Protein 7KD8 (pdb70)

InterPro domains:
  IPR001647 DNA-binding HTH domain, TetR-type [PF00440] (16-62)
  IPR001647 DNA-binding HTH domain, TetR-type [PR00455] (16-29)
  IPR001647 DNA-binding HTH domain, TetR-type [PR00455] (37-60)
  IPR001647 DNA-binding HTH domain, TetR-type [PS50977] (10-70)
  IPR009057 Homedomain-like superfamily [SSF46689] (2-76)
  IPR013572 Transcription regulator MAATS, C-terminal [PF08361] (84-203)
  IPR023772 DNA-binding HTH domain, TetR-type, conserved site [PS01081] (28-59)
  IPR036271 Tetracyclin repressor-like, C-terminal domain superfamily [SSF48498] (84-201)
  IPR050109 HTH-type, TetR-like transcriptional regulator [PTHR30055] (3-203)

Secondary structure (DSSP, 8-state):
-HHHHHHHHHHHHHHHHHHHHHHH-STT--HHHHHHHHT--TTHHHHH-SSHHHHHHHHHHHTTGGGHHHHHHHH-TT-S-HHHHHHHHHHHHHHHHHH-HHHHHHHHHHHHS--S--TT-HHHHHHHHHHHHHHHHHHHHHHHHHHTTSS-TTB-HHHHHHHHHHHHHHHHHHHHH-GGG--TTTTHHHHHHHHHHHHHH-GGGB-/--HHHHHHHHHHHHHHHHHHHHHHH-TTT--HHHHHHHHT--HHHHHHH-SSHHHHHHHHHHTTSGGGHHHHHHHH-TT-S-HHHHHHHHHHHHHHHHHH-HHHHHHHHHHHHS----GGGHHHHHHHHHHHHHHHHHHHHHHHHHHHTTSS-TTB-HHHHHHHHHHHHHHHHHHHHHSGGGS-TTTTHHHHHHHHHHHHHH-GGGB-/-HHHHHHHHHHHHHHHHHHHHHHH-STT--HHHHHHHHT--TTHHHHH-SSHHHHHHHHHHHTSGGGHHHHHHHH-TT-S-HHHHHHHHHHHHHHHHHH-HHHHHHHHHHHHS--S--TT-HHHHHHHHHHHHHHHHHHHHHHHHHHTTSS-TTB-HHHHHHHHHHHHHHHHHHHHHSGGG--TTTTHHHHHHHHHHHHHH-GGGB-/--HHHHHHHHHHHHHHHHHHHHHHH-STT--HHHHHHHHT--HHHHHHH-SSHHHHHHHHHHTTSGGGHHHHHHHH-TT-S-HHHHHHHHHHHHHHHHHH-HHHHHHHHHHHHS----GGGHHHHHHHHHHHHHHHHHHHHHHHHHHHTTSS-TTB-HHHHHHHHHHHHHHHHHHHHH-GGGS-TTTTHHHHHHHHHHHHHH-GGGB-

Organism: Pseudomonas putida (strain DOT-T1E) (NCBI:txid1196325)

Nearest PDB structures (foldseek):
  7k1a-assembly1_B  TM=1.004E+00  e=4.583E-27  Pseudomonas putida DOT-T1E
  7k1c-assembly1_B  TM=1.004E+00  e=7.044E-26  Pseudomonas putida DOT-T1E
  8v90-assembly2_C  TM=9.977E-01  e=1.673E-25  Pseudomonas putida DOT-T1E
  2xdn-assembly2_D  TM=9.966E-01  e=5.224E-25  Pseudomonas putida
  3lhq-assembly1_B  TM=9.206E-01  e=5.283E-13  Salmonella enterica subsp. enterica serovar Typhimurium str. LT2

Structure (mmCIF, N/CA/C/O backbone):
data_7KD8
#
_entry.id   7KD8
#
_cell.length_a   43.497
_cell.length_b   43.587
_cell.length_c   115.942
_cell.angle_alpha   97.969
_cell.angle_beta   98.648
_cell.angle_gamma   96.761
#
_symmetry.space_group_name_H-M   'P 1'
#
loop_
_entity.id
_entity.type
_entity.pdbx_description
1 polymer 'HTH-type transcriptional regulator TtgR'
2 non-polymer RESVERATROL
3 non-polymer 'MAGNESIUM ION'
4 water water
#
loop_
_atom_site.group_PDB
_atom_site.id
_atom_site.type_symbol
_atom_site.label_atom_id
_atom_site.label_alt_id
_atom_site.label_comp_id
_atom_site.label_asym_id
_atom_site.label_entity_id
_atom_site.label_seq_id
_atom_site.pdbx_PDB_ins_code
_atom_site.Cartn_x
_atom_site.Cartn_y
_atom_site.Cartn_z
_atom_site.occupancy
_atom_site.B_iso_or_equiv
_atom_site.auth_seq_id
_atom_site.auth_comp_id
_atom_site.auth_asym_id
_atom_site.auth_atom_id
_atom_site.pdbx_PDB_model_num
ATOM 1 N N . ARG A 1 5 ? -0.45200 9.39500 -45.07700 1.000 53.13760 4 ARG A N 1
ATOM 2 C CA . ARG A 1 5 ? 0.74400 8.64100 -44.71700 1.000 53.63246 4 ARG A CA 1
ATOM 3 C C . ARG A 1 5 ? 0.54400 7.15000 -44.93200 1.000 64.16341 4 ARG A C 1
ATOM 4 O O . ARG A 1 5 ? -0.56000 6.63300 -44.74200 1.000 46.33635 4 ARG A O 1
ATOM 12 N N . THR A 1 6 ? 1.62600 6.46500 -45.31900 1.000 60.09842 5 THR A N 1
ATOM 13 C CA . THR A 1 6 ? 1.54900 5.02900 -45.57700 1.000 50.62847 5 THR A CA 1
ATOM 14 C C . THR A 1 6 ? 1.03900 4.26800 -44.36300 1.000 48.17860 5 THR A C 1
ATOM 15 O O . THR A 1 6 ? 0.25300 3.32200 -44.49800 1.000 46.90069 5 THR A O 1
ATOM 19 N N . LYS A 1 7 ? 1.48800 4.66000 -43.17100 1.000 56.47179 6 LYS A N 1
ATOM 20 C CA . LYS A 1 7 ? 1.18900 3.89800 -41.96200 1.000 55.89388 6 LYS A CA 1
ATOM 21 C C . LYS A 1 7 ? -0.28600 3.98600 -41.59500 1.000 44.93521 6 LYS A C 1
ATOM 22 O O . LYS A 1 7 ? -0.90700 2.97700 -41.23500 1.000 43.47611 6 LYS A O 1
ATOM 28 N N . GLU A 1 8 ? -0.85800 5.18800 -41.66500 1.000 48.90189 7 GLU A N 1
ATOM 29 C CA . GLU A 1 8 ? -2.27500 5.36500 -41.37100 1.000 49.84952 7 GLU A CA 1
ATOM 30 C C . GLU A 1 8 ? -3.14200 4.72700 -42.44500 1.000 49.61012 7 GLU A C 1
ATOM 31 O O . GLU A 1 8 ? -4.18200 4.13000 -42.13900 1.000 46.45057 7 GLU A O 1
ATOM 37 N N . GLU A 1 9 ? -2.73000 4.82500 -43.71100 1.000 49.49097 8 GLU A N 1
ATOM 38 C CA . GLU A 1 9 ? -3.49700 4.16000 -44.75900 1.000 44.95385 8 GLU A CA 1
ATOM 39 C C . GLU A 1 9 ? -3.49300 2.64700 -44.57100 1.000 45.38465 8 GLU A C 1
ATOM 40 O O . GLU A 1 9 ? -4.54400 2.00500 -44.67900 1.000 42.00309 8 GLU A O 1
ATOM 46 N N . ALA A 1 10 ? -2.33600 2.05800 -44.25600 1.000 42.11006 9 ALA A N 1
ATOM 47 C CA . ALA A 1 10 ? -2.28900 0.61000 -44.05600 1.000 40.06755 9 ALA A CA 1
ATOM 48 C C . ALA A 1 10 ? -3.12700 0.18200 -42.85600 1.000 38.13423 9 ALA A C 1
ATOM 49 O O . ALA A 1 10 ? -3.77200 -0.87500 -42.88900 1.000 37.11348 9 ALA A O 1
ATOM 51 N N . GLN A 1 11 ? -3.14100 0.98300 -41.79000 1.000 38.53212 10 GLN A N 1
ATOM 52 C CA . GLN A 1 11 ? -3.97500 0.63200 -40.64500 1.000 40.69543 10 GLN A CA 1
ATOM 53 C C . GLN A 1 11 ? -5.45500 0.66900 -41.01000 1.000 36.15395 10 GLN A C 1
ATOM 54 O O . GLN A 1 11 ? -6.23000 -0.19800 -40.58100 1.000 36.42967 10 GLN A O 1
ATOM 60 N N . GLU A 1 12 ? -5.86800 1.66000 -41.80300 1.000 41.58660 11 GLU A N 1
ATOM 61 C CA . GLU A 1 12 ? -7.26700 1.72500 -42.21100 1.000 44.16170 11 GLU A CA 1
ATOM 62 C C . GLU A 1 12 ? -7.62100 0.57800 -43.15100 1.000 41.15776 11 GLU A C 1
ATOM 63 O O . GLU A 1 12 ? -8.72400 0.01800 -43.07200 1.000 35.81757 11 GLU A O 1
ATOM 69 N N . THR A 1 13 ? -6.69900 0.20400 -44.04300 1.000 36.74617 12 THR A N 1
ATOM 70 C CA . THR A 1 13 ? -6.97500 -0.91900 -44.93600 1.000 35.87699 12 THR A CA 1
ATOM 71 C C . THR A 1 13 ? -7.10800 -2.22200 -44.16000 1.000 33.74311 12 THR A C 1
ATOM 72 O O . THR A 1 13 ? -8.00300 -3.03300 -44.44900 1.000 34.74456 12 THR A O 1
ATOM 76 N N A ARG A 1 14 ? -6.22100 -2.45000 -43.18700 0.652 33.26688 13 ARG A N 1
ATOM 77 N N B ARG A 1 14 ? -6.24400 -2.44400 -43.16400 0.348 33.24598 13 ARG A N 1
ATOM 78 C CA A ARG A 1 14 ? -6.32500 -3.65100 -42.36100 0.652 33.59093 13 ARG A CA 1
ATOM 79 C CA B ARG A 1 14 ? -6.34000 -3.67100 -42.37500 0.348 33.48857 13 ARG A CA 1
ATOM 80 C C A ARG A 1 14 ? -7.67300 -3.71700 -41.65300 0.652 32.96443 13 ARG A C 1
ATOM 81 C C B ARG A 1 14 ? -7.65600 -3.73400 -41.60900 0.348 32.94801 13 ARG A C 1
ATOM 82 O O A ARG A 1 14 ? -8.33600 -4.76200 -41.65300 0.652 29.79823 13 ARG A O 1
ATOM 83 O O B ARG A 1 14 ? -8.28200 -4.79800 -41.52100 0.348 29.65872 13 ARG A O 1
ATOM 98 N N . ALA A 1 15 ? -8.09500 -2.60400 -41.05000 1.000 31.71819 14 ALA A N 1
ATOM 99 C CA . ALA A 1 15 ? -9.38300 -2.56700 -40.36600 1.000 34.54261 14 ALA A CA 1
ATOM 100 C C . ALA A 1 15 ? -10.53100 -2.81400 -41.33700 1.000 33.86117 14 ALA A C 1
ATOM 101 O O . ALA A 1 15 ? -11.50600 -3.49200 -40.99500 1.000 30.84102 14 ALA A O 1
ATOM 103 N N . GLN A 1 16 ? -10.43200 -2.28400 -42.55800 1.000 34.83828 15 GLN A N 1
ATOM 104 C CA . GLN A 1 16 ? -11.46500 -2.54800 -43.55500 1.000 33.64350 15 GLN A CA 1
ATOM 105 C C . GLN A 1 16 ? -11.52100 -4.02900 -43.91300 1.000 29.95217 15 GLN A C 1
ATOM 106 O O . GLN A 1 16 ? -12.60700 -4.58200 -44.13000 1.000 32.91786 15 GLN A O 1
ATOM 112 N N . ILE A 1 17 ? -10.36100 -4.68700 -43.98000 1.000 29.70079 16 ILE A N 1
ATOM 113 C CA . ILE A 1 17 ? -10.31500 -6.10700 -44.32200 1.000 28.63639 16 ILE A CA 1
ATOM 114 C C . ILE A 1 17 ? -10.92500 -6.93800 -43.20000 1.000 26.89048 16 ILE A C 1
ATOM 115 O O . ILE A 1 17 ? -11.72900 -7.84800 -43.44400 1.000 26.09842 16 ILE A O 1
ATOM 120 N N . ILE A 1 18 ? -10.56500 -6.62400 -41.95600 1.000 26.41049 17 ILE A N 1
ATOM 121 C CA . ILE A 1 18 ? -11.07300 -7.37900 -40.81200 1.000 24.86530 17 ILE A CA 1
ATOM 122 C C . ILE A 1 18 ? -12.58900 -7.23200 -40.69000 1.000 29.92679 17 ILE A C 1
ATOM 123 O O . ILE A 1 18 ? -13.30200 -8.20700 -40.40500 1.000 28.59155 17 ILE A O 1
ATOM 128 N N . GLU A 1 19 ? -13.11000 -6.02300 -40.91300 1.000 26.78091 18 GLU A N 1
ATOM 129 C CA . GLU A 1 19 ? -14.55600 -5.81500 -40.89300 1.000 35.42667 18 GLU A CA 1
ATOM 130 C C . GLU A 1 19 ? -15.25300 -6.61300 -41.99800 1.000 32.93772 18 GLU A C 1
ATOM 131 O O . GLU A 1 19 ? -16.29800 -7.23700 -41.76500 1.000 33.30520 18 GLU A O 1
ATOM 137 N N . ALA A 1 20 ? -14.69100 -6.61200 -43.20600 1.000 30.44166 19 ALA A N 1
ATOM 138 C CA . ALA A 1 20 ? -15.28700 -7.39700 -44.28800 1.000 32.33317 19 ALA A CA 1
ATOM 139 C C . ALA A 1 20 ? -15.17200 -8.89400 -44.02400 1.000 32.09669 19 ALA A C 1
ATOM 140 O O . ALA A 1 20 ? -16.07000 -9.66800 -44.40200 1.000 28.43309 19 ALA A O 1
ATOM 142 N N . ALA A 1 21 ? -14.08000 -9.32500 -43.38600 1.000 24.51337 20 ALA A N 1
ATOM 143 C CA . ALA A 1 21 ? -13.94300 -10.73800 -43.04800 1.000 30.34807 20 ALA A CA 1
ATOM 144 C C . ALA A 1 21 ? -15.03600 -11.17700 -42.08400 1.000 31.05623 20 ALA A C 1
ATOM 145 O O . ALA A 1 21 ? -15.57000 -12.28800 -42.21000 1.000 25.17812 20 ALA A O 1
ATOM 147 N N . GLU A 1 22 ? -15.36800 -10.32500 -41.10400 1.000 28.52368 21 GLU A N 1
ATOM 148 C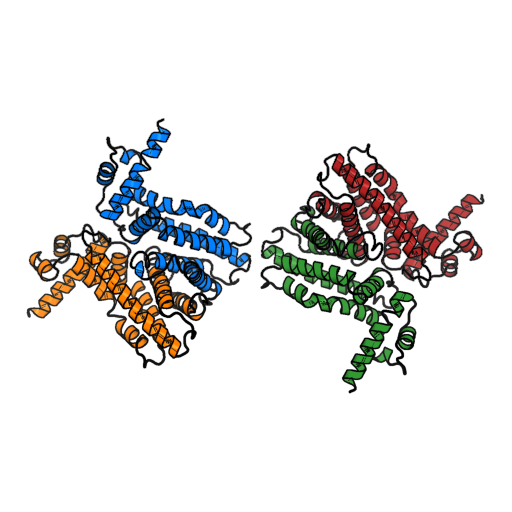 CA . GLU A 1 22 ? -16.47400 -10.62300 -40.19300 1.000 25.22880 21 GLU A CA 1
ATOM 149 C C . GLU A 1 22 ? -17.77400 -10.79000 -40.96000 1.000 31.52820 21 GLU A C 1
ATOM 150 O O . GLU A 1 22 ? -18.53600 -11.73700 -40.72000 1.000 29.51433 21 GLU A O 1
ATOM 156 N N . ARG A 1 23 ? -18.04800 -9.87400 -41.89400 1.000 26.78828 22 ARG A N 1
ATOM 157 C CA . ARG A 1 23 ? -19.28400 -9.96200 -42.66000 1.000 33.04804 22 ARG A CA 1
ATOM 158 C C . ARG A 1 23 ? -19.29400 -11.21300 -43.52400 1.000 33.01648 22 ARG A C 1
ATOM 159 O O . ARG A 1 23 ? -20.30100 -11.93000 -43.57500 1.000 34.15891 22 ARG A O 1
ATOM 167 N N . ALA A 1 24 ? -18.16900 -11.51400 -44.17900 1.000 29.35211 23 ALA A N 1
ATOM 168 C CA . ALA A 1 24 ? -18.10600 -12.67200 -45.07000 1.000 28.02458 23 ALA A CA 1
ATOM 169 C C . ALA A 1 24 ? -18.19000 -13.98300 -44.29800 1.000 28.35417 23 ALA A C 1
ATOM 170 O O . ALA A 1 24 ? -18.93400 -14.89700 -44.67900 1.000 29.36330 23 ALA A O 1
ATOM 172 N N . PHE A 1 25 ? -17.42100 -14.10200 -43.21300 1.000 22.10589 24 PHE A N 1
ATOM 173 C CA . PHE A 1 25 ? -17.42300 -15.34100 -42.44000 1.000 27.80965 24 PHE A CA 1
ATOM 174 C C . PHE A 1 25 ? -18.77800 -15.58500 -41.78900 1.000 26.48208 24 PHE A C 1
ATOM 175 O O . PHE A 1 25 ? -19.23100 -16.73300 -41.67800 1.000 23.10495 24 PHE A O 1
ATOM 183 N N . TYR A 1 26 ? -19.42900 -14.52200 -41.31500 1.000 25.92506 25 TYR A N 1
ATOM 184 C CA . TYR A 1 26 ? -20.71600 -14.70000 -40.65400 1.000 27.49827 25 TYR A CA 1
ATOM 185 C C . TYR A 1 26 ? -21.76900 -15.18700 -41.64000 1.000 29.81638 25 TYR A C 1
ATOM 186 O O . TYR A 1 26 ? -22.60200 -16.03900 -41.30100 1.000 30.54830 25 TYR A O 1
ATOM 195 N N . LYS A 1 27 ? -21.73900 -14.66600 -42.86400 1.000 29.05623 26 LYS A N 1
ATOM 196 C CA . LYS A 1 27 ? -22.72100 -15.06100 -43.86900 1.000 29.19620 26 LYS A CA 1
ATOM 197 C C . LYS A 1 27 ? -22.43800 -16.44900 -44.43500 1.000 35.52000 26 LYS A C 1
ATOM 198 O O . LYS A 1 27 ? -23.34300 -17.28800 -44.51300 1.000 31.85044 26 LYS A O 1
ATOM 204 N N . ARG A 1 28 ? -21.20400 -16.70800 -44.86200 1.000 32.59408 27 ARG A N 1
ATOM 205 C CA . ARG A 1 28 ? -20.89300 -17.93200 -45.58800 1.000 26.54117 27 ARG A CA 1
ATOM 206 C C . ARG A 1 28 ? -20.00400 -18.90800 -44.83700 1.000 27.77150 27 ARG A C 1
ATOM 207 O O . ARG A 1 28 ? -19.76200 -20.01000 -45.34300 1.000 30.19440 27 ARG A O 1
ATOM 215 N N . GLY A 1 29 ? -19.52800 -18.56500 -43.64400 1.000 25.06379 28 GLY A N 1
ATOM 216 C CA . GLY A 1 29 ? -18.65100 -19.46000 -42.92000 1.000 25.82645 28 GLY A CA 1
ATOM 217 C C . GLY A 1 29 ? -17.20800 -19.34800 -43.38400 1.000 21.72741 28 GLY A C 1
ATOM 218 O O . GLY A 1 29 ? -16.90200 -18.82300 -44.44900 1.000 26.57281 28 GLY A O 1
ATOM 219 N N . VAL A 1 30 ? -16.30400 -19.87600 -42.55500 1.000 19.84726 29 VAL A N 1
ATOM 220 C CA . VAL A 1 30 ? -14.87100 -19.75900 -42.82700 1.000 21.94364 29 VAL A CA 1
ATOM 221 C C . VAL A 1 30 ? -14.43500 -20.71900 -43.93000 1.000 28.32122 29 VAL A C 1
ATOM 222 O O . VAL A 1 30 ? -13.63800 -20.36000 -44.80100 1.000 25.93406 29 VAL A O 1
ATOM 226 N N . ALA A 1 31 ? -14.95200 -21.95200 -43.91000 1.000 25.23327 30 ALA A N 1
ATOM 227 C CA . ALA A 1 31 ? -14.44900 -22.99800 -44.79100 1.000 30.83033 30 ALA A CA 1
ATOM 228 C C . ALA A 1 31 ? -14.44300 -22.57300 -46.25500 1.000 27.47646 30 ALA A C 1
ATOM 229 O O . ALA A 1 31 ? -13.45200 -22.78500 -46.96700 1.000 28.90179 30 ALA A O 1
ATOM 231 N N . ARG A 1 32 ? -15.53400 -21.96000 -46.72200 1.000 28.35850 31 ARG A N 1
ATOM 232 C CA . ARG A 1 32 ? -15.72700 -21.69900 -48.14000 1.000 28.04504 31 ARG A CA 1
ATOM 233 C C . ARG A 1 32 ? -15.42700 -20.26000 -48.54300 1.000 30.86232 31 ARG A C 1
ATOM 234 O O . ARG A 1 32 ? -15.61900 -19.90300 -49.70600 1.000 33.10351 31 ARG A O 1
ATOM 242 N N . THR A 1 33 ? -14.97700 -19.42800 -47.61200 1.000 27.00513 32 THR A N 1
ATOM 243 C CA . THR A 1 33 ? -14.57900 -18.05200 -47.90100 1.000 27.03628 32 THR A CA 1
ATOM 244 C C . THR A 1 33 ? -13.07500 -17.99400 -48.14000 1.000 32.24892 32 THR A C 1
ATOM 245 O O . THR A 1 33 ? -12.29900 -18.51400 -47.33400 1.000 37.78219 32 THR A O 1
ATOM 249 N N . THR A 1 34 ? -12.66400 -17.34400 -49.23200 1.000 30.39249 33 THR A N 1
ATOM 250 C CA . THR A 1 34 ? -11.25200 -17.13400 -49.53000 1.000 29.58881 33 THR A CA 1
ATOM 251 C C . THR A 1 34 ? -10.85100 -15.69900 -49.21300 1.000 31.11826 33 THR A C 1
ATOM 252 O O . THR A 1 34 ? -11.69600 -14.81400 -49.06600 1.000 30.79402 33 THR A O 1
ATOM 256 N N . LEU A 1 35 ? -9.53700 -15.47000 -49.12500 1.000 31.42394 34 LEU A N 1
ATOM 257 C CA . LEU A 1 35 ? -9.05700 -14.09200 -49.02500 1.000 27.53389 34 LEU A CA 1
ATOM 258 C C . LEU A 1 35 ? -9.50300 -13.25800 -50.22700 1.000 30.11167 34 LEU A C 1
ATOM 259 O O . LEU A 1 35 ? -9.81600 -12.06600 -50.09200 1.000 29.99699 34 LEU A O 1
ATOM 264 N N . ALA A 1 36 ? -9.54200 -13.85300 -51.41900 1.000 30.05024 35 ALA A N 1
ATOM 265 C CA . ALA A 1 36 ? -10.00000 -13.09000 -52.57500 1.000 33.25229 35 ALA A CA 1
ATOM 266 C C . ALA A 1 36 ? -11.46000 -12.66000 -52.41800 1.000 31.80892 35 ALA A C 1
ATOM 267 O O . ALA A 1 36 ? -11.82600 -11.54400 -52.80400 1.000 38.90249 35 ALA A O 1
ATOM 269 N N . ASP A 1 37 ? -12.30800 -13.52700 -51.84700 1.000 30.77529 36 ASP A N 1
ATOM 270 C CA . ASP A 1 37 ? -13.69900 -13.14900 -51.57800 1.000 35.33086 36 ASP A CA 1
ATOM 271 C C . ASP A 1 37 ? -13.77800 -11.97300 -50.61400 1.000 39.14000 36 ASP A C 1
ATOM 272 O O . ASP A 1 37 ? -14.59100 -11.05900 -50.79200 1.000 36.34540 36 ASP A O 1
ATOM 277 N N . ILE A 1 38 ? -12.97300 -12.00500 -49.55600 1.000 32.25295 37 ILE A N 1
ATOM 278 C CA . ILE A 1 38 ? -13.02500 -10.94600 -48.55500 1.000 28.04789 37 ILE A CA 1
ATOM 279 C C . ILE A 1 38 ? -12.53300 -9.63000 -49.14600 1.000 30.99087 37 ILE A C 1
ATOM 280 O O . ILE A 1 38 ? -13.10400 -8.56400 -48.88400 1.000 31.02122 37 ILE A O 1
ATOM 285 N N . ALA A 1 39 ? -11.49200 -9.69100 -49.97600 1.000 30.53806 38 ALA A N 1
ATOM 286 C CA . ALA A 1 39 ? -10.95400 -8.47800 -50.58600 1.000 32.15136 38 ALA A CA 1
ATOM 287 C C . ALA A 1 39 ? -11.99000 -7.79800 -51.47500 1.000 36.91337 38 ALA A C 1
ATOM 288 O O . ALA A 1 39 ? -12.12800 -6.57100 -51.44900 1.000 38.83371 38 ALA A O 1
ATOM 290 N N . GLU A 1 40 ? -12.74300 -8.57600 -52.25500 1.000 40.42011 39 GLU A N 1
ATOM 291 C CA . GLU A 1 40 ? -13.80100 -7.97800 -53.06200 1.000 47.23009 39 GLU A CA 1
ATOM 292 C C . GLU A 1 40 ? -14.86100 -7.32400 -52.18500 1.000 43.80052 39 GLU A C 1
ATOM 293 O O . GLU A 1 40 ? -15.30600 -6.20300 -52.46300 1.000 46.29636 39 GLU A O 1
ATOM 299 N N . LEU A 1 41 ? -15.27400 -8.00900 -51.11800 1.000 43.32149 40 LEU A N 1
ATOM 300 C CA . LEU A 1 41 ? -16.27000 -7.45100 -50.21200 1.000 40.46112 40 LEU A CA 1
ATOM 301 C C . LEU A 1 41 ? -15.76200 -6.18900 -49.51700 1.000 45.91297 40 LEU A C 1
ATOM 302 O O . LEU A 1 41 ? -16.55900 -5.30800 -49.17100 1.000 52.05847 40 LEU A O 1
ATOM 307 N N . ALA A 1 42 ? -14.45100 -6.08200 -49.30100 1.000 37.88824 41 ALA A N 1
ATOM 308 C CA . ALA A 1 42 ? -13.86600 -4.91700 -48.64700 1.000 38.08785 41 ALA A CA 1
ATOM 309 C C . ALA A 1 42 ? -13.58800 -3.75600 -49.59300 1.000 46.18582 41 ALA A C 1
ATOM 310 O O . ALA A 1 42 ? -13.22000 -2.67600 -49.12200 1.000 48.92551 41 ALA A O 1
ATOM 312 N N . GLY A 1 43 ? -13.74100 -3.94100 -50.90000 1.000 43.45392 42 GLY A N 1
ATOM 313 C CA . GLY A 1 43 ? -13.37700 -2.88800 -51.82800 1.000 45.93383 42 GLY A CA 1
ATOM 314 C C . GLY A 1 43 ? -11.88600 -2.66400 -51.92100 1.000 52.73899 42 GLY A C 1
ATOM 315 O O . GLY A 1 43 ? -11.44900 -1.55700 -52.25000 1.000 56.86271 42 GLY A O 1
ATOM 316 N N . VAL A 1 44 ? -11.09100 -3.69500 -51.65200 1.000 45.25783 43 VAL A N 1
ATOM 317 C CA . VAL A 1 44 ? -9.63800 -3.59100 -51.56000 1.000 44.41222 43 VAL A CA 1
ATOM 318 C C . VAL A 1 44 ? -9.02400 -4.39600 -52.69900 1.000 41.63950 43 VAL A C 1
ATOM 319 O O . VAL A 1 44 ? -9.38700 -5.55800 -52.90400 1.000 52.17355 43 VAL A O 1
ATOM 323 N N . THR A 1 45 ? -8.09200 -3.78600 -53.43900 1.000 45.92368 44 THR A N 1
ATOM 324 C CA . THR A 1 45 ? -7.67100 -4.31200 -54.73800 1.000 47.90556 44 THR A CA 1
ATOM 325 C C . THR A 1 45 ? -6.15000 -4.34500 -54.86700 1.000 44.69662 44 THR A C 1
ATOM 326 O O . THR A 1 45 ? -5.41200 -4.00300 -53.94000 1.000 47.00261 44 THR A O 1
ATOM 330 N N . ARG A 1 46 ? -5.69400 -4.77400 -56.05300 1.000 49.90937 45 ARG A N 1
ATOM 331 C CA . ARG A 1 46 ? -4.27300 -4.89400 -56.39300 1.000 49.00030 45 ARG A CA 1
ATOM 332 C C . ARG A 1 46 ? -3.53600 -5.85000 -55.46300 1.000 43.82498 45 ARG A C 1
ATOM 333 O O . ARG A 1 46 ? -2.31800 -5.73200 -55.27400 1.000 46.69182 45 ARG A O 1
ATOM 341 N N . GLY A 1 47 ? -4.26700 -6.81600 -54.90400 1.000 43.18294 46 GLY A N 1
ATOM 342 C CA . GLY A 1 47 ? -3.67500 -7.81600 -54.04500 1.000 42.31225 46 GLY A CA 1
ATOM 343 C C . GLY A 1 47 ? -3.34300 -7.34000 -52.65200 1.000 40.76789 46 GLY A C 1
ATOM 344 O O . GLY A 1 47 ? -2.53400 -7.97700 -51.97300 1.000 37.54499 46 GLY A O 1
ATOM 345 N N . ALA A 1 48 ? -3.95200 -6.24200 -52.19700 1.000 41.04823 47 ALA A N 1
ATOM 346 C CA . ALA A 1 48 ? -3.56700 -5.67200 -50.90700 1.000 41.55382 47 ALA A CA 1
ATOM 347 C C . ALA A 1 48 ? -3.82600 -6.63000 -49.75500 1.000 39.11331 47 ALA A C 1
ATOM 348 O O . ALA A 1 48 ? -3.09200 -6.61700 -48.75700 1.000 35.20783 47 ALA A O 1
ATOM 350 N N . ILE A 1 49 ? -4.85400 -7.47200 -49.85600 1.000 34.49792 48 ILE A N 1
ATOM 351 C CA . ILE A 1 49 ? -5.14700 -8.31600 -48.70600 1.000 32.54242 48 ILE A CA 1
ATOM 352 C C . ILE A 1 49 ? -3.96500 -9.22500 -48.38900 1.000 32.13650 48 ILE A C 1
ATOM 353 O O . ILE A 1 49 ? -3.72100 -9.54700 -47.21700 1.000 30.96667 48 ILE A O 1
ATOM 358 N N . TYR A 1 50 ? -3.19700 -9.63400 -49.40800 1.000 33.20861 49 TYR A N 1
ATOM 359 C CA . TYR A 1 50 ? -2.07300 -10.53500 -49.18100 1.000 32.97960 49 TYR A CA 1
ATOM 360 C C . TYR A 1 50 ? -0.89100 -9.83400 -48.53100 1.000 33.66998 49 TYR A C 1
ATOM 361 O O . TYR A 1 50 ? -0.04100 -10.50900 -47.94500 1.000 35.41724 49 TYR A O 1
ATOM 370 N N . TRP A 1 51 ? -0.82200 -8.50700 -48.62200 1.000 34.88751 50 TRP A N 1
ATOM 371 C CA . TRP A 1 51 ? 0.18500 -7.78100 -47.85800 1.000 35.56788 50 TRP A CA 1
ATOM 372 C C . TRP A 1 51 ? -0.16800 -7.70400 -46.37900 1.000 35.16736 50 TRP A C 1
ATOM 373 O O . TRP A 1 51 ? 0.71700 -7.46700 -45.55000 1.000 38.73132 50 TRP A O 1
ATOM 384 N N . HIS A 1 52 ? -1.43600 -7.89500 -46.03100 1.000 32.77570 51 HIS A N 1
ATOM 385 C CA . HIS A 1 52 ? -1.86600 -7.82100 -44.64100 1.000 31.47502 51 HIS A CA 1
ATOM 386 C C . HIS A 1 52 ? -2.00500 -9.18100 -43.97700 1.000 34.63163 51 HIS A C 1
ATOM 387 O O . HIS A 1 52 ? -1.81500 -9.28100 -42.75900 1.000 32.73326 51 HIS A O 1
ATOM 394 N N . PHE A 1 53 ? -2.32700 -10.23100 -44.73600 1.000 30.10604 52 PHE A N 1
ATOM 395 C CA . PHE A 1 53 ? -2.54400 -11.55600 -44.16300 1.000 30.29213 52 PHE A CA 1
ATOM 396 C C . PHE A 1 53 ? -1.90700 -12.61400 -45.04700 1.000 41.34686 52 PHE A C 1
ATOM 397 O O . PHE A 1 53 ? -2.18000 -12.67000 -46.25000 1.000 39.45169 52 PHE A O 1
ATOM 405 N N . ASN A 1 54 ? -1.04300 -13.44100 -44.44600 1.000 41.52386 53 ASN A N 1
ATOM 406 C CA . ASN A 1 54 ? -0.42500 -14.53100 -45.19600 1.000 52.54913 53 ASN A CA 1
ATOM 407 C C . ASN A 1 54 ? -1.46800 -15.53000 -45.68200 1.000 40.23680 53 ASN A C 1
ATOM 408 O O . ASN A 1 54 ? -1.34800 -16.06000 -46.79400 1.000 48.12099 53 ASN A O 1
ATOM 413 N N . ASN A 1 55 ? -2.50000 -15.79800 -44.87800 1.000 47.47928 54 ASN A N 1
ATOM 414 C CA . ASN A 1 55 ? -3.55800 -16.72200 -45.28000 1.000 41.68828 54 ASN A CA 1
ATOM 415 C C . ASN A 1 55 ? -4.81400 -16.47700 -44.44400 1.000 43.56967 54 ASN A C 1
ATOM 416 O O . ASN A 1 55 ? -4.86200 -15.59000 -43.58700 1.000 36.37484 54 ASN A O 1
ATOM 421 N N . LYS A 1 56 ? -5.83600 -17.29700 -44.70000 1.000 38.32679 55 LYS A N 1
ATOM 422 C CA . LYS A 1 56 ? -7.11900 -17.15300 -44.01900 1.000 35.48665 55 LYS A CA 1
ATOM 423 C C . LYS A 1 56 ? -7.01500 -17.44200 -42.52700 1.000 33.04457 55 LYS A C 1
ATOM 424 O O . LYS A 1 56 ? -7.69500 -16.78700 -41.72600 1.000 36.40702 55 LYS A O 1
ATOM 430 N N . ALA A 1 57 ? -6.18100 -18.41000 -42.13200 1.000 35.35864 56 ALA A N 1
ATOM 431 C CA . ALA A 1 57 ? -6.00900 -18.70600 -40.71200 1.000 35.75770 56 ALA A CA 1
ATOM 432 C C . ALA A 1 57 ? -5.51200 -17.48400 -39.94500 1.000 32.74803 56 ALA A C 1
ATOM 433 O O . ALA A 1 57 ? -5.89900 -17.26700 -38.79300 1.000 29.87905 56 ALA A O 1
ATOM 435 N N . GLU A 1 58 ? -4.66200 -16.66500 -40.56900 1.000 31.50305 57 GLU A N 1
ATOM 436 C CA . GLU A 1 58 ? -4.19000 -15.45900 -39.89100 1.000 33.17199 57 GLU A CA 1
ATOM 437 C C . GLU A 1 58 ? -5.30900 -14.44800 -39.69300 1.000 28.26123 57 GLU A C 1
ATOM 438 O O . GLU A 1 58 ? -5.29500 -13.67900 -38.72600 1.000 28.67499 57 GLU A O 1
ATOM 444 N N . LEU A 1 59 ? -6.26400 -14.40800 -40.61300 1.000 27.36255 58 LEU A N 1
ATOM 445 C CA . LEU A 1 59 ? -7.40600 -13.52100 -40.45700 1.000 34.09886 58 LEU A CA 1
ATOM 446 C C . LEU A 1 59 ? -8.34600 -14.03100 -39.37500 1.000 31.84009 58 LEU A C 1
ATOM 447 O O . LEU A 1 59 ? -8.88500 -13.24400 -38.58400 1.000 29.80979 58 LEU A O 1
ATOM 452 N N . VAL A 1 60 ? -8.54200 -15.34800 -39.30800 1.000 27.88080 59 VAL A N 1
ATOM 453 C CA . VAL A 1 60 ? -9.31400 -15.90900 -38.20500 1.000 23.67960 59 VAL A CA 1
ATOM 454 C C . VAL A 1 60 ? -8.65700 -15.55000 -36.87800 1.000 30.00185 59 VAL A C 1
ATOM 455 O O . VAL A 1 60 ? -9.32900 -15.12400 -35.93000 1.000 27.61393 59 VAL A O 1
ATOM 459 N N . GLN A 1 61 ? -7.32800 -15.68200 -36.80600 1.000 31.05902 60 GLN A N 1
ATOM 460 C CA . GLN A 1 61 ? -6.60900 -15.36900 -35.57500 1.000 30.55605 60 GLN A CA 1
ATOM 461 C C . GLN A 1 61 ? -6.73000 -13.89200 -35.22100 1.000 27.00519 60 GLN A C 1
ATOM 462 O O . GLN A 1 61 ? -6.85000 -13.54500 -34.04300 1.000 31.95791 60 GLN A O 1
ATOM 468 N N . ALA A 1 62 ? -6.71800 -13.00900 -36.22800 1.000 27.87225 61 ALA A N 1
ATOM 469 C CA . ALA A 1 62 ? -6.93000 -11.58600 -35.97200 1.000 27.72636 61 ALA A CA 1
ATOM 470 C C . ALA A 1 62 ? -8.28800 -11.32600 -35.32900 1.000 31.36562 61 ALA A C 1
ATOM 471 O O . ALA A 1 62 ? -8.40400 -10.50900 -34.40200 1.000 31.23917 61 ALA A O 1
ATOM 473 N N . LEU A 1 63 ? -9.33400 -12.02300 -35.78600 1.000 26.42007 62 LEU A N 1
ATOM 474 C CA . LEU A 1 63 ? -10.63500 -11.87000 -35.14100 1.000 26.51578 62 LEU A CA 1
ATOM 475 C C . LEU A 1 63 ? -10.60300 -12.39400 -33.71500 1.000 25.41041 62 LEU A C 1
ATOM 476 O O . LEU A 1 63 ? -11.11100 -11.74300 -32.79300 1.000 28.00575 62 LEU A O 1
ATOM 481 N N . LEU A 1 64 ? -9.99400 -13.56600 -33.51500 1.000 24.25619 63 LEU A N 1
ATOM 482 C CA . LEU A 1 64 ? -9.89300 -14.16300 -32.18900 1.000 32.73683 63 LEU A CA 1
ATOM 483 C C . LEU A 1 64 ? -9.10100 -13.26400 -31.24800 1.000 27.40460 63 LEU A C 1
ATOM 484 O O . LEU A 1 64 ? -9.50800 -13.02200 -30.10400 1.000 29.86496 63 LEU A O 1
ATOM 489 N N . ASP A 1 65 ? -7.96900 -12.73800 -31.72400 1.000 28.61025 64 ASP A N 1
ATOM 490 C CA . ASP A 1 65 ? -7.14700 -11.86100 -30.89300 1.000 30.51199 64 ASP A CA 1
ATOM 491 C C . ASP A 1 65 ? -7.86600 -10.57100 -30.52700 1.000 36.20638 64 ASP A C 1
ATOM 492 O O . ASP A 1 65 ? -7.62500 -10.01800 -29.44700 1.000 33.53926 64 ASP A O 1
ATOM 497 N N . SER A 1 66 ? -8.75000 -10.07100 -31.39500 1.000 29.01250 65 SER A N 1
ATOM 498 C CA . SER A 1 66 ? -9.42600 -8.81200 -31.09700 1.000 36.17498 65 SER A CA 1
ATOM 499 C C . SER A 1 66 ? -10.34600 -8.92100 -29.88500 1.000 32.89855 65 SER A C 1
ATOM 500 O O . SER A 1 66 ? -10.70300 -7.89300 -29.30400 1.000 34.50954 65 SER A O 1
ATOM 503 N N . LEU A 1 67 ? -10.73900 -10.13800 -29.49700 1.000 31.82912 66 LEU A N 1
ATOM 504 C CA . LEU A 1 67 ? -11.65100 -10.30100 -28.36800 1.000 30.37345 66 LEU A CA 1
ATOM 505 C C . LEU A 1 67 ? -10.97000 -10.02400 -27.03100 1.000 36.81231 66 LEU A C 1
ATOM 506 O O . LEU A 1 67 ? -11.63600 -9.59500 -26.08200 1.000 35.73191 66 LEU A O 1
ATOM 511 N N . HIS A 1 68 ? -9.65600 -10.25900 -26.93400 1.000 38.86988 67 HIS A N 1
ATOM 512 C CA . HIS A 1 68 ? -8.94500 -10.08100 -25.66500 1.000 40.91819 67 HIS A CA 1
ATOM 513 C C . HIS A 1 68 ? -8.84100 -8.61700 -25.25500 1.000 39.69225 67 HIS A C 1
ATOM 514 O O . HIS A 1 68 ? -8.69800 -8.31800 -24.06300 1.000 36.79153 67 HIS A O 1
ATOM 521 N N . GLU A 1 69 ? -8.90300 -7.69700 -26.21700 1.000 41.40014 68 GLU A N 1
ATOM 522 C CA . GLU A 1 69 ? -8.47100 -6.32400 -25.97300 1.000 40.22849 68 GLU A CA 1
ATOM 523 C C . GLU A 1 69 ? -9.28300 -5.66100 -24.86000 1.000 39.31597 68 GLU A C 1
ATOM 524 O O . GLU A 1 69 ? -8.72000 -5.06400 -23.93200 1.000 46.21069 68 GLU A O 1
ATOM 530 N N . THR A 1 70 ? -10.61100 -5.76700 -24.93200 1.000 39.92937 69 THR A N 1
ATOM 531 C CA . THR A 1 70 ? -11.48500 -5.09200 -23.97700 1.000 37.06098 69 THR A CA 1
ATOM 532 C C . THR A 1 70 ? -11.18800 -5.50400 -22.54300 1.000 36.19512 69 THR A C 1
ATOM 533 O O . THR A 1 70 ? -11.27300 -4.67800 -21.62300 1.000 41.60252 69 THR A O 1
ATOM 537 N N . HIS A 1 71 ? -10.81800 -6.76000 -22.33600 1.000 34.53797 70 HIS A N 1
ATOM 538 C CA . HIS A 1 71 ? -10.76300 -7.34600 -21.00700 1.000 39.92191 70 HIS A CA 1
ATOM 539 C C . HIS A 1 71 ? -9.36200 -7.39500 -20.42700 1.000 43.47808 70 HIS A C 1
ATOM 540 O O . HIS A 1 71 ? -9.19700 -7.85200 -19.29100 1.000 40.17530 70 HIS A O 1
ATOM 547 N N . ASP A 1 72 ? -8.36100 -6.90800 -21.16700 1.000 45.76529 71 ASP A N 1
ATOM 548 C CA . ASP A 1 72 ? -6.96800 -7.13800 -20.79700 1.000 43.79536 71 ASP A CA 1
ATOM 549 C C . ASP A 1 72 ? -6.65800 -6.57400 -19.42300 1.000 42.55114 71 ASP A C 1
ATOM 550 O O . ASP A 1 72 ? -5.93900 -7.20200 -18.63900 1.000 43.59991 71 ASP A O 1
ATOM 555 N N . HIS A 1 73 ? -7.21100 -5.39600 -19.11200 1.000 41.03645 72 HIS A N 1
ATOM 556 C CA . HIS A 1 73 ? -6.90500 -4.71600 -17.85900 1.000 46.69395 72 HIS A CA 1
ATOM 557 C C . HIS A 1 73 ? -7.34400 -5.53900 -16.65800 1.000 48.38005 72 HIS A C 1
ATOM 558 O O . HIS A 1 73 ? -6.60800 -5.64900 -15.66700 1.000 43.63427 72 HIS A O 1
ATOM 565 N N . LEU A 1 74 ? -8.54900 -6.10500 -16.72000 1.000 43.22703 73 LEU A N 1
ATOM 566 C CA . LEU A 1 74 ? -9.03000 -6.91800 -15.61100 1.000 40.05811 73 LEU A CA 1
ATOM 567 C C . LEU A 1 74 ? -8.31000 -8.25700 -15.54700 1.000 39.44236 73 LEU A C 1
ATOM 568 O O . LEU A 1 74 ? -8.08800 -8.78900 -14.45700 1.000 39.88294 73 LEU A O 1
ATOM 573 N N . ALA A 1 75 ? -7.95600 -8.83200 -16.69700 1.000 38.44928 74 ALA A N 1
ATOM 574 C CA . ALA A 1 75 ? -7.24800 -10.10700 -16.67300 1.000 39.12688 74 ALA A CA 1
ATOM 575 C C . ALA A 1 75 ? -5.87500 -9.96600 -16.02600 1.000 40.14181 74 ALA A C 1
ATOM 576 O O . ALA A 1 75 ? -5.50900 -10.74600 -15.14200 1.000 40.08624 74 ALA A O 1
ATOM 578 N N . ARG A 1 76 ? -5.09200 -8.98100 -16.46300 1.000 43.58243 75 ARG A N 1
ATOM 579 C CA . ARG A 1 76 ? -3.77800 -8.77800 -15.85600 1.000 43.50121 75 ARG A CA 1
ATOM 580 C C . ARG A 1 76 ? -3.88800 -8.47100 -14.36800 1.000 45.08370 75 ARG A C 1
ATOM 581 O O . ARG A 1 76 ? -3.04700 -8.91200 -13.57600 1.000 45.57096 75 ARG A O 1
ATOM 589 N N . ALA A 1 77 ? -4.91600 -7.71900 -13.96500 1.000 44.94348 76 ALA A N 1
ATOM 590 C CA . ALA A 1 77 ? -5.11500 -7.45300 -12.54300 1.000 48.81407 76 ALA A CA 1
ATOM 591 C C . ALA A 1 77 ? -5.33100 -8.75100 -11.77600 1.000 48.35910 76 ALA A C 1
ATOM 592 O O . ALA A 1 77 ? -4.68900 -8.99700 -10.75100 1.000 45.90221 76 ALA A O 1
ATOM 594 N N . SER A 1 78 ? -6.21500 -9.61700 -12.28500 1.000 42.49532 77 SER A N 1
ATOM 595 C CA . SER A 1 78 ? -6.49400 -10.87000 -11.59400 1.000 41.53481 77 SER A CA 1
ATOM 596 C C . SER A 1 78 ? -5.24100 -11.72100 -11.45900 1.000 43.22516 77 SER A C 1
ATOM 597 O O . SER A 1 78 ? -5.10300 -12.47400 -10.48800 1.000 43.78524 77 SER A O 1
ATOM 600 N N . GLU A 1 79 ? -4.31700 -11.61000 -12.41400 1.000 45.53904 78 GLU A N 1
ATOM 601 C CA . GLU A 1 79 ? -3.12000 -12.43800 -12.43500 1.000 43.01203 78 GLU A CA 1
ATOM 602 C C . GLU A 1 79 ? -1.97200 -11.83200 -11.64900 1.000 48.39261 78 GLU A C 1
ATOM 603 O O . GLU A 1 79 ? -0.96600 -12.51300 -11.41700 1.000 51.35424 78 GLU A O 1
ATOM 609 N N . SER A 1 80 ? -2.10400 -10.58700 -11.21300 1.000 49.70799 79 SER A N 1
ATOM 610 C CA . SER A 1 80 ? -1.02700 -9.92800 -10.50000 1.000 49.25087 79 SER A CA 1
ATOM 611 C C . SER A 1 80 ? -0.96700 -10.43300 -9.06500 1.000 59.86233 79 SER A C 1
ATOM 612 O O . SER A 1 80 ? -1.98500 -10.48200 -8.36600 1.000 56.86896 79 SER A O 1
ATOM 615 N N . GLU A 1 81 ? 0.22800 -10.81700 -8.62900 1.000 65.54405 80 GLU A N 1
ATOM 616 C CA . GLU A 1 81 ? 0.38900 -11.23400 -7.24600 1.000 65.10902 80 GLU A CA 1
ATOM 617 C C . GLU A 1 81 ? 0.32900 -10.06100 -6.27900 1.000 61.04632 80 GLU A C 1
ATOM 618 O O . GLU A 1 81 ? 0.26200 -10.28800 -5.06900 1.000 63.66657 80 GLU A O 1
ATOM 624 N N . ASP A 1 82 ? 0.32000 -8.82300 -6.77800 1.000 55.54344 81 ASP A N 1
ATOM 625 C CA . ASP A 1 82 ? 0.08400 -7.65400 -5.94100 1.000 60.65275 81 ASP A CA 1
ATOM 626 C C . ASP A 1 82 ? -1.39200 -7.31000 -5.80300 1.000 62.77601 81 ASP A C 1
ATOM 627 O O . ASP A 1 82 ? -1.74500 -6.50600 -4.93800 1.000 59.02632 81 ASP A O 1
ATOM 632 N N . GLU A 1 83 ? -2.26000 -7.88400 -6.62700 1.000 62.47567 82 GLU A N 1
ATOM 633 C CA . GLU A 1 83 ? -3.67500 -7.55700 -6.53800 1.000 59.92521 82 GLU A CA 1
ATOM 634 C C . GLU A 1 83 ? -4.25500 -8.04700 -5.21500 1.000 61.02326 82 GLU A C 1
ATOM 635 O O . GLU A 1 83 ? -4.00300 -9.17700 -4.78300 1.000 58.07047 82 GLU A O 1
ATOM 641 N N . VAL A 1 84 ? -5.04700 -7.18900 -4.57100 1.000 52.84493 83 VAL A N 1
ATOM 642 C CA . VAL A 1 84 ? -5.60200 -7.55700 -3.27400 1.000 63.75354 83 VAL A CA 1
ATOM 643 C C . VAL A 1 84 ? -6.82700 -8.45900 -3.42500 1.000 53.14464 83 VAL A C 1
ATOM 644 O O . VAL A 1 84 ? -7.10600 -9.27600 -2.54100 1.000 56.85078 83 VAL A O 1
ATOM 648 N N . ASP A 1 85 ? -7.55500 -8.35500 -4.53900 1.000 50.70906 84 ASP A N 1
ATOM 649 C CA . ASP A 1 85 ? -8.85000 -9.02100 -4.71200 1.000 46.58488 84 ASP A CA 1
ATOM 650 C C . ASP A 1 85 ? -8.88700 -9.79600 -6.02800 1.000 44.64699 84 ASP A C 1
ATOM 651 O O . ASP A 1 85 ? -9.68700 -9.49600 -6.92200 1.000 46.64024 84 ASP A O 1
ATOM 656 N N . PRO A 1 86 ? -8.03700 -10.81500 -6.18400 1.000 48.89749 85 PRO A N 1
ATOM 657 C CA . PRO A 1 86 ? -7.97600 -11.49300 -7.49100 1.000 42.69236 85 PRO A CA 1
ATOM 658 C C . PRO A 1 86 ? -9.25600 -12.22600 -7.85400 1.000 40.46563 85 PRO A C 1
ATOM 659 O O . PRO A 1 86 ? -9.54800 -12.39100 -9.04800 1.000 42.84633 85 PRO A O 1
ATOM 663 N N . LEU A 1 87 ? -10.03600 -12.68500 -6.87100 1.000 40.10132 86 LEU A N 1
ATOM 664 C CA . LEU A 1 87 ? -11.31700 -13.30100 -7.20700 1.000 38.25508 86 LEU A CA 1
ATOM 665 C C . LEU A 1 87 ? -12.32100 -12.25000 -7.66400 1.000 37.79385 86 LEU A C 1
ATOM 666 O O . LEU A 1 87 ? -13.10400 -12.49000 -8.58700 1.000 39.39417 86 LEU A O 1
ATOM 671 N N . GLY A 1 88 ? -12.29700 -11.07000 -7.04200 1.000 41.44910 87 GLY A N 1
ATOM 672 C CA . GLY A 1 88 ? -13.17000 -9.99500 -7.47400 1.000 40.79765 87 GLY A CA 1
ATOM 673 C C . GLY A 1 88 ? -12.82900 -9.47500 -8.85500 1.000 41.29146 87 GLY A C 1
ATOM 674 O O . GLY A 1 88 ? -13.72200 -9.06800 -9.60500 1.000 40.10077 87 GLY A O 1
ATOM 675 N N . CYS A 1 89 ? -11.53900 -9.46500 -9.20900 1.000 43.48200 88 CYS A N 1
ATOM 676 C CA . CYS A 1 89 ? -11.15600 -9.11800 -10.57500 1.000 39.97178 88 CYS A CA 1
ATOM 677 C C . CYS A 1 89 ? -11.68800 -10.14000 -11.57100 1.000 39.62455 88 CYS A C 1
ATOM 678 O O . CYS A 1 89 ? -12.12200 -9.78000 -12.67400 1.000 36.53186 88 CYS A O 1
ATOM 681 N N . MET A 1 90 ? -11.63800 -11.42500 -11.21000 1.000 37.16510 89 MET A N 1
ATOM 682 C CA . MET A 1 90 ? -12.15900 -12.46300 -12.10200 1.000 36.02572 89 MET A CA 1
ATOM 683 C C . MET A 1 90 ? -13.67000 -12.33700 -12.26900 1.000 37.44622 89 MET A C 1
ATOM 684 O O . MET A 1 90 ? -14.20100 -12.51500 -13.37600 1.000 31.96322 89 MET A O 1
ATOM 689 N N . ARG A 1 91 ? -14.37300 -12.02000 -11.17900 1.000 34.61517 90 ARG A N 1
ATOM 690 C CA . ARG A 1 91 ? -15.80600 -11.75500 -11.25100 1.000 32.71659 90 ARG A CA 1
ATOM 691 C C . ARG A 1 91 ? -16.10800 -10.58400 -12.18200 1.000 34.59697 90 ARG A C 1
ATOM 692 O O . ARG A 1 91 ? -16.98900 -10.67800 -13.04200 1.000 33.64623 90 ARG A O 1
ATOM 700 N N . LYS A 1 92 ? -15.38800 -9.46400 -12.02100 1.000 38.91722 91 LYS A N 1
ATOM 701 C CA . LYS A 1 92 ? -15.62900 -8.31300 -12.89000 1.000 34.98290 91 LYS A CA 1
ATOM 702 C C . LYS A 1 92 ? -15.29500 -8.63800 -14.34000 1.000 33.93742 91 LYS A C 1
ATOM 703 O O . LYS A 1 92 ? -15.98100 -8.17900 -15.25500 1.000 35.38489 91 LYS A O 1
ATOM 709 N N . LEU A 1 93 ? -14.24400 -9.43200 -14.56000 1.000 33.83595 92 LEU A N 1
ATOM 710 C CA . LEU A 1 93 ? -13.91100 -9.89800 -15.90800 1.000 32.77912 92 LEU A CA 1
ATOM 711 C C . LEU A 1 93 ? -15.07100 -10.66700 -16.53000 1.000 30.77771 92 LEU A C 1
ATOM 712 O O . LEU A 1 93 ? -15.48400 -10.38200 -17.66100 1.000 30.05038 92 LEU A O 1
ATOM 717 N N . LEU A 1 94 ? -15.60700 -11.65500 -15.81000 1.000 29.91832 93 LEU A N 1
ATOM 718 C CA . LEU A 1 94 ? -16.68100 -12.46000 -16.38500 1.000 29.64579 93 LEU A CA 1
ATOM 719 C C . LEU A 1 94 ? -17.93700 -11.62400 -16.61000 1.000 27.81346 93 LEU A C 1
ATOM 720 O O . LEU A 1 94 ? -18.63500 -11.81200 -17.60500 1.000 30.05844 93 LEU A O 1
ATOM 725 N N . LEU A 1 95 ? -18.23700 -10.68400 -15.70300 1.000 29.16760 94 LEU A N 1
ATOM 726 C CA . LEU A 1 95 ? -19.36800 -9.78400 -15.92900 1.000 30.86882 94 LEU A CA 1
ATOM 727 C C . LEU A 1 95 ? -19.21100 -8.99800 -17.22400 1.000 36.84925 94 LEU A C 1
ATOM 728 O O . LEU A 1 95 ? -20.17300 -8.83400 -17.97900 1.000 32.91820 94 LEU A O 1
ATOM 733 N N . GLN A 1 96 ? -18.01300 -8.48400 -17.48300 1.000 30.18136 95 GLN A N 1
ATOM 734 C CA . GLN A 1 96 ? -17.78300 -7.70100 -18.69200 1.000 31.70420 95 GLN A CA 1
ATOM 735 C C . GLN A 1 96 ? -17.84000 -8.58100 -19.93600 1.000 29.13995 95 GLN A C 1
ATOM 736 O O . GLN A 1 96 ? -18.34200 -8.15400 -20.98700 1.000 31.91170 95 GLN A O 1
ATOM 742 N N . VAL A 1 97 ? -17.28900 -9.79400 -19.84700 1.000 28.08104 96 VAL A N 1
ATOM 743 C CA . VAL A 1 97 ? -17.32200 -10.71400 -20.98300 1.000 26.60498 96 VAL A CA 1
ATOM 744 C C . VAL A 1 97 ? -18.76100 -10.96400 -21.41600 1.000 28.01863 96 VAL A C 1
ATOM 745 O O . VAL A 1 97 ? -19.09300 -10.86500 -22.60600 1.000 26.47595 96 VAL A O 1
ATOM 749 N N . PHE A 1 98 ? -19.64300 -11.26700 -20.45000 1.000 30.27193 97 PHE A N 1
ATOM 750 C CA . PHE A 1 98 ? -21.04200 -11.53100 -20.78300 1.000 31.66356 97 PHE A CA 1
ATOM 751 C C . PHE A 1 98 ? -21.75600 -10.25800 -21.22900 1.000 30.75528 97 PHE A C 1
ATOM 752 O O . PHE A 1 98 ? -22.57100 -10.29300 -22.15800 1.000 32.27268 97 PHE A O 1
ATOM 760 N N . ASN A 1 99 ? -21.46500 -9.12300 -20.58400 1.000 30.59460 98 ASN A N 1
ATOM 761 C CA . ASN A 1 99 ? -22.10300 -7.86100 -20.95900 1.000 27.97720 98 ASN A CA 1
ATOM 762 C C . ASN A 1 99 ? -21.75300 -7.47200 -22.38200 1.000 29.96574 98 ASN A C 1
ATOM 763 O O . ASN A 1 99 ? -22.61100 -7.02000 -23.14600 1.000 36.34438 98 ASN A O 1
ATOM 768 N N . GLU A 1 100 ? -20.47600 -7.57900 -22.73100 1.000 32.06467 99 GLU A N 1
ATOM 769 C CA . GLU A 1 100 ? -20.05400 -7.23300 -24.08300 1.000 28.48631 99 GLU A CA 1
ATOM 770 C C . GLU A 1 100 ? -20.65500 -8.18400 -25.11300 1.000 28.17991 99 GLU A C 1
ATOM 771 O O . GLU A 1 100 ? -21.03400 -7.76700 -26.21400 1.000 34.49479 99 GLU A O 1
ATOM 777 N N . LEU A 1 101 ? -20.74300 -9.46600 -24.77700 1.000 29.43763 100 LEU A N 1
ATOM 778 C CA . LEU A 1 101 ? -21.33000 -10.43300 -25.70000 1.000 33.04801 100 LEU A CA 1
ATOM 779 C C . LEU A 1 101 ? -22.76200 -10.05200 -26.06700 1.000 32.88303 100 LEU A C 1
ATOM 780 O O . LEU A 1 101 ? -23.14700 -10.09900 -27.24400 1.000 34.76595 100 LEU A O 1
ATOM 785 N N . VAL A 1 102 ? -23.56200 -9.66600 -25.07200 1.000 31.59631 101 VAL A N 1
ATOM 786 C CA . VAL A 1 102 ? -24.96700 -9.34400 -25.30500 1.000 30.12809 101 VAL A CA 1
ATOM 787 C C . VAL A 1 102 ? -25.11500 -7.97400 -25.95200 1.000 35.10589 101 VAL A C 1
ATOM 788 O O . VAL A 1 102 ? -25.97900 -7.77000 -26.81300 1.000 31.55953 101 VAL A O 1
ATOM 792 N N . LEU A 1 103 ? -24.28100 -7.01700 -25.55800 1.000 35.06505 102 LEU A N 1
ATOM 793 C CA . LEU A 1 103 ? -24.47000 -5.64500 -26.00500 1.000 29.70715 102 LEU A CA 1
ATOM 794 C C . LEU A 1 103 ? -23.75100 -5.32800 -27.31000 1.000 32.90416 102 LEU A C 1
ATOM 795 O O . LEU A 1 103 ? -24.27200 -4.54500 -28.11000 1.000 38.57852 102 LEU A O 1
ATOM 800 N N . ASP A 1 104 ? -22.58200 -5.91700 -27.55500 1.000 33.85959 103 ASP A N 1
ATOM 801 C CA . ASP A 1 104 ? -21.76400 -5.54800 -28.70800 1.000 34.28814 103 ASP A CA 1
ATOM 802 C C . ASP A 1 104 ? -22.03500 -6.48200 -29.88500 1.000 35.84587 103 ASP A C 1
ATOM 803 O O . ASP A 1 104 ? -21.73500 -7.68100 -29.82200 1.000 33.54568 103 ASP A O 1
ATOM 808 N N . ALA A 1 105 ? -22.56300 -5.91800 -30.97200 1.000 39.70968 104 ALA A N 1
ATOM 809 C CA . ALA A 1 105 ? -22.82700 -6.70800 -32.17200 1.000 37.61836 104 ALA A CA 1
ATOM 810 C C . ALA A 1 105 ? -21.55700 -7.35900 -32.70300 1.000 31.86561 104 ALA A C 1
ATOM 811 O O . ALA A 1 105 ? -21.58300 -8.50500 -33.16500 1.000 34.03337 104 ALA A O 1
ATOM 813 N N . ARG A 1 106 ? -20.43100 -6.65300 -32.62100 1.000 34.00161 105 ARG A N 1
ATOM 814 C CA . ARG A 1 106 ? -19.18800 -7.15800 -33.19600 1.000 35.23289 105 ARG A CA 1
ATOM 815 C C . ARG A 1 106 ? -18.66600 -8.35700 -32.42000 1.000 29.71509 105 ARG A C 1
ATOM 816 O O . ARG A 1 106 ? -18.27700 -9.37400 -33.00800 1.000 27.92087 105 ARG A O 1
ATOM 824 N N . THR A 1 107 ? -18.64700 -8.24900 -31.09000 1.000 29.18951 106 THR A N 1
ATOM 825 C CA . THR A 1 107 ? -18.21200 -9.36000 -30.25000 1.000 26.24032 106 THR A CA 1
ATOM 826 C C . THR A 1 107 ? -19.11400 -10.56500 -30.43300 1.000 24.69151 106 THR A C 1
ATOM 827 O O . THR A 1 107 ? -18.63900 -11.69900 -30.52000 1.000 23.68374 106 THR A O 1
ATOM 831 N N . ARG A 1 108 ? -20.42600 -10.33600 -30.46200 1.000 25.20628 107 ARG A N 1
ATOM 832 C CA . ARG A 1 108 ? -21.36500 -11.43800 -30.62700 1.000 28.26545 107 ARG A CA 1
ATOM 833 C C . ARG A 1 108 ? -21.11500 -12.16800 -31.93500 1.000 26.63528 107 ARG A C 1
ATOM 834 O O . ARG A 1 108 ? -21.05300 -13.40200 -31.97200 1.000 27.12606 107 ARG A O 1
ATOM 842 N N . ARG A 1 109 ? -20.95600 -11.41000 -33.02000 1.000 25.47848 108 ARG A N 1
ATOM 843 C CA . ARG A 1 109 ? -20.79600 -12.02900 -34.33000 1.000 28.03649 108 ARG A CA 1
ATOM 844 C C . ARG A 1 109 ? -19.45900 -12.74500 -34.44100 1.000 29.10074 108 ARG A C 1
ATOM 845 O O . ARG A 1 109 ? -19.37300 -13.81100 -35.05500 1.000 22.14471 108 ARG A O 1
ATOM 853 N N . ILE A 1 110 ? -18.40000 -12.18300 -33.85300 1.000 21.95759 109 ILE A N 1
ATOM 854 C CA . ILE A 1 110 ? -17.11400 -12.87600 -33.88000 1.000 23.19042 109 ILE A CA 1
ATOM 855 C C . ILE A 1 110 ? -17.18900 -14.18400 -33.10100 1.000 24.54277 109 ILE A C 1
ATOM 856 O O . ILE A 1 110 ? -16.63100 -15.20500 -33.51900 1.000 22.75261 109 ILE A O 1
ATOM 861 N N . ASN A 1 111 ? -17.87800 -14.17900 -31.95600 1.000 22.64788 110 ASN A N 1
ATOM 862 C CA . ASN A 1 111 ? -18.03200 -15.40900 -31.18800 1.000 19.67540 110 ASN A CA 1
ATOM 863 C C . ASN A 1 111 ? -18.83400 -16.43400 -31.96900 1.000 21.86141 110 ASN A C 1
ATOM 864 O O . ASN A 1 111 ? -18.50300 -17.62400 -31.96100 1.000 21.62089 110 ASN A O 1
ATOM 869 N N . GLU A 1 112 ? -19.88900 -15.98200 -32.64900 1.000 23.79988 111 GLU A N 1
ATOM 870 C CA . GLU A 1 112 ? -20.68900 -16.88600 -33.46300 1.000 23.37846 111 GLU A CA 1
ATOM 871 C C . GLU A 1 112 ? -19.85600 -17.49900 -34.58600 1.000 25.73756 111 GLU A C 1
ATOM 872 O O . GLU A 1 112 ? -20.00600 -18.68500 -34.90500 1.000 24.20418 111 GLU A O 1
ATOM 878 N N . ILE A 1 113 ? -18.96400 -16.71200 -35.18600 1.000 22.15340 112 ILE A N 1
ATOM 879 C CA . ILE A 1 113 ? -18.06900 -17.23900 -36.21400 1.000 21.18418 112 ILE A CA 1
ATOM 880 C C . ILE A 1 113 ? -17.16000 -18.31200 -35.62900 1.000 20.76406 112 ILE A C 1
ATOM 881 O O . ILE A 1 113 ? -17.04100 -19.41600 -36.16800 1.000 23.55759 112 ILE A O 1
ATOM 886 N N . LEU A 1 114 ? -16.50000 -18.00400 -34.51300 1.000 21.82437 113 LEU A N 1
ATOM 887 C CA . LEU A 1 114 ? -15.51700 -18.92700 -33.95900 1.000 22.62546 113 LEU A CA 1
ATOM 888 C C . LEU A 1 114 ? -16.16300 -20.17600 -33.37500 1.000 26.63510 113 LEU A C 1
ATOM 889 O O . LEU A 1 114 ? -15.60900 -21.27500 -33.49700 1.000 27.51245 113 LEU A O 1
ATOM 894 N N . HIS A 1 115 ? -17.32100 -20.03000 -32.71900 1.000 26.88765 114 HIS A N 1
ATOM 895 C CA . HIS A 1 115 ? -18.00000 -21.17400 -32.12300 1.000 31.44776 114 HIS A CA 1
ATOM 896 C C . HIS A 1 115 ? -18.71200 -22.00200 -33.17800 1.000 29.20866 114 HIS A C 1
ATOM 897 O O . HIS A 1 115 ? -18.65700 -23.23600 -33.14800 1.000 30.86888 114 HIS A O 1
ATOM 904 N N . HIS A 1 116 ? -19.37700 -21.34300 -34.12500 1.000 23.15045 115 HIS A N 1
ATOM 905 C CA . HIS A 1 116 ? -20.36000 -22.02400 -34.94700 1.000 24.78565 115 HIS A CA 1
ATOM 906 C C . HIS A 1 116 ? -20.11600 -21.94700 -36.44200 1.000 28.27681 115 HIS A C 1
ATOM 907 O O . HIS A 1 116 ? -20.81200 -22.63900 -37.19100 1.000 27.29222 115 HIS A O 1
ATOM 914 N N . LYS A 1 117 ? -19.16600 -21.13600 -36.91200 1.000 23.25830 116 LYS A N 1
ATOM 915 C CA . LYS A 1 117 ? -19.02000 -20.97200 -38.35600 1.000 23.89258 116 LYS A CA 1
ATOM 916 C C . LYS A 1 117 ? -17.57700 -21.13700 -38.81500 1.000 23.74432 116 LYS A C 1
ATOM 917 O O . LYS A 1 117 ? -17.17100 -20.49900 -39.78700 1.000 23.31414 116 LYS A O 1
ATOM 923 N N . CYS A 1 118 ? -16.80200 -22.00500 -38.15400 1.000 25.92190 117 CYS A N 1
ATOM 924 C CA . CYS A 1 118 ? -15.35600 -22.06300 -38.39300 1.000 27.56288 117 CYS A CA 1
ATOM 925 C C . CYS A 1 118 ? -14.83400 -23.49800 -38.24100 1.000 31.84421 117 CYS A C 1
ATOM 926 O O . CYS A 1 118 ? -14.37000 -23.88400 -37.17100 1.000 31.21131 117 CYS A O 1
ATOM 929 N N . GLU A 1 119 ? -14.84700 -24.25700 -39.33800 1.000 23.23923 118 GLU A N 1
ATOM 930 C CA . GLU A 1 119 ? -14.37900 -25.64400 -39.30400 1.000 23.86849 118 GLU A CA 1
ATOM 931 C C . GLU A 1 119 ? -12.87900 -25.75700 -39.05800 1.000 32.11780 118 GLU A C 1
ATOM 932 O O . GLU A 1 119 ? -12.09100 -24.95500 -39.56200 1.000 29.44602 118 GLU A O 1
ATOM 938 N N A PHE A 1 120 ? -12.46800 -26.80300 -38.34800 0.505 29.59294 119 PHE A N 1
ATOM 939 N N B PHE A 1 120 ? -12.50800 -26.77300 -38.26100 0.495 29.56746 119 PHE A N 1
ATOM 940 C CA A PHE A 1 120 ? -11.03600 -27.07200 -38.18600 0.505 32.44792 119 PHE A CA 1
ATOM 941 C CA B PHE A 1 120 ? -11.13700 -27.26500 -38.13800 0.495 32.29689 119 PHE A CA 1
ATOM 942 C C A PHE A 1 120 ? -10.52300 -27.86900 -39.39100 0.505 31.11153 119 PHE A C 1
ATOM 943 C C B PHE A 1 120 ? -10.93400 -28.40800 -39.12600 0.495 30.72169 119 PHE A C 1
ATOM 944 O O A PHE A 1 120 ? -10.07400 -29.01000 -39.27900 0.505 32.37173 119 PHE A O 1
ATOM 945 O O B PHE A 1 120 ? -11.60600 -29.43900 -39.02000 0.495 28.45811 119 PHE A O 1
ATOM 960 N N A THR A 1 121 ? -10.58200 -27.24100 -40.57100 0.505 30.35125 120 THR A N 1
ATOM 961 N N B THR A 1 121 ? -9.99100 -28.25500 -40.05500 0.495 30.37956 120 THR A N 1
ATOM 962 C CA A THR A 1 121 ? -10.33100 -27.95800 -41.82600 0.505 32.57699 120 THR A CA 1
ATOM 963 C CA B THR A 1 121 ? -9.65000 -29.31900 -40.99400 0.495 29.66468 120 THR A CA 1
ATOM 964 C C A THR A 1 121 ? -9.46000 -27.15700 -42.79500 0.505 38.67909 120 THR A C 1
ATOM 965 C C B THR A 1 121 ? -8.13800 -29.36600 -41.18000 0.495 33.87217 120 THR A C 1
ATOM 966 O O A THR A 1 121 ? -9.75100 -27.06600 -43.98800 0.505 39.32811 120 THR A O 1
ATOM 967 O O B THR A 1 121 ? -7.46600 -28.33200 -41.15900 0.495 36.17625 120 THR A O 1
ATOM 974 N N A ASP A 1 122 ? -8.35700 -26.59200 -42.31700 0.505 39.11804 121 ASP A N 1
ATOM 975 N N B ASP A 1 122 ? -7.60200 -30.57600 -41.37300 0.495 34.30560 121 ASP A N 1
ATOM 976 C CA A ASP A 1 122 ? -7.42100 -25.95600 -43.23300 0.505 40.52624 121 ASP A CA 1
ATOM 977 C CA B ASP A 1 122 ? -6.15200 -30.68300 -41.50900 0.495 39.51351 121 ASP A CA 1
ATOM 978 C C A ASP A 1 122 ? -6.18500 -26.83100 -43.41500 0.505 40.64251 121 ASP A C 1
ATOM 979 C C B ASP A 1 122 ? -5.63800 -30.17200 -42.85000 0.495 42.38043 121 ASP A C 1
ATOM 980 O O A ASP A 1 122 ? -5.89100 -27.70700 -42.59700 0.505 37.42089 121 ASP A O 1
ATOM 981 O O B ASP A 1 122 ? -4.42600 -30.23200 -43.08700 0.495 41.69890 121 ASP A O 1
ATOM 990 N N A ASP A 1 123 ? -5.47000 -26.57800 -44.51800 0.505 41.23788 122 ASP A N 1
ATOM 991 N N B ASP A 1 123 ? -6.51200 -29.67800 -43.73000 0.495 41.42076 122 ASP A N 1
ATOM 992 C CA A ASP A 1 123 ? -4.37600 -27.45400 -44.94100 0.505 45.63998 122 ASP A CA 1
ATOM 993 C CA B ASP A 1 123 ? -6.05700 -28.89100 -44.86700 0.495 44.99576 122 ASP A CA 1
ATOM 994 C C A ASP A 1 123 ? -3.30900 -27.58700 -43.86000 0.505 46.46092 122 ASP A C 1
ATOM 995 C C B ASP A 1 123 ? -5.68100 -27.47500 -44.45800 0.495 41.17845 122 ASP A C 1
ATOM 996 O O A ASP A 1 123 ? -2.92000 -28.70100 -43.48900 0.505 49.41394 122 ASP A O 1
ATOM 997 O O B ASP A 1 123 ? -4.85300 -26.84700 -45.12500 0.495 45.52170 122 ASP A O 1
ATOM 1006 N N A MET A 1 124 ? -2.81000 -26.46400 -43.35400 0.505 38.07221 123 MET A N 1
ATOM 1007 N N B MET A 1 124 ? -6.26700 -26.96400 -43.37800 0.495 41.40784 123 MET A N 1
ATOM 1008 C CA A MET A 1 124 ? -1.74700 -26.48000 -42.36100 0.505 44.11635 123 MET A CA 1
ATOM 1009 C CA B MET A 1 124 ? -5.90500 -25.67100 -42.81500 0.495 36.49167 123 MET A CA 1
ATOM 1010 C C A MET A 1 124 ? -2.27900 -26.66400 -40.94300 0.505 37.91726 123 MET A C 1
ATOM 1011 C C B MET A 1 124 ? -5.67400 -25.85200 -41.31700 0.495 36.82875 123 MET A C 1
ATOM 1012 O O A MET A 1 124 ? -1.52000 -26.50100 -39.98100 0.505 45.13619 123 MET A O 1
ATOM 1013 O O B MET A 1 124 ? -6.38200 -25.29600 -40.47900 0.495 36.06469 123 MET A O 1
ATOM 1022 N N A CYS A 1 125 ? -3.56200 -27.00200 -40.79500 0.505 35.25960 124 CYS A N 1
ATOM 1023 N N B CYS A 1 125 ? -4.66100 -26.66100 -40.98600 0.495 33.98359 124 CYS A N 1
ATOM 1024 C CA A CYS A 1 125 ? -4.20900 -27.22300 -39.50000 0.505 35.34969 124 CYS A CA 1
ATOM 1025 C CA B CYS A 1 125 ? -4.46100 -27.13100 -39.62100 0.495 35.16031 124 CYS A CA 1
ATOM 1026 C C A CYS A 1 125 ? -4.08000 -26.03100 -38.56100 0.505 35.86214 124 CYS A C 1
ATOM 1027 C C B CYS A 1 125 ? -4.11900 -26.01300 -38.64800 0.495 35.84496 124 CYS A C 1
ATOM 1028 O O A CYS A 1 125 ? -4.26200 -26.17800 -37.34700 0.505 30.86302 124 CYS A O 1
ATOM 1029 O O B CYS A 1 125 ? -4.16500 -26.24500 -37.43500 0.495 30.90006 124 CYS A O 1
ATOM 1034 N N A GLU A 1 126 ? -3.78100 -24.84400 -39.09500 0.505 31.35157 125 GLU A N 1
ATOM 1035 N N B GLU A 1 126 ? -3.79100 -24.81600 -39.14100 0.495 31.29064 125 GLU A N 1
ATOM 1036 C CA A GLU A 1 126 ? -3.45900 -23.71500 -38.22600 0.505 34.53609 125 GLU A CA 1
ATOM 1037 C CA B GLU A 1 126 ? -3.46300 -23.72300 -38.23100 0.495 34.53881 125 GLU A CA 1
ATOM 1038 C C A GLU A 1 126 ? -4.66700 -23.22400 -37.43900 0.505 30.47805 125 GLU A C 1
ATOM 1039 C C B GLU A 1 126 ? -4.66800 -23.27400 -37.41800 0.495 30.45263 125 GLU A C 1
ATOM 1040 O O A GLU A 1 126 ? -4.50200 -22.67000 -36.34800 0.505 30.23774 125 GLU A O 1
ATOM 1041 O O B GLU A 1 126 ? -4.50300 -22.79400 -36.29300 0.495 30.21408 125 GLU A O 1
ATOM 1052 N N . ILE A 1 127 ? -5.87800 -23.40000 -37.96900 1.000 27.22579 126 ILE A N 1
ATOM 1053 C CA . ILE A 1 127 ? -7.06400 -22.92900 -37.26200 1.000 25.42800 126 ILE A CA 1
ATOM 1054 C C . ILE A 1 127 ? -7.21000 -23.66600 -35.93600 1.000 25.71682 126 ILE A C 1
ATOM 1055 O O . ILE A 1 127 ? -7.37500 -23.05000 -34.87300 1.000 25.85580 126 ILE A O 1
ATOM 1060 N N . ARG A 1 128 ? -7.07600 -24.99500 -35.96900 1.000 25.38761 127 ARG A N 1
ATOM 1061 C CA . ARG A 1 128 ? -7.15800 -25.77100 -34.73500 1.000 25.17247 127 ARG A CA 1
ATOM 1062 C C . ARG A 1 128 ? -5.95200 -25.50600 -33.83800 1.000 25.54877 127 ARG A C 1
ATOM 1063 O O . ARG A 1 128 ? -6.09700 -25.33700 -32.62100 1.000 27.00140 127 ARG A O 1
ATOM 1071 N N . GLN A 1 129 ? -4.75300 -25.44300 -34.42700 1.000 25.95457 128 GLN A N 1
ATOM 1072 C CA . GLN A 1 129 ? -3.55100 -25.22900 -33.61900 1.000 28.98654 128 GLN A CA 1
ATOM 1073 C C . GLN A 1 129 ? -3.61700 -23.90400 -32.88200 1.000 28.01573 128 GLN A C 1
ATOM 1074 O O . GLN A 1 129 ? -3.22800 -23.81500 -31.71000 1.000 30.89024 128 GLN A O 1
ATOM 1080 N N . GLN A 1 130 ? -4.11300 -22.85700 -33.54400 1.000 28.82598 129 GLN A N 1
ATOM 1081 C CA . GLN A 1 130 ? -4.15200 -21.55100 -32.89200 1.000 30.73889 129 GLN A CA 1
ATOM 1082 C C . GLN A 1 130 ? -5.29000 -21.45700 -31.88800 1.000 28.16296 129 GLN A C 1
ATOM 1083 O O . GLN A 1 130 ? -5.17700 -20.73700 -30.88600 1.000 27.24613 129 GLN A O 1
ATOM 1089 N N . ARG A 1 131 ? -6.36900 -22.21100 -32.09500 1.000 26.33753 130 ARG A N 1
ATOM 1090 C CA . ARG A 1 131 ? -7.39300 -22.27600 -31.06600 1.000 25.18859 130 ARG A CA 1
ATOM 1091 C C . ARG A 1 131 ? -6.87100 -22.99300 -29.82800 1.000 20.75260 130 ARG A C 1
ATOM 1092 O O . ARG A 1 131 ? -7.19000 -22.60600 -28.69800 1.000 25.43483 130 ARG A O 1
ATOM 1100 N N . GLN A 1 132 ? -6.07700 -24.04700 -30.02400 1.000 22.24508 131 GLN A N 1
ATOM 1101 C CA . GLN A 1 132 ? -5.44600 -24.72900 -28.89500 1.000 24.64195 131 GLN A CA 1
ATOM 1102 C C . GLN A 1 132 ? -4.53500 -23.77900 -28.13600 1.000 26.26251 131 GLN A C 1
ATOM 1103 O O . GLN A 1 132 ? -4.56800 -23.70900 -26.90100 1.000 27.64165 131 GLN A O 1
ATOM 1109 N N . SER A 1 133 ? -3.70500 -23.04000 -28.86700 1.000 25.14679 132 SER A N 1
ATOM 1110 C CA . SER A 1 133 ? -2.81500 -22.07900 -28.22400 1.000 23.72224 132 SER A CA 1
ATOM 1111 C C . SER A 1 133 ? -3.60000 -21.03000 -27.45600 1.000 27.75598 132 SER A C 1
ATOM 1112 O O . SER A 1 133 ? -3.19500 -20.62700 -26.35400 1.000 28.74496 132 SER A O 1
ATOM 1115 N N . ALA A 1 134 ? -4.73100 -20.58300 -28.01500 1.000 25.43304 133 ALA A N 1
ATOM 1116 C CA . ALA A 1 134 ? -5.52400 -19.54900 -27.35800 1.000 24.62207 133 ALA A CA 1
ATOM 1117 C C . ALA A 1 134 ? -6.14000 -20.06000 -26.06800 1.000 26.64812 133 ALA A C 1
ATOM 1118 O O . ALA A 1 134 ? -6.16600 -19.34700 -25.05900 1.000 27.83774 133 ALA A O 1
ATOM 1120 N N . VAL A 1 135 ? -6.64400 -21.28900 -26.07900 1.000 27.18730 134 VAL A N 1
ATOM 1121 C CA . VAL A 1 135 ? -7.28100 -21.81800 -24.88100 1.000 26.43637 134 VAL A CA 1
ATOM 1122 C C . VAL A 1 135 ? -6.23800 -22.16000 -23.82200 1.000 23.58183 134 VAL A C 1
ATOM 1123 O O . VAL A 1 135 ? -6.45600 -21.93300 -22.63100 1.000 27.33711 134 VAL A O 1
ATOM 1127 N N . LEU A 1 136 ? -5.07700 -22.67900 -24.23400 1.000 28.41535 135 LEU A N 1
ATOM 1128 C CA . LEU A 1 136 ? -4.00000 -22.89400 -23.26700 1.000 28.53677 135 LEU A CA 1
ATOM 1129 C C . LEU A 1 136 ? -3.53100 -21.58600 -22.63400 1.000 31.44652 135 LEU A C 1
ATOM 1130 O O . LEU A 1 136 ? -3.14100 -21.57400 -21.46200 1.000 30.68115 135 LEU A O 1
ATOM 1135 N N . ASP A 1 137 ? -3.54800 -20.48600 -23.39100 1.000 26.90309 136 ASP A N 1
ATOM 1136 C CA . ASP A 1 137 ? -3.15000 -19.19100 -22.84100 1.000 29.05619 136 ASP A CA 1
ATOM 1137 C C . ASP A 1 137 ? -4.17000 -18.67600 -21.83600 1.000 32.19281 136 ASP A C 1
ATOM 1138 O O . ASP A 1 137 ? -3.79600 -18.11800 -20.79400 1.000 34.45906 136 ASP A O 1
ATOM 1143 N N . ILE A 1 138 ? -5.45900 -18.83000 -22.15000 1.000 27.56964 137 ILE A N 1
ATOM 1144 C CA . ILE A 1 138 ? -6.51400 -18.52000 -21.18900 1.000 26.59624 137 ILE A CA 1
ATOM 1145 C C . ILE A 1 138 ? -6.33800 -19.37100 -19.94400 1.000 26.92053 137 ILE A C 1
ATOM 1146 O O . ILE A 1 138 ? -6.35500 -18.86400 -18.81900 1.000 28.50511 137 ILE A O 1
ATOM 1151 N N . HIS A 1 139 ? -6.10600 -20.67000 -20.13700 1.000 27.23896 138 HIS A N 1
ATOM 1152 C CA . HIS A 1 139 ? -5.93200 -21.58200 -19.00900 1.000 27.50417 138 HIS A CA 1
ATOM 1153 C C . HIS A 1 139 ? -4.76800 -21.15500 -18.12300 1.000 28.55598 138 HIS A C 1
ATOM 1154 O O . HIS A 1 139 ? -4.87800 -21.15200 -16.89100 1.000 33.61403 138 HIS A O 1
ATOM 1161 N N . LYS A 1 140 ? -3.63000 -20.81500 -18.73300 1.000 31.07116 139 LYS A N 1
ATOM 1162 C CA . LYS A 1 140 ? -2.47500 -20.39200 -17.95000 1.000 30.18252 139 LYS A CA 1
ATOM 1163 C C . LYS A 1 140 ? -2.80400 -19.16300 -17.11200 1.000 31.75056 139 LYS A C 1
ATOM 1164 O O . LYS A 1 140 ? -2.43100 -19.08600 -15.93500 1.000 33.70321 139 LYS A O 1
ATOM 1170 N N . GLY A 1 141 ? -3.55300 -18.21800 -17.68200 1.000 32.65921 140 GLY A N 1
ATOM 1171 C CA . GLY A 1 141 ? -3.90200 -17.02200 -16.93400 1.000 35.05406 140 GLY A CA 1
ATOM 1172 C C . GLY A 1 141 ? -4.91400 -17.29500 -15.83800 1.000 35.15056 140 GLY A C 1
ATOM 1173 O O . GLY A 1 141 ? -4.78500 -16.78300 -14.72500 1.000 33.37324 140 GLY A O 1
ATOM 1174 N N . TRP A 1 142 ? -5.93500 -18.09900 -16.13400 1.000 33.90349 141 TRP A N 1
ATOM 1175 C CA . TRP A 1 142 ? -6.93500 -18.40500 -15.11500 1.000 33.18742 141 TRP A CA 1
ATOM 1176 C C . TRP A 1 142 ? -6.35500 -19.27400 -14.00800 1.000 32.75248 141 TRP A C 1
ATOM 1177 O O . TRP A 1 142 ? -6.73800 -19.12100 -12.84000 1.000 33.70176 141 TRP A O 1
ATOM 1188 N N . THR A 1 143 ? -5.44100 -20.19400 -14.33800 1.000 32.89435 142 THR A N 1
ATOM 1189 C CA . THR A 1 143 ? -4.79400 -20.97500 -13.28500 1.000 36.20996 142 THR A CA 1
ATOM 1190 C C . THR A 1 143 ? -4.02400 -20.06200 -12.34200 1.000 36.12925 142 THR A C 1
ATOM 1191 O O . THR A 1 143 ? -4.08100 -20.22700 -11.11600 1.000 39.80476 142 THR A O 1
ATOM 1195 N N . LEU A 1 144 ? -3.32700 -19.06900 -12.89900 1.000 33.29595 143 LEU A N 1
ATOM 1196 C CA . LEU A 1 144 ? -2.61500 -18.09600 -12.07300 1.000 37.86724 143 LEU A CA 1
ATOM 1197 C C . LEU A 1 144 ? -3.58100 -17.27400 -11.21800 1.000 40.09859 143 LEU A C 1
ATOM 1198 O O . LEU A 1 144 ? -3.34700 -17.08600 -10.01600 1.000 41.03519 143 LEU A O 1
ATOM 1203 N N . ALA A 1 145 ? -4.68200 -16.79000 -11.81000 1.000 39.03179 144 ALA A N 1
ATOM 1204 C CA . ALA A 1 145 ? -5.61500 -15.96200 -11.04500 1.000 39.76040 144 ALA A CA 1
ATOM 1205 C C . ALA A 1 145 ? -6.29200 -16.75700 -9.93700 1.000 39.59185 144 ALA A C 1
ATOM 1206 O O . ALA A 1 145 ? -6.50100 -16.23900 -8.83100 1.000 37.27260 144 ALA A O 1
ATOM 1208 N N . LEU A 1 146 ? -6.64200 -18.01600 -10.20500 1.000 34.34964 145 LEU A N 1
ATOM 1209 C CA . LEU A 1 146 ? -7.21300 -18.83500 -9.14500 1.000 37.92403 145 LEU A CA 1
ATOM 1210 C C . LEU A 1 146 ? -6.17300 -19.16600 -8.07600 1.000 44.40193 145 LEU A C 1
ATOM 1211 O O . LEU A 1 146 ? -6.47800 -19.13600 -6.87700 1.000 43.99848 145 LEU A O 1
ATOM 1216 N N . ALA A 1 147 ? -4.93000 -19.44800 -8.48400 1.000 40.11923 146 ALA A N 1
ATOM 1217 C CA . ALA A 1 147 ? -3.86500 -19.65600 -7.50500 1.000 42.24576 146 ALA A CA 1
ATOM 1218 C C . ALA A 1 147 ? -3.62100 -18.40400 -6.66600 1.000 46.78353 146 ALA A C 1
ATOM 1219 O O . ALA A 1 147 ? -3.26100 -18.50500 -5.48800 1.000 47.89381 146 ALA A O 1
ATOM 1221 N N . ASN A 1 148 ? -3.81400 -17.22100 -7.25000 1.000 44.85251 147 ASN A N 1
ATOM 1222 C CA . ASN A 1 148 ? -3.71700 -15.98600 -6.47700 1.000 49.12643 147 ASN A CA 1
ATOM 1223 C C . ASN A 1 148 ? -4.87100 -15.86000 -5.49000 1.000 48.03062 147 ASN A C 1
ATOM 1224 O O . ASN A 1 148 ? -4.68900 -15.37000 -4.36800 1.000 50.02135 147 ASN A O 1
ATOM 1229 N N . ALA A 1 149 ? -6.07200 -16.26500 -5.90600 1.000 43.67159 148 ALA A N 1
ATOM 1230 C CA . ALA A 1 149 ? -7.23000 -16.22800 -5.01700 1.000 44.33775 148 ALA A CA 1
ATOM 1231 C C . ALA A 1 149 ? -7.06000 -17.19700 -3.86000 1.000 47.08064 148 ALA A C 1
ATOM 1232 O O . ALA A 1 149 ? -7.38100 -16.87000 -2.70900 1.000 45.78017 148 ALA A O 1
ATOM 1234 N N . VAL A 1 150 ? -6.55200 -18.39800 -4.14700 1.000 41.03664 149 VAL A N 1
ATOM 1235 C CA . VAL A 1 150 ? -6.23800 -19.34800 -3.08600 1.000 42.91082 149 VAL A CA 1
ATOM 1236 C C . VAL A 1 150 ? -5.26000 -18.73000 -2.10100 1.000 46.32371 149 VAL A C 1
ATOM 1237 O O . VAL A 1 150 ? -5.43500 -18.83200 -0.87900 1.000 48.02054 149 VAL A O 1
ATOM 1241 N N . ARG A 1 151 ? -4.21900 -18.06800 -2.61500 1.000 46.32635 150 ARG A N 1
ATOM 1242 C CA . ARG A 1 151 ? -3.19800 -17.50800 -1.73200 1.000 49.40259 150 ARG A CA 1
ATOM 1243 C C . ARG A 1 151 ? -3.77400 -16.41300 -0.84300 1.000 52.36559 150 ARG A C 1
ATOM 1244 O O . ARG A 1 151 ? -3.36900 -16.26600 0.31600 1.000 57.72859 150 ARG A O 1
ATOM 1252 N N . ARG A 1 152 ? -4.72200 -15.63700 -1.36500 1.000 49.22492 151 ARG A N 1
ATOM 1253 C CA . ARG A 1 152 ? -5.40000 -14.61400 -0.57900 1.000 50.66349 151 ARG A CA 1
ATOM 1254 C C . ARG A 1 152 ? -6.50500 -15.17600 0.30700 1.000 60.19369 151 ARG A C 1
ATOM 1255 O O . ARG A 1 152 ? -7.16900 -14.40200 1.00400 1.000 64.19089 151 ARG A O 1
ATOM 1263 N N . GLY A 1 153 ? -6.71000 -16.49200 0.30300 1.000 50.05882 152 GLY A N 1
ATOM 1264 C CA . GLY A 1 153 ? -7.75700 -17.10400 1.09900 1.000 50.56346 152 GLY A CA 1
ATOM 1265 C C . GLY A 1 153 ? -9.14700 -16.94000 0.53900 1.000 60.89069 152 GLY A C 1
ATOM 1266 O O . GLY A 1 153 ? -10.12700 -17.17200 1.25100 1.000 52.00591 152 GLY A O 1
ATOM 1267 N N . GLN A 1 154 ? -9.26200 -16.55000 -0.72700 1.000 45.84811 153 GLN A N 1
ATOM 1268 C CA . GLN A 1 154 ? -10.55300 -16.30600 -1.33100 1.000 43.95559 153 GLN A CA 1
ATOM 1269 C C . GLN A 1 154 ? -11.13500 -17.56600 -1.95100 1.000 47.31824 153 GLN A C 1
ATOM 1270 O O . GLN A 1 154 ? -12.31100 -17.56300 -2.31900 1.000 49.11392 153 GLN A O 1
ATOM 1276 N N . LEU A 1 155 ? -10.34200 -18.62500 -2.04600 1.000 47.31294 154 LEU A N 1
ATOM 1277 C CA . LEU A 1 155 ? -10.75100 -19.94300 -2.50000 1.000 41.13559 154 LEU A CA 1
ATOM 1278 C C . LEU A 1 155 ? -10.08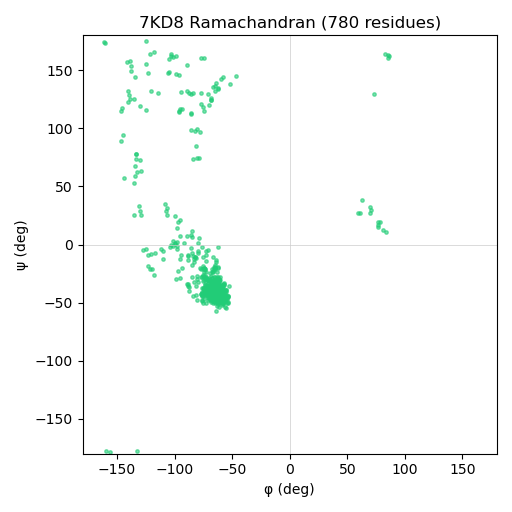600 -20.97900 -1.59500 1.000 41.98542 154 LEU A C 1
ATOM 1279 O O . LEU A 1 155 ? -9.10400 -20.67000 -0.91900 1.000 44.06169 154 LEU A O 1
ATOM 1284 N N . PRO A 1 156 ? -10.65600 -22.18500 -1.52600 1.000 42.81901 155 PRO A N 1
ATOM 1285 C CA . PRO A 1 156 ? -10.10300 -23.22400 -0.64100 1.000 43.54266 155 PRO A CA 1
ATOM 1286 C C . PRO A 1 156 ? -8.61200 -23.45200 -0.83900 1.000 51.06807 155 PRO A C 1
ATOM 1287 O O . PRO A 1 156 ? -8.11400 -23.49200 -1.96700 1.000 48.28529 155 PRO A O 1
ATOM 1291 N N . GLY A 1 157 ? -7.90200 -23.61900 0.28300 1.000 48.81955 156 GLY A N 1
ATOM 1292 C CA . GLY A 1 157 ? -6.46900 -23.85400 0.24200 1.000 49.21239 156 GLY A CA 1
ATOM 1293 C C . GLY A 1 157 ? -6.05900 -25.10700 -0.50300 1.000 56.79635 156 GLY A C 1
ATOM 1294 O O . GLY A 1 157 ? -4.95700 -25.15200 -1.06000 1.000 50.08131 156 GLY A O 1
ATOM 1295 N N . GLU A 1 158 ? -6.91900 -26.12200 -0.53600 1.000 50.24799 157 GLU A N 1
ATOM 1296 C CA . GLU A 1 158 ? -6.61400 -27.37100 -1.21800 1.000 48.06497 157 GLU A CA 1
ATOM 1297 C C . GLU A 1 158 ? -7.20900 -27.44100 -2.61700 1.000 44.07080 157 GLU A C 1
ATOM 1298 O O . GLU A 1 158 ? -7.26900 -28.52900 -3.19900 1.000 49.25402 157 GLU A O 1
ATOM 1304 N N . LEU A 1 159 ? -7.65200 -26.31500 -3.16600 1.000 42.61976 158 LEU A N 1
ATOM 1305 C CA . LEU A 1 159 ? -8.20800 -26.31700 -4.51500 1.000 43.28156 158 LEU A CA 1
ATOM 1306 C C . LEU A 1 159 ? -7.15200 -26.75000 -5.52400 1.000 45.19778 158 LEU A C 1
ATOM 1307 O O . LEU A 1 159 ? -6.00000 -26.30900 -5.46200 1.000 45.45267 158 LEU A O 1
ATOM 1312 N N . ASP A 1 160 ? -7.54700 -27.64600 -6.43000 1.000 46.93712 159 ASP A N 1
ATOM 1313 C CA . ASP A 1 160 ? -6.74700 -28.01700 -7.59600 1.000 47.33938 159 ASP A CA 1
ATOM 1314 C C . ASP A 1 160 ? -6.90600 -26.89000 -8.60400 1.000 38.75552 159 ASP A C 1
ATOM 1315 O O . ASP A 1 160 ? -7.89400 -26.83300 -9.33300 1.000 36.07198 159 ASP A O 1
ATOM 1320 N N . ALA A 1 161 ? -5.94400 -25.96600 -8.62200 1.000 43.16334 160 ALA A N 1
ATOM 1321 C CA . ALA A 1 161 ? -6.11600 -24.74600 -9.40100 1.000 37.72263 160 ALA A CA 1
ATOM 1322 C C . ALA A 1 161 ? -6.22500 -25.05000 -10.88200 1.000 34.43556 160 ALA A C 1
ATOM 1323 O O . ALA A 1 161 ? -6.99400 -24.39300 -11.59700 1.000 36.08917 160 ALA A O 1
ATOM 1325 N N . GLU A 1 162 ? -5.46200 -26.03900 -11.36100 1.000 41.08777 161 GLU A N 1
ATOM 1326 C CA . GLU A 1 162 ? -5.52600 -26.42100 -12.77100 1.000 36.33457 161 GLU A CA 1
ATOM 1327 C C . GLU A 1 162 ? -6.89100 -26.99100 -13.13200 1.000 32.85411 161 GLU A C 1
ATOM 1328 O O . GLU A 1 162 ? -7.49400 -26.59300 -14.12900 1.000 29.87382 161 GLU A O 1
ATOM 1334 N N . ARG A 1 163 ? -7.40500 -27.93100 -12.33400 1.000 35.65092 162 ARG A N 1
ATOM 1335 C CA . ARG A 1 163 ? -8.71300 -28.48100 -12.68200 1.000 30.04096 162 ARG A CA 1
ATOM 1336 C C . ARG A 1 163 ? -9.81500 -27.43900 -12.52000 1.000 30.58416 162 ARG A C 1
ATOM 1337 O O . ARG A 1 163 ? -10.78000 -27.43600 -13.28400 1.000 31.22513 162 ARG A O 1
ATOM 1345 N N . ALA A 1 164 ? -9.68300 -26.53000 -11.54800 1.000 33.14610 163 ALA A N 1
ATOM 1346 C CA . ALA A 1 164 ? -10.70700 -25.50400 -11.36700 1.000 26.68608 163 ALA A CA 1
ATOM 1347 C C . ALA A 1 164 ? -10.73300 -24.54000 -12.54700 1.000 27.57351 163 ALA A C 1
ATOM 1348 O O . ALA A 1 164 ? -11.80600 -24.09400 -12.96700 1.000 28.50196 163 ALA A O 1
ATOM 1350 N N . ALA A 1 165 ? -9.56800 -24.20900 -13.10200 1.000 26.99475 164 ALA A N 1
ATOM 1351 C CA . ALA A 1 165 ? -9.54300 -23.35100 -14.28100 1.000 24.80684 164 ALA A CA 1
ATOM 1352 C C . ALA A 1 165 ? -10.20700 -24.03900 -15.46100 1.000 24.60076 164 ALA A C 1
ATOM 1353 O O . ALA A 1 165 ? -10.86800 -23.38400 -16.27800 1.000 23.63293 164 ALA A O 1
ATOM 1355 N N . VAL A 1 166 ? -10.03100 -25.35600 -15.57500 1.000 25.19047 165 VAL A N 1
ATOM 1356 C CA . VAL A 1 166 ? -10.70200 -26.10500 -16.64100 1.000 24.55194 165 VAL A CA 1
ATOM 1357 C C . VAL A 1 166 ? -12.21200 -26.08300 -16.43000 1.000 20.89840 165 VAL A C 1
ATOM 1358 O O . VAL A 1 166 ? -12.98800 -25.85100 -17.36500 1.000 25.70690 165 VAL A O 1
ATOM 1362 N N . ALA A 1 167 ? -12.65600 -26.31300 -15.19100 1.000 21.79937 166 ALA A N 1
ATOM 1363 C CA . ALA A 1 167 ? -14.09400 -26.33000 -14.93400 1.000 21.46558 166 ALA A CA 1
ATOM 1364 C C . ALA A 1 167 ? -14.71600 -24.95600 -15.18500 1.000 24.91014 166 ALA A C 1
ATOM 1365 O O . ALA A 1 167 ? -15.82500 -24.85800 -15.71400 1.000 25.17238 166 ALA A O 1
ATOM 1367 N N . LEU A 1 168 ? -14.03100 -23.87100 -14.79000 1.000 24.56862 167 LEU A N 1
ATOM 1368 C CA . LEU A 1 168 ? -14.60100 -22.55000 -15.03800 1.000 23.19370 167 LEU A CA 1
ATOM 1369 C C . LEU A 1 168 ? -14.65700 -22.23800 -16.52900 1.000 23.14437 167 LEU A C 1
ATOM 1370 O O . LEU A 1 168 ? -15.64400 -21.67400 -17.01800 1.000 23.00293 167 LEU A O 1
ATOM 1375 N N . TYR A 1 169 ? -13.61200 -22.60100 -17.27100 1.000 21.07026 168 TYR A N 1
ATOM 1376 C CA . TYR A 1 169 ? -13.63300 -22.39400 -18.72000 1.000 22.84241 168 TYR A CA 1
ATOM 1377 C C . TYR A 1 169 ? -14.76500 -23.18300 -19.36700 1.000 23.36765 168 TYR A C 1
ATOM 1378 O O . TYR A 1 169 ? -15.47800 -22.67000 -20.23700 1.000 21.63541 168 TYR A O 1
ATOM 1387 N N . ALA A 1 170 ? -14.92500 -24.44000 -18.96900 1.000 23.06260 169 ALA A N 1
ATOM 1388 C CA . ALA A 1 170 ? -15.99100 -25.27100 -19.52800 1.000 21.90641 169 ALA A CA 1
ATOM 1389 C C . ALA A 1 170 ? -17.35700 -24.61800 -19.33500 1.000 21.01255 169 ALA A C 1
ATOM 1390 O O . ALA A 1 170 ? -18.15400 -24.51100 -20.27600 1.000 23.88144 169 ALA A O 1
ATOM 1392 N N . TYR A 1 171 ? -17.63900 -24.16200 -18.11200 1.000 22.77763 170 TYR A N 1
ATOM 1393 C CA . TYR A 1 171 ? -18.92400 -23.53400 -17.82800 1.000 22.40645 170 TYR A CA 1
ATOM 1394 C C . TYR A 1 171 ? -19.11600 -22.26400 -18.65200 1.000 22.06681 170 TYR A C 1
ATOM 1395 O O . TYR A 1 171 ? -20.15600 -22.08000 -19.29600 1.000 23.74184 170 TYR A O 1
ATOM 1404 N N . VAL A 1 172 ? -18.12000 -21.37500 -18.64100 1.000 21.39535 171 VAL A N 1
ATOM 1405 C CA . VAL A 1 172 ? -18.25800 -20.08800 -19.31900 1.000 19.72402 171 VAL A CA 1
ATOM 1406 C C . VAL A 1 172 ? -18.39500 -20.29200 -20.82000 1.000 22.19013 171 VAL A C 1
ATOM 1407 O O . VAL A 1 172 ? -19.29800 -19.73900 -21.45900 1.000 23.01673 171 VAL A O 1
ATOM 1411 N N . ASP A 1 173 ? -17.50200 -21.09700 -21.39900 1.000 21.34854 172 ASP A N 1
ATOM 1412 C CA . ASP A 1 173 ? -17.54000 -21.35000 -22.83700 1.000 21.69777 172 ASP A CA 1
ATOM 1413 C C . ASP A 1 173 ? -18.83800 -22.03800 -23.22900 1.000 21.67891 172 ASP A C 1
ATOM 1414 O O . ASP A 1 173 ? -19.45200 -21.70200 -24.25300 1.000 20.31986 172 ASP A O 1
ATOM 1419 N N . GLY A 1 174 ? -19.26900 -23.01000 -22.42600 1.000 24.55600 173 GLY A N 1
ATOM 1420 C CA . GLY A 1 174 ? -20.52600 -23.68500 -22.70100 1.000 23.74639 173 GLY A CA 1
ATOM 1421 C C . GLY A 1 174 ? -21.72700 -22.76200 -22.62000 1.000 18.74806 173 GLY A C 1
ATOM 1422 O O . GLY A 1 174 ? -22.66700 -22.88300 -23.40500 1.000 23.90293 173 GLY A O 1
ATOM 1423 N N . LEU A 1 175 ? -21.73200 -21.84900 -21.64900 1.000 20.87483 174 LEU A N 1
ATOM 1424 C CA . LEU A 1 175 ? -22.86500 -20.94400 -21.48900 1.000 18.54673 174 LEU A CA 1
ATOM 1425 C C . LEU A 1 175 ? -22.94800 -19.95400 -22.64500 1.000 21.20157 174 LEU A C 1
ATOM 1426 O O . LEU A 1 175 ? -24.04300 -19.62200 -23.11400 1.000 25.25663 174 LEU A O 1
ATOM 1431 N N . ILE A 1 176 ? -21.79700 -19.45700 -23.09100 1.000 20.53917 175 ILE A N 1
ATOM 1432 C CA . ILE A 1 176 ? -21.75500 -18.55700 -24.24200 1.000 19.50405 175 ILE A CA 1
ATOM 1433 C C . ILE A 1 176 ? -22.29300 -19.25900 -25.47900 1.000 20.08272 175 ILE A C 1
ATOM 1434 O O . ILE A 1 176 ? -23.14200 -18.72200 -26.19600 1.000 24.46844 175 ILE A O 1
ATOM 1439 N N . ARG A 1 177 ? -21.80000 -20.46800 -25.74700 1.000 21.25792 176 ARG A N 1
ATOM 1440 C CA . ARG A 1 177 ? -22.26800 -21.22000 -26.90700 1.000 20.33835 176 ARG A CA 1
ATOM 1441 C C . ARG A 1 177 ? -23.75400 -21.52700 -26.80400 1.000 23.77253 176 ARG A C 1
ATOM 1442 O O . ARG A 1 177 ? -24.48400 -21.45000 -27.80000 1.000 22.49226 176 ARG A O 1
ATOM 1450 N N A ARG A 1 178 ? -24.21400 -21.88700 -25.60300 0.577 19.67793 177 ARG A N 1
ATOM 1451 N N B ARG A 1 178 ? -24.23600 -21.87000 -25.61200 0.423 19.72387 177 ARG A N 1
ATOM 1452 C CA A ARG A 1 178 ? -25.63500 -22.13400 -25.37700 0.577 24.48680 177 ARG A CA 1
ATOM 1453 C CA B ARG A 1 178 ? -25.66300 -22.14400 -25.50500 0.423 24.35247 177 ARG A CA 1
ATOM 1454 C C A ARG A 1 178 ? -26.46100 -20.89100 -25.67900 0.577 25.54549 177 ARG A C 1
ATOM 1455 C C B ARG A 1 178 ? -26.48900 -20.87800 -25.69200 0.423 25.52373 177 ARG A C 1
ATOM 1456 O O A ARG A 1 178 ? -27.53200 -20.97500 -26.28600 0.577 26.25827 177 ARG A O 1
ATOM 1457 O O B ARG A 1 178 ? -27.60100 -20.94000 -26.22500 0.423 26.26107 177 ARG A O 1
ATOM 1472 N N . TRP A 1 179 ? -25.96400 -19.72100 -25.27600 1.000 23.45368 178 TRP A N 1
ATOM 1473 C CA . TRP A 1 179 ? -26.68100 -18.47900 -25.52100 1.000 22.78391 178 TRP A CA 1
ATOM 1474 C C . TRP A 1 179 ? -26.68700 -18.12900 -27.00500 1.000 23.24842 178 TRP A C 1
ATOM 1475 O O . TRP A 1 179 ? -27.70100 -17.66200 -27.53000 1.000 25.79734 178 TRP A O 1
ATOM 1486 N N . LEU A 1 180 ? -25.55400 -18.31600 -27.69200 1.000 21.30640 179 LEU A N 1
ATOM 1487 C CA . LEU A 1 180 ? -25.52100 -18.06100 -29.12800 1.000 20.11639 179 LEU A CA 1
ATOM 1488 C C . LEU A 1 180 ? -26.52000 -18.94800 -29.86300 1.000 31.54166 179 LEU A C 1
ATOM 1489 O O . LEU A 1 180 ? -27.14100 -18.52100 -30.84500 1.000 28.65022 179 LEU A O 1
ATOM 1494 N N . LEU A 1 181 ? -26.68100 -20.18700 -29.39800 1.000 26.25176 180 LEU A N 1
ATOM 1495 C CA . LEU A 1 181 ? -27.57600 -21.13000 -30.06400 1.000 26.72398 180 LEU A CA 1
ATOM 1496 C C . LEU A 1 181 ? -29.03700 -20.81700 -29.76700 1.000 26.35795 180 LEU A C 1
ATOM 1497 O O . LEU A 1 181 ? -29.88800 -20.85900 -30.66000 1.000 28.18630 180 LEU A O 1
ATOM 1502 N N . LEU A 1 182 ? -29.34700 -20.48600 -28.52000 1.000 23.67455 181 LEU A N 1
ATOM 1503 C CA . LEU A 1 182 ? -30.71500 -20.22500 -28.08400 1.000 29.33423 181 LEU A CA 1
ATOM 1504 C C . LEU A 1 182 ? -30.74000 -18.94500 -27.26000 1.000 33.46540 181 LEU A C 1
ATOM 1505 O O . LEU A 1 182 ? -30.90500 -18.98600 -26.03600 1.000 34.10547 181 LEU A O 1
ATOM 1510 N N . PRO A 1 183 ? -30.60300 -17.78500 -27.91000 1.000 34.86047 182 PRO A N 1
ATOM 1511 C CA . PRO A 1 183 ? -30.51800 -16.52800 -27.14700 1.000 38.20549 182 PRO A CA 1
ATOM 1512 C C . PRO A 1 183 ? -31.79900 -16.17600 -26.42400 1.000 50.00924 182 PRO A C 1
ATOM 1513 O O . PRO A 1 183 ? -31.73900 -15.57200 -25.34800 1.000 51.11814 182 PRO A O 1
ATOM 1517 N N . ASP A 1 184 ? -32.95900 -16.54300 -26.97100 1.000 58.49261 183 ASP A N 1
ATOM 1518 C CA . ASP A 1 184 ? -34.22400 -16.23800 -26.31400 1.000 63.44290 183 ASP A CA 1
ATOM 1519 C C . ASP A 1 184 ? -34.46900 -17.09600 -25.08400 1.000 52.17917 183 ASP A C 1
ATOM 1520 O O . ASP A 1 184 ? -35.45200 -16.86000 -24.37600 1.000 61.97579 183 ASP A O 1
ATOM 1525 N N . SER A 1 185 ? -33.60200 -18.07100 -24.80900 1.000 48.50324 184 SER A N 1
ATOM 1526 C CA . SER A 1 185 ? -33.80500 -18.99400 -23.70000 1.000 51.95011 184 SER A CA 1
ATOM 1527 C C . SER A 1 185 ? -33.05100 -18.60800 -22.43400 1.000 57.98190 184 SER A C 1
ATOM 1528 O O . SER A 1 185 ? -33.44200 -19.04200 -21.34700 1.000 57.79235 184 SER A O 1
ATOM 1531 N N . VAL A 1 186 ? -31.98400 -17.82100 -22.54600 1.000 50.42005 185 VAL A N 1
ATOM 1532 C CA . VAL A 1 186 ? -31.12400 -17.47000 -21.42200 1.000 48.18788 185 VAL A CA 1
ATOM 1533 C C . VAL A 1 186 ? -31.05100 -15.95200 -21.34600 1.000 57.09813 185 VAL A C 1
ATOM 1534 O O . VAL A 1 186 ? -30.53600 -15.31000 -22.26900 1.000 47.64480 185 VAL A O 1
ATOM 1538 N N . ASP A 1 187 ? -31.56300 -15.37400 -20.25600 1.000 46.82019 186 ASP A N 1
ATOM 1539 C CA . ASP A 1 187 ? -31.44600 -13.92800 -20.06000 1.000 45.93546 186 ASP A CA 1
ATOM 1540 C C . ASP A 1 187 ? -30.05200 -13.62100 -19.51500 1.000 44.83517 186 ASP A C 1
ATOM 1541 O O . ASP A 1 187 ? -29.84900 -13.30900 -18.33800 1.000 43.93238 186 ASP A O 1
ATOM 1546 N N . LEU A 1 188 ? -29.07800 -13.71100 -20.41900 1.000 42.54184 187 LEU A N 1
ATOM 1547 C CA . LEU A 1 188 ? -27.68500 -13.53500 -20.03000 1.000 41.70040 187 LEU A CA 1
ATOM 1548 C C . LEU A 1 188 ? -27.44900 -12.15300 -19.44900 1.000 39.38421 187 LEU A C 1
ATOM 1549 O O . LEU A 1 188 ? -26.79100 -12.01800 -18.41300 1.000 42.55022 187 LEU A O 1
ATOM 1554 N N . LEU A 1 189 ? -27.98500 -11.11600 -20.09200 1.000 36.17180 188 LEU A N 1
ATOM 1555 C CA . LEU A 1 189 ? -27.77900 -9.75600 -19.59500 1.000 38.49846 188 LEU A CA 1
ATOM 1556 C C . LEU A 1 189 ? -28.56500 -9.51600 -18.31200 1.000 44.44698 188 LEU A C 1
ATOM 1557 O O . LEU A 1 189 ? -28.03000 -8.98200 -17.33300 1.000 42.43264 188 LEU A O 1
ATOM 1562 N N . GLY A 1 190 ? -29.83600 -9.92200 -18.29300 1.000 46.12500 189 GLY A N 1
ATOM 1563 C CA . GLY A 1 190 ? -30.68500 -9.62500 -17.14700 1.000 51.93374 189 GLY A CA 1
ATOM 1564 C C . GLY A 1 190 ? -30.19900 -10.25900 -15.85600 1.000 44.02254 189 GLY A C 1
ATOM 1565 O O . GLY A 1 190 ? -30.18400 -9.61700 -14.80500 1.000 44.30607 189 GLY A O 1
ATOM 1566 N N . ASP A 1 191 ? -29.80700 -11.53400 -15.91300 1.000 48.11318 190 ASP A N 1
ATOM 1567 C CA . ASP A 1 191 ? -29.34000 -12.26900 -14.74200 1.000 41.60286 190 ASP A CA 1
ATOM 1568 C C . ASP A 1 191 ? -27.83000 -12.48100 -14.75500 1.000 39.16503 190 ASP A C 1
ATOM 1569 O O . ASP A 1 191 ? -27.34100 -13.49400 -14.24000 1.000 39.40819 190 ASP A O 1
ATOM 1574 N N . VAL A 1 192 ? -27.08100 -11.54500 -15.33900 1.000 38.85319 191 VAL A N 1
ATOM 1575 C CA . VAL A 1 192 ? -25.64700 -11.74900 -15.54300 1.000 37.32945 191 VAL A CA 1
ATOM 1576 C C . VAL A 1 192 ? -24.93800 -12.06900 -14.22800 1.000 31.32346 191 VAL A C 1
ATOM 1577 O O . VAL A 1 192 ? -24.05100 -12.93000 -14.18200 1.000 34.51348 191 VAL A O 1
ATOM 1581 N N . GLU A 1 193 ? -25.32400 -11.40200 -13.13500 1.000 39.18752 192 GLU A N 1
ATOM 1582 C CA . GLU A 1 193 ? -24.68900 -11.67300 -11.84600 1.000 37.23713 192 GLU A CA 1
ATOM 1583 C C . GLU A 1 193 ? -24.91500 -13.11700 -11.41300 1.000 37.64698 192 GLU A C 1
ATOM 1584 O O . GLU A 1 193 ? -23.97900 -13.80000 -10.97800 1.000 37.43418 192 GLU A O 1
ATOM 1590 N N . LYS A 1 194 ? -26.14200 -13.61000 -11.55500 1.000 38.97513 193 LYS A N 1
ATOM 1591 C CA . LYS A 1 194 ? -26.40900 -15.00800 -11.22800 1.000 40.31639 193 LYS A CA 1
ATOM 1592 C C . LYS A 1 194 ? -25.59700 -15.95400 -12.11000 1.000 38.88876 193 LYS A C 1
ATOM 1593 O O . LYS A 1 194 ? -25.07100 -16.96500 -11.62600 1.000 30.40516 193 LYS A O 1
ATOM 1599 N N . TRP A 1 195 ? -25.46900 -15.64600 -13.40700 1.000 32.01621 194 TRP A N 1
ATOM 1600 C CA . TRP A 1 195 ? -24.73700 -16.56800 -14.26700 1.000 27.75158 194 TRP A CA 1
ATOM 1601 C C . TRP A 1 195 ? -23.25800 -16.59900 -13.90300 1.000 30.94633 194 TRP A C 1
ATOM 1602 O O . TRP A 1 195 ? -22.64600 -17.67300 -13.88000 1.000 30.21844 194 TRP A O 1
ATOM 1613 N N . VAL A 1 196 ? -22.67700 -15.44100 -13.57200 1.000 33.78156 195 VAL A N 1
ATOM 1614 C CA . VAL A 1 196 ? -21.26700 -15.41300 -13.20000 1.000 30.67809 195 VAL A CA 1
ATOM 1615 C C . VAL A 1 196 ? -21.06500 -16.11500 -11.86400 1.000 31.27439 195 VAL A C 1
ATOM 1616 O O . VAL A 1 196 ? -20.15300 -16.93700 -11.71000 1.000 31.21629 195 VAL A O 1
ATOM 1620 N N . ASP A 1 197 ? -21.94100 -15.83000 -10.89200 1.000 32.93065 196 ASP A N 1
ATOM 1621 C CA . ASP A 1 197 ? -21.75900 -16.36800 -9.55000 1.000 35.88758 196 ASP A CA 1
ATOM 1622 C C . ASP A 1 197 ? -22.01600 -17.87200 -9.48900 1.000 33.61578 196 ASP A C 1
ATOM 1623 O O . ASP A 1 197 ? -21.40400 -18.55600 -8.66100 1.000 35.53694 196 ASP A O 1
ATOM 1628 N N . THR A 1 198 ? -22.90300 -18.40400 -10.34300 1.000 31.03099 197 THR A N 1
ATOM 1629 C CA . THR A 1 198 ? -23.06800 -19.85300 -10.45600 1.000 33.10418 197 THR A CA 1
ATOM 1630 C C . THR A 1 198 ? -21.73200 -20.53700 -10.74600 1.000 35.24360 197 THR A C 1
ATOM 1631 O O . THR A 1 198 ? -21.38300 -21.54600 -10.12000 1.000 29.52761 197 THR A O 1
ATOM 1635 N N . GLY A 1 199 ? -20.97500 -20.00000 -11.70800 1.000 32.41978 198 GLY A N 1
ATOM 1636 C CA . GLY A 1 199 ? -19.67900 -20.57800 -12.02500 1.000 33.47652 198 GLY A CA 1
ATOM 1637 C C . GLY A 1 199 ? -18.65600 -20.38500 -10.92100 1.000 33.03610 198 GLY A C 1
ATOM 1638 O O . GLY A 1 199 ? -17.88700 -21.29800 -10.60600 1.000 31.36218 198 GLY A O 1
ATOM 1639 N N . LEU A 1 200 ? -18.62500 -19.19600 -10.31900 1.000 28.97869 199 LEU A N 1
ATOM 1640 C CA . LEU A 1 200 ? -17.66500 -18.97500 -9.25000 1.000 27.75078 199 LEU A CA 1
ATOM 1641 C C . LEU A 1 200 ? -18.02100 -19.79100 -8.01400 1.000 31.11676 199 LEU A C 1
ATOM 1642 O O . LEU A 1 200 ? -17.12400 -20.20200 -7.27900 1.000 39.23878 199 LEU A O 1
ATOM 1647 N N . ASP A 1 201 ? -19.31500 -20.05100 -7.78800 1.000 33.63455 200 ASP A N 1
ATOM 1648 C CA . ASP A 1 201 ? -19.73000 -20.90100 -6.67100 1.000 37.01045 200 ASP A CA 1
ATOM 1649 C C . ASP A 1 201 ? -19.23700 -22.33500 -6.84200 1.000 34.93407 200 ASP A C 1
ATOM 1650 O O . ASP A 1 201 ? -18.96500 -23.03200 -5.85600 1.000 35.86445 200 ASP A O 1
ATOM 1655 N N . MET A 1 202 ? -19.18600 -22.81700 -8.07800 1.000 34.77723 201 MET A N 1
ATOM 1656 C CA . MET A 1 202 ? -18.66900 -24.15600 -8.33000 1.000 31.70192 201 MET A CA 1
ATOM 1657 C C . MET A 1 202 ? -17.24000 -24.29500 -7.82500 1.000 39.77584 201 MET A C 1
ATOM 1658 O O . MET A 1 202 ? -16.89300 -25.27000 -7.15400 1.000 35.54194 201 MET A O 1
ATOM 1663 N N . LEU A 1 203 ? -16.39800 -23.30900 -8.12400 1.000 31.03008 202 LEU A N 1
ATOM 1664 C CA . LEU A 1 203 ? -15.01000 -23.37900 -7.69200 1.000 32.58773 202 LEU A CA 1
ATOM 1665 C C . LEU A 1 203 ? -14.88500 -23.23000 -6.17900 1.000 41.50276 202 LEU A C 1
ATOM 1666 O O . LEU A 1 203 ? -14.03800 -23.87900 -5.55200 1.000 46.49310 202 LEU A O 1
ATOM 1671 N N . ARG A 1 204 ? -15.71300 -22.37800 -5.57200 1.000 38.57445 203 ARG A N 1
ATOM 1672 C CA . ARG A 1 204 ? -15.57600 -22.08500 -4.15000 1.000 44.35108 203 ARG A CA 1
ATOM 1673 C C . ARG A 1 204 ? -16.06900 -23.22900 -3.27100 1.000 45.99922 203 ARG A C 1
ATOM 1674 O O . ARG A 1 204 ? -15.58200 -23.40200 -2.14300 1.000 40.88972 203 ARG A O 1
ATOM 1682 N N . LEU A 1 205 ? -17.01500 -24.02100 -3.77100 1.000 37.52381 204 LEU A N 1
ATOM 1683 C CA . LEU A 1 205 ? -17.80200 -24.90400 -2.92500 1.000 36.11103 204 LEU A CA 1
ATOM 1684 C C . LEU A 1 205 ? -17.71300 -26.38600 -3.26800 1.000 37.83945 204 LEU A C 1
ATOM 1685 O O . LEU A 1 205 ? -18.02200 -27.21300 -2.40300 1.000 44.81038 204 LEU A O 1
ATOM 1690 N N . SER A 1 206 ? -17.32100 -26.74900 -4.48100 1.000 36.51729 205 SER A N 1
ATOM 1691 C CA . SER A 1 206 ? -17.30500 -28.15800 -4.86700 1.000 35.27144 205 SER A CA 1
ATOM 1692 C C . SER A 1 206 ? -16.12400 -28.88500 -4.24500 1.000 39.55856 205 SER A C 1
ATOM 1693 O O . SER A 1 206 ? -14.97200 -28.54700 -4.54600 1.000 42.80220 205 SER A O 1
ATOM 1696 N N . PRO A 1 207 ? -16.35200 -29.90000 -3.41200 1.000 41.32830 206 PRO A N 1
ATOM 1697 C CA . PRO A 1 207 ? -15.21900 -30.68500 -2.89800 1.000 42.15012 206 PRO A CA 1
ATOM 1698 C C . PRO A 1 207 ? -14.51300 -31.48600 -3.98000 1.000 46.41552 206 PRO A C 1
ATOM 1699 O O . PRO A 1 207 ? -13.33500 -31.82500 -3.81100 1.000 46.88445 206 PRO A O 1
ATOM 1703 N N . ALA A 1 208 ? -15.19400 -31.80100 -5.08800 1.000 40.21179 207 ALA A N 1
ATOM 1704 C CA . ALA A 1 208 ? -14.54600 -32.53700 -6.16500 1.000 38.59148 207 ALA A CA 1
ATOM 1705 C C . ALA A 1 208 ? -13.40600 -31.75300 -6.80100 1.000 38.75270 207 ALA A C 1
ATOM 1706 O O . ALA A 1 208 ? -12.59900 -32.34200 -7.52800 1.000 45.54963 207 ALA A O 1
ATOM 1708 N N . LEU A 1 209 ? -13.32700 -30.44700 -6.56100 1.000 34.68805 208 LEU A N 1
ATOM 1709 C CA . LEU A 1 209 ? -12.28600 -29.60300 -7.14200 1.000 35.54929 208 LEU A CA 1
ATOM 1710 C C . LEU A 1 209 ? -11.09200 -29.41800 -6.20700 1.000 43.12256 208 LEU A C 1
ATOM 1711 O O . LEU A 1 209 ? -10.19300 -28.62800 -6.51100 1.000 45.24822 208 LEU A O 1
ATOM 1716 N N . ARG A 1 210 ? -11.05400 -30.12600 -5.08800 1.000 44.41052 209 ARG A N 1
ATOM 1717 C CA . ARG A 1 210 ? -9.95300 -30.01100 -4.14800 1.000 49.48238 209 ARG A CA 1
ATOM 1718 C C . ARG A 1 210 ? -9.06400 -31.24500 -4.24000 1.000 54.71674 209 ARG A C 1
ATOM 1719 O O . ARG A 1 210 ? -9.53200 -32.34600 -4.54300 1.000 60.75337 209 ARG A O 1
ATOM 1727 N N . LYS A 1 211 ? -7.77200 -31.04400 -4.00000 1.000 57.10676 210 LYS A N 1
ATOM 1728 C CA . LYS A 1 211 ? -6.78400 -32.10100 -4.19300 1.000 62.67145 210 LYS A CA 1
ATOM 1729 C C . LYS A 1 211 ? -6.96900 -33.24100 -3.19700 1.000 78.09645 210 LYS A C 1
ATOM 1730 O O . LYS A 1 211 ? -7.09100 -34.40800 -3.57900 1.000 73.58824 210 LYS A O 1
ATOM 1737 N N . ARG B 1 4 ? -30.42700 -60.39500 -49.58300 1.000 60.10477 3 ARG B N 1
ATOM 1738 C CA . ARG B 1 4 ? -31.33000 -61.01200 -50.55300 1.000 58.63814 3 ARG B CA 1
ATOM 1739 C C . ARG B 1 4 ? -32.74400 -60.44700 -50.42700 1.000 62.54891 3 ARG B C 1
ATOM 1740 O O . ARG B 1 4 ? -33.64600 -60.81600 -51.18800 1.000 48.05275 3 ARG B O 1
ATOM 1748 N N . ARG B 1 5 ? -32.93300 -59.56100 -49.45000 1.000 48.66831 4 ARG B N 1
ATOM 1749 C CA . ARG B 1 5 ? -34.20500 -58.89300 -49.22000 1.000 44.42855 4 ARG B CA 1
ATOM 1750 C C . ARG B 1 5 ? -34.01300 -57.38400 -49.27600 1.000 38.29093 4 ARG B C 1
ATOM 1751 O O . ARG B 1 5 ? -32.96700 -56.86200 -48.87800 1.000 35.09106 4 ARG B O 1
ATOM 1759 N N . THR B 1 6 ? -35.05400 -56.69200 -49.74600 1.000 34.70946 5 THR B N 1
ATOM 1760 C CA . THR B 1 6 ? -34.96600 -55.25400 -49.99400 1.000 33.09447 5 THR B CA 1
ATOM 1761 C C . THR B 1 6 ? -34.59300 -54.49200 -48.73200 1.000 32.22365 5 THR B C 1
ATOM 1762 O O . THR B 1 6 ? -33.70000 -53.63800 -48.74700 1.000 31.25280 5 THR B O 1
ATOM 1766 N N . LYS B 1 7 ? -35.28500 -54.77500 -47.63100 1.000 33.09560 6 LYS B N 1
ATOM 1767 C CA . LYS B 1 7 ? -35.08800 -53.95700 -46.43400 1.000 31.79081 6 LYS B CA 1
ATOM 1768 C C . LYS B 1 7 ? -33.71100 -54.18600 -45.81800 1.000 31.95812 6 LYS B C 1
ATOM 1769 O O . LYS B 1 7 ? -33.04400 -53.23000 -45.39500 1.000 30.95394 6 LYS B O 1
ATOM 1775 N N . GLU B 1 8 ? -33.26500 -55.44200 -45.74700 1.000 33.27880 7 GLU B N 1
ATOM 1776 C CA . GLU B 1 8 ? -31.98000 -55.71500 -45.10900 1.000 33.54510 7 GLU B CA 1
ATOM 1777 C C . GLU B 1 8 ? -30.82000 -55.16700 -45.93800 1.000 32.84926 7 GLU B C 1
ATOM 1778 O O . GLU B 1 8 ? -29.84000 -54.65700 -45.38100 1.000 32.86869 7 GLU B O 1
ATOM 1784 N N . GLU B 1 9 ? -30.90900 -55.25400 -47.26800 1.000 33.52529 8 GLU B N 1
ATOM 1785 C CA . GLU B 1 9 ? -29.88500 -54.63600 -48.10800 1.000 32.21251 8 GLU B CA 1
ATOM 1786 C C . GLU B 1 9 ? -29.92600 -53.11500 -47.99100 1.000 30.68059 8 GLU B C 1
ATOM 1787 O O . GLU B 1 9 ? -28.87500 -52.46000 -47.94600 1.000 30.20802 8 GLU B O 1
ATOM 1793 N N . ALA B 1 10 ? -31.12500 -52.53600 -47.91300 1.000 30.08375 9 ALA B N 1
ATOM 1794 C CA . ALA B 1 10 ? -31.23400 -51.09600 -47.70400 1.000 28.69340 9 ALA B CA 1
ATOM 1795 C C . ALA B 1 10 ? -30.60500 -50.68200 -46.37900 1.000 29.04153 9 ALA B C 1
ATOM 1796 O O . ALA B 1 10 ? -29.89700 -49.67000 -46.31200 1.000 32.76308 9 ALA B O 1
ATOM 1798 N N . GLN B 1 11 ? -30.83900 -51.45400 -45.31500 1.000 29.16588 10 GLN B N 1
ATOM 1799 C CA . GLN B 1 11 ? -30.24300 -51.10800 -44.01800 1.000 28.97995 10 GLN B CA 1
ATOM 1800 C C . GLN B 1 11 ? -28.72300 -51.20000 -44.05800 1.000 29.13883 10 GLN B C 1
ATOM 1801 O O . GLN B 1 11 ? -28.02200 -50.37400 -43.44200 1.000 28.66785 10 GLN B O 1
ATOM 1807 N N . GLU B 1 12 ? -28.19300 -52.19200 -44.77700 1.000 30.37330 11 GLU B N 1
ATOM 1808 C CA . GLU B 1 12 ? -26.74700 -52.31300 -44.91900 1.000 36.62894 11 GLU B CA 1
ATOM 1809 C C . GLU B 1 12 ? -26.17300 -51.13900 -45.70400 1.000 32.98013 11 GLU B C 1
ATOM 1810 O O . GLU B 1 12 ? -25.14500 -50.56900 -45.31400 1.000 33.89917 11 GLU B O 1
ATOM 1816 N N . THR B 1 13 ? -26.83200 -50.74900 -46.80100 1.000 28.73219 12 THR B N 1
ATOM 1817 C CA . THR B 1 13 ? -26.36000 -49.60800 -47.58400 1.000 31.57333 12 THR B CA 1
ATOM 1818 C C . THR B 1 13 ? -26.41200 -48.32500 -46.76900 1.000 29.98656 12 THR B C 1
ATOM 1819 O O . THR B 1 13 ? -25.48200 -47.50400 -46.81200 1.000 29.64246 12 THR B O 1
ATOM 1823 N N . ARG B 1 14 ? -27.50500 -48.12000 -46.03200 1.000 26.41164 13 ARG B N 1
ATOM 1824 C CA . ARG B 1 14 ? -27.60800 -46.92300 -45.20200 1.000 27.19710 13 ARG B CA 1
ATOM 1825 C C . ARG B 1 14 ? -26.46500 -46.85300 -44.19600 1.000 33.08352 13 ARG B C 1
ATOM 1826 O O . ARG B 1 14 ? -25.86000 -45.79000 -44.00700 1.000 26.20598 13 ARG B O 1
ATOM 1834 N N . ALA B 1 15 ? -26.14300 -47.98200 -43.55600 1.000 26.69539 14 ALA B N 1
ATOM 1835 C CA . ALA B 1 15 ? -25.06900 -47.99300 -42.56300 1.000 27.00769 14 ALA B CA 1
ATOM 1836 C C . ALA B 1 15 ? -23.71500 -47.73000 -43.20800 1.000 27.48760 14 ALA B C 1
ATOM 1837 O O . ALA B 1 15 ? -22.86400 -47.05000 -42.62200 1.000 27.28284 14 ALA B O 1
ATOM 1839 N N . GLN B 1 16 ? -23.48800 -48.27000 -44.41000 1.000 27.36543 15 GLN B N 1
ATOM 1840 C CA . GLN B 1 16 ? -22.25700 -47.96500 -45.13900 1.000 27.38244 15 GLN B CA 1
ATOM 1841 C C . GLN B 1 16 ? -22.14600 -46.47700 -45.43800 1.000 30.67282 15 GLN B C 1
ATOM 1842 O O . GLN B 1 16 ? -21.05400 -45.89700 -45.34400 1.000 29.73682 15 GLN B O 1
ATOM 1848 N N . ILE B 1 17 ? -23.25900 -45.84400 -45.81600 1.000 25.51413 16 ILE B N 1
ATOM 1849 C CA . ILE B 1 17 ? -23.23500 -44.41700 -46.14300 1.000 24.51053 16 ILE B CA 1
ATOM 1850 C C . ILE B 1 17 ? -22.91300 -43.60400 -44.90500 1.000 24.20791 16 ILE B C 1
ATOM 1851 O O . ILE B 1 17 ? -22.12000 -42.65500 -44.95000 1.000 26.63736 16 ILE B O 1
ATOM 1856 N N . ILE B 1 18 ? -23.54700 -43.94900 -43.78700 1.000 24.23969 17 ILE B N 1
ATOM 1857 C CA . ILE B 1 18 ? -23.32600 -43.19300 -42.55200 1.000 23.92514 17 ILE B CA 1
ATOM 1858 C C . ILE B 1 18 ? -21.88400 -43.33100 -42.09900 1.000 25.54874 17 ILE B C 1
ATOM 1859 O O . ILE B 1 18 ? -21.25100 -42.34900 -41.67200 1.000 26.50160 17 ILE B O 1
ATOM 1864 N N . GLU B 1 19 ? -21.33500 -44.54100 -42.18900 1.000 25.44550 18 GLU B N 1
ATOM 1865 C CA . GLU B 1 19 ?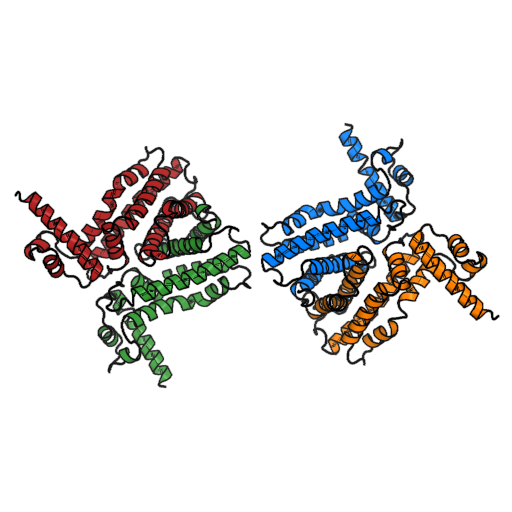 -19.94900 -44.76700 -41.78400 1.000 28.49378 18 GLU B CA 1
ATOM 1866 C C . GLU B 1 19 ? -18.98900 -43.95300 -42.64600 1.000 29.06602 18 GLU B C 1
ATOM 1867 O O . GLU B 1 19 ? -18.05800 -43.32100 -42.13000 1.000 28.97448 18 GLU B O 1
ATOM 1873 N N . ALA B 1 20 ? -19.21200 -43.94300 -43.96200 1.000 25.66901 19 ALA B N 1
ATOM 1874 C CA . ALA B 1 20 ? -18.37500 -43.13900 -44.85000 1.000 29.54591 19 ALA B CA 1
ATOM 1875 C C . ALA B 1 20 ? -18.54800 -41.64700 -44.59100 1.000 27.00514 19 ALA B C 1
ATOM 1876 O O . ALA B 1 20 ? -17.58900 -40.87400 -44.71700 1.000 27.69125 19 ALA B O 1
ATOM 1878 N N . ALA B 1 21 ? -19.77000 -41.21300 -44.26900 1.000 24.68831 20 ALA B N 1
ATOM 1879 C CA . ALA B 1 21 ? -19.99700 -39.80300 -43.96900 1.000 27.08764 20 ALA B CA 1
ATOM 1880 C C . ALA B 1 21 ? -19.20100 -39.37100 -42.74500 1.000 26.79583 20 ALA B C 1
ATOM 1881 O O . ALA B 1 21 ? -18.61800 -38.27400 -42.71600 1.000 26.40537 20 ALA B O 1
ATOM 1883 N N . GLU B 1 22 ? -19.16800 -40.21400 -41.71800 1.000 24.23531 21 GLU B N 1
ATOM 1884 C CA . GLU B 1 22 ? -18.34600 -39.89900 -40.54900 1.000 24.03317 21 GLU B CA 1
ATOM 1885 C C . GLU B 1 22 ? -16.88200 -39.72600 -40.94400 1.000 33.25965 21 GLU B C 1
ATOM 1886 O O . GLU B 1 22 ? -16.22400 -38.76400 -40.51900 1.000 28.74071 21 GLU B O 1
ATOM 1892 N N . ARG B 1 23 ? -16.36300 -40.63500 -41.77900 1.000 28.86863 22 ARG B N 1
ATOM 1893 C CA . ARG B 1 23 ? -14.97200 -40.53800 -42.22200 1.000 30.83371 22 ARG B CA 1
ATOM 1894 C C . ARG B 1 23 ? -14.74200 -39.29000 -43.06500 1.000 28.55220 22 ARG B C 1
ATOM 1895 O O . ARG B 1 23 ? -13.74100 -38.58300 -42.87700 1.000 30.10054 22 ARG B O 1
ATOM 1903 N N . ALA B 1 24 ? -15.65000 -39.00900 -44.00800 1.000 26.06150 23 ALA B N 1
ATOM 1904 C CA . ALA B 1 24 ? -15.48800 -37.84600 -44.87800 1.000 24.07909 23 ALA B CA 1
ATOM 1905 C C . ALA B 1 24 ? -15.59500 -36.54100 -44.09700 1.000 26.73639 23 ALA B C 1
ATOM 1906 O O . ALA B 1 24 ? -14.77100 -35.63800 -44.27100 1.000 27.22326 23 ALA B O 1
ATOM 1908 N N . PHE B 1 25 ? -16.64900 -36.39300 -43.29800 1.000 26.82185 24 PHE B N 1
ATOM 1909 C CA . PHE B 1 25 ? -16.83400 -35.15900 -42.53200 1.000 24.48967 24 PHE B CA 1
ATOM 1910 C C . PHE B 1 25 ? -15.69500 -34.94000 -41.54600 1.000 25.93189 24 PHE B C 1
ATOM 1911 O O . PHE B 1 25 ? -15.27100 -33.79500 -41.31400 1.000 25.88635 24 PHE B O 1
ATOM 1919 N N . TYR B 1 26 ? -15.21200 -36.01700 -40.92000 1.000 24.38135 25 TYR B N 1
ATOM 1920 C CA . TYR B 1 26 ? -14.13900 -35.87000 -39.93500 1.000 26.00928 25 TYR B CA 1
ATOM 1921 C C . TYR B 1 26 ? -12.85400 -35.37800 -40.58700 1.000 35.93228 25 TYR B C 1
ATOM 1922 O O . TYR B 1 26 ? -12.11500 -34.57000 -40.00100 1.000 30.29598 25 TYR B O 1
ATOM 1931 N N . LYS B 1 27 ? -12.56800 -35.87100 -41.79000 1.000 28.58533 26 LYS B N 1
ATOM 1932 C CA . LYS B 1 27 ? -11.32800 -35.53700 -42.47800 1.000 38.75356 26 LYS B CA 1
ATOM 1933 C C . LYS B 1 27 ? -11.41300 -34.18800 -43.18500 1.000 33.17899 26 LYS B C 1
ATOM 1934 O O . LYS B 1 27 ? -10.47600 -33.38600 -43.10200 1.000 32.97117 26 LYS B O 1
ATOM 1940 N N . ARG B 1 28 ? -12.52100 -33.91000 -43.87500 1.000 29.86230 27 ARG B N 1
ATOM 1941 C CA . ARG B 1 28 ? -12.60400 -32.75400 -44.75300 1.000 31.82745 27 ARG B CA 1
ATOM 1942 C C . ARG B 1 28 ? -13.64200 -31.72700 -44.33800 1.000 28.64966 27 ARG B C 1
ATOM 1943 O O . ARG B 1 28 ? -13.67300 -30.63500 -44.92700 1.000 25.95820 27 ARG B O 1
ATOM 1951 N N . GLY B 1 29 ? -14.46500 -32.02100 -43.33900 1.000 26.99500 28 GLY B N 1
ATOM 1952 C CA . GLY B 1 29 ? -15.48400 -31.10200 -42.88700 1.000 28.46923 28 GLY B CA 1
ATOM 1953 C C . GLY B 1 29 ? -16.76400 -31.22500 -43.69400 1.000 25.57623 28 GLY B C 1
ATOM 1954 O O . GLY B 1 29 ? -16.79500 -31.77400 -44.80000 1.000 27.84569 28 GLY B O 1
ATOM 1955 N N . VAL B 1 30 ? -17.84100 -30.68500 -43.12300 1.000 28.19943 29 VAL B N 1
ATOM 1956 C CA . VAL B 1 30 ? -19.15500 -30.81000 -43.75600 1.000 28.21254 29 VAL B CA 1
ATOM 1957 C C . VAL B 1 30 ? -19.28300 -29.87800 -44.95900 1.000 28.90059 29 VAL B C 1
ATOM 1958 O O . VAL B 1 30 ? -19.87600 -30.24300 -45.98100 1.000 30.91762 29 VAL B O 1
ATOM 1962 N N . ALA B 1 31 ? -18.72100 -28.66700 -44.86900 1.000 29.51883 30 ALA B N 1
ATOM 1963 C CA . ALA B 1 31 ? -18.99100 -27.64000 -45.87200 1.000 30.74285 30 ALA B CA 1
ATOM 1964 C C . ALA B 1 31 ? -18.57300 -28.08100 -47.26900 1.000 39.36405 30 ALA B C 1
ATOM 1965 O O . ALA B 1 31 ? -19.33000 -27.91000 -48.23500 1.000 36.66278 30 ALA B O 1
ATOM 1967 N N . ARG B 1 32 ? -17.38400 -28.66600 -47.40000 1.000 30.32302 31 ARG B N 1
ATOM 1968 C CA . ARG B 1 32 ? -16.83600 -28.96000 -48.71500 1.000 30.67943 31 ARG B CA 1
ATOM 1969 C C . ARG B 1 32 ? -17.05900 -30.40300 -49.15200 1.000 32.69338 31 ARG B C 1
ATOM 1970 O O . ARG B 1 32 ? -16.67900 -30.76000 -50.26900 1.000 35.09861 31 ARG B O 1
ATOM 1978 N N . THR B 1 33 ? -17.67400 -31.22200 -48.31000 1.000 29.31567 32 THR B N 1
ATOM 1979 C CA . THR B 1 33 ? -17.99900 -32.60400 -48.64200 1.000 28.78586 32 THR B CA 1
ATOM 1980 C C . THR B 1 33 ? -19.33700 -32.65500 -49.37400 1.000 34.88575 32 THR B C 1
ATOM 1981 O O . THR B 1 33 ? -20.32500 -32.08200 -48.91000 1.000 36.07880 32 THR B O 1
ATOM 1985 N N . THR B 1 34 ? -19.37000 -33.33400 -50.51500 1.000 30.64025 33 THR B N 1
ATOM 1986 C CA . THR B 1 34 ? -20.61500 -33.54100 -51.23800 1.000 29.15220 33 THR B CA 1
ATOM 1987 C C . THR B 1 34 ? -21.13300 -34.94800 -50.96800 1.000 28.52691 33 THR B C 1
ATOM 1988 O O . THR B 1 34 ? -20.38700 -35.83400 -50.54500 1.000 28.10431 33 THR B O 1
ATOM 1992 N N . LEU B 1 35 ? -22.42700 -35.14700 -51.23800 1.000 28.54907 34 LEU B N 1
ATOM 1993 C CA . LEU B 1 35 ? -22.98300 -36.49900 -51.19400 1.000 28.13188 34 LEU B CA 1
ATOM 1994 C C . LEU B 1 35 ? -22.31700 -37.41300 -52.21700 1.000 28.24612 34 LEU B C 1
ATOM 1995 O O . LEU B 1 35 ? -22.12100 -38.60300 -51.95400 1.000 29.09952 34 LEU B O 1
ATOM 2000 N N . ALA B 1 36 ? -21.94900 -36.88100 -53.38300 1.000 28.86548 35 ALA B N 1
ATOM 2001 C CA . ALA B 1 36 ? -21.22000 -37.69500 -54.35000 1.000 30.83696 35 ALA B CA 1
ATOM 2002 C C . ALA B 1 36 ? -19.86400 -38.13400 -53.79800 1.000 30.93460 35 ALA B C 1
ATOM 2003 O O . ALA B 1 36 ? -19.43400 -39.27100 -54.01800 1.000 32.47154 35 ALA B O 1
ATOM 2005 N N . ASP B 1 37 ? -19.18500 -37.25500 -53.06100 1.000 29.69546 36 ASP B N 1
ATOM 2006 C CA . ASP B 1 37 ? -17.94200 -37.64500 -52.40100 1.000 29.75960 36 ASP B CA 1
ATOM 2007 C C . ASP B 1 37 ? -18.16900 -38.80200 -51.45700 1.000 29.03664 36 ASP B C 1
ATOM 2008 O O . ASP B 1 37 ? -17.35400 -39.72700 -51.38500 1.000 29.81799 36 ASP B O 1
ATOM 2013 N N . ILE B 1 38 ? -19.23500 -38.71800 -50.66100 1.000 27.38833 37 ILE B N 1
ATOM 2014 C CA . ILE B 1 38 ? -19.50400 -39.73500 -49.66000 1.000 26.78271 37 ILE B CA 1
ATOM 2015 C C . ILE B 1 38 ? -19.87700 -41.04000 -50.34500 1.000 26.76248 37 ILE B C 1
ATOM 2016 O O . ILE B 1 38 ? -19.44400 -42.12100 -49.93100 1.000 28.62862 37 ILE B O 1
ATOM 2021 N N . ALA B 1 39 ? -20.64700 -40.95000 -51.42500 1.000 27.16858 38 ALA B N 1
ATOM 2022 C CA . ALA B 1 39 ? -20.99000 -42.14400 -52.19900 1.000 28.94647 38 ALA B CA 1
ATOM 2023 C C . ALA B 1 39 ? -19.73600 -42.87400 -52.67200 1.000 29.21419 38 ALA B C 1
ATOM 2024 O O . ALA B 1 39 ? -19.62100 -44.09700 -52.51600 1.000 31.66108 38 ALA B O 1
ATOM 2026 N N . GLU B 1 40 ? -18.77900 -42.13800 -53.24100 1.000 35.20507 39 GLU B N 1
ATOM 2027 C CA . GLU B 1 40 ? -17.53100 -42.75500 -53.68900 1.000 36.67202 39 GLU B CA 1
ATOM 2028 C C . GLU B 1 40 ? -16.81000 -43.43700 -52.53700 1.000 38.29486 39 GLU B C 1
ATOM 2029 O O . GLU B 1 40 ? -16.36800 -44.58600 -52.65800 1.000 39.64605 39 GLU B O 1
ATOM 2035 N N . LEU B 1 41 ? -16.67400 -42.73400 -51.40700 1.000 31.43875 40 LEU B N 1
ATOM 2036 C CA . LEU B 1 41 ? -16.05400 -43.33000 -50.22800 1.000 34.52663 40 LEU B CA 1
ATOM 2037 C C . LEU B 1 41 ? -16.81100 -44.56600 -49.75500 1.000 39.93742 40 LEU B C 1
ATOM 2038 O O . LEU B 1 41 ? -16.20000 -45.52700 -49.27200 1.000 40.96934 40 LEU B O 1
ATOM 2043 N N . ALA B 1 42 ? -18.14100 -44.55900 -49.86900 1.000 34.29220 41 ALA B N 1
ATOM 2044 C CA . ALA B 1 42 ? -18.92600 -45.67000 -49.34200 1.000 36.02800 41 ALA B CA 1
ATOM 2045 C C . ALA B 1 42 ? -18.97100 -46.85900 -50.29000 1.000 34.09157 41 ALA B C 1
ATOM 2046 O O . ALA B 1 42 ? -19.40800 -47.94100 -49.88300 1.000 37.78068 41 ALA B O 1
ATOM 2048 N N . GLY B 1 43 ? -18.52700 -46.68900 -51.52800 1.000 37.97524 42 GLY B N 1
ATOM 2049 C CA . GLY B 1 43 ? -18.70200 -47.73300 -52.51600 1.000 32.19382 42 GLY B CA 1
ATOM 2050 C C . GLY B 1 43 ? -20.13500 -47.92800 -52.94400 1.000 38.80885 42 GLY B C 1
ATOM 2051 O O . GLY B 1 43 ? -20.53100 -49.05700 -53.26000 1.000 41.54097 42 GLY B O 1
ATOM 2052 N N . VAL B 1 44 ? -20.93500 -46.86300 -52.95900 1.000 32.99367 43 VAL B N 1
ATOM 2053 C CA . VAL B 1 44 ? -22.30900 -46.93300 -53.44300 1.000 31.96484 43 VAL B CA 1
ATOM 2054 C C . VAL B 1 44 ? -22.48200 -45.94700 -54.60200 1.000 30.22477 43 VAL B C 1
ATOM 2055 O O . VAL B 1 44 ? -21.64300 -45.08200 -54.84800 1.000 31.35222 43 VAL B O 1
ATOM 2059 N N . THR B 1 45 ? -23.56800 -46.12700 -55.34900 1.000 28.38805 44 THR B N 1
ATOM 2060 C CA . THR B 1 45 ? -23.89800 -45.22500 -56.44400 1.000 29.06045 44 THR B CA 1
ATOM 2061 C C . THR B 1 45 ? -24.43800 -43.90200 -55.90200 1.000 28.79198 44 THR B C 1
ATOM 2062 O O . THR B 1 45 ? -24.87300 -43.80300 -54.74900 1.000 31.43498 44 THR B O 1
ATOM 2066 N N . ARG B 1 46 ? -24.38300 -42.87200 -56.75600 1.000 29.28529 45 ARG B N 1
ATOM 2067 C CA . ARG B 1 46 ? -25.01000 -41.59500 -56.42800 1.000 29.31152 45 ARG B CA 1
ATOM 2068 C C . ARG B 1 46 ? -26.52200 -41.73700 -56.29500 1.000 30.24984 45 ARG B C 1
ATOM 2069 O O . ARG B 1 46 ? -27.14500 -41.08400 -55.45000 1.000 30.37377 45 ARG B O 1
ATOM 2077 N N . GLY B 1 47 ? -27.13400 -42.57100 -57.13200 1.000 29.71242 46 GLY B N 1
ATOM 2078 C CA . GLY B 1 47 ? -28.55600 -42.82200 -56.98200 1.000 32.74302 46 GLY B CA 1
ATOM 2079 C C . GLY B 1 47 ? -28.89300 -43.39200 -55.61900 1.000 32.63381 46 GLY B C 1
ATOM 2080 O O . GLY B 1 47 ? -29.89700 -43.01300 -55.00700 1.000 32.71231 46 GLY B O 1
ATOM 2081 N N . ALA B 1 48 ? -28.04900 -44.29800 -55.11900 1.000 28.84702 47 ALA B N 1
ATOM 2082 C CA . ALA B 1 48 ? -28.28900 -44.89600 -53.81000 1.000 33.22656 47 ALA B CA 1
ATOM 2083 C C . ALA B 1 48 ? -28.19300 -43.86100 -52.69300 1.000 33.51056 47 ALA B C 1
ATOM 2084 O O . ALA B 1 48 ? -29.02000 -43.85500 -51.77600 1.000 31.54948 47 ALA B O 1
ATOM 2086 N N . ILE B 1 49 ? -27.19900 -42.97000 -52.74000 1.000 27.89723 48 ILE B N 1
ATOM 2087 C CA . ILE B 1 49 ? -27.07600 -42.06100 -51.60200 1.000 29.48762 48 ILE B CA 1
ATOM 2088 C C . ILE B 1 49 ? -28.23300 -41.06700 -51.59400 1.000 33.94364 48 ILE B C 1
ATOM 2089 O O . ILE B 1 49 ? -28.78200 -40.74600 -50.53000 1.000 30.74398 48 ILE B O 1
ATOM 2094 N N . TYR B 1 50 ? -28.65900 -40.60800 -52.77300 1.000 28.43261 49 TYR B N 1
ATOM 2095 C CA . TYR B 1 50 ? -29.75800 -39.65400 -52.83200 1.000 35.10775 49 TYR B CA 1
ATOM 2096 C C . TYR B 1 50 ? -31.10000 -40.32400 -52.58400 1.000 34.58115 49 TYR B C 1
ATOM 2097 O O . TYR B 1 50 ? -32.07500 -39.63900 -52.26000 1.000 37.90236 49 TYR B O 1
ATOM 2106 N N . TRP B 1 51 ? -31.16100 -41.64800 -52.72300 1.000 35.38018 50 TRP B N 1
ATOM 2107 C CA . TRP B 1 51 ? -32.33600 -42.39400 -52.29000 1.000 38.08676 50 TRP B CA 1
ATOM 2108 C C . TRP B 1 51 ? -32.47100 -42.36300 -50.77300 1.000 39.41430 50 TRP B C 1
ATOM 2109 O O . TRP B 1 51 ? -33.57500 -42.18400 -50.24500 1.000 39.22410 50 TRP B O 1
ATOM 2120 N N . HIS B 1 52 ? -31.35100 -42.51400 -50.05800 1.000 29.76229 51 HIS B N 1
ATOM 2121 C CA . HIS B 1 52 ? -31.37300 -42.58100 -48.60600 1.000 29.19585 51 HIS B CA 1
ATOM 2122 C C . HIS B 1 52 ? -31.40000 -41.20300 -47.95800 1.000 32.25446 51 HIS B C 1
ATOM 2123 O O . HIS B 1 52 ? -31.96400 -41.05000 -46.87100 1.000 30.95612 51 HIS B O 1
ATOM 2130 N N . PHE B 1 53 ? -30.78000 -40.20400 -48.58700 1.000 28.25684 52 PHE B N 1
ATOM 2131 C CA . PHE B 1 53 ? -30.65200 -38.87300 -48.00300 1.000 31.87521 52 PHE B CA 1
ATOM 2132 C C . PHE B 1 53 ? -30.86700 -37.81800 -49.07900 1.000 36.17408 52 PHE B C 1
ATOM 2133 O O . PHE B 1 53 ? -30.24000 -37.88200 -50.13900 1.000 37.44381 52 PHE B O 1
ATOM 2141 N N . ASN B 1 54 ? -31.75600 -36.85400 -48.81000 1.000 34.42822 53 ASN B N 1
ATOM 2142 C CA . ASN B 1 54 ? -32.00800 -35.78000 -49.77400 1.000 32.61638 53 ASN B CA 1
ATOM 2143 C C . ASN B 1 54 ? -30.82600 -34.83100 -49.88800 1.000 37.09640 53 ASN B C 1
ATOM 2144 O O . ASN B 1 54 ? -30.56400 -34.27800 -50.96400 1.000 33.99684 53 ASN B O 1
ATOM 2149 N N . ASN B 1 55 ? -30.13200 -34.58900 -48.78500 1.000 31.75199 54 ASN B N 1
ATOM 2150 C CA . ASN B 1 55 ? -29.10800 -33.56000 -48.75100 1.000 35.35275 54 ASN B CA 1
ATOM 2151 C C . ASN B 1 55 ? -28.18800 -33.83600 -47.57100 1.000 31.44975 54 ASN B C 1
ATOM 2152 O O . ASN B 1 55 ? -28.43900 -34.72800 -46.75300 1.000 34.14411 54 ASN B O 1
ATOM 2157 N N . LYS B 1 56 ? -27.11900 -33.04500 -47.49300 1.000 30.46740 55 LYS B N 1
ATOM 2158 C CA . LYS B 1 56 ? -26.13200 -33.19000 -46.42700 1.000 36.87084 55 LYS B CA 1
ATOM 2159 C C . LYS B 1 56 ? -26.73900 -32.97300 -45.04800 1.000 29.56915 55 LYS B C 1
ATOM 2160 O O . LYS B 1 56 ? -26.30200 -33.59000 -44.07200 1.000 32.66924 55 LYS B O 1
ATOM 2166 N N . ALA B 1 57 ? -27.70000 -32.05400 -44.93100 1.000 31.28746 56 ALA B N 1
ATOM 2167 C CA . ALA B 1 57 ? -28.31400 -31.79100 -43.63300 1.000 28.74441 56 ALA B CA 1
ATOM 2168 C C . ALA B 1 57 ? -28.94800 -33.05200 -43.05100 1.000 28.39716 56 ALA B C 1
ATOM 2169 O O . ALA B 1 57 ? -28.92300 -33.27300 -41.83400 1.000 29.84867 56 ALA B O 1
ATOM 2171 N N . GLU B 1 58 ? -29.51400 -33.90000 -43.91000 1.000 28.45239 57 GLU B N 1
ATOM 2172 C CA . GLU B 1 58 ? -30.12200 -35.13400 -43.42500 1.000 28.10165 57 GLU B CA 1
ATOM 2173 C C . GLU B 1 58 ? -29.07900 -36.12900 -42.93500 1.000 30.29018 57 GLU B C 1
ATOM 2174 O O . GLU B 1 58 ? -29.35800 -36.90600 -42.01700 1.000 28.43971 57 GLU B O 1
ATOM 2180 N N . LEU B 1 59 ? -27.88600 -36.13300 -43.53700 1.000 30.86152 58 LEU B N 1
ATOM 2181 C CA . LEU B 1 59 ? -26.82100 -37.00500 -43.05200 1.000 30.44732 58 LEU B CA 1
ATOM 2182 C C . LEU B 1 59 ? -26.26200 -36.51100 -41.72600 1.000 29.53895 58 LEU B C 1
ATOM 2183 O O . LEU B 1 59 ? -26.01600 -37.30900 -40.81900 1.000 30.54474 58 LEU B O 1
ATOM 2188 N N . VAL B 1 60 ? -26.02800 -35.20100 -41.60400 1.000 26.92135 59 VAL B N 1
ATOM 2189 C CA . VAL B 1 60 ? -25.61700 -34.63800 -40.32100 1.000 26.95555 59 VAL B CA 1
ATOM 2190 C C . VAL B 1 60 ? -26.62200 -35.00100 -39.23600 1.000 29.89557 59 VAL B C 1
ATOM 2191 O O . VAL B 1 60 ? -26.24300 -35.35200 -38.11600 1.000 29.12138 59 VAL B O 1
ATOM 2195 N N . GLN B 1 61 ? -27.92000 -34.94600 -39.55900 1.000 27.42811 60 GLN B N 1
ATOM 2196 C CA . GLN B 1 61 ? -28.93000 -35.25200 -38.54700 1.000 31.41414 60 GLN B CA 1
ATOM 2197 C C . GLN B 1 61 ? -28.89700 -36.72400 -38.15900 1.000 27.31454 60 GLN B C 1
ATOM 2198 O O . GLN B 1 61 ? -29.09900 -37.06300 -36.98500 1.000 29.25943 60 GLN B O 1
ATOM 2204 N N . ALA B 1 62 ? -28.64700 -37.61400 -39.12900 1.000 26.97440 61 ALA B N 1
ATOM 2205 C CA . ALA B 1 62 ? -28.49700 -39.03000 -38.80800 1.000 31.46433 61 ALA B CA 1
ATOM 2206 C C . ALA B 1 62 ? -27.35700 -39.25300 -37.81900 1.000 30.65652 61 ALA B C 1
ATOM 2207 O O . ALA B 1 62 ? -27.48800 -40.04300 -36.87600 1.000 28.20985 61 ALA B O 1
ATOM 2209 N N . LEU B 1 63 ? -26.23100 -38.56200 -38.02000 1.000 28.98746 62 LEU B N 1
ATOM 2210 C CA . LEU B 1 63 ? -25.12000 -38.64100 -37.07600 1.000 26.89243 62 LEU B CA 1
ATOM 2211 C C . LEU B 1 63 ? -25.52200 -38.11100 -35.70500 1.000 31.46118 62 LEU B C 1
ATOM 2212 O O . LEU B 1 63 ? -25.26300 -38.75100 -34.67800 1.000 28.62125 62 LEU B O 1
ATOM 2217 N N . LEU B 1 64 ? -26.15100 -36.93400 -35.67000 1.000 29.04872 63 LEU B N 1
ATOM 2218 C CA . LEU B 1 64 ? -26.57200 -36.35800 -34.39700 1.000 31.78221 63 LEU B CA 1
ATOM 2219 C C . LEU B 1 64 ? -27.59800 -37.25300 -33.70600 1.000 32.59277 63 LEU B C 1
ATOM 2220 O O . LEU B 1 64 ? -27.49100 -37.52000 -32.50400 1.000 31.39682 63 LEU B O 1
ATOM 2225 N N . ASP B 1 65 ? -28.58800 -37.75500 -34.45200 1.000 32.33792 64 ASP B N 1
ATOM 2226 C CA . ASP B 1 65 ? -29.61000 -38.58600 -33.81500 1.000 31.42289 64 ASP B CA 1
ATOM 2227 C C . ASP B 1 65 ? -29.06000 -39.92100 -33.32200 1.000 34.76766 64 ASP B C 1
ATOM 2228 O O . ASP B 1 65 ? -29.67000 -40.53900 -32.44200 1.000 39.26517 64 ASP B O 1
ATOM 2233 N N . SER B 1 66 ? -27.92400 -40.37400 -33.85500 1.000 31.07780 65 SER B N 1
ATOM 2234 C CA . SER B 1 66 ? -27.33200 -41.63300 -33.42300 1.000 32.37302 65 SER B CA 1
ATOM 2235 C C . SER B 1 66 ? -26.70500 -41.54700 -32.03300 1.000 30.84749 65 SER B C 1
ATOM 2236 O O . SER B 1 66 ? -26.39900 -42.58800 -31.44400 1.000 30.97572 65 SER B O 1
ATOM 2239 N N . LEU B 1 67 ? -26.48900 -40.34200 -31.49700 1.000 33.94812 66 LEU B N 1
ATOM 2240 C CA . LEU B 1 67 ? -25.80400 -40.22600 -30.21800 1.000 32.12620 66 LEU B CA 1
ATOM 2241 C C . LEU B 1 67 ? -26.66800 -40.59400 -29.01900 1.000 35.72569 66 LEU B C 1
ATOM 2242 O O . LEU B 1 67 ? -26.12100 -40.99600 -27.98600 1.000 35.50364 66 LEU B O 1
ATOM 2247 N N . HIS B 1 68 ? -27.98700 -40.46700 -29.10100 1.000 40.95779 67 HIS B N 1
ATOM 2248 C CA . HIS B 1 68 ? -28.73500 -40.56300 -27.85500 1.000 49.28524 67 HIS B CA 1
ATOM 2249 C C . HIS B 1 68 ? -29.16700 -41.97900 -27.48700 1.000 39.97690 67 HIS B C 1
ATOM 2250 O O . HIS B 1 68 ? -29.55600 -42.19700 -26.33600 1.000 35.48953 67 HIS B O 1
ATOM 2257 N N A GLU B 1 69 ? -29.09100 -42.94400 -28.41400 0.593 41.97307 68 GLU B N 1
ATOM 2258 N N B GLU B 1 69 ? -29.06500 -42.94300 -28.40500 0.407 41.97419 68 GLU B N 1
ATOM 2259 C CA A GLU B 1 69 ? -29.65600 -44.26700 -28.14400 0.593 43.84840 68 GLU B CA 1
ATOM 2260 C CA B GLU B 1 69 ? -29.65100 -44.26000 -28.15900 0.407 43.88682 68 GLU B CA 1
ATOM 2261 C C A GLU B 1 69 ? -29.00300 -44.92200 -26.93500 0.593 43.71887 68 GLU B C 1
ATOM 2262 C C B GLU B 1 69 ? -28.99300 -44.96500 -26.97800 0.407 43.67441 68 GLU B C 1
ATOM 2263 O O A GLU B 1 69 ? -29.68300 -45.57100 -26.13100 0.593 44.59605 68 GLU B O 1
ATOM 2264 O O B GLU B 1 69 ? -29.65900 -45.69700 -26.23600 0.407 44.29696 68 GLU B O 1
ATOM 2275 N N . THR B 1 70 ? -27.68500 -44.76400 -26.79200 1.000 39.55786 69 THR B N 1
ATOM 2276 C CA . THR B 1 70 ? -26.96900 -45.43400 -25.70800 1.000 42.17118 69 THR B CA 1
ATOM 2277 C C . THR B 1 70 ? -27.50800 -45.03300 -24.33900 1.000 45.40784 69 THR B C 1
ATOM 2278 O O . THR B 1 70 ? -27.59000 -45.86500 -23.42700 1.000 45.75059 69 THR B O 1
ATOM 2282 N N . HIS B 1 71 ? -27.90400 -43.77300 -24.18200 1.000 39.03783 70 HIS B N 1
ATOM 2283 C CA . HIS B 1 71 ? -28.21600 -43.21600 -22.87300 1.000 39.78915 70 HIS B CA 1
ATOM 2284 C C . HIS B 1 71 ? -29.70700 -43.08600 -22.59900 1.000 41.84200 70 HIS B C 1
ATOM 2285 O O . HIS B 1 71 ? -30.08000 -42.64400 -21.50800 1.000 43.21306 70 HIS B O 1
ATOM 2292 N N . ASP B 1 72 ? -30.56700 -43.47200 -23.54700 1.000 45.96779 71 ASP B N 1
ATOM 2293 C CA . ASP B 1 72 ? -31.99600 -43.21500 -23.39200 1.000 44.12503 71 ASP B CA 1
ATOM 2294 C C . ASP B 1 72 ? -32.57700 -43.93000 -22.17900 1.000 43.21610 71 ASP B C 1
ATOM 2295 O O . ASP B 1 72 ? -33.52700 -43.43300 -21.56700 1.000 51.32951 71 ASP B O 1
ATOM 2300 N N . HIS B 1 73 ? -32.01200 -45.08300 -21.80700 1.000 49.96856 72 HIS B N 1
ATOM 2301 C CA . HIS B 1 73 ? -32.53100 -45.85100 -20.67700 1.000 54.13206 72 HIS B CA 1
ATOM 2302 C C . HIS B 1 73 ? -32.30800 -45.12600 -19.35300 1.000 48.76127 72 HIS B C 1
ATOM 2303 O O . HIS B 1 73 ? -33.19500 -45.10300 -18.49000 1.000 45.46355 72 HIS B O 1
ATOM 2310 N N . LEU B 1 74 ? -31.12000 -44.55500 -19.15900 1.000 42.34247 73 LEU B N 1
ATOM 2311 C CA . LEU B 1 74 ? -30.86300 -43.80800 -17.93400 1.000 44.33657 73 LEU B CA 1
ATOM 2312 C C . LEU B 1 74 ? -31.55500 -42.45000 -17.94400 1.000 41.20363 73 LEU B C 1
ATOM 2313 O O . LEU B 1 74 ? -31.95800 -41.95300 -16.88700 1.000 42.99641 73 LEU B O 1
ATOM 2318 N N . ALA B 1 75 ? -31.71500 -41.84600 -19.12100 1.000 40.09467 74 ALA B N 1
ATOM 2319 C CA . ALA B 1 75 ? -32.38400 -40.55300 -19.21000 1.000 41.10703 74 ALA B CA 1
ATOM 2320 C C . ALA B 1 75 ? -33.86500 -40.66600 -18.86500 1.000 41.49454 74 ALA B C 1
ATOM 2321 O O . ALA B 1 75 ? -34.39300 -39.86200 -18.09000 1.000 48.25137 74 ALA B O 1
ATOM 2323 N N . ARG B 1 76 ? -34.55900 -41.65300 -19.43800 1.000 43.34213 75 ARG B N 1
ATOM 2324 C CA . ARG B 1 76 ? -35.97500 -41.81400 -19.11600 1.000 45.32935 75 ARG B CA 1
ATOM 2325 C C . ARG B 1 76 ? -36.17000 -42.16700 -17.64800 1.000 46.03212 75 ARG B C 1
ATOM 232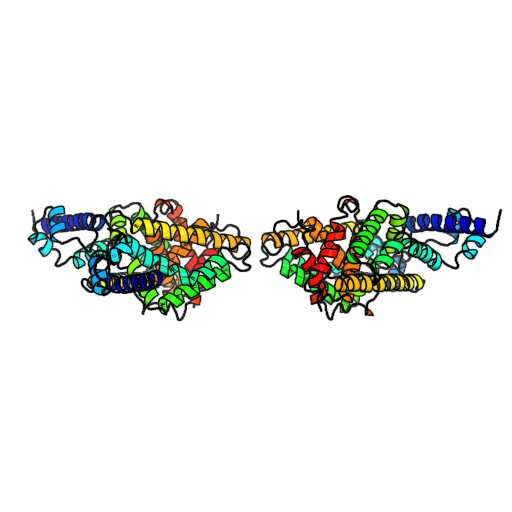6 O O . ARG B 1 76 ? -37.16900 -41.76100 -17.04300 1.000 48.89006 75 ARG B O 1
ATOM 2334 N N . ALA B 1 77 ? -35.23700 -42.92100 -17.05800 1.000 45.68598 76 ALA B N 1
ATOM 2335 C CA . ALA B 1 77 ? -35.33100 -43.22300 -15.62900 1.000 46.25597 76 ALA B CA 1
ATOM 2336 C C . ALA B 1 77 ? -35.20700 -41.95800 -14.78400 1.000 48.66958 76 ALA B C 1
ATOM 2337 O O . ALA B 1 77 ? -35.97900 -41.75600 -13.84000 1.000 45.77577 76 ALA B O 1
ATOM 2339 N N . SER B 1 78 ? -34.24300 -41.09100 -15.10600 1.000 48.51159 77 SER B N 1
ATOM 2340 C CA . SER B 1 78 ? -34.09600 -39.85500 -14.34500 1.000 42.68541 77 SER B CA 1
ATOM 2341 C C . SER B 1 78 ? -35.34500 -38.98600 -14.44500 1.000 42.03459 77 SER B C 1
ATOM 2342 O O . SER B 1 78 ? -35.67300 -38.24900 -13.50800 1.000 44.54330 77 SER B O 1
ATOM 2345 N N . GLU B 1 79 ? -36.04300 -39.05200 -15.57400 1.000 45.11126 78 GLU B N 1
ATOM 2346 C CA . GLU B 1 79 ? -37.22200 -38.23900 -15.82200 1.000 43.61523 78 GLU B CA 1
ATOM 2347 C C . GLU B 1 79 ? -38.48100 -38.84800 -15.22300 1.000 51.24035 78 GLU B C 1
ATOM 2348 O O . GLU B 1 79 ? -39.50100 -38.15700 -15.13200 1.000 49.92020 78 GLU B O 1
ATOM 2354 N N . SER B 1 80 ? -38.42500 -40.10800 -14.79800 1.000 48.67098 79 SER B N 1
ATOM 2355 C CA . SER B 1 80 ? -39.59300 -40.75800 -14.22000 1.000 51.58819 79 SER B CA 1
ATOM 2356 C C . SER B 1 80 ? -39.95100 -40.14800 -12.87000 1.000 52.46253 79 SER B C 1
ATOM 2357 O O . SER B 1 80 ? -39.12900 -40.10900 -11.94900 1.000 53.31025 79 SER B O 1
ATOM 2360 N N . GLU B 1 81 ? -41.19600 -39.68900 -12.75400 1.000 56.82414 80 GLU B N 1
ATOM 2361 C CA . GLU B 1 81 ? -41.70400 -39.15000 -11.50200 1.000 64.37512 80 GLU B CA 1
ATOM 2362 C C . GLU B 1 81 ? -41.77000 -40.20600 -10.40600 1.000 57.39673 80 GLU B C 1
ATOM 2363 O O . GLU B 1 81 ? -41.85700 -39.85600 -9.22300 1.000 56.60604 80 GLU B O 1
ATOM 2369 N N . ASP B 1 82 ? -41.72800 -41.48600 -10.77300 1.000 62.29028 81 ASP B N 1
ATOM 2370 C CA . ASP B 1 82 ? -41.72300 -42.58200 -9.81700 1.000 54.71715 81 ASP B CA 1
ATOM 2371 C C . ASP B 1 82 ? -40.32700 -43.12700 -9.53700 1.000 53.42199 81 ASP B C 1
ATOM 2372 O O . ASP B 1 82 ? -40.18000 -44.01700 -8.69600 1.000 54.89687 81 ASP B O 1
ATOM 2377 N N . GLU B 1 83 ? -39.29900 -42.62500 -10.21300 1.000 51.40391 82 GLU B N 1
ATOM 2378 C CA . GLU B 1 83 ? -37.94700 -43.10600 -9.96200 1.000 50.18319 82 GLU B CA 1
ATOM 2379 C C . GLU B 1 83 ? -37.46000 -42.61900 -8.60000 1.000 49.61035 82 GLU B C 1
ATOM 2380 O O . GLU B 1 83 ? -37.52500 -41.42400 -8.29700 1.000 52.02293 82 GLU B O 1
ATOM 2386 N N . VAL B 1 84 ? -36.95700 -43.54400 -7.78000 1.000 50.61254 83 VAL B N 1
ATOM 2387 C CA . VAL B 1 84 ? -36.62000 -43.18200 -6.40600 1.000 55.07369 83 VAL B CA 1
ATOM 2388 C C . VAL B 1 84 ? -35.31100 -42.41100 -6.30200 1.000 56.72028 83 VAL B C 1
ATOM 2389 O O . VAL B 1 84 ? -35.10200 -41.70400 -5.31100 1.000 50.29067 83 VAL B O 1
ATOM 2393 N N . ASP B 1 85 ? -34.42600 -42.50700 -7.29200 1.000 47.66566 84 ASP B N 1
ATOM 2394 C CA . ASP B 1 85 ? -33.08500 -41.93100 -7.20700 1.000 47.83758 84 ASP B CA 1
ATOM 2395 C C . ASP B 1 85 ? -32.78600 -41.16000 -8.48800 1.000 48.19986 84 ASP B C 1
ATOM 2396 O O . ASP B 1 85 ? -31.86200 -41.49700 -9.23000 1.000 47.80880 84 ASP B O 1
ATOM 2401 N N . PRO B 1 86 ? -33.56100 -40.10800 -8.77900 1.000 46.60935 85 PRO B N 1
ATOM 2402 C CA . PRO B 1 86 ? -33.35300 -39.39300 -10.04600 1.000 43.11672 85 PRO B CA 1
ATOM 2403 C C . PRO B 1 86 ? -32.00300 -38.70200 -10.13800 1.000 44.15711 85 PRO B C 1
ATOM 2404 O O . PRO B 1 86 ? -31.42900 -38.65300 -11.23000 1.000 40.13928 85 PRO B O 1
ATOM 2408 N N . LEU B 1 87 ? -31.44800 -38.18700 -9.03700 1.000 37.37712 86 LEU B N 1
ATOM 2409 C CA . LEU B 1 87 ? -30.12000 -37.57700 -9.15200 1.000 38.47779 86 LEU B CA 1
ATOM 2410 C C . LEU B 1 87 ? -29.07100 -38.64200 -9.44200 1.000 35.11654 86 LEU B C 1
ATOM 2411 O O . LEU B 1 87 ? -28.14600 -38.41500 -10.22800 1.000 38.40538 86 LEU B O 1
ATOM 2416 N N . GLY B 1 88 ? -29.23000 -39.83000 -8.84500 1.000 37.94904 87 GLY B N 1
ATOM 2417 C CA . GLY B 1 88 ? -28.31200 -40.92100 -9.13300 1.000 45.78116 87 GLY B CA 1
ATOM 2418 C C . GLY B 1 88 ? -28.39300 -41.39400 -10.57100 1.000 42.78340 87 GLY B C 1
ATOM 2419 O O . GLY B 1 88 ? -27.37900 -41.75500 -11.17200 1.000 43.77100 87 GLY B O 1
ATOM 2420 N N . CYS B 1 89 ? -29.60000 -41.40600 -11.14200 1.000 45.71106 88 CYS B N 1
ATOM 2421 C CA . CYS B 1 89 ? -29.71900 -41.72200 -12.56200 1.000 41.66566 88 CYS B CA 1
ATOM 2422 C C . CYS B 1 89 ? -29.02000 -40.67100 -13.41000 1.000 40.84969 88 CYS B C 1
ATOM 2423 O O . CYS B 1 89 ? -28.39600 -41.00300 -14.42700 1.000 38.46351 88 CYS B O 1
ATOM 2426 N N . MET B 1 90 ? -29.12000 -39.39800 -13.01300 1.000 35.29993 89 MET B N 1
ATOM 2427 C CA . MET B 1 90 ? -28.42300 -38.33200 -13.73500 1.000 33.37358 89 MET B CA 1
ATOM 2428 C C . MET B 1 90 ? -26.91300 -38.50900 -13.66400 1.000 32.55113 89 MET B C 1
ATOM 2429 O O . MET B 1 90 ? -26.20300 -38.27500 -14.65100 1.000 30.84242 89 MET B O 1
ATOM 2434 N N . ARG B 1 91 ? -26.40400 -38.90300 -12.49900 1.000 36.05270 90 ARG B N 1
ATOM 2435 C CA . ARG B 1 91 ? -24.97300 -39.13200 -12.36100 1.000 41.61342 90 ARG B CA 1
ATOM 2436 C C . ARG B 1 91 ? -24.52500 -40.30900 -13.22000 1.000 36.45173 90 ARG B C 1
ATOM 2437 O O . ARG B 1 91 ? -23.50700 -40.21600 -13.91700 1.000 34.82804 90 ARG B O 1
ATOM 2445 N N . LYS B 1 92 ? -25.30200 -41.40600 -13.22700 1.000 36.45804 91 LYS B N 1
ATOM 2446 C CA . LYS B 1 92 ? -24.97400 -42.54600 -14.07700 1.000 35.22632 91 LYS B CA 1
ATOM 2447 C C . LYS B 1 92 ? -25.03100 -42.15600 -15.54400 1.000 33.55333 91 LYS B C 1
ATOM 2448 O O . LYS B 1 92 ? -24.19900 -42.59700 -16.34500 1.000 38.87420 91 LYS B O 1
ATOM 2454 N N . LEU B 1 93 ? -25.99100 -41.30100 -15.90600 1.000 33.54747 92 LEU B N 1
ATOM 2455 C CA . LEU B 1 93 ? -26.09000 -40.82100 -17.28100 1.000 33.44906 92 LEU B CA 1
ATOM 2456 C C . LEU B 1 93 ? -24.84600 -40.02800 -17.67100 1.000 34.81710 92 LEU B C 1
ATOM 2457 O O . LEU B 1 93 ? -24.29100 -40.20800 -18.75900 1.000 30.66835 92 LEU B O 1
ATOM 2462 N N . LEU B 1 94 ? -24.37200 -39.16600 -16.78100 1.000 33.49191 93 LEU B N 1
ATOM 2463 C CA . LEU B 1 94 ? -23.22600 -38.33800 -17.13300 1.000 33.78761 93 LEU B CA 1
ATOM 2464 C C . LEU B 1 94 ? -21.94200 -39.16000 -17.20500 1.000 27.24696 93 LEU B C 1
ATOM 2465 O O . LEU B 1 94 ? -21.10400 -38.93000 -18.07900 1.000 31.90837 93 LEU B O 1
ATOM 2470 N N . LEU B 1 95 ? -21.75500 -40.10100 -16.27500 1.000 29.88069 94 LEU B N 1
ATOM 2471 C CA . LEU B 1 95 ? -20.62700 -41.02800 -16.36100 1.000 30.11423 94 LEU B CA 1
ATOM 2472 C C . LEU B 1 95 ? -20.61600 -41.77300 -17.69100 1.000 35.81665 94 LEU B C 1
ATOM 2473 O O . LEU B 1 95 ? -19.56400 -41.91000 -18.32500 1.000 36.92570 94 LEU B O 1
ATOM 2478 N N . GLN B 1 96 ? -21.77300 -42.27900 -18.12200 1.000 36.07220 95 GLN B N 1
ATOM 2479 C CA . GLN B 1 96 ? -21.82300 -43.06400 -19.35000 1.000 36.02912 95 GLN B CA 1
ATOM 2480 C C . GLN B 1 96 ? -21.55100 -42.19200 -20.57100 1.000 34.46530 95 GLN B C 1
ATOM 2481 O O . GLN B 1 96 ? -20.92400 -42.64200 -21.53900 1.000 35.51046 95 GLN B O 1
ATOM 2487 N N . VAL B 1 97 ? -22.01400 -40.94300 -20.53700 1.000 28.73620 96 VAL B N 1
ATOM 2488 C CA . VAL B 1 97 ? -21.72000 -39.99000 -21.60600 1.000 28.04452 96 VAL B CA 1
ATOM 2489 C C . VAL B 1 97 ? -20.21400 -39.79800 -21.75100 1.000 28.23339 96 VAL B C 1
ATOM 2490 O O . VAL B 1 97 ? -19.65500 -39.92300 -22.84800 1.000 30.33681 96 VAL B O 1
ATOM 2494 N N . PHE B 1 98 ? -19.53500 -39.48500 -20.64100 1.000 27.68817 97 PHE B N 1
ATOM 2495 C CA . PHE B 1 98 ? -18.09500 -39.25100 -20.69400 1.000 35.66737 97 PHE B CA 1
ATOM 2496 C C . PHE B 1 98 ? -17.33300 -40.52300 -21.06200 1.000 31.34443 97 PHE B C 1
ATOM 2497 O O . PHE B 1 98 ? -16.41600 -40.48500 -21.89200 1.000 31.59823 97 PHE B O 1
ATOM 2505 N N . ASN B 1 99 ? -17.69800 -41.65700 -20.46200 1.000 29.53362 98 ASN B N 1
ATOM 2506 C CA . ASN B 1 99 ? -17.02600 -42.92100 -20.76400 1.000 30.13140 98 ASN B CA 1
ATOM 2507 C C . ASN B 1 99 ? -17.11600 -43.25500 -22.24600 1.000 32.63155 98 ASN B C 1
ATOM 2508 O O . ASN B 1 99 ? -16.11100 -43.61100 -22.87400 1.000 35.08449 98 ASN B O 1
ATOM 2513 N N . GLU B 1 100 ? -18.31000 -43.12000 -22.82800 1.000 28.39539 99 GLU B N 1
ATOM 2514 C CA . GLU B 1 100 ? -18.47500 -43.42200 -24.25000 1.000 27.94960 99 GLU B CA 1
ATOM 2515 C C . GLU B 1 100 ? -17.68000 -42.46200 -25.12300 1.000 28.78047 99 GLU B C 1
ATOM 2516 O O . GLU B 1 100 ? -17.09300 -42.87100 -26.13000 1.000 31.93972 99 GLU B O 1
ATOM 2522 N N . LEU B 1 101 ? -17.64400 -41.17700 -24.75500 1.000 28.57886 100 LEU B N 1
ATOM 2523 C CA . LEU B 1 101 ? -16.87100 -40.20800 -25.52500 1.000 27.65074 100 LEU B CA 1
ATOM 2524 C C . LEU B 1 101 ? -15.40100 -40.60600 -25.58800 1.000 28.53149 100 LEU B C 1
ATOM 2525 O O . LEU B 1 101 ? -14.78000 -40.56900 -26.65500 1.000 31.49272 100 LEU B O 1
ATOM 2530 N N . VAL B 1 102 ? -14.82600 -40.99800 -24.45000 1.000 30.58875 101 VAL B N 1
ATOM 2531 C CA . VAL B 1 102 ? -13.40400 -41.32200 -24.42300 1.000 31.71183 101 VAL B CA 1
ATOM 2532 C C . VAL B 1 102 ? -13.14300 -42.67100 -25.08500 1.000 31.19591 101 VAL B C 1
ATOM 2533 O O . VAL B 1 102 ? -12.15900 -42.83900 -25.81500 1.000 35.96019 101 VAL B O 1
ATOM 2537 N N . LEU B 1 103 ? -14.03600 -43.63900 -24.88200 1.000 32.79498 102 LEU B N 1
ATOM 2538 C CA . LEU B 1 103 ? -13.78900 -45.01500 -25.30300 1.000 30.20339 102 LEU B CA 1
ATOM 2539 C C . LEU B 1 103 ? -14.20400 -45.30500 -26.74500 1.000 34.19168 102 LEU B C 1
ATOM 2540 O O . LEU B 1 103 ? -13.53700 -46.09000 -27.42900 1.000 33.42613 102 LEU B O 1
ATOM 2545 N N . ASP B 1 104 ? -15.30000 -44.71600 -27.21900 1.000 33.21469 103 ASP B N 1
ATOM 2546 C CA . ASP B 1 104 ? -15.88800 -45.10000 -28.50200 1.000 30.25070 103 ASP B CA 1
ATOM 2547 C C . ASP B 1 104 ? -15.38800 -44.15400 -29.58700 1.000 29.45448 103 ASP B C 1
ATOM 2548 O O . ASP B 1 104 ? -15.72500 -42.96500 -29.59000 1.000 29.30891 103 ASP B O 1
ATOM 2553 N N . ALA B 1 105 ? -14.61700 -44.69400 -30.53100 1.000 31.98068 104 ALA B N 1
ATOM 2554 C CA . ALA B 1 105 ? -14.12300 -43.87400 -31.63100 1.000 32.09582 104 ALA B CA 1
ATOM 2555 C C . ALA B 1 105 ? -15.26100 -43.22700 -32.42000 1.000 30.02672 104 ALA B C 1
ATOM 2556 O O . ALA B 1 105 ? -15.11300 -42.10200 -32.90600 1.000 36.43831 104 ALA B O 1
ATOM 2558 N N . ARG B 1 106 ? -16.40400 -43.90500 -32.55400 1.000 30.93354 105 ARG B N 1
ATOM 2559 C CA . ARG B 1 106 ? -17.50100 -43.33500 -33.32900 1.000 30.10975 105 ARG B CA 1
ATOM 2560 C C . ARG B 1 106 ? -18.09700 -42.11900 -32.62900 1.000 35.63552 105 ARG B C 1
ATOM 2561 O O . ARG B 1 106 ? -18.27000 -41.05800 -33.24100 1.000 26.81866 105 ARG B O 1
ATOM 2569 N N . THR B 1 107 ? -18.40600 -42.25500 -31.33800 1.000 27.67695 106 THR B N 1
ATOM 2570 C CA . THR B 1 107 ? -18.97900 -41.14400 -30.58700 1.000 26.72633 106 THR B CA 1
ATOM 2571 C C . THR B 1 107 ? -18.03900 -39.95000 -30.56200 1.000 27.58460 106 THR B C 1
ATOM 2572 O O . THR B 1 107 ? -18.48200 -38.81200 -30.73200 1.000 25.42926 106 THR B O 1
ATOM 2576 N N . ARG B 1 108 ? -16.74000 -40.19300 -30.35000 1.000 25.57987 107 ARG B N 1
ATOM 2577 C CA . ARG B 1 108 ? -15.76300 -39.10600 -30.36500 1.000 26.80111 107 ARG B CA 1
ATOM 2578 C C . ARG B 1 108 ? -15.74200 -38.39900 -31.71200 1.000 27.42394 107 ARG B C 1
ATOM 2579 O O . ARG B 1 108 ? -15.74100 -37.16200 -31.77500 1.000 24.90850 107 ARG B O 1
ATOM 2587 N N . ARG B 1 109 ? -15.73000 -39.16600 -32.80100 1.000 27.53194 108 ARG B N 1
ATOM 2588 C CA . ARG B 1 109 ? -15.62400 -38.55500 -34.12000 1.000 25.73542 108 ARG B CA 1
ATOM 2589 C C . ARG B 1 109 ? -16.88600 -37.77400 -34.46800 1.000 26.91514 108 ARG B C 1
ATOM 2590 O O . ARG B 1 109 ? -16.80200 -36.69300 -35.05300 1.000 24.85596 108 ARG B O 1
ATOM 2598 N N . ILE B 1 110 ? -18.06700 -38.29200 -34.10600 1.000 25.09811 109 ILE B N 1
ATOM 2599 C CA . ILE B 1 110 ? -19.29100 -37.53900 -34.36700 1.000 25.38504 109 ILE B CA 1
ATOM 2600 C C . ILE B 1 110 ? -19.31600 -36.24500 -33.56400 1.000 24.80777 109 ILE B C 1
ATOM 2601 O O . ILE B 1 110 ? -19.70000 -35.19000 -34.08200 1.000 24.98096 109 ILE B O 1
ATOM 2606 N N . ASN B 1 111 ? -18.94000 -36.30800 -32.28400 1.000 24.18811 110 ASN B N 1
ATOM 2607 C CA . ASN B 1 111 ? -18.88300 -35.08400 -31.48400 1.000 23.65521 110 ASN B CA 1
ATOM 2608 C C . ASN B 1 111 ? -17.89300 -34.09200 -32.07800 1.000 23.45704 110 ASN B C 1
ATOM 2609 O O . ASN B 1 111 ? -18.16100 -32.88300 -32.12800 1.000 23.40664 110 ASN B O 1
ATOM 2614 N N . GLU B 1 112 ? -16.73200 -34.57200 -32.51200 1.000 23.39561 111 GLU B N 1
ATOM 2615 C CA . GLU B 1 112 ? -15.77600 -33.66200 -33.13700 1.000 23.27226 111 GLU B CA 1
ATOM 2616 C C . GLU B 1 112 ? -16.35900 -33.04500 -34.40300 1.000 23.87245 111 GLU B C 1
ATOM 2617 O O . GLU B 1 112 ? -16.18800 -31.85100 -34.65800 1.000 23.80728 111 GLU B O 1
ATOM 2623 N N . ILE B 1 113 ? -17.07700 -33.83900 -35.20400 1.000 24.52792 112 ILE B N 1
ATOM 2624 C CA . ILE B 1 113 ? -17.70600 -33.28400 -36.39900 1.000 25.20839 112 ILE B CA 1
ATOM 2625 C C . ILE B 1 113 ? -18.69600 -32.18600 -36.02500 1.000 25.22594 112 ILE B C 1
ATOM 2626 O O . ILE B 1 113 ? -18.69900 -31.10200 -36.62000 1.000 26.68699 112 ILE B O 1
ATOM 2631 N N . LEU B 1 114 ? -19.55300 -32.44400 -35.03400 1.000 25.05247 113 LEU B N 1
ATOM 2632 C CA . LEU B 1 114 ? -20.61800 -31.48800 -34.73700 1.000 25.21569 113 LEU B CA 1
ATOM 2633 C C . LEU B 1 114 ? -20.07500 -30.24700 -34.04300 1.000 26.78763 113 LEU B C 1
ATOM 2634 O O . LEU B 1 114 ? -20.55000 -29.13300 -34.30000 1.000 29.42119 113 LEU B O 1
ATOM 2639 N N . HIS B 1 115 ? -19.05600 -30.41000 -33.19700 1.000 24.87294 114 HIS B N 1
ATOM 2640 C CA . HIS B 1 115 ? -18.45600 -29.25700 -32.52900 1.000 28.94716 114 HIS B CA 1
ATOM 2641 C C . HIS B 1 115 ? -17.55000 -28.46100 -33.44900 1.000 32.69069 114 HIS B C 1
ATOM 2642 O O . HIS B 1 115 ? -17.55700 -27.22300 -33.40700 1.000 30.93773 114 HIS B O 1
ATOM 2649 N N . HIS B 1 116 ? -16.72000 -29.14300 -34.24500 1.000 26.14983 115 HIS B N 1
ATOM 2650 C CA . HIS B 1 116 ? -15.56400 -28.49100 -34.84000 1.000 29.16848 115 HIS B CA 1
ATOM 2651 C C . HIS B 1 116 ? -15.44100 -28.63100 -36.34500 1.000 30.47777 115 HIS B C 1
ATOM 2652 O O . HIS B 1 116 ? -14.52700 -28.03500 -36.92400 1.000 29.32137 115 HIS B O 1
ATOM 2659 N N . LYS B 1 117 ? -16.31200 -29.40800 -37.00600 1.000 24.80617 116 LYS B N 1
ATOM 2660 C CA . LYS B 1 117 ? -16.18500 -29.59700 -38.44100 1.000 25.53352 116 LYS B CA 1
ATOM 2661 C C . LYS B 1 117 ? -17.49700 -29.32700 -39.16200 1.000 26.46479 116 LYS B C 1
ATOM 2662 O O . LYS B 1 117 ? -17.71800 -29.87400 -40.24100 1.000 27.05861 116 LYS B O 1
ATOM 2668 N N . CYS B 1 118 ? -18.36800 -28.50500 -38.58400 1.000 28.49436 117 CYS B N 1
ATOM 2669 C CA . CYS B 1 118 ? -19.72200 -28.33100 -39.10200 1.000 29.60124 117 CYS B CA 1
ATOM 2670 C C . CYS B 1 118 ? -20.14100 -26.89100 -38.84600 1.000 32.58734 117 CYS B C 1
ATOM 2671 O O . CYS B 1 118 ? -20.25500 -26.48300 -37.68700 1.000 45.17328 117 CYS B O 1
ATOM 2674 N N . GLU B 1 119 ? -20.34700 -26.11400 -39.90300 1.000 27.94926 118 GLU B N 1
ATOM 2675 C CA . GLU B 1 119 ? -20.73700 -24.72000 -39.75500 1.000 28.15110 118 GLU B CA 1
ATOM 2676 C C . GLU B 1 119 ? -22.24500 -24.53300 -39.86600 1.000 28.92878 118 GLU B C 1
ATOM 2677 O O . GLU B 1 119 ? -22.92300 -25.23500 -40.62400 1.000 29.64965 118 GLU B O 1
ATOM 2683 N N . PHE B 1 120 ? -22.76000 -23.56800 -39.10000 1.000 28.83006 119 PHE B N 1
ATOM 2684 C CA . PHE B 1 120 ? -24.11400 -23.04200 -39.26800 1.000 29.69566 119 PHE B CA 1
ATOM 2685 C C . PHE B 1 120 ? -24.07200 -21.94700 -40.32300 1.000 32.25370 119 PHE B C 1
ATOM 2686 O O . PHE B 1 120 ? -23.49700 -20.87900 -40.08700 1.000 32.21020 119 PHE B O 1
ATOM 2694 N N . THR B 1 121 ? -24.69000 -22.18700 -41.46900 1.000 31.59022 120 THR B N 1
ATOM 2695 C CA . THR B 1 121 ? -24.80300 -21.16100 -42.49600 1.000 41.04959 120 THR B CA 1
ATOM 2696 C C . THR B 1 121 ? -26.23200 -21.14800 -43.01400 1.000 44.75906 120 THR B C 1
ATOM 2697 O O . THR B 1 121 ? -26.87200 -22.20100 -43.10400 1.000 42.65463 120 THR B O 1
ATOM 2701 N N . ASP B 1 122 ? -26.74000 -19.95400 -43.34100 1.000 38.04049 121 ASP B N 1
ATOM 2702 C CA . ASP B 1 122 ? -28.13300 -19.87000 -43.76500 1.000 43.92279 121 ASP B CA 1
ATOM 2703 C C . ASP B 1 122 ? -28.37800 -20.47300 -45.14400 1.000 48.55214 121 ASP B C 1
ATOM 2704 O O . ASP B 1 122 ? -29.53900 -20.54800 -45.55500 1.000 41.49138 121 ASP B O 1
ATOM 2709 N N . ASP B 1 123 ? -27.34300 -20.91100 -45.86400 1.000 45.59023 122 ASP B N 1
ATOM 2710 C CA . ASP B 1 123 ? -27.57600 -21.73500 -47.04300 1.000 52.49803 122 ASP B CA 1
ATOM 2711 C C . ASP B 1 123 ? -27.84800 -23.18700 -46.67500 1.000 48.46830 122 ASP B C 1
ATOM 2712 O O . ASP B 1 123 ? -28.21800 -23.97900 -47.55000 1.000 43.55427 122 ASP B O 1
ATOM 2717 N N . MET B 1 124 ? -27.69500 -23.53700 -45.39900 1.000 36.06576 123 MET B N 1
ATOM 2718 C CA . MET B 1 124 ? -27.99200 -24.86000 -44.87800 1.000 52.03842 123 MET B CA 1
ATOM 2719 C C . MET B 1 124 ? -28.57000 -24.68400 -43.47000 1.000 39.18356 123 MET B C 1
ATOM 2720 O O . MET B 1 124 ? -28.07300 -25.22600 -42.48800 1.000 34.91670 123 MET B O 1
ATOM 2725 N N . CYS B 1 125 ? -29.65800 -23.90700 -43.39000 1.000 42.56366 124 CYS B N 1
ATOM 2726 C CA . CYS B 1 125 ? -30.22900 -23.48400 -42.11500 1.000 40.27325 124 CYS B CA 1
ATOM 2727 C C . CYS B 1 125 ? -30.72500 -24.64600 -41.26600 1.000 39.19220 124 CYS B C 1
ATOM 2728 O O . CYS B 1 125 ? -30.88500 -24.48400 -40.05000 1.000 37.17208 124 CYS B O 1
ATOM 2731 N N . GLU B 1 126 ? -30.97400 -25.81000 -41.86700 1.000 34.96975 125 GLU B N 1
ATOM 2732 C CA . GLU B 1 126 ? -31.46800 -26.94200 -41.08800 1.000 39.37768 125 GLU B CA 1
ATOM 2733 C C . GLU B 1 126 ? -30.46500 -27.39200 -40.03000 1.000 36.48478 125 GLU B C 1
ATOM 2734 O O . GLU B 1 126 ? -30.86500 -27.91300 -38.98100 1.000 32.68170 125 GLU B O 1
ATOM 2740 N N . ILE B 1 127 ? -29.16300 -27.21700 -40.28300 1.000 28.32913 126 ILE B N 1
ATOM 2741 C CA . ILE B 1 127 ? -28.15900 -27.69000 -39.33300 1.000 27.74796 126 ILE B CA 1
ATOM 2742 C C . ILE B 1 127 ? -28.32000 -26.96600 -38.00200 1.000 28.21672 126 ILE B C 1
ATOM 2743 O O . ILE B 1 127 ? -28.39400 -27.59300 -36.93800 1.000 30.16669 126 ILE B O 1
ATOM 2748 N N . ARG B 1 128 ? -28.40300 -25.63400 -38.04100 1.000 25.11782 127 ARG B N 1
ATOM 2749 C CA . ARG B 1 128 ? -28.60100 -24.89300 -36.79500 1.000 24.82233 127 ARG B CA 1
ATOM 2750 C C . ARG B 1 128 ? -29.97800 -25.17100 -36.19400 1.000 28.32905 127 ARG B C 1
ATOM 2751 O O . ARG B 1 128 ? -30.11100 -25.31500 -34.97600 1.000 29.18827 127 ARG B O 1
ATOM 2759 N N . GLN B 1 129 ? -31.01400 -25.26400 -37.03400 1.000 27.42739 128 GLN B N 1
ATOM 2760 C CA . GLN B 1 129 ? -32.35700 -25.49500 -36.51400 1.000 32.66084 128 GLN B CA 1
ATOM 2761 C C . GLN B 1 129 ? -32.45000 -26.84500 -35.81900 1.000 27.86438 128 GLN B C 1
ATOM 2762 O O . GLN B 1 129 ? -33.08300 -26.96400 -34.76700 1.000 26.80085 128 GLN B O 1
ATOM 2768 N N . GLN B 1 130 ? -31.81400 -27.87300 -36.38200 1.000 29.64337 129 GLN B N 1
ATOM 2769 C CA . GLN B 1 130 ? -31.88400 -29.19000 -35.75900 1.000 35.69922 129 GLN B CA 1
ATOM 2770 C C . GLN B 1 130 ? -31.00700 -29.27000 -34.51800 1.000 38.69279 129 GLN B C 1
ATOM 2771 O O . GLN B 1 130 ? -31.31500 -30.03300 -33.59500 1.000 30.14092 129 GLN B O 1
ATOM 2777 N N . ARG B 1 131 ? -29.93100 -28.47200 -34.45200 1.000 24.49897 130 ARG B N 1
ATOM 2778 C CA . ARG B 1 131 ? -29.16500 -28.41200 -33.21600 1.000 26.77939 130 ARG B CA 1
ATOM 2779 C C . ARG B 1 131 ? -29.96300 -27.71800 -32.12100 1.000 24.68327 130 ARG B C 1
ATOM 2780 O O . ARG B 1 131 ? -29.90400 -28.11800 -30.95400 1.000 23.66469 130 ARG B O 1
ATOM 2788 N N . GLN B 1 132 ? -30.70900 -26.67200 -32.47700 1.000 26.15330 131 GLN B N 1
ATOM 2789 C CA . GLN B 1 132 ? -31.56500 -26.01100 -31.49700 1.000 26.64014 131 GLN B CA 1
ATOM 2790 C C . GLN B 1 132 ? -32.58400 -26.97700 -30.91700 1.000 29.27565 131 GLN B C 1
ATOM 2791 O O . GLN B 1 132 ? -32.82500 -26.98400 -29.70400 1.000 29.22396 131 GLN B O 1
ATOM 2797 N N . SER B 1 133 ? -33.20900 -27.79000 -31.77700 1.000 27.75828 132 SER B N 1
ATOM 2798 C CA . SER B 1 133 ? -34.21200 -28.73300 -31.29400 1.000 31.59655 132 SER B CA 1
ATOM 2799 C C . SER B 1 133 ? -33.59500 -29.79400 -30.39500 1.000 30.51322 132 SER B C 1
ATOM 2800 O O . SER B 1 133 ? -34.20300 -30.19100 -29.39600 1.000 32.67081 132 SER B O 1
ATOM 2803 N N . ALA B 1 134 ? -32.40000 -30.27600 -30.73700 1.000 28.36964 133 ALA B N 1
ATOM 2804 C CA . ALA B 1 134 ? -31.77000 -31.30400 -29.91700 1.000 31.27370 133 ALA B CA 1
ATOM 2805 C C . ALA B 1 134 ? -31.43500 -30.76600 -28.53300 1.000 30.25703 133 ALA B C 1
ATOM 2806 O O . ALA B 1 134 ? -31.65200 -31.45000 -27.52500 1.000 31.99045 133 ALA B O 1
ATOM 2808 N N . VAL B 1 135 ? -30.90000 -29.54400 -28.46100 1.000 25.66642 134 VAL B N 1
ATOM 2809 C CA . VAL B 1 135 ? -30.54900 -28.98100 -27.16000 1.000 24.68200 134 VAL B CA 1
ATOM 2810 C C . VAL B 1 135 ? -31.80000 -28.65700 -26.34900 1.000 30.59406 134 VAL B C 1
ATOM 2811 O O . VAL B 1 135 ? -31.82700 -28.85900 -25.12700 1.000 29.84306 134 VAL B O 1
ATOM 2815 N N . LEU B 1 136 ? -32.85900 -28.16600 -27.00400 1.000 30.37822 135 LEU B N 1
ATOM 2816 C CA . LEU B 1 136 ? -34.10100 -27.89700 -26.28600 1.000 28.37453 135 LEU B CA 1
ATOM 2817 C C . LEU B 1 136 ? -34.70000 -29.18300 -25.73500 1.000 32.12583 135 LEU B C 1
ATOM 2818 O O . LEU B 1 136 ? -35.26300 -29.19600 -24.63400 1.000 33.09168 135 LEU B O 1
ATOM 2823 N N . ASP B 1 137 ? -34.56900 -30.28300 -26.48100 1.000 29.49110 136 ASP B N 1
ATOM 2824 C CA . ASP B 1 137 ? -35.07800 -31.55900 -25.99400 1.000 30.67802 136 ASP B CA 1
ATOM 2825 C C . ASP B 1 137 ? -34.28200 -32.05100 -24.78700 1.000 37.86518 136 ASP B C 1
ATOM 2826 O O . ASP B 1 137 ? -34.86300 -32.59000 -23.83500 1.000 37.46722 136 ASP B O 1
ATOM 2831 N N . ILE B 1 138 ? -32.95200 -31.89400 -24.81700 1.000 31.37547 137 ILE B N 1
ATOM 2832 C CA . ILE B 1 138 ? -32.12100 -32.24100 -23.66600 1.000 31.27059 137 ILE B CA 1
ATOM 2833 C C . ILE B 1 138 ? -32.52000 -31.39900 -22.46200 1.000 34.65392 137 ILE B C 1
ATOM 2834 O O . ILE B 1 138 ? -32.68100 -31.90900 -21.34600 1.000 34.84424 137 ILE B O 1
ATOM 2839 N N . HIS B 1 139 ? -32.69900 -30.09200 -22.68200 1.000 31.79670 138 HIS B N 1
ATOM 2840 C CA . HIS B 1 139 ? -33.06800 -29.18000 -21.60200 1.000 35.80576 138 HIS B CA 1
ATOM 2841 C C . HIS B 1 139 ? -34.37300 -29.60400 -20.93500 1.000 34.65951 138 HIS B C 1
ATOM 2842 O O . HIS B 1 139 ? -34.48100 -29.60100 -19.70300 1.000 38.07879 138 HIS B O 1
ATOM 2849 N N . LYS B 1 140 ? -35.37600 -29.95500 -21.73900 1.000 35.89070 139 LYS B N 1
ATOM 2850 C CA . LYS B 1 140 ? -36.65600 -30.42500 -21.20700 1.000 39.80818 139 LYS B CA 1
ATOM 2851 C C . LYS B 1 140 ? -36.47000 -31.65000 -20.31600 1.000 37.84580 139 LYS B C 1
ATOM 2852 O O . LYS B 1 140 ? -37.05200 -31.73900 -19.22600 1.000 39.93051 139 LYS B O 1
ATOM 2858 N N . GLY B 1 141 ? -35.65900 -32.61000 -20.76800 1.000 38.24581 140 GLY B N 1
ATOM 2859 C CA . GLY B 1 141 ? -35.42200 -33.80400 -19.97300 1.000 36.54181 140 GLY B CA 1
ATOM 2860 C C . GLY B 1 141 ? -34.70800 -33.50000 -18.67100 1.000 35.82349 140 GLY B C 1
ATOM 2861 O O . GLY B 1 141 ? -35.12200 -33.95100 -17.59900 1.000 36.62066 140 GLY B O 1
ATOM 2862 N N . TRP B 1 142 ? -33.63600 -32.71100 -18.74700 1.000 37.51411 141 TRP B N 1
ATOM 2863 C CA . TRP B 1 142 ? -32.86700 -32.38500 -17.55200 1.000 32.10177 141 TRP B CA 1
ATOM 2864 C C . TRP B 1 142 ? -33.66100 -31.51500 -16.59100 1.000 36.58506 141 TRP B C 1
ATOM 2865 O O . TRP B 1 142 ? -33.52400 -31.65500 -15.37100 1.000 35.76830 141 TRP B O 1
ATOM 2876 N N . THR B 1 143 ? -34.48600 -30.59900 -17.10400 1.000 39.97740 142 THR B N 1
ATOM 2877 C CA . THR B 1 143 ? -35.29500 -29.78900 -16.19600 1.000 40.18231 142 THR B CA 1
ATOM 2878 C C . THR B 1 143 ? -36.21000 -30.67300 -15.36200 1.000 40.24553 142 THR B C 1
ATOM 2879 O O . THR B 1 143 ? -36.34500 -30.47700 -14.14500 1.000 41.98173 142 THR B O 1
ATOM 2883 N N . LEU B 1 144 ? -36.80600 -31.68300 -15.99700 1.000 38.30307 143 LEU B N 1
ATOM 2884 C CA . LEU B 1 144 ? -37.66500 -32.62600 -15.28200 1.000 42.55948 143 LEU B CA 1
ATOM 2885 C C . LEU B 1 144 ? -36.86300 -33.50500 -14.32800 1.000 44.67710 143 LEU B C 1
ATOM 2886 O O . LEU B 1 144 ? -37.29500 -33.74600 -13.19200 1.000 44.24795 143 LEU B O 1
ATOM 2891 N N . ALA B 1 145 ? -35.70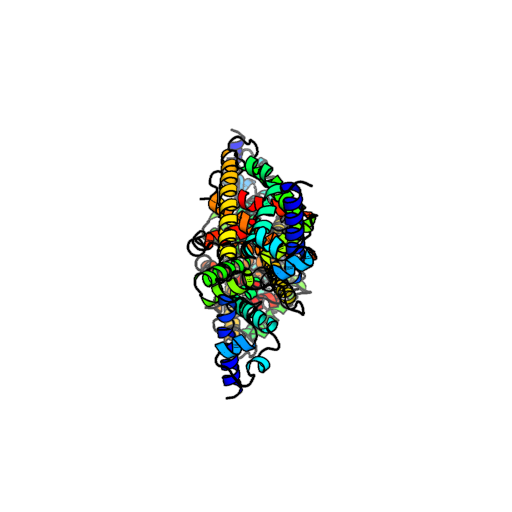400 -34.00400 -14.77100 1.000 41.34885 144 ALA B N 1
ATOM 2892 C CA . ALA B 1 145 ? -34.88200 -34.84000 -13.90000 1.000 38.78898 144 ALA B CA 1
ATOM 2893 C C . ALA B 1 145 ? -34.45800 -34.07800 -12.65100 1.000 44.73920 144 ALA B C 1
ATOM 2894 O O . ALA B 1 145 ? -34.51400 -34.61100 -11.53700 1.000 43.34989 144 ALA B O 1
ATOM 2896 N N . LEU B 1 146 ? -34.03500 -32.82500 -12.81700 1.000 38.37202 145 LEU B N 1
ATOM 2897 C CA . LEU B 1 146 ? -33.63600 -32.03200 -11.65800 1.000 39.88567 145 LEU B CA 1
ATOM 2898 C C . LEU B 1 146 ? -34.83100 -31.71200 -10.76600 1.000 45.04172 145 LEU B C 1
ATOM 2899 O O . LEU B 1 146 ? -34.70300 -31.69600 -9.53700 1.000 41.78002 145 LEU B O 1
ATOM 2904 N N . ALA B 1 147 ? -35.99000 -31.42400 -11.36100 1.000 38.52690 146 ALA B N 1
ATOM 2905 C CA . ALA B 1 147 ? -37.19300 -31.22100 -10.55500 1.000 43.53707 146 ALA B CA 1
ATOM 2906 C C . ALA B 1 147 ? -37.55500 -32.48100 -9.77700 1.000 42.53255 146 ALA B C 1
ATOM 2907 O O . ALA B 1 147 ? -38.01000 -32.40300 -8.62700 1.000 44.10242 146 ALA B O 1
ATOM 2909 N N . ASN B 1 148 ? -37.37400 -33.65600 -10.39200 1.000 46.41346 147 ASN B N 1
ATOM 2910 C CA . ASN B 1 148 ? -37.60800 -34.90200 -9.66800 1.000 47.90463 147 ASN B CA 1
ATOM 2911 C C . ASN B 1 148 ? -36.64600 -35.03300 -8.49700 1.000 45.04565 147 ASN B C 1
ATOM 2912 O O . ASN B 1 148 ? -37.02600 -35.48900 -7.41400 1.000 48.04019 147 ASN B O 1
ATOM 2917 N N . ALA B 1 149 ? -35.39200 -34.62900 -8.70000 1.000 43.53468 148 ALA B N 1
ATOM 2918 C CA . ALA B 1 149 ? -34.40200 -34.71900 -7.63500 1.000 45.34311 148 ALA B CA 1
ATOM 2919 C C . ALA B 1 149 ? -34.74900 -33.79100 -6.48000 1.000 40.65153 148 ALA B C 1
ATOM 2920 O O . ALA B 1 149 ? -34.56700 -34.15100 -5.31100 1.000 44.26043 148 ALA B O 1
ATOM 2922 N N . VAL B 1 150 ? -35.25900 -32.59700 -6.78800 1.000 42.73330 149 VAL B N 1
ATOM 2923 C CA . VAL B 1 150 ? -35.66700 -31.67100 -5.74100 1.000 43.65048 149 VAL B CA 1
ATOM 2924 C C . VAL B 1 150 ? -36.81000 -32.26600 -4.93800 1.000 44.84641 149 VAL B C 1
ATOM 2925 O O . VAL B 1 150 ? -36.81800 -32.21900 -3.70200 1.000 45.87679 149 VAL B O 1
ATOM 2929 N N . ARG B 1 151 ? -37.79100 -32.84500 -5.62900 1.000 46.17271 150 ARG B N 1
ATOM 2930 C CA . ARG B 1 151 ? -38.92400 -33.41900 -4.92000 1.000 48.94784 150 ARG B CA 1
ATOM 2931 C C . ARG B 1 151 ? -38.48300 -34.55100 -4.00400 1.000 57.07645 150 ARG B C 1
ATOM 2932 O O . ARG B 1 151 ? -39.03300 -34.72700 -2.91400 1.000 53.57293 150 ARG B O 1
ATOM 2940 N N . ARG B 1 152 ? -37.48800 -35.32200 -4.42400 1.000 50.38706 151 ARG B N 1
ATOM 2941 C CA . ARG B 1 152 ? -37.00600 -36.45200 -3.64500 1.000 47.84164 151 ARG B CA 1
ATOM 2942 C C . ARG B 1 152 ? -35.96500 -36.05600 -2.60700 1.000 55.19108 151 ARG B C 1
ATOM 2943 O O . ARG B 1 152 ? -35.36900 -36.93600 -1.97600 1.000 53.30433 151 ARG B O 1
ATOM 2951 N N . GLY B 1 153 ? -35.73500 -34.76100 -2.41000 1.000 51.04450 152 GLY B N 1
ATOM 2952 C CA . GLY B 1 153 ? -34.81000 -34.32100 -1.38800 1.000 45.21266 152 GLY B CA 1
ATOM 2953 C C . GLY B 1 153 ? -33.34900 -34.45900 -1.74100 1.000 50.15691 152 GLY B C 1
ATOM 2954 O O . GLY B 1 153 ? -32.49900 -34.41200 -0.84600 1.000 53.49713 152 GLY B O 1
ATOM 2955 N N . GLN B 1 154 ? -33.02200 -34.62700 -3.01900 1.000 46.39022 153 GLN B N 1
ATOM 2956 C CA . GLN B 1 154 ? -31.64300 -34.80900 -3.43200 1.000 42.77247 153 GLN B CA 1
ATOM 2957 C C . GLN B 1 154 ? -30.99200 -33.50900 -3.87300 1.000 45.86145 153 GLN B C 1
ATOM 2958 O O . GLN B 1 154 ? -29.76800 -33.46800 -4.03800 1.000 42.58589 153 GLN B O 1
ATOM 2964 N N . LEU B 1 155 ? -31.78200 -32.46300 -4.06900 1.000 39.45685 154 LEU B N 1
ATOM 2965 C CA . LEU B 1 155 ? -31.32800 -31.14700 -4.47900 1.000 46.67777 154 LEU B CA 1
ATOM 2966 C C . LEU B 1 155 ? -32.09800 -30.13000 -3.66900 1.000 44.26336 154 LEU B C 1
ATOM 2967 O O . LEU B 1 155 ? -33.20400 -30.41900 -3.17800 1.000 45.90859 154 LEU B O 1
ATOM 2972 N N . PRO B 1 156 ? -31.53700 -28.93900 -3.45500 1.000 36.47903 155 PRO B N 1
ATOM 2973 C CA . PRO B 1 156 ? -32.16500 -27.95500 -2.57100 1.000 38.25217 155 PRO B CA 1
ATOM 2974 C C . PRO B 1 156 ? -33.57100 -27.60400 -3.02600 1.000 39.77095 155 PRO B C 1
ATOM 2975 O O . PRO B 1 156 ? -33.85200 -27.52700 -4.22300 1.000 39.42253 155 PRO B O 1
ATOM 2979 N N . GLY B 1 157 ? -34.45400 -27.38200 -2.04400 1.000 41.99392 156 GLY B N 1
ATOM 2980 C CA . GLY B 1 157 ? -35.86200 -27.18500 -2.34800 1.000 47.33842 156 GLY B CA 1
ATOM 2981 C C . GLY B 1 157 ? -36.14500 -25.95100 -3.18000 1.000 53.49882 156 GLY B C 1
ATOM 2982 O O . GLY B 1 157 ? -37.12200 -25.92100 -3.93300 1.000 52.15788 156 GLY B O 1
ATOM 2983 N N . GLU B 1 158 ? -35.30200 -24.92500 -3.06600 1.000 42.27081 157 GLU B N 1
ATOM 2984 C CA . GLU B 1 158 ? -35.47500 -23.67700 -3.79600 1.000 49.25871 157 GLU B CA 1
ATOM 2985 C C . GLU B 1 158 ? -34.63600 -23.63100 -5.06900 1.000 48.77120 157 GLU B C 1
ATOM 2986 O O . GLU B 1 158 ? -34.39000 -22.54500 -5.60600 1.000 47.39669 157 GLU B O 1
ATOM 2992 N N . LEU B 1 159 ? -34.19900 -24.78700 -5.56500 1.000 38.67299 158 LEU B N 1
ATOM 2993 C CA . LEU B 1 159 ? -33.43500 -24.82200 -6.80700 1.000 37.41132 158 LEU B CA 1
ATOM 2994 C C . LEU B 1 159 ? -34.27800 -24.30200 -7.96500 1.000 45.45187 158 LEU B C 1
ATOM 2995 O O . LEU B 1 159 ? -35.43800 -24.68800 -8.12100 1.000 42.40976 158 LEU B O 1
ATOM 3000 N N . ASP B 1 160 ? -33.69300 -23.42100 -8.77900 1.000 40.78900 159 ASP B N 1
ATOM 3001 C CA . ASP B 1 160 ? -34.29700 -23.03000 -10.05300 1.000 41.67082 159 ASP B CA 1
ATOM 3002 C C . ASP B 1 160 ? -33.95800 -24.13100 -11.04400 1.000 40.52604 159 ASP B C 1
ATOM 3003 O O . ASP B 1 160 ? -32.84100 -24.18200 -11.56500 1.000 37.98176 159 ASP B O 1
ATOM 3008 N N . ALA B 1 161 ? -34.91300 -25.03600 -11.28600 1.000 37.08527 160 ALA B N 1
ATOM 3009 C CA . ALA B 1 161 ? -34.61800 -26.21600 -12.09300 1.000 37.18772 160 ALA B CA 1
ATOM 3010 C C . ALA B 1 161 ? -34.22500 -25.83500 -13.51500 1.000 33.60905 160 ALA B C 1
ATOM 3011 O O . ALA B 1 161 ? -33.30600 -26.43100 -14.08700 1.000 36.02324 160 ALA B O 1
ATOM 3013 N N . GLU B 1 162 ? -34.89800 -24.83300 -14.09300 1.000 40.19352 161 GLU B N 1
ATOM 3014 C CA . GLU B 1 162 ? -34.57100 -24.38900 -15.44900 1.000 37.55350 161 GLU B CA 1
ATOM 3015 C C . GLU B 1 162 ? -33.14000 -23.86200 -15.53500 1.000 33.66007 161 GLU B C 1
ATOM 3016 O O . GLU B 1 162 ? -32.36200 -24.29400 -16.39000 1.000 28.34404 161 GLU B O 1
ATOM 3022 N N . ARG B 1 163 ? -32.77700 -22.90800 -14.67100 1.000 36.58276 162 ARG B N 1
ATOM 3023 C CA . ARG B 1 163 ? -31.42000 -22.36400 -14.72600 1.000 28.34342 162 ARG B CA 1
ATOM 3024 C C . ARG B 1 163 ? -30.38400 -23.42200 -14.36600 1.000 33.09840 162 ARG B C 1
ATOM 3025 O O . ARG B 1 163 ? -29.28600 -23.44200 -14.93500 1.000 30.15574 162 ARG B O 1
ATOM 3033 N N . ALA B 1 164 ? -30.72000 -24.32600 -13.44000 1.000 28.27802 163 ALA B N 1
ATOM 3034 C CA . ALA B 1 164 ? -29.77900 -25.38800 -13.09700 1.000 27.42855 163 ALA B CA 1
ATOM 3035 C C . ALA B 1 164 ? -29.52800 -26.29800 -14.29400 1.000 30.14283 163 ALA B C 1
ATOM 3036 O O . ALA B 1 164 ? -28.39600 -26.75300 -14.51100 1.000 25.40113 163 ALA B O 1
ATOM 3038 N N . ALA B 1 165 ? -30.57700 -26.58600 -15.07100 1.000 27.95056 164 ALA B N 1
ATOM 3039 C CA . ALA B 1 165 ? -30.41800 -27.44400 -16.24100 1.000 25.83401 164 ALA B CA 1
ATOM 3040 C C . ALA B 1 165 ? -29.53900 -26.76900 -17.27900 1.000 25.90475 164 ALA B C 1
ATOM 3041 O O . ALA B 1 165 ? -28.72900 -27.43100 -17.93400 1.000 27.67614 164 ALA B O 1
ATOM 3043 N N . VAL B 1 166 ? -29.67900 -25.44900 -17.42600 1.000 25.10825 165 VAL B N 1
ATOM 3044 C CA . VAL B 1 166 ? -28.81500 -24.69500 -18.32800 1.000 27.07660 165 VAL B CA 1
ATOM 3045 C C . VAL B 1 166 ? -27.38000 -24.71000 -17.82300 1.000 24.82491 165 VAL B C 1
ATOM 3046 O O . VAL B 1 166 ? -26.43400 -24.90800 -18.60000 1.000 24.76786 165 VAL B O 1
ATOM 3050 N N . ALA B 1 167 ? -27.19300 -24.51300 -16.51300 1.000 22.82103 166 ALA B N 1
ATOM 3051 C CA . ALA B 1 167 ? -25.83900 -24.48100 -15.97500 1.000 24.14102 166 ALA B CA 1
ATOM 3052 C C . ALA B 1 167 ? -25.16000 -25.83600 -16.13700 1.000 22.23339 166 ALA B C 1
ATOM 3053 O O . ALA B 1 167 ? -23.98100 -25.90300 -16.50600 1.000 21.64326 166 ALA B O 1
ATOM 3055 N N . LEU B 1 168 ? -25.89000 -26.92900 -15.88000 1.000 22.68216 167 LEU B N 1
ATOM 3056 C CA . LEU B 1 168 ? -25.30800 -28.25700 -16.06000 1.000 22.23555 167 LEU B CA 1
ATOM 3057 C C . LEU B 1 168 ? -24.98000 -28.52100 -17.52600 1.000 23.39373 167 LEU B C 1
ATOM 3058 O O . LEU B 1 168 ? -23.91800 -29.06800 -17.83400 1.000 25.90776 167 LEU B O 1
ATOM 3063 N N . TYR B 1 169 ? -25.88100 -28.15300 -18.43900 1.000 21.52900 168 TYR B N 1
ATOM 3064 C CA . TYR B 1 169 ? -25.60000 -28.33000 -19.86100 1.000 23.16533 168 TYR B CA 1
ATOM 3065 C C . TYR B 1 169 ? -24.36900 -27.52800 -20.28900 1.000 20.69119 168 TYR B C 1
ATOM 3066 O O . TYR B 1 169 ? -23.49400 -28.03700 -21.00200 1.000 22.69413 168 TYR B O 1
ATOM 3075 N N . ALA B 1 170 ? -24.30000 -26.26600 -19.87800 1.000 19.52564 169 ALA B N 1
ATOM 3076 C CA . ALA B 1 170 ? -23.14000 -25.43000 -20.20400 1.000 21.22804 169 ALA B CA 1
ATOM 3077 C C . ALA B 1 170 ? -21.84100 -26.10600 -19.78000 1.000 23.32593 169 ALA B C 1
ATOM 3078 O O . ALA B 1 170 ? -20.90200 -26.24100 -20.57000 1.000 22.31947 169 ALA B O 1
ATOM 3080 N N . TYR B 1 171 ? -21.78900 -26.56700 -18.52800 1.000 20.16290 170 TYR B N 1
ATOM 3081 C CA . TYR B 1 171 ? -20.59200 -27.21400 -18.01200 1.000 21.17609 170 TYR B CA 1
ATOM 3082 C C . TYR B 1 171 ? -20.23900 -28.48000 -18.78500 1.000 23.00159 170 TYR B C 1
ATOM 3083 O O . TYR B 1 171 ? -19.08000 -28.66800 -19.17400 1.000 23.54756 170 TYR B O 1
ATOM 3092 N N . VAL B 1 172 ? -21.21200 -29.38200 -18.98400 1.000 21.42248 171 VAL B N 1
ATOM 3093 C CA . VAL B 1 172 ? -20.91700 -30.65600 -19.64300 1.000 21.24222 171 VAL B CA 1
ATOM 3094 C C . VAL B 1 172 ? -20.50500 -30.42100 -21.09300 1.000 21.93510 171 VAL B C 1
ATOM 3095 O O . VAL B 1 172 ? -19.49400 -30.95400 -21.56500 1.000 23.54689 171 VAL B O 1
ATOM 3099 N N . ASP B 1 173 ? -21.28400 -29.62000 -21.81900 1.000 21.30665 172 ASP B N 1
ATOM 3100 C CA . ASP B 1 173 ? -20.96900 -29.34600 -23.21800 1.000 24.49290 172 ASP B CA 1
ATOM 3101 C C . ASP B 1 173 ? -19.62800 -28.63000 -23.35100 1.000 25.02893 172 ASP B C 1
ATOM 3102 O O . ASP B 1 173 ? -18.84800 -28.90400 -24.27500 1.000 22.44655 172 ASP B O 1
ATOM 3107 N N . GLY B 1 174 ? -19.34200 -27.70000 -22.44200 1.000 20.77604 173 GLY B N 1
ATOM 3108 C CA . GLY B 1 174 ? -18.06000 -27.01500 -22.49600 1.000 20.79186 173 GLY B CA 1
ATOM 3109 C C . GLY B 1 174 ? -16.90100 -27.93900 -22.17700 1.000 18.89603 173 GLY B C 1
ATOM 3110 O O . GLY B 1 174 ? -15.80900 -27.79400 -22.73500 1.000 21.81086 173 GLY B O 1
ATOM 3111 N N . LEU B 1 175 ? -17.10800 -28.87800 -21.25100 1.000 19.32180 174 LEU B N 1
ATOM 3112 C CA . LEU B 1 175 ? -16.02800 -29.79700 -20.89400 1.000 19.24481 174 LEU B CA 1
ATOM 3113 C C . LEU B 1 175 ? -15.75200 -30.76600 -22.03600 1.000 26.22938 174 LEU B C 1
ATOM 3114 O O . LEU B 1 175 ? -14.59000 -31.07300 -22.33100 1.000 24.63259 174 LEU B O 1
ATOM 3119 N N . ILE B 1 176 ? -16.80900 -31.24200 -22.69800 1.000 22.50410 175 ILE B N 1
ATOM 3120 C CA . ILE B 1 176 ? -16.63300 -32.14700 -23.83600 1.000 22.41786 175 ILE B CA 1
ATOM 3121 C C . ILE B 1 176 ? -15.85800 -31.44800 -24.94600 1.000 21.47232 175 ILE B C 1
ATOM 3122 O O . ILE B 1 176 ? -14.90700 -32.00500 -25.50800 1.000 24.98342 175 ILE B O 1
ATOM 3127 N N . ARG B 1 177 ? -16.23500 -30.20800 -25.25500 1.000 18.46437 176 ARG B N 1
ATOM 3128 C CA . ARG B 1 177 ? -15.56500 -29.48200 -26.33100 1.000 20.57846 176 ARG B CA 1
ATOM 3129 C C . ARG B 1 177 ? -14.12200 -29.18000 -25.95900 1.000 23.07662 176 ARG B C 1
ATOM 3130 O O . ARG B 1 177 ? -13.22100 -29.27200 -26.80200 1.000 20.98077 176 ARG B O 1
ATOM 3138 N N A ARG B 1 178 ? -13.87700 -28.82800 -24.69000 0.520 21.23095 177 ARG B N 1
ATOM 3139 N N B ARG B 1 178 ? -13.88000 -28.84600 -24.68600 0.480 21.23545 177 ARG B N 1
ATOM 3140 C CA A ARG B 1 178 ? -12.50600 -28.61200 -24.23200 0.520 24.47375 177 ARG B CA 1
ATOM 3141 C CA B ARG B 1 178 ? -12.51800 -28.60800 -24.21800 0.480 24.49299 177 ARG B CA 1
ATOM 3142 C C A ARG B 1 178 ? -11.67300 -29.87400 -24.39200 0.520 25.65636 177 ARG B C 1
ATOM 3143 C C B ARG B 1 178 ? -11.66500 -29.86500 -24.34100 0.480 25.65176 177 ARG B C 1
ATOM 3144 O O A ARG B 1 178 ? -10.50800 -29.81100 -24.80400 0.520 24.74713 177 ARG B O 1
ATOM 3145 O O B ARG B 1 178 ? -10.47900 -29.79000 -24.68300 0.480 24.80175 177 ARG B O 1
ATOM 3160 N N . TRP B 1 179 ? -12.26000 -31.03600 -24.07800 1.000 25.98973 178 TRP B N 1
ATOM 3161 C CA . TRP B 1 179 ? -11.51800 -32.28800 -24.18000 1.000 25.28140 178 TRP B CA 1
ATOM 3162 C C . TRP B 1 179 ? -11.21400 -32.64000 -25.62800 1.000 27.10452 178 TRP B C 1
ATOM 3163 O O . TRP B 1 179 ? -10.12200 -33.13700 -25.93200 1.000 27.19117 178 TRP B O 1
ATOM 3174 N N . LEU B 1 180 ? -12.17800 -32.42200 -26.52700 1.000 24.79357 179 LEU B N 1
ATOM 3175 C CA . LEU B 1 180 ? -11.94400 -32.65600 -27.94900 1.000 23.29525 179 LEU B CA 1
ATOM 3176 C C . LEU B 1 180 ? -10.83100 -31.76100 -28.47600 1.000 23.61553 179 LEU B C 1
ATOM 3177 O O . LEU B 1 180 ? -10.03500 -32.18000 -29.32500 1.000 26.36696 179 LEU B O 1
ATOM 3182 N N . LEU B 1 181 ? -10.76900 -30.52300 -27.99200 1.000 23.81751 180 LEU B N 1
ATOM 3183 C CA . LEU B 1 181 ? -9.74500 -29.59100 -28.45300 1.000 22.38603 180 LEU B CA 1
ATOM 3184 C C . LEU B 1 181 ? -8.37400 -29.93800 -27.87900 1.000 29.89621 180 LEU B C 1
ATOM 3185 O O . LEU B 1 181 ? -7.36500 -29.90200 -28.59700 1.000 29.47997 180 LEU B O 1
ATOM 3190 N N . LEU B 1 182 ? -8.32800 -30.26800 -26.59000 1.000 24.01724 181 LEU B N 1
ATOM 3191 C CA . LEU B 1 182 ? -7.08200 -30.50100 -25.85800 1.000 29.45040 181 LEU B CA 1
ATOM 3192 C C . LEU B 1 182 ? -7.23300 -31.77800 -25.04500 1.000 35.81787 181 LEU B C 1
ATOM 3193 O O . LEU B 1 182 ? -7.46800 -31.74100 -23.83400 1.000 33.70492 181 LEU B O 1
ATOM 3198 N N . PRO B 1 183 ? -7.11500 -32.93500 -25.68800 1.000 35.47526 182 PRO B N 1
ATOM 3199 C CA . PRO B 1 183 ? -7.41500 -34.19400 -24.99100 1.000 44.34277 182 PRO B CA 1
ATOM 3200 C C . PRO B 1 183 ? -6.35200 -34.57000 -23.97500 1.000 58.12860 182 PRO B C 1
ATOM 3201 O O . PRO B 1 183 ? -6.67100 -34.85700 -22.81700 1.000 57.27086 182 PRO B O 1
ATOM 3205 N N . ASP B 1 184 ? -5.08600 -34.55700 -24.39600 1.000 53.09028 183 ASP B N 1
ATOM 3206 C CA . ASP B 1 184 ? -3.96700 -34.83000 -23.50400 1.000 61.02101 183 ASP B CA 1
ATOM 3207 C C . ASP B 1 184 ? -3.85400 -33.81800 -22.37400 1.000 55.90363 183 ASP B C 1
ATOM 3208 O O . ASP B 1 184 ? -2.97400 -33.97400 -21.52100 1.000 63.98748 183 ASP B O 1
ATOM 3213 N N . SER B 1 185 ? -4.71300 -32.79600 -22.33600 1.000 53.45765 184 SER B N 1
ATOM 3214 C CA . SER B 1 185 ? -4.67800 -31.81900 -21.25600 1.000 51.13591 184 SER B CA 1
ATOM 3215 C C . SER B 1 185 ? -5.46700 -32.26200 -20.03900 1.000 50.80673 184 SER B C 1
ATOM 3216 O O . SER B 1 185 ? -5.13700 -31.85700 -18.92100 1.000 62.85723 184 SER B O 1
ATOM 3219 N N . VAL B 1 186 ? -6.49600 -33.08600 -20.22400 1.000 62.12494 185 VAL B N 1
ATOM 3220 C CA . VAL B 1 186 ? -7.44400 -33.40200 -19.16000 1.000 53.71545 185 VAL B CA 1
ATOM 3221 C C . VAL B 1 186 ? -7.81000 -34.87900 -19.24200 1.000 59.59802 185 VAL B C 1
ATOM 3222 O O . VAL B 1 186 ? -8.30000 -35.34700 -20.27800 1.000 55.50547 185 VAL B O 1
ATOM 3226 N N . ASP B 1 187 ? -7.57000 -35.61200 -18.15300 1.000 51.88035 186 ASP B N 1
ATOM 3227 C CA . ASP B 1 187 ? -7.80400 -37.05600 -18.09100 1.000 48.13989 186 ASP B CA 1
ATOM 3228 C C . ASP B 1 187 ? -9.28500 -37.28800 -17.81500 1.000 48.95476 186 ASP B C 1
ATOM 3229 O O . ASP B 1 187 ? -9.71300 -37.48100 -16.67500 1.000 47.28716 186 ASP B O 1
ATOM 3234 N N . LEU B 1 188 ? -10.08100 -37.27500 -18.88400 1.000 41.10296 187 LEU B N 1
ATOM 3235 C CA . LEU B 1 188 ? -11.52500 -37.37700 -18.72400 1.000 42.05505 187 LEU B CA 1
ATOM 3236 C C . LEU B 1 188 ? -11.94400 -38.77900 -18.30800 1.000 37.94474 187 LEU B C 1
ATOM 3237 O O . LEU B 1 188 ? -12.93800 -38.93800 -17.59600 1.000 54.55184 187 LEU B O 1
ATOM 3242 N N . LEU B 1 189 ? -11.18500 -39.79800 -18.70500 1.000 39.53722 188 LEU B N 1
ATOM 3243 C CA . LEU B 1 189 ? -11.50800 -41.17000 -18.33300 1.000 40.66053 188 LEU B CA 1
ATOM 3244 C C . LEU B 1 189 ? -11.03700 -41.49800 -16.91900 1.000 42.35579 188 LEU B C 1
ATOM 3245 O O . LEU B 1 189 ? -11.79400 -42.05700 -16.11800 1.000 47.43319 188 LEU B O 1
ATOM 3250 N N . GLY B 1 190 ? -9.79000 -41.15400 -16.59200 1.000 47.55563 189 GLY B N 1
ATOM 3251 C CA . GLY B 1 190 ? -9.25500 -41.50700 -15.28700 1.000 51.56361 189 GLY B CA 1
ATOM 3252 C C . GLY B 1 190 ? -9.92000 -40.76200 -14.14200 1.000 47.73870 189 GLY B C 1
ATOM 3253 O O . GLY B 1 190 ? -10.10500 -41.31400 -13.05500 1.000 47.73922 189 GLY B O 1
ATOM 3254 N N . ASP B 1 191 ? -10.28600 -39.50100 -14.36600 1.000 40.76208 190 ASP B N 1
ATOM 3255 C CA . ASP B 1 191 ? -10.92300 -38.67600 -13.34700 1.000 34.74538 190 ASP B CA 1
ATOM 3256 C C . ASP B 1 191 ? -12.40800 -38.45700 -13.61400 1.000 32.76288 190 ASP B C 1
ATOM 3257 O O . ASP B 1 191 ? -12.97000 -37.45000 -13.16700 1.000 36.22522 190 ASP B O 1
ATOM 3262 N N . VAL B 1 192 ? -13.05800 -39.37100 -14.34300 1.000 33.80133 191 VAL B N 1
ATOM 3263 C CA . VAL B 1 192 ? -14.42200 -39.11300 -14.79500 1.000 38.07663 191 VAL B CA 1
ATOM 3264 C C . VAL B 1 192 ? -15.34900 -38.81300 -13.61300 1.000 34.08031 191 VAL B C 1
ATOM 3265 O O . VAL B 1 192 ? -16.18600 -37.90400 -13.68100 1.000 32.68969 191 VAL B O 1
ATOM 3269 N N A GLU B 1 193 ? -15.19200 -39.54800 -12.51200 0.436 35.16729 192 GLU B N 1
ATOM 3270 N N B GLU B 1 193 ? -15.20900 -39.55800 -12.51200 0.564 35.12706 192 GLU B N 1
ATOM 3271 C CA A GLU B 1 193 ? -16.04800 -39.32700 -11.35000 0.436 36.27817 192 GLU B CA 1
ATOM 3272 C CA B GLU B 1 193 ? -16.06800 -39.30400 -11.35800 0.564 36.22206 192 GLU B CA 1
ATOM 3273 C C A GLU B 1 193 ? -15.87200 -37.91600 -10.79300 0.436 37.90162 192 GLU B C 1
ATOM 3274 C C B GLU B 1 193 ? -15.88300 -37.88400 -10.83800 0.564 37.96872 192 GLU B C 1
ATOM 3275 O O A GLU B 1 193 ? -16.85100 -37.26500 -10.41100 0.436 35.62733 192 GLU B O 1
ATOM 3276 O O B GLU B 1 193 ? -16.86200 -37.20000 -10.51400 0.564 35.36735 192 GLU B O 1
ATOM 3287 N N . LYS B 1 194 ? -14.63500 -37.41400 -10.77200 1.000 35.43450 193 LYS B N 1
ATOM 3288 C CA . LYS B 1 194 ? -14.39500 -36.04700 -10.32400 1.000 34.58602 193 LYS B CA 1
ATOM 3289 C C . LYS B 1 194 ? -15.05400 -35.04300 -11.26000 1.000 36.31742 193 LYS B C 1
ATOM 3290 O O . LYS B 1 194 ? -15.66800 -34.06600 -10.80800 1.000 33.82258 193 LYS B O 1
ATOM 3296 N N . TRP B 1 195 ? -14.95700 -35.27300 -12.57100 1.000 31.01698 194 TRP B N 1
ATOM 3297 C CA . TRP B 1 195 ? -15.51100 -34.29900 -13.49900 1.000 33.49493 194 TRP B CA 1
ATOM 3298 C C . TRP B 1 195 ? -17.03200 -34.27200 -13.42500 1.000 29.72106 194 TRP B C 1
ATOM 3299 O O . TRP B 1 195 ? -17.64600 -33.20700 -13.54200 1.000 31.00774 194 TRP B O 1
ATOM 3310 N N . VAL B 1 196 ? -17.66600 -35.43100 -13.23900 1.000 30.25356 195 VAL B N 1
ATOM 3311 C CA . VAL B 1 196 ? -19.11700 -35.44800 -13.11000 1.000 34.08644 195 VAL B CA 1
ATOM 3312 C C . VAL B 1 196 ? -19.53400 -34.76300 -11.81500 1.000 33.43640 195 VAL B C 1
ATOM 3313 O O . VAL B 1 196 ? -20.44700 -33.92700 -11.79300 1.000 31.14091 195 VAL B O 1
ATOM 3317 N N . ASP B 1 197 ? -18.86200 -35.10300 -10.71800 1.000 32.44264 196 ASP B N 1
ATOM 3318 C CA . ASP B 1 197 ? -19.27300 -34.58400 -9.42300 1.000 34.14868 196 ASP B CA 1
ATOM 3319 C C . ASP B 1 197 ? -19.02500 -33.08300 -9.31200 1.000 33.86009 196 ASP B C 1
ATOM 3320 O O . ASP B 1 197 ? -19.74400 -32.39900 -8.58100 1.000 35.78377 196 ASP B O 1
ATOM 3325 N N . THR B 1 198 ? -18.04700 -32.54800 -10.04900 1.000 31.95683 197 THR B N 1
ATOM 3326 C CA . THR B 1 198 ? -17.86200 -31.10100 -10.07200 1.000 32.07413 197 THR B CA 1
ATOM 3327 C C . THR B 1 198 ? -19.11300 -30.39800 -10.58600 1.000 35.13134 197 THR B C 1
ATOM 3328 O O . THR B 1 198 ? -19.53600 -29.38000 -10.02600 1.000 32.51420 197 THR B O 1
ATOM 3332 N N . GLY B 1 199 ? -19.72300 -30.93900 -11.64400 1.000 30.15918 198 GLY B N 1
ATOM 3333 C CA . GLY B 1 199 ? -20.92600 -30.33100 -12.19300 1.000 31.72876 198 GLY B CA 1
ATOM 3334 C C . GLY B 1 199 ? -22.12800 -30.48100 -11.28200 1.000 33.23105 198 GLY B C 1
ATOM 3335 O O . GLY B 1 199 ? -22.87500 -29.52500 -11.06200 1.000 32.25037 198 GLY B O 1
ATOM 3336 N N . LEU B 1 200 ? -22.32500 -31.67200 -10.72300 1.000 31.55788 199 LEU B N 1
ATOM 3337 C CA . LEU B 1 200 ? -23.46300 -31.86000 -9.82800 1.000 34.82337 199 LEU B CA 1
ATOM 3338 C C . LEU B 1 200 ? -23.31700 -31.02400 -8.56000 1.000 35.81396 199 LEU B C 1
ATOM 3339 O O . LEU B 1 200 ? -24.30600 -30.48800 -8.04700 1.000 38.13002 199 LEU B O 1
ATOM 3344 N N . ASP B 1 201 ? -22.08900 -30.88900 -8.05300 1.000 37.41004 200 ASP B N 1
ATOM 3345 C CA . ASP B 1 201 ? -21.84400 -30.04500 -6.88200 1.000 39.73403 200 ASP B CA 1
ATOM 3346 C C . ASP B 1 201 ? -22.27000 -28.60100 -7.12800 1.000 34.84904 200 ASP B C 1
ATOM 3347 O O . ASP B 1 201 ? -22.80100 -27.94200 -6.22900 1.000 36.02888 200 ASP B O 1
ATOM 3352 N N . MET B 1 202 ? -22.01700 -28.07900 -8.32800 1.000 33.26311 201 MET B N 1
ATOM 3353 C CA . MET B 1 202 ? -22.50600 -26.74700 -8.67100 1.000 32.83502 201 MET B CA 1
ATOM 3354 C C . MET B 1 202 ? -24.01500 -26.63800 -8.46300 1.000 37.70437 201 MET B C 1
ATOM 3355 O O . MET B 1 202 ? -24.50700 -25.65300 -7.90400 1.000 34.44029 201 MET B O 1
ATOM 3360 N N . LEU B 1 203 ? -24.76800 -27.65000 -8.90400 1.000 34.57639 202 LEU B N 1
ATOM 3361 C CA . LEU B 1 203 ? -26.22200 -27.59100 -8.79200 1.000 37.13873 202 LEU B CA 1
ATOM 3362 C C . LEU B 1 203 ? -26.67700 -27.73700 -7.34500 1.000 36.30080 202 LEU B C 1
ATOM 3363 O O . LEU B 1 203 ? -27.61100 -27.05000 -6.90600 1.000 38.40535 202 LEU B O 1
ATOM 3368 N N . ARG B 1 204 ? -26.01500 -28.61000 -6.58200 1.000 37.42780 203 ARG B N 1
ATOM 3369 C CA . ARG B 1 204 ? -26.41900 -28.87000 -5.20300 1.000 41.04758 203 ARG B CA 1
ATOM 3370 C C . ARG B 1 204 ? -26.06400 -27.72300 -4.26100 1.000 40.00738 203 ARG B C 1
ATOM 3371 O O . ARG B 1 204 ? -26.76300 -27.50900 -3.26000 1.000 42.35517 203 ARG B O 1
ATOM 3379 N N . LEU B 1 205 ? -25.00400 -26.96900 -4.55800 1.000 39.02297 204 LEU B N 1
ATOM 3380 C CA . LEU B 1 205 ? -24.40400 -26.09100 -3.55500 1.000 40.06477 204 LEU B CA 1
ATOM 3381 C C . LEU B 1 205 ? -24.44300 -24.60500 -3.87800 1.000 39.63349 204 LEU B C 1
ATOM 3382 O O . LEU B 1 205 ? -24.41000 -23.79100 -2.95200 1.000 40.94963 204 LEU B O 1
ATOM 3387 N N . SER B 1 206 ? -24.49100 -24.22400 -5.14200 1.000 40.57467 205 SER B N 1
ATOM 3388 C CA . SER B 1 206 ? -24.41800 -22.81200 -5.49900 1.000 38.48687 205 SER B CA 1
ATOM 3389 C C . SER B 1 206 ? -25.68600 -22.08400 -5.09200 1.000 38.82236 205 SER B C 1
ATOM 3390 O O . SER B 1 206 ? -26.76900 -22.42600 -5.58800 1.000 42.99863 205 SER B O 1
ATOM 3393 N N . PRO B 1 207 ? -25.60400 -21.07400 -4.22500 1.000 45.23587 206 PRO B N 1
ATOM 3394 C CA . PRO B 1 207 ? -26.80400 -20.29400 -3.90000 1.000 44.91230 206 PRO B CA 1
ATOM 3395 C C . PRO B 1 207 ? -27.31800 -19.48800 -5.07000 1.000 47.43370 206 PRO B C 1
ATOM 3396 O O . PRO B 1 207 ? -28.49700 -19.11000 -5.06200 1.000 44.63803 206 PRO B O 1
ATOM 3400 N N . ALA B 1 208 ? -26.46300 -19.18300 -6.05400 1.000 38.92097 207 ALA B N 1
ATOM 3401 C CA . ALA B 1 208 ? -26.90500 -18.41300 -7.20800 1.000 39.90676 207 ALA B CA 1
ATOM 3402 C C . ALA B 1 208 ? -27.96900 -19.15100 -7.99900 1.000 42.29013 207 ALA B C 1
ATOM 3403 O O . ALA B 1 208 ? -28.75400 -18.51000 -8.70800 1.000 52.21148 207 ALA B O 1
ATOM 3405 N N . LEU B 1 209 ? -28.01700 -20.47700 -7.88800 1.000 36.82633 208 LEU B N 1
ATOM 3406 C CA . LEU B 1 209 ? -28.97800 -21.29000 -8.62100 1.000 38.50172 208 LEU B CA 1
ATOM 3407 C C . LEU B 1 209 ? -30.28800 -21.47800 -7.86700 1.000 46.26685 208 LEU B C 1
ATOM 3408 O O . LEU B 1 209 ? -31.13700 -22.24800 -8.32200 1.000 47.55465 208 LEU B O 1
ATOM 3413 N N . ARG B 1 210 ? -30.47700 -20.79300 -6.74200 1.000 45.68769 209 ARG B N 1
ATOM 3414 C CA . ARG B 1 210 ? -31.74000 -20.84500 -6.01300 1.000 47.92155 209 ARG B CA 1
ATOM 3415 C C . ARG B 1 210 ? -32.68300 -19.76300 -6.52500 1.000 55.73641 209 ARG B C 1
ATOM 3416 O O . ARG B 1 210 ? -32.25000 -18.72400 -7.03500 1.000 64.65518 209 ARG B O 1
ATOM 3424 N N . LYS B 1 211 ? -33.97900 -20.00400 -6.36100 1.000 58.07986 210 LYS B N 1
ATOM 3425 C CA . LYS B 1 211 ? -34.99700 -19.07500 -6.84800 1.000 66.64504 210 LYS B CA 1
ATOM 3426 C C . LYS B 1 211 ? -35.08900 -17.82100 -5.98000 1.000 86.65367 210 LYS B C 1
ATOM 3427 O O . LYS B 1 211 ? -36.13500 -17.17100 -5.93600 1.000 96.12814 210 LYS B O 1
ATOM 3434 N N . ARG C 1 4 ? 38.61400 18.10400 51.80400 1.000 61.73185 3 ARG D N 1
ATOM 3435 C CA . ARG C 1 4 ? 38.80200 19.53800 51.99100 1.000 66.77133 3 ARG D CA 1
ATOM 3436 C C . ARG C 1 4 ? 37.78600 20.32000 51.15400 1.000 48.54995 3 ARG D C 1
ATOM 3437 O O . ARG C 1 4 ? 37.34500 19.85000 50.10400 1.000 64.84459 3 ARG D O 1
ATOM 3445 N N . ARG C 1 5 ? 37.42000 21.50300 51.65500 1.000 54.26373 4 ARG D N 1
ATOM 3446 C CA . ARG C 1 5 ? 36.47200 22.43800 51.05200 1.000 35.82995 4 ARG D CA 1
ATOM 3447 C C . ARG C 1 5 ? 35.02800 21.95300 51.17000 1.000 38.72350 4 ARG D C 1
ATOM 3448 O O . ARG C 1 5 ? 34.70400 20.81400 50.81100 1.000 34.46195 4 ARG D O 1
ATOM 3456 N N . THR C 1 6 ? 34.16200 22.84100 51.66700 1.000 31.97576 5 THR D N 1
ATOM 3457 C CA . THR C 1 6 ? 32.75600 22.51600 51.91900 1.000 24.99404 5 THR D CA 1
ATOM 3458 C C . THR C 1 6 ? 32.05200 22.02700 50.66000 1.000 25.81071 5 THR D C 1
ATOM 3459 O O . THR C 1 6 ? 31.29500 21.04800 50.69800 1.000 29.83557 5 THR D O 1
ATOM 3463 N N . LYS C 1 7 ? 32.24300 22.73100 49.54600 1.000 32.61558 6 LYS D N 1
ATOM 3464 C CA . LYS C 1 7 ? 31.42700 22.42700 48.36900 1.000 31.54164 6 LYS D CA 1
ATOM 3465 C C . LYS C 1 7 ? 31.83300 21.10100 47.74200 1.000 30.90784 6 LYS D C 1
ATOM 3466 O O . LYS C 1 7 ? 30.96900 20.31400 47.33600 1.000 29.73594 6 LYS D O 1
ATOM 3472 N N . GLU C 1 8 ? 33.14000 20.83400 47.65700 1.000 32.25925 7 GLU D N 1
ATOM 3473 C CA . GLU C 1 8 ? 33.59800 19.58700 47.05200 1.000 31.37427 7 GLU D CA 1
ATOM 3474 C C . GLU C 1 8 ? 33.17900 18.38100 47.88800 1.000 35.69953 7 GLU D C 1
ATOM 3475 O O . GLU C 1 8 ? 32.77800 17.34700 47.33800 1.000 32.51181 7 GLU D O 1
ATOM 3481 N N . GLU C 1 9 ? 33.24700 18.49000 49.21800 1.000 31.50833 8 GLU D N 1
ATOM 3482 C CA . GLU C 1 9 ? 32.75300 17.39500 50.04900 1.000 30.64131 8 GLU D CA 1
ATOM 3483 C C . GLU C 1 9 ? 31.24100 17.25900 49.92900 1.000 32.64679 8 GLU D C 1
ATOM 3484 O O . GLU C 1 9 ? 30.71000 16.13800 49.90900 1.000 30.05067 8 GLU D O 1
ATOM 3490 N N . ALA C 1 10 ? 30.52800 18.38200 49.81400 1.000 28.90257 9 ALA D N 1
ATOM 3491 C CA . ALA C 1 10 ? 29.08100 18.31800 49.63000 1.000 27.87257 9 ALA D CA 1
ATOM 3492 C C . ALA C 1 10 ? 28.71900 17.65300 48.30400 1.000 31.11545 9 ALA D C 1
ATOM 3493 O O . ALA C 1 10 ? 27.76600 16.86100 48.23300 1.000 31.13995 9 ALA D O 1
ATOM 3495 N N . GLN C 1 11 ? 29.46300 17.96000 47.24100 1.000 27.64050 10 GLN D N 1
ATOM 3496 C CA . GLN C 1 11 ? 29.18300 17.32100 45.95300 1.000 26.90851 10 GLN D CA 1
ATOM 3497 C C . GLN C 1 11 ? 29.47100 15.82900 46.00400 1.000 28.15758 10 GLN D C 1
ATOM 3498 O O . GLN C 1 11 ? 28.72500 15.03300 45.42000 1.000 28.20424 10 GLN D O 1
ATOM 3504 N N . GLU C 1 12 ? 30.54100 15.42900 46.69500 1.000 28.46581 11 GLU D N 1
ATOM 3505 C CA . GLU C 1 12 ? 30.83200 14.00700 46.83500 1.000 32.05834 11 GLU D CA 1
ATOM 3506 C C . GLU C 1 12 ? 29.73000 13.30400 47.61700 1.000 35.61066 11 GLU D C 1
ATOM 3507 O O . GLU C 1 12 ? 29.28200 12.21200 47.24200 1.000 31.65125 11 GLU D O 1
ATOM 3513 N N . THR C 1 13 ? 29.27500 13.92200 48.71100 1.000 29.01839 12 THR D N 1
ATOM 3514 C CA . THR C 1 13 ? 28.18700 13.33400 49.49600 1.000 28.35314 12 THR D CA 1
ATOM 3515 C C . THR C 1 13 ? 26.91100 13.19600 48.67100 1.000 29.10702 12 THR D C 1
ATOM 3516 O O . THR C 1 13 ? 26.25000 12.14300 48.68900 1.000 27.37846 12 THR D O 1
ATOM 3520 N N . ARG C 1 14 ? 26.53000 14.25500 47.95800 1.000 24.73916 13 ARG D N 1
ATOM 3521 C CA . ARG C 1 14 ? 25.32200 14.19200 47.13500 1.000 25.08562 13 ARG D CA 1
ATOM 3522 C C . ARG C 1 14 ? 25.40400 13.06000 46.11600 1.000 28.18242 13 ARG D C 1
ATOM 3523 O O . ARG C 1 14 ? 24.41200 12.35200 45.87900 1.000 24.07772 13 ARG D O 1
ATOM 3531 N N . ALA C 1 15 ? 26.58300 12.86400 45.51400 1.000 24.16414 14 ALA D N 1
ATOM 3532 C CA . ALA C 1 15 ? 26.73200 11.81400 44.50300 1.000 24.03143 14 ALA D CA 1
ATOM 3533 C C . ALA C 1 15 ? 26.63800 10.42800 45.13200 1.000 28.78180 14 ALA D C 1
ATOM 3534 O O . ALA C 1 15 ? 26.05200 9.50900 44.54500 1.000 27.61215 14 ALA D O 1
ATOM 3536 N N . GLN C 1 16 ? 27.21400 10.25700 46.32300 1.000 27.54157 15 GLN D N 1
ATOM 3537 C CA . GLN C 1 16 ? 27.05300 9.01300 47.06700 1.000 28.47205 15 GLN D CA 1
ATOM 3538 C C . GLN C 1 16 ? 25.59000 8.73600 47.37300 1.000 29.92726 15 GLN D C 1
ATOM 3539 O O . GLN C 1 16 ? 25.13800 7.58900 47.27300 1.000 28.27200 15 GLN D O 1
ATOM 3545 N N . ILE C 1 17 ? 24.83500 9.76700 47.75600 1.000 23.51512 16 ILE D N 1
ATOM 3546 C CA . ILE C 1 17 ? 23.42000 9.57000 48.07100 1.000 23.58168 16 ILE D CA 1
ATOM 3547 C C . ILE C 1 17 ? 22.65900 9.16000 46.82500 1.000 26.16267 16 ILE D C 1
ATOM 3548 O O . ILE C 1 17 ? 21.84800 8.22600 46.84100 1.000 25.65233 16 ILE D O 1
ATOM 3553 N N . ILE C 1 18 ? 22.89400 9.87000 45.72500 1.000 22.48760 17 ILE D N 1
ATOM 3554 C CA . ILE C 1 18 ? 22.16100 9.55800 44.49900 1.000 22.14351 17 ILE D CA 1
ATOM 3555 C C . ILE C 1 18 ? 22.47900 8.15100 44.02000 1.000 23.72666 17 ILE D C 1
ATOM 3556 O O . ILE C 1 18 ? 21.59500 7.43200 43.52800 1.000 25.38177 17 ILE D O 1
ATOM 3561 N N . GLU C 1 19 ? 23.74100 7.73400 44.13500 1.000 25.34381 18 GLU D N 1
ATOM 3562 C CA . GLU C 1 19 ? 24.11800 6.39000 43.70200 1.000 29.90013 18 GLU D CA 1
ATOM 3563 C C . GLU C 1 19 ? 23.44400 5.33000 44.56500 1.000 32.12694 18 GLU D C 1
ATOM 3564 O O . GLU C 1 19 ? 22.98300 4.29900 44.05600 1.000 27.51068 18 GLU D O 1
ATOM 3570 N N . ALA C 1 20 ? 23.37400 5.57000 45.87700 1.000 26.23383 19 ALA D N 1
ATOM 3571 C CA . ALA C 1 20 ? 22.68900 4.63900 46.77100 1.000 27.73847 19 ALA D CA 1
ATOM 3572 C C . ALA C 1 20 ? 21.18800 4.63000 46.52700 1.000 26.42602 19 ALA D C 1
ATOM 3573 O O . ALA C 1 20 ? 20.53800 3.59000 46.68900 1.000 28.30407 19 ALA D O 1
ATOM 3575 N N . ALA C 1 21 ? 20.61500 5.78400 46.17200 1.000 25.38656 20 ALA D N 1
ATOM 3576 C CA . ALA C 1 21 ? 19.18800 5.84600 45.87400 1.000 27.66920 20 ALA D CA 1
ATOM 3577 C C . ALA C 1 21 ? 18.85600 5.01100 44.65200 1.000 26.45924 20 ALA D C 1
ATOM 3578 O O . ALA C 1 21 ? 17.82800 4.31700 44.61200 1.000 23.90516 20 ALA D O 1
ATOM 3580 N N . GLU C 1 22 ? 19.71900 5.06700 43.64300 1.000 23.92823 21 GLU D N 1
ATOM 3581 C CA . GLU C 1 22 ? 19.56700 4.20000 42.47700 1.000 24.65921 21 GLU D CA 1
ATOM 3582 C C . GLU C 1 22 ? 19.53900 2.73100 42.88100 1.000 30.35934 21 GLU D C 1
ATOM 3583 O O . GLU C 1 22 ? 18.67500 1.96800 42.43200 1.000 29.30080 21 GLU D O 1
ATOM 3589 N N . ARG C 1 23 ? 20.47900 2.31700 43.73400 1.000 27.10327 22 ARG D N 1
ATOM 3590 C CA . ARG C 1 23 ? 20.53400 0.91800 44.14400 1.000 30.52275 22 ARG D CA 1
ATOM 3591 C C . ARG C 1 23 ? 19.30700 0.54400 44.96300 1.000 27.06527 22 ARG D C 1
ATOM 3592 O O . ARG C 1 23 ? 18.68800 -0.50600 44.73400 1.000 30.83035 22 ARG D O 1
ATOM 3600 N N . ALA C 1 24 ? 18.92200 1.41300 45.90300 1.000 24.78240 23 ALA D N 1
ATOM 3601 C CA . ALA C 1 24 ? 17.79100 1.12600 46.78500 1.000 27.89888 23 ALA D CA 1
ATOM 3602 C C . ALA C 1 24 ? 16.47000 1.08500 46.01700 1.000 27.60741 23 ALA D C 1
ATOM 3603 O O . ALA C 1 24 ? 15.65600 0.17800 46.21700 1.000 27.83293 23 ALA D O 1
ATOM 3605 N N . PHE C 1 25 ? 16.21000 2.09300 45.18300 1.000 23.79110 24 PHE D N 1
ATOM 3606 C CA . PHE C 1 25 ? 14.96100 2.11600 44.43200 1.000 27.41773 24 PHE D CA 1
ATOM 3607 C C . PHE C 1 25 ? 14.90000 0.95100 43.46000 1.000 27.30790 24 PHE D C 1
ATOM 3608 O O . PHE C 1 25 ? 13.82800 0.36400 43.24100 1.000 26.38077 24 PHE D O 1
ATOM 3616 N N . TYR C 1 26 ? 16.04100 0.59000 42.86600 1.000 23.92692 25 TYR D N 1
ATOM 3617 C CA . TYR C 1 26 ? 16.02900 -0.50300 41.89500 1.000 26.11493 25 TYR D CA 1
ATOM 3618 C C . TYR C 1 26 ? 15.67000 -1.83000 42.55900 1.000 32.55351 25 TYR D C 1
ATOM 3619 O O . TYR C 1 26 ? 14.95700 -2.65600 41.96900 1.000 31.98322 25 TYR D O 1
ATOM 3628 N N . LYS C 1 27 ? 16.14400 -2.05400 43.78300 1.000 32.40178 26 LYS D N 1
ATOM 3629 C CA . LYS C 1 27 ? 15.90600 -3.33700 44.44300 1.000 38.17165 26 LYS D CA 1
ATOM 3630 C C . LYS C 1 27 ? 14.59400 -3.38700 45.22400 1.000 28.16143 26 LYS D C 1
ATOM 3631 O O . LYS C 1 27 ? 13.90800 -4.41700 45.20700 1.000 34.05071 26 LYS D O 1
ATOM 3637 N N . ARG C 1 28 ? 14.22800 -2.31200 45.92200 1.000 29.44469 27 ARG D N 1
ATOM 3638 C CA . ARG C 1 28 ? 13.08400 -2.32800 46.81900 1.000 34.83819 27 ARG D CA 1
ATOM 3639 C C . ARG C 1 28 ? 11.91500 -1.49900 46.32500 1.000 33.05508 27 ARG D C 1
ATOM 3640 O O . ARG C 1 28 ? 10.81200 -1.63300 46.87400 1.000 28.11314 27 ARG D O 1
ATOM 3648 N N . GLY C 1 29 ? 12.12100 -0.66300 45.30800 1.000 27.35329 28 GLY D N 1
ATOM 3649 C CA . GLY C 1 29 ? 11.09800 0.24500 44.83300 1.000 31.87269 28 GLY D CA 1
ATOM 3650 C C . GLY C 1 29 ? 11.10600 1.54900 45.60900 1.000 24.67700 28 GLY D C 1
ATOM 3651 O O . GLY C 1 29 ? 11.64100 1.64800 46.70900 1.000 28.10628 28 GLY D O 1
ATOM 3652 N N . VAL C 1 30 ? 10.46700 2.56200 45.02600 1.000 25.33585 29 VAL D N 1
ATOM 3653 C CA . VAL C 1 30 ? 10.44700 3.87800 45.66600 1.000 25.22909 29 VAL D CA 1
ATOM 3654 C C . VAL C 1 30 ? 9.50400 3.88900 46.86200 1.000 28.70223 29 VAL D C 1
ATOM 3655 O O . VAL C 1 30 ? 9.79600 4.50400 47.88600 1.000 28.72614 29 VAL D O 1
ATOM 3659 N N . ALA C 1 31 ? 8.37100 3.19300 46.76400 1.000 25.40805 30 ALA D N 1
ATOM 3660 C CA . ALA C 1 31 ? 7.30300 3.37800 47.74400 1.000 26.84839 30 ALA D CA 1
ATOM 3661 C C . ALA C 1 31 ? 7.74200 2.99500 49.15200 1.000 32.10068 30 ALA D C 1
ATOM 3662 O O . ALA C 1 31 ? 7.43000 3.70200 50.12100 1.000 34.81101 30 ALA D O 1
ATOM 3664 N N . ARG C 1 32 ? 8.47000 1.88900 49.29800 1.000 27.88492 31 ARG D N 1
ATOM 3665 C CA . ARG C 1 32 ? 8.82100 1.40800 50.62800 1.000 27.34415 31 ARG D CA 1
ATOM 3666 C C . ARG C 1 32 ? 10.23300 1.77200 51.05600 1.000 34.31977 31 ARG D C 1
ATOM 3667 O O . ARG C 1 32 ? 10.64100 1.40500 52.16200 1.000 36.22672 31 ARG D O 1
ATOM 3675 N N . THR C 1 33 ? 10.97600 2.49100 50.22300 1.000 27.89813 32 THR D N 1
ATOM 3676 C CA . THR C 1 33 ? 12.30100 2.99000 50.57400 1.000 27.59797 32 THR D CA 1
ATOM 3677 C C . THR C 1 33 ? 12.18700 4.34500 51.26300 1.000 33.77111 32 THR D C 1
ATOM 3678 O O . THR C 1 33 ? 11.49900 5.24400 50.77100 1.000 36.52532 32 THR D O 1
ATOM 3682 N N . THR C 1 34 ? 12.85300 4.49100 52.40200 1.000 29.68680 33 THR D N 1
ATOM 3683 C CA . THR C 1 34 ? 12.89500 5.76100 53.11100 1.000 29.86171 33 THR D CA 1
ATOM 3684 C C . THR C 1 34 ? 14.24800 6.42600 52.91600 1.000 25.95790 33 THR D C 1
ATOM 3685 O O . THR C 1 34 ? 15.24200 5.77600 52.58300 1.000 25.04437 33 THR D O 1
ATOM 3689 N N . LEU C 1 35 ? 14.27600 7.74200 53.13700 1.000 27.43810 34 LEU D N 1
ATOM 3690 C CA . LEU C 1 35 ? 15.55600 8.45200 53.12600 1.000 28.95118 34 LEU D CA 1
ATOM 3691 C C . LEU C 1 35 ? 16.51800 7.88800 54.16200 1.000 32.72519 34 LEU D C 1
ATOM 3692 O O . LEU C 1 35 ? 17.73100 7.85500 53.93500 1.000 27.85981 34 LEU D O 1
ATOM 3697 N N . ALA C 1 36 ? 16.00400 7.43900 55.30900 1.000 26.45593 35 ALA D N 1
ATOM 3698 C CA . ALA C 1 36 ? 16.88100 6.81700 56.29400 1.000 27.86751 35 ALA D CA 1
ATOM 3699 C C . ALA C 1 36 ? 17.49700 5.52900 55.75400 1.000 29.85143 35 ALA D C 1
ATOM 3700 O O . ALA C 1 36 ? 18.67100 5.23700 56.02000 1.000 28.36795 35 ALA D O 1
ATOM 3702 N N . ASP C 1 37 ? 16.71800 4.73700 55.00500 1.000 28.65986 36 ASP D N 1
ATOM 3703 C CA . ASP C 1 37 ? 17.26700 3.54000 54.37400 1.000 29.56061 36 ASP D CA 1
ATOM 3704 C C . ASP C 1 37 ? 18.39900 3.90300 53.43100 1.000 27.02215 36 ASP D C 1
ATOM 3705 O O . ASP C 1 37 ? 19.42500 3.21600 53.37900 1.000 29.51797 36 ASP D O 1
ATOM 3710 N N . ILE C 1 38 ? 18.19800 4.95400 52.64000 1.000 24.55905 37 ILE D N 1
ATOM 3711 C CA . ILE C 1 38 ? 19.18200 5.32200 51.63300 1.000 24.10394 37 ILE D CA 1
ATOM 3712 C C . ILE C 1 38 ? 20.43700 5.85800 52.30300 1.000 24.15860 37 ILE D C 1
ATOM 3713 O O . ILE C 1 38 ? 21.55500 5.55800 51.87400 1.000 30.07073 37 ILE D O 1
ATOM 3718 N N . ALA C 1 39 ? 20.27600 6.61800 53.38700 1.000 27.92922 38 ALA D N 1
ATOM 3719 C CA . ALA C 1 39 ? 21.44800 7.12400 54.09900 1.000 28.71129 38 ALA D CA 1
ATOM 3720 C C . ALA C 1 39 ? 22.31400 5.97700 54.60400 1.000 28.84699 38 ALA D C 1
ATOM 3721 O O . ALA C 1 39 ? 23.54500 6.01600 54.48900 1.000 32.37499 38 ALA D O 1
ATOM 3723 N N . GLU C 1 40 ? 21.68500 4.93700 55.15300 1.000 31.45320 39 GLU D N 1
ATOM 3724 C CA . GLU C 1 40 ? 22.43900 3.78500 55.63600 1.000 33.20176 39 GLU D CA 1
ATOM 3725 C C . GLU C 1 40 ? 23.20400 3.11400 54.50200 1.000 41.55616 39 GLU D C 1
ATOM 3726 O O . GLU C 1 40 ? 24.38900 2.78900 54.65000 1.000 38.58727 39 GLU D O 1
ATOM 3732 N N . LEU C 1 41 ? 22.54300 2.91500 53.35500 1.000 35.73088 40 LEU D N 1
ATOM 3733 C CA . LEU C 1 41 ? 23.20000 2.33400 52.18500 1.000 29.56659 40 LEU D CA 1
ATOM 3734 C C . LEU C 1 41 ? 24.32600 3.21600 51.66400 1.000 35.34372 40 LEU D C 1
ATOM 3735 O O . LEU C 1 41 ? 25.33400 2.70000 51.16600 1.000 38.47332 40 LEU D O 1
ATOM 3740 N N . ALA C 1 42 ? 24.17400 4.53900 51.75100 1.000 29.06325 41 ALA D N 1
ATOM 3741 C CA . ALA C 1 42 ? 25.19700 5.44500 51.24900 1.000 32.80151 41 ALA D CA 1
ATOM 3742 C C . ALA C 1 42 ? 26.33400 5.65300 52.23900 1.000 29.91430 41 ALA D C 1
ATOM 3743 O O . ALA C 1 42 ? 27.35900 6.23900 51.86900 1.000 34.26992 41 ALA D O 1
ATOM 3745 N N . GLY C 1 43 ? 26.17400 5.19800 53.47800 1.000 36.97128 42 GLY D N 1
ATOM 3746 C CA . GLY C 1 43 ? 27.15800 5.47400 54.50400 1.000 40.10943 42 GLY D CA 1
ATOM 3747 C C . GLY C 1 43 ? 27.19600 6.91900 54.95000 1.000 38.56384 42 GLY D C 1
ATOM 3748 O O . GLY C 1 43 ? 28.25900 7.41200 55.33900 1.000 34.03459 42 GLY D O 1
ATOM 3749 N N . VAL C 1 44 ? 26.06800 7.62500 54.89000 1.000 32.80449 43 VAL D N 1
ATOM 3750 C CA . VAL C 1 44 ? 26.00300 9.00300 55.36300 1.000 32.69232 43 VAL D CA 1
ATOM 3751 C C . VAL C 1 44 ? 25.00000 9.08000 56.50900 1.000 30.77009 43 VAL D C 1
ATOM 3752 O O . VAL C 1 44 ? 24.21400 8.15900 56.74600 1.000 31.16307 43 VAL D O 1
ATOM 3756 N N . THR C 1 45 ? 25.03900 10.19400 57.23700 1.000 30.27379 44 THR D N 1
ATOM 3757 C CA . THR C 1 45 ? 24.09400 10.35400 58.33300 1.000 28.14873 44 THR D CA 1
ATOM 3758 C C . THR C 1 45 ? 22.70800 10.72600 57.81900 1.000 26.62967 44 THR D C 1
ATOM 3759 O O . THR C 1 45 ? 22.53200 11.19500 56.69100 1.000 28.93037 44 THR D O 1
ATOM 3763 N N . ARG C 1 46 ? 21.70800 10.49900 58.68200 1.000 29.70223 45 ARG D N 1
ATOM 3764 C CA . ARG C 1 46 ? 20.36000 10.97300 58.37900 1.000 28.68370 45 ARG D CA 1
ATOM 3765 C C . ARG C 1 46 ? 20.32300 12.48800 58.24600 1.000 27.01101 45 ARG D C 1
ATOM 3766 O O . ARG C 1 46 ? 19.60500 13.02800 57.39800 1.000 27.15385 45 ARG D O 1
ATOM 3774 N N . GLY C 1 47 ? 21.07000 13.19400 59.09100 1.000 31.35032 46 GLY D N 1
ATOM 3775 C CA . GLY C 1 47 ? 21.13800 14.64000 58.94800 1.000 35.86625 46 GLY D CA 1
ATOM 3776 C C . GLY C 1 47 ? 21.65100 15.05300 57.58400 1.000 32.81571 46 GLY D C 1
ATOM 3777 O O . GLY C 1 47 ? 21.12400 15.98100 56.96300 1.000 30.49234 46 GLY D O 1
ATOM 3778 N N . ALA C 1 48 ? 22.66900 14.34600 57.08700 1.000 26.60078 47 ALA D N 1
ATOM 3779 C CA . ALA C 1 48 ? 23.25400 14.66600 55.79100 1.000 29.91197 47 ALA D CA 1
ATOM 3780 C C . ALA C 1 48 ? 22.26000 14.45300 54.65500 1.000 33.75750 47 ALA D C 1
ATOM 3781 O O . ALA C 1 48 ? 22.16400 15.28400 53.74400 1.000 29.21833 47 ALA D O 1
ATOM 3783 N N . ILE C 1 49 ? 21.51600 13.34300 54.66900 1.000 29.65045 48 ILE D N 1
ATOM 3784 C CA . ILE C 1 49 ? 20.63900 13.10600 53.52500 1.000 28.47645 48 ILE D CA 1
ATOM 3785 C C . ILE C 1 49 ? 19.52400 14.14200 53.50100 1.000 32.65413 48 ILE D C 1
ATOM 3786 O O . ILE C 1 49 ? 19.16100 14.65600 52.43600 1.000 32.82155 48 ILE D O 1
ATOM 3791 N N . TYR C 1 50 ? 19.00700 14.51100 54.67400 1.000 29.50269 49 TYR D N 1
ATOM 3792 C CA . TYR C 1 50 ? 17.93300 15.48700 54.75200 1.000 32.62129 49 TYR D CA 1
ATOM 3793 C C . TYR C 1 50 ? 18.43000 16.90400 54.50700 1.000 37.48675 49 TYR D C 1
ATOM 3794 O O . TYR C 1 50 ? 17.63600 17.77200 54.12900 1.000 42.71792 49 TYR D O 1
ATOM 3803 N N . TRP C 1 51 ? 19.72700 17.15200 54.68900 1.000 38.93619 50 TRP D N 1
ATOM 3804 C CA . TRP C 1 51 ? 20.28500 18.42900 54.27100 1.000 43.75338 50 TRP D CA 1
ATOM 3805 C C . TRP C 1 51 ? 20.26600 18.55500 52.75300 1.000 38.24304 50 TRP D C 1
ATOM 3806 O O . TRP C 1 51 ? 19.94300 19.62100 52.22000 1.000 44.19474 50 TRP D O 1
ATOM 3817 N N . HIS C 1 52 ? 20.56800 17.46300 52.03800 1.000 29.20850 51 HIS D N 1
ATOM 3818 C CA . HIS C 1 52 ? 20.58800 17.49400 50.57900 1.000 29.50786 51 HIS D CA 1
ATOM 3819 C C . HIS C 1 52 ? 19.20300 17.34900 49.95300 1.000 34.66406 51 HIS D C 1
ATOM 3820 O O . HIS C 1 52 ? 18.93700 17.95000 48.90800 1.000 34.86745 51 HIS D O 1
ATOM 3827 N N . PHE C 1 53 ? 18.32300 16.54500 50.54300 1.000 30.16974 52 PHE D N 1
ATOM 3828 C CA . PHE C 1 53 ? 17.02500 16.24700 49.94100 1.000 33.28693 52 PHE D CA 1
ATOM 3829 C C . PHE C 1 53 ? 15.94600 16.33700 51.00500 1.000 35.52616 52 PHE D C 1
ATOM 3830 O O . PHE C 1 53 ? 16.03900 15.66600 52.03500 1.000 32.94534 52 PHE D O 1
ATOM 3838 N N . ASN C 1 54 ? 14.92300 17.15600 50.74800 1.000 32.53685 53 ASN D N 1
ATOM 3839 C CA . ASN C 1 54 ? 13.85300 17.34700 51.72300 1.000 37.54736 53 ASN D CA 1
ATOM 3840 C C . ASN C 1 54 ? 12.97100 16.12100 51.85100 1.000 35.64027 53 ASN D C 1
ATOM 3841 O O . ASN C 1 54 ? 12.40800 15.86400 52.92600 1.000 36.39689 53 ASN D O 1
ATOM 3846 N N . ASN C 1 55 ? 12.83300 15.36800 50.77300 1.000 35.01149 54 ASN D N 1
ATOM 3847 C CA . ASN C 1 55 ? 11.91700 14.24000 50.73100 1.000 37.17291 54 ASN D CA 1
ATOM 3848 C C . ASN C 1 55 ? 12.32700 13.33800 49.57800 1.000 35.54395 54 ASN D C 1
ATOM 3849 O O . ASN C 1 55 ? 13.20900 13.66600 48.77700 1.000 32.23156 54 ASN D O 1
ATOM 3854 N N . LYS C 1 56 ? 11.65100 12.19500 49.49700 1.000 31.90299 55 LYS D N 1
ATOM 3855 C CA . LYS C 1 56 ? 11.94800 11.19700 48.48000 1.000 33.62044 55 LYS D CA 1
ATOM 3856 C C . LYS C 1 56 ? 11.62300 11.69800 47.07500 1.000 29.99602 55 LYS D C 1
ATOM 3857 O O . LYS C 1 56 ? 12.31000 11.33300 46.10900 1.000 31.28156 55 LYS D O 1
ATOM 3863 N N . ALA C 1 57 ? 10.59800 12.54200 46.93700 1.000 30.53238 56 ALA D N 1
ATOM 3864 C CA . ALA C 1 57 ? 10.27500 13.10300 45.63100 1.000 25.13181 56 ALA D CA 1
ATOM 3865 C C . ALA C 1 57 ? 11.45200 13.88400 45.04000 1.000 31.40911 56 ALA D C 1
ATOM 3866 O O . ALA C 1 57 ? 11.73700 13.78200 43.84300 1.000 30.90880 56 ALA D O 1
ATOM 3868 N N . GLU C 1 58 ? 12.16000 14.66100 45.86300 1.000 27.25049 57 GLU D N 1
ATOM 3869 C CA . GLU C 1 58 ? 13.30400 15.41000 45.33800 1.000 30.53398 57 GLU D CA 1
ATOM 3870 C C . GLU C 1 58 ? 14.40400 14.47800 44.84400 1.000 28.76982 57 GLU D C 1
ATOM 3871 O O . GLU C 1 58 ? 15.13100 14.81300 43.89900 1.000 29.16217 57 GLU D O 1
ATOM 3877 N N . LEU C 1 59 ? 14.53800 13.30700 45.46400 1.000 30.10278 58 LEU D N 1
ATOM 3878 C CA . LEU C 1 59 ? 15.55300 12.35200 45.03600 1.000 33.61943 58 LEU D CA 1
ATOM 3879 C C . LEU C 1 59 ? 15.17200 11.70100 43.71300 1.000 32.93971 58 LEU D C 1
ATOM 3880 O O . LEU C 1 59 ? 16.01900 11.54000 42.82600 1.000 30.00071 58 LEU D O 1
ATOM 3885 N N . VAL C 1 60 ? 13.90300 11.30400 43.56800 1.000 29.68342 59 VAL D N 1
ATOM 3886 C CA . VAL C 1 60 ? 13.41900 10.81900 42.27900 1.000 27.56145 59 VAL D CA 1
ATOM 3887 C C . VAL C 1 60 ? 13.65200 11.86700 41.19900 1.000 26.91952 59 VAL D C 1
ATOM 3888 O O . VAL C 1 60 ? 14.10600 11.54900 40.09500 1.000 29.56482 59 VAL D O 1
ATOM 3892 N N . GLN C 1 61 ? 13.36800 13.13600 41.50800 1.000 30.97696 60 GLN D N 1
ATOM 3893 C CA . GLN C 1 61 ? 13.57900 14.20300 40.53200 1.000 29.27216 60 GLN D CA 1
ATOM 3894 C C . GLN C 1 61 ? 15.04300 14.31800 40.13300 1.000 28.97288 60 GLN D C 1
ATOM 3895 O O . GLN C 1 61 ? 15.34900 14.56500 38.95800 1.000 29.55040 60 GLN D O 1
ATOM 3901 N N . ALA C 1 62 ? 15.96600 14.16200 41.09500 1.000 29.29300 61 ALA D N 1
ATOM 3902 C CA . ALA C 1 62 ? 17.38700 14.21900 40.76000 1.000 30.30983 61 ALA D CA 1
ATOM 3903 C C . ALA C 1 62 ? 17.78300 13.09400 39.80700 1.000 31.56339 61 ALA D C 1
ATOM 3904 O O . ALA C 1 62 ? 18.59500 13.30700 38.90100 1.000 30.52959 61 ALA D O 1
ATOM 3906 N N . LEU C 1 63 ? 17.22200 11.89700 39.99500 1.000 30.46051 62 LEU D N 1
ATOM 3907 C CA . LEU C 1 63 ? 17.44100 10.80400 39.05000 1.000 27.42828 62 LEU D CA 1
ATOM 3908 C C . LEU C 1 63 ? 16.87100 11.14000 37.67700 1.000 30.82832 62 LEU D C 1
ATOM 3909 O O . LEU C 1 63 ? 17.53200 10.94900 36.64900 1.000 28.55944 62 LEU D O 1
ATOM 3914 N N . LEU C 1 64 ? 15.63000 11.62400 37.64200 1.000 28.15328 63 LEU D N 1
ATOM 3915 C CA . LEU C 1 64 ? 15.00600 11.95500 36.36700 1.000 31.78915 63 LEU D CA 1
ATOM 3916 C C . LEU C 1 64 ? 15.75500 13.09100 35.68200 1.000 29.25539 63 LEU D C 1
ATOM 3917 O O . LEU C 1 64 ? 15.96900 13.06300 34.46500 1.000 32.99525 63 LEU D O 1
ATOM 3922 N N . ASP C 1 65 ? 16.19000 14.09100 36.44900 1.000 31.95931 64 ASP D N 1
ATOM 3923 C CA . ASP C 1 65 ? 16.89200 15.21000 35.83300 1.000 31.67681 64 ASP D CA 1
ATOM 3924 C C . ASP C 1 65 ? 18.24600 14.79700 35.26900 1.000 37.87838 64 ASP D C 1
ATOM 3925 O O . ASP C 1 65 ? 18.71900 15.39800 34.30000 1.000 35.92785 64 ASP D O 1
ATOM 3930 N N . SER C 1 66 ? 18.88200 13.78200 35.85500 1.000 35.58827 65 SER D N 1
ATOM 3931 C CA . SER C 1 66 ? 20.19300 13.34600 35.39700 1.000 32.61345 65 SER D CA 1
ATOM 3932 C C . SER C 1 66 ? 20.15200 12.73300 34.00200 1.000 32.20895 65 SER D C 1
ATOM 3933 O O . SER C 1 66 ? 21.21300 12.51800 33.40900 1.000 35.63729 65 SER D O 1
ATOM 3936 N N . LEU C 1 67 ? 18.96400 12.45200 33.46000 1.000 33.10304 66 LEU D N 1
ATOM 3937 C CA . LEU C 1 67 ? 18.88800 11.70400 32.21300 1.000 34.76306 66 LEU D CA 1
ATOM 3938 C C . LEU C 1 67 ? 19.14000 12.56400 30.97900 1.000 38.40699 66 LEU D C 1
ATOM 3939 O O . LEU C 1 67 ? 19.63600 12.04700 29.97100 1.000 38.89322 66 LEU D O 1
ATOM 3944 N N . HIS C 1 68 ? 18.80900 13.85100 31.00700 1.000 42.65504 67 HIS D N 1
ATOM 3945 C CA . HIS C 1 68 ? 18.88500 14.59800 29.75500 1.000 46.96835 67 HIS D CA 1
ATOM 3946 C C . HIS C 1 68 ? 20.28500 15.11500 29.43500 1.000 45.83732 67 HIS D C 1
ATOM 3947 O O . HIS C 1 68 ? 20.54300 15.45800 28.27600 1.000 39.99845 67 HIS D O 1
ATOM 3954 N N . GLU C 1 69 ? 21.20100 15.12200 30.40800 1.000 42.82240 68 GLU D N 1
ATOM 3955 C CA . GLU C 1 69 ? 22.49200 15.79000 30.23800 1.000 47.91079 68 GLU D CA 1
ATOM 3956 C C . GLU C 1 69 ? 23.25600 15.26300 29.02600 1.000 39.71116 68 GLU D C 1
ATOM 3957 O O . GLU C 1 69 ? 23.78600 16.04100 28.22300 1.000 45.46126 68 GLU D O 1
ATOM 3963 N N . THR C 1 70 ? 23.31900 13.93700 28.88100 1.000 37.39137 69 THR D N 1
ATOM 3964 C CA . THR C 1 70 ? 24.08300 13.32900 27.79400 1.000 44.86135 69 THR D CA 1
ATOM 3965 C C . THR C 1 70 ? 23.62600 13.81400 26.42000 1.000 47.49647 69 THR D C 1
ATOM 3966 O O . THR C 1 70 ? 24.44800 13.93300 25.50200 1.000 46.75778 69 THR D O 1
ATOM 3970 N N . HIS C 1 71 ? 22.33300 14.10300 26.26000 1.000 37.12189 70 HIS D N 1
ATOM 3971 C CA . HIS C 1 71 ? 21.75000 14.33600 24.94300 1.000 47.25600 70 HIS D CA 1
ATOM 3972 C C . HIS C 1 71 ? 21.47500 15.80500 24.63600 1.000 49.75340 70 HIS D C 1
ATOM 3973 O O . HIS C 1 71 ? 21.02600 16.11200 23.52900 1.000 38.97408 70 HIS D O 1
ATOM 3980 N N . ASP C 1 72 ? 21.74200 16.72200 25.57500 1.000 47.19060 71 ASP D N 1
ATOM 3981 C CA . ASP C 1 72 ? 21.25900 18.09200 25.41400 1.000 40.54262 71 ASP D CA 1
ATOM 3982 C C . ASP C 1 72 ? 21.83000 18.76500 24.17200 1.000 42.39882 71 ASP D C 1
ATOM 3983 O O . ASP C 1 72 ? 21.13200 19.55800 23.53000 1.000 48.98239 71 ASP D O 1
ATOM 3988 N N . HIS C 1 73 ? 23.07700 18.44700 23.80200 1.000 43.33491 72 HIS D N 1
ATOM 3989 C CA . HIS C 1 73 ? 23.71500 19.10900 22.66600 1.000 47.68409 72 HIS D CA 1
ATOM 3990 C C . HIS C 1 73 ? 23.06300 18.72600 21.34100 1.000 49.68873 72 HIS D C 1
ATOM 3991 O O . HIS C 1 73 ? 22.89000 19.57500 20.45600 1.000 45.35028 72 HIS D O 1
ATOM 3998 N N . LEU C 1 74 ? 22.73800 17.44500 21.16200 1.000 43.21965 73 LEU D N 1
ATOM 3999 C CA . LEU C 1 74 ? 22.04100 17.03100 19.95200 1.000 44.38813 73 LEU D CA 1
ATOM 4000 C C . LEU C 1 74 ? 20.60300 17.53400 19.94400 1.000 46.57311 73 LEU D C 1
ATOM 4001 O O . LEU C 1 74 ? 20.05900 17.84200 18.87400 1.000 41.87437 73 LEU D O 1
ATOM 4006 N N . ALA C 1 75 ? 19.97600 17.61800 21.12000 1.000 40.64294 74 ALA D N 1
ATOM 4007 C CA . ALA C 1 75 ? 18.63500 18.18400 21.22100 1.000 43.37514 74 ALA D CA 1
ATOM 4008 C C . ALA C 1 75 ? 18.62000 19.65100 20.81000 1.000 42.00032 74 ALA D C 1
ATOM 4009 O O . ALA C 1 75 ? 17.81100 20.06500 19.97300 1.000 44.34754 74 ALA D O 1
ATOM 4011 N N . ARG C 1 76 ? 19.49100 20.46500 21.40700 1.000 43.31552 75 ARG D N 1
ATOM 4012 C CA . ARG C 1 76 ? 19.49000 21.87900 21.05300 1.000 45.09122 75 ARG D CA 1
ATOM 4013 C C . ARG C 1 76 ? 19.84400 22.08100 19.58500 1.000 46.20653 75 ARG D C 1
ATOM 4014 O O . ARG C 1 76 ? 19.32400 23.00400 18.94300 1.000 47.21406 75 ARG D O 1
ATOM 4022 N N . ALA C 1 77 ? 20.70700 21.22500 19.02700 1.000 46.09605 76 ALA D N 1
ATOM 4023 C CA . ALA C 1 77 ? 21.01200 21.34700 17.60400 1.000 47.11355 76 ALA D CA 1
ATOM 4024 C C . ALA C 1 77 ? 19.77600 21.07400 16.75500 1.000 47.13059 76 ALA D C 1
ATOM 4025 O O . ALA C 1 77 ? 19.47900 21.83600 15.83300 1.000 47.36779 76 ALA D O 1
ATOM 4027 N N . SER C 1 78 ? 19.02400 20.01100 17.07100 1.000 45.53432 77 SER D N 1
ATOM 4028 C CA . SER C 1 78 ? 17.81900 19.71000 16.29700 1.000 44.98476 77 SER D CA 1
ATOM 4029 C C . SER C 1 78 ? 16.80400 20.84400 16.37500 1.000 48.32854 77 SER D C 1
ATOM 4030 O O . SER C 1 78 ? 16.04200 21.06900 15.42800 1.000 44.22048 77 SER D O 1
ATOM 4033 N N . GLU C 1 79 ? 16.78700 21.56800 17.49200 1.000 44.37827 78 GLU D N 1
ATOM 4034 C CA . GLU C 1 79 ? 15.81600 22.62800 17.73000 1.000 44.93128 78 GLU D CA 1
ATOM 4035 C C . GLU C 1 79 ? 16.23600 23.95900 17.13400 1.000 47.13386 78 GLU D C 1
ATOM 4036 O O . GLU C 1 79 ? 15.38900 24.84800 16.99500 1.000 51.33140 78 GLU D O 1
ATOM 4042 N N . SER C 1 80 ? 17.51400 24.12300 16.80700 1.000 48.32426 79 SER D N 1
ATOM 4043 C CA . SER C 1 80 ? 17.98100 25.36400 16.19800 1.000 50.49857 79 SER D CA 1
ATOM 4044 C C . SER C 1 80 ? 17.41300 25.51800 14.79400 1.000 51.86755 79 SER D C 1
ATOM 4045 O O . SER C 1 80 ? 17.58200 24.63700 13.94600 1.000 50.42287 79 SER D O 1
ATOM 4048 N N . GLU C 1 81 ? 16.75900 26.65400 14.53700 1.000 52.21172 80 GLU D N 1
ATOM 4049 C CA . GLU C 1 81 ? 16.29000 26.94100 13.18800 1.000 57.28821 80 GLU D CA 1
ATOM 4050 C C . GLU C 1 81 ? 17.44700 27.10800 12.20500 1.000 56.39525 80 GLU D C 1
ATOM 4051 O O . GLU C 1 81 ? 17.24900 26.96100 10.99400 1.000 54.82128 80 GLU D O 1
ATOM 4057 N N . ASP C 1 82 ? 18.65300 27.38700 12.70100 1.000 56.80170 81 ASP D N 1
ATOM 4058 C CA . ASP C 1 82 ? 19.82300 27.49600 11.84300 1.000 56.98634 81 ASP D CA 1
ATOM 4059 C C . ASP C 1 82 ? 20.44600 26.14900 11.49900 1.000 55.68465 81 ASP D C 1
ATOM 4060 O O . ASP C 1 82 ? 21.30500 26.09300 10.61200 1.000 56.75470 81 ASP D O 1
ATOM 4065 N N . GLU C 1 83 ? 20.03100 25.07000 12.16100 1.000 56.25074 82 GLU D N 1
ATOM 4066 C CA . GLU C 1 83 ? 20.61200 23.75800 11.90200 1.000 52.56569 82 GLU D CA 1
ATOM 4067 C C . GLU C 1 83 ? 20.22500 23.26600 10.51000 1.000 52.43214 82 GLU D C 1
ATOM 4068 O O . GLU C 1 83 ? 19.04100 23.17900 10.17400 1.000 52.90977 82 GLU D O 1
ATOM 4074 N N . VAL C 1 84 ? 21.23000 22.93400 9.69900 1.000 56.03288 83 VAL D N 1
ATOM 4075 C CA . VAL C 1 84 ? 20.95100 22.51000 8.32900 1.000 59.91182 83 VAL D CA 1
ATOM 4076 C C . VAL C 1 84 ? 20.35400 21.11100 8.24000 1.000 61.61653 83 VAL D C 1
ATOM 4077 O O . VAL C 1 84 ? 19.72600 20.78500 7.22600 1.000 51.06916 83 VAL D O 1
ATOM 4081 N N . ASP C 1 85 ? 20.52300 20.26700 9.26100 1.000 55.14948 84 ASP D N 1
ATOM 4082 C CA . ASP C 1 85 ? 20.14400 18.85500 9.18500 1.000 52.18536 84 ASP D CA 1
ATOM 4083 C C . ASP C 1 85 ? 19.38000 18.44300 10.44000 1.000 46.34719 84 ASP D C 1
ATOM 4084 O O . ASP C 1 85 ? 19.79200 17.52700 11.15700 1.000 44.98711 84 ASP D O 1
ATOM 4089 N N . PRO C 1 86 ? 18.25400 19.10000 10.73700 1.000 45.80096 85 PRO D N 1
ATOM 4090 C CA . PRO C 1 86 ? 17.58500 18.81100 12.01400 1.000 44.29714 85 PRO D CA 1
ATOM 4091 C C . PRO C 1 86 ? 17.00400 17.41400 12.09000 1.000 42.21741 85 PRO D C 1
ATOM 4092 O O . PRO C 1 86 ? 16.93500 16.85500 13.18800 1.000 40.99238 85 PRO D O 1
ATOM 4096 N N . LEU C 1 87 ? 16.59800 16.80500 10.97000 1.000 41.78836 86 LEU D N 1
ATOM 4097 C CA . LEU C 1 87 ? 16.13000 15.42400 11.06900 1.000 44.89705 86 LEU D CA 1
ATOM 4098 C C . LEU C 1 87 ? 17.29400 14.48300 11.35500 1.000 39.55267 86 LEU D C 1
ATOM 4099 O O . LEU C 1 87 ? 17.14700 13.50800 12.09300 1.000 38.03258 86 LEU D O 1
ATOM 4104 N N . GLY C 1 88 ? 18.46600 14.77000 10.78600 1.000 41.08306 87 GLY D N 1
ATOM 4105 C CA . GLY C 1 88 ? 19.64700 13.99500 11.12200 1.000 42.00304 87 GLY D CA 1
ATOM 4106 C C . GLY C 1 88 ? 20.10800 14.19200 12.55400 1.000 42.60719 87 GLY D C 1
ATOM 4107 O O . GLY C 1 88 ? 20.64300 13.26700 13.16600 1.000 40.68000 87 GLY D O 1
ATOM 4108 N N . CYS C 1 89 ? 19.93100 15.39900 13.10100 1.000 43.60662 88 CYS D N 1
ATOM 4109 C CA . CYS C 1 89 ? 20.18800 15.59100 14.52500 1.000 41.52108 88 CYS D CA 1
ATOM 4110 C C . CYS C 1 89 ? 19.22700 14.76600 15.37000 1.000 39.47481 88 CYS D C 1
ATOM 4111 O O . CYS C 1 89 ? 19.63300 14.16600 16.37300 1.000 38.73236 88 CYS D O 1
ATOM 4114 N N . MET C 1 90 ? 17.95400 14.70700 14.97000 1.000 38.58345 89 MET D N 1
ATOM 4115 C CA . MET C 1 90 ? 16.98200 13.88200 15.69500 1.000 36.63606 89 MET D CA 1
ATOM 4116 C C . MET C 1 90 ? 17.32800 12.40200 15.60400 1.000 35.41360 89 MET D C 1
ATOM 4117 O O . MET C 1 90 ? 17.17100 11.65500 16.58000 1.000 34.12010 89 MET D O 1
ATOM 4122 N N . ARG C 1 91 ? 17.77200 11.95000 14.42900 1.000 35.83032 90 ARG D N 1
ATOM 4123 C CA . ARG C 1 91 ? 18.15100 10.54900 14.28600 1.000 34.81567 90 ARG D CA 1
ATOM 4124 C C . ARG C 1 91 ? 19.34100 10.20800 15.16600 1.000 35.10287 90 ARG D C 1
ATOM 4125 O O . ARG C 1 91 ? 19.33900 9.16800 15.83300 1.000 33.83483 90 ARG D O 1
ATOM 4133 N N . LYS C 1 92 ? 20.35600 11.09100 15.20400 1.000 36.80899 91 LYS D N 1
ATOM 4134 C CA . LYS C 1 92 ? 21.50000 10.86800 16.08300 1.000 37.71290 91 LYS D CA 1
ATOM 4135 C C . LYS C 1 92 ? 21.08100 10.88900 17.54900 1.000 36.23817 91 LYS D C 1
ATOM 4136 O O . LYS C 1 92 ? 21.60600 10.11500 18.36000 1.000 37.27934 91 LYS D O 1
ATOM 4142 N N . LEU C 1 93 ? 20.15000 11.77500 17.91400 1.000 36.12338 92 LEU D N 1
ATOM 4143 C CA . LEU C 1 93 ? 19.68200 11.82600 19.30000 1.000 36.09966 92 LEU D CA 1
ATOM 4144 C C . LEU C 1 93 ? 19.02900 10.50800 19.69400 1.000 33.26650 92 LEU D C 1
ATOM 4145 O O . LEU C 1 93 ? 19.31300 9.94700 20.76000 1.000 32.58233 92 LEU D O 1
ATOM 4150 N N . LEU C 1 94 ? 18.14800 9.99300 18.83600 1.000 32.38298 93 LEU D N 1
ATOM 4151 C CA . LEU C 1 94 ? 17.45600 8.75300 19.16100 1.000 30.53525 93 LEU D CA 1
ATOM 4152 C C . LEU C 1 94 ? 18.42200 7.57400 19.20800 1.000 30.62602 93 LEU D C 1
ATOM 4153 O O . LEU C 1 94 ? 18.26600 6.67600 20.03900 1.000 29.82795 93 LEU D O 1
ATOM 4158 N N . LEU C 1 95 ? 19.41300 7.54400 18.30700 1.000 34.10998 94 LEU D N 1
ATOM 4159 C CA . LEU C 1 95 ? 20.42700 6.49400 18.36800 1.000 31.39491 94 LEU D CA 1
ATOM 4160 C C . LEU C 1 95 ? 21.17900 6.54300 19.68500 1.000 31.62430 94 LEU D C 1
ATOM 4161 O O . LEU C 1 95 ? 21.41400 5.50500 20.31500 1.000 39.08109 94 LEU D O 1
ATOM 4166 N N . GLN C 1 96 ? 21.56500 7.74500 20.11600 1.000 32.83521 95 GLN D N 1
ATOM 4167 C CA . GLN C 1 96 ? 22.30800 7.88000 21.36200 1.000 33.96292 95 GLN D CA 1
ATOM 4168 C C . GLN C 1 96 ? 21.43500 7.53500 22.56400 1.000 31.66418 95 GLN D C 1
ATOM 4169 O O . GLN C 1 96 ? 21.92700 6.97500 23.55100 1.000 36.96668 95 GLN D O 1
ATOM 4175 N N . VAL C 1 97 ? 20.14500 7.88000 22.51200 1.000 30.83098 96 VAL D N 1
ATOM 4176 C CA . VAL C 1 97 ? 19.21500 7.48500 23.57300 1.000 30.34805 96 VAL D CA 1
ATOM 4177 C C . VAL C 1 97 ? 19.22400 5.97200 23.74700 1.000 28.37789 96 VAL D C 1
ATOM 4178 O O . VAL C 1 97 ? 19.45300 5.45500 24.84800 1.000 32.34960 96 VAL D O 1
ATOM 4182 N N . PHE C 1 98 ? 18.99700 5.24000 22.64400 1.000 28.64449 97 PHE D N 1
ATOM 4183 C CA . PHE C 1 98 ? 18.93400 3.78400 22.71600 1.000 32.52333 97 PHE D CA 1
ATOM 4184 C C . PHE C 1 98 ? 20.28900 3.18400 23.08900 1.000 31.34758 97 PHE D C 1
ATOM 4185 O O . PHE C 1 98 ? 20.36200 2.28700 23.93700 1.000 36.30604 97 PHE D O 1
ATOM 4193 N N . ASN C 1 99 ? 21.37200 3.68200 22.48500 1.000 32.32039 98 ASN D N 1
ATOM 4194 C CA . ASN C 1 99 ? 22.71600 3.19600 22.80300 1.000 31.65147 98 ASN D CA 1
ATOM 4195 C C . ASN C 1 99 ? 23.02100 3.34300 24.28800 1.000 35.45994 98 ASN D C 1
ATOM 4196 O O . ASN C 1 99 ? 23.46800 2.39100 24.94000 1.000 35.90660 98 ASN D O 1
ATOM 4201 N N . GLU C 1 100 ? 22.77600 4.53000 24.84200 1.000 36.90521 99 GLU D N 1
ATOM 4202 C CA . GLU C 1 100 ? 23.00800 4.73300 26.27000 1.000 34.06962 99 GLU D CA 1
ATOM 4203 C C . GLU C 1 100 ? 22.12900 3.81100 27.11300 1.000 30.80225 99 GLU D C 1
ATOM 4204 O O . GLU C 1 100 ? 22.57800 3.28500 28.13700 1.000 34.35016 99 GLU D O 1
ATOM 4210 N N . LEU C 1 101 ? 20.88200 3.59000 26.69500 1.000 31.86112 100 LEU D N 1
ATOM 4211 C CA . LEU C 1 101 ? 19.98900 2.72100 27.45800 1.000 30.16496 100 LEU D CA 1
ATOM 4212 C C . LEU C 1 101 ? 20.56200 1.31100 27.57900 1.000 34.66704 100 LEU D C 1
ATOM 4213 O O . LEU C 1 101 ? 20.62200 0.74400 28.67700 1.000 31.78079 100 LEU D O 1
ATOM 4218 N N . VAL C 1 102 ? 20.99500 0.72800 26.46000 1.000 33.39855 101 VAL D N 1
ATOM 4219 C CA . VAL C 1 102 ? 21.45800 -0.65700 26.49000 1.000 38.70959 101 VAL D CA 1
ATOM 4220 C C . VAL C 1 102 ? 22.82400 -0.75200 27.16800 1.000 35.90784 101 VAL D C 1
ATOM 4221 O O . VAL C 1 102 ? 23.09900 -1.69700 27.91700 1.000 33.29978 101 VAL D O 1
ATOM 4225 N N . LEU C 1 103 ? 23.68800 0.23700 26.94200 1.000 34.61209 102 LEU D N 1
ATOM 4226 C CA . LEU C 1 103 ? 25.08300 0.16800 27.37500 1.000 31.00526 102 LEU D CA 1
ATOM 4227 C C . LEU C 1 103 ? 25.33300 0.68300 28.79000 1.000 35.95001 102 LEU D C 1
ATOM 4228 O O . LEU C 1 103 ? 26.24200 0.18900 29.46800 1.000 37.97656 102 LEU D O 1
ATOM 4233 N N . ASP C 1 104 ? 24.60200 1.69900 29.23500 1.000 37.28655 103 ASP D N 1
ATOM 4234 C CA . ASP C 1 104 ? 24.90700 2.35500 30.50400 1.000 35.94815 103 ASP D CA 1
ATOM 4235 C C . ASP C 1 104 ? 24.04000 1.75700 31.60700 1.000 34.56757 103 ASP D C 1
ATOM 4236 O O . ASP C 1 104 ? 22.81300 1.90500 31.59500 1.000 32.74412 103 ASP D O 1
ATOM 4241 N N . ALA C 1 105 ? 24.68200 1.08700 32.56400 1.000 38.00700 104 ALA D N 1
ATOM 4242 C CA . ALA C 1 105 ? 23.92000 0.45800 33.63400 1.000 37.12274 104 ALA D CA 1
ATOM 4243 C C . ALA C 1 105 ? 23.14300 1.49000 34.44600 1.000 32.31319 104 ALA D C 1
ATOM 4244 O O . ALA C 1 105 ? 22.02100 1.21300 34.88900 1.000 36.27874 104 ALA D O 1
ATOM 4246 N N . ARG C 1 106 ? 23.69700 2.69400 34.61900 1.000 35.55478 105 ARG D N 1
ATOM 4247 C CA . ARG C 1 106 ? 22.99800 3.70800 35.40300 1.000 36.07320 105 ARG D CA 1
ATOM 4248 C C . ARG C 1 106 ? 21.74500 4.19400 34.68600 1.000 34.86849 105 ARG D C 1
ATOM 4249 O O . ARG C 1 106 ? 20.66700 4.27400 35.28300 1.000 28.42418 105 ARG D O 1
ATOM 4257 N N . THR C 1 107 ? 21.86700 4.51900 33.39700 1.000 31.38354 106 THR D N 1
ATOM 4258 C CA . THR C 1 107 ? 20.70100 4.95700 32.63200 1.000 28.14582 106 THR D CA 1
ATOM 4259 C C . THR C 1 107 ? 19.62500 3.88000 32.58800 1.000 31.53500 106 THR D C 1
ATOM 4260 O O . THR C 1 107 ? 18.43400 4.17800 32.73200 1.000 25.91267 106 THR D O 1
ATOM 4264 N N . ARG C 1 108 ? 20.02100 2.62700 32.36500 1.000 26.62596 107 ARG D N 1
ATOM 4265 C CA . ARG C 1 108 ? 19.04300 1.54800 32.33500 1.000 29.01248 107 ARG D CA 1
ATOM 4266 C C . ARG C 1 108 ? 18.34500 1.41400 33.67700 1.000 29.05843 107 ARG D C 1
ATOM 4267 O O . ARG C 1 108 ? 17.11800 1.26300 33.73800 1.000 28.56605 107 ARG D O 1
ATOM 4275 N N . ARG C 1 109 ? 19.11300 1.45400 34.76200 1.000 27.87707 108 ARG D N 1
ATOM 4276 C CA . ARG C 1 109 ? 18.51900 1.30800 36.08200 1.000 31.24534 108 ARG D CA 1
ATOM 4277 C C . ARG C 1 109 ? 17.57200 2.46200 36.38900 1.000 29.06992 108 ARG D C 1
ATOM 4278 O O . ARG C 1 109 ? 16.48700 2.24400 36.93100 1.000 24.59826 108 ARG D O 1
ATOM 4286 N N . ILE C 1 110 ? 17.95700 3.70000 36.04900 1.000 25.56413 109 ILE D N 1
ATOM 4287 C CA . ILE C 1 110 ? 17.06400 4.83700 36.29200 1.000 25.48747 109 ILE D CA 1
ATOM 4288 C C . ILE C 1 110 ? 15.77500 4.71300 35.48000 1.000 28.41101 109 ILE D C 1
ATOM 4289 O O . ILE C 1 110 ? 14.67800 4.99400 35.98200 1.000 24.60040 109 ILE D O 1
ATOM 4294 N N . ASN C 1 111 ? 15.87500 4.30300 34.21000 1.000 24.31165 110 ASN D N 1
ATOM 4295 C CA . ASN C 1 111 ? 14.66300 4.12000 33.41500 1.000 25.38132 110 ASN D CA 1
ATOM 4296 C C . ASN C 1 111 ? 13.79100 3.02200 33.99800 1.000 24.06710 110 ASN D C 1
ATOM 4297 O O . ASN C 1 111 ? 12.56200 3.15400 34.05400 1.000 26.24255 110 ASN D O 1
ATOM 4302 N N . GLU C 1 112 ? 14.40600 1.93400 34.45300 1.000 23.30740 111 GLU D N 1
ATOM 4303 C CA . GLU C 1 112 ? 13.61000 0.88000 35.07000 1.000 24.82151 111 GLU D CA 1
ATOM 4304 C C . GLU C 1 112 ? 12.95500 1.36200 36.36400 1.000 26.90799 111 GLU D C 1
ATOM 4305 O O . GLU C 1 112 ? 11.80800 0.99900 36.66000 1.000 21.30955 111 GLU D O 1
ATOM 4311 N N . ILE C 1 113 ? 13.65800 2.18600 37.15500 1.000 23.56712 112 ILE D N 1
ATOM 4312 C CA . ILE C 1 113 ? 13.02600 2.74200 38.34600 1.000 25.94099 112 ILE D CA 1
ATOM 4313 C C . ILE C 1 113 ? 11.80800 3.57300 37.95900 1.000 24.79078 112 ILE D C 1
ATOM 4314 O O . ILE C 1 113 ? 10.72900 3.43400 38.54400 1.000 26.50524 112 ILE D O 1
ATOM 4319 N N . LEU C 1 114 ? 11.96200 4.45800 36.97600 1.000 22.17562 113 LEU D N 1
ATOM 4320 C CA . LEU C 1 114 ? 10.89300 5.41000 36.68400 1.000 27.17503 113 LEU D CA 1
ATOM 4321 C C . LEU C 1 114 ? 9.71200 4.75300 35.97700 1.000 28.23056 113 LEU D C 1
ATOM 4322 O O . LEU C 1 114 ? 8.56200 5.14800 36.21000 1.000 28.91873 113 LEU D O 1
ATOM 4327 N N . HIS C 1 115 ? 9.96400 3.75100 35.12800 1.000 26.62390 114 HIS D N 1
ATOM 4328 C CA . HIS C 1 115 ? 8.87400 3.03700 34.47000 1.000 31.93459 114 HIS D CA 1
ATOM 4329 C C . HIS C 1 115 ? 8.18000 2.05700 35.39700 1.000 30.99543 114 HIS D C 1
ATOM 4330 O O . HIS C 1 115 ? 6.94800 1.95900 35.38400 1.000 32.80733 114 HIS D O 1
ATOM 4337 N N . HIS C 1 116 ? 8.95600 1.29500 36.16900 1.000 26.50355 115 HIS D N 1
ATOM 4338 C CA . HIS C 1 116 ? 8.48100 0.05900 36.76400 1.000 27.85263 115 HIS D CA 1
ATOM 4339 C C . HIS C 1 116 ? 8.62800 -0.04000 38.27000 1.000 31.63893 115 HIS D C 1
ATOM 4340 O O . HIS C 1 116 ? 8.17700 -1.03900 38.84600 1.000 27.46228 115 HIS D O 1
ATOM 4347 N N . LYS C 1 117 ? 9.24600 0.94300 38.93800 1.000 25.21390 116 LYS D N 1
ATOM 4348 C CA . LYS C 1 117 ? 9.50800 0.82900 40.36400 1.000 30.20660 116 LYS D CA 1
ATOM 4349 C C . LYS C 1 117 ? 9.15900 2.12300 41.08700 1.000 25.08769 116 LYS D C 1
ATOM 4350 O O . LYS C 1 117 ? 9.70500 2.41200 42.15000 1.000 27.14430 116 LYS D O 1
ATOM 4356 N N . CYS C 1 118 ? 8.24000 2.90100 40.52200 1.000 27.63374 117 CYS D N 1
ATOM 4357 C CA . CYS C 1 118 ? 7.89000 4.21500 41.05700 1.000 28.07846 117 CYS D CA 1
ATOM 4358 C C . CYS C 1 118 ? 6.40300 4.41800 40.79800 1.000 32.58804 117 CYS D C 1
ATOM 4359 O O . CYS C 1 118 ? 5.98100 4.41600 39.63800 1.000 38.91660 117 CYS D O 1
ATOM 4362 N N . GLU C 1 119 ? 5.60200 4.56200 41.85000 1.000 23.70303 118 GLU D N 1
ATOM 4363 C CA . GLU C 1 119 ? 4.16900 4.76300 41.67500 1.000 24.22681 118 GLU D CA 1
ATOM 4364 C C . GLU C 1 119 ? 3.77800 6.23300 41.78500 1.000 26.79045 118 GLU D C 1
ATOM 4365 O O . GLU C 1 119 ? 4.36800 6.99500 42.55900 1.000 29.25266 118 GLU D O 1
ATOM 4371 N N . PHE C 1 120 ? 2.76100 6.61900 41.00900 1.000 26.73002 119 PHE D N 1
ATOM 4372 C CA . PHE C 1 120 ? 2.09400 7.91300 41.15500 1.000 32.58177 119 PHE D CA 1
ATOM 4373 C C . PHE C 1 120 ? 1.00700 7.75800 42.20800 1.000 30.57418 119 PHE D C 1
ATOM 4374 O O . PHE C 1 120 ? 0.03100 7.03400 41.99300 1.000 32.70031 119 PHE D O 1
ATOM 4382 N N . THR C 1 121 ? 1.15800 8.42200 43.34300 1.000 27.57675 120 THR D N 1
ATOM 4383 C CA . THR C 1 121 ? 0.10000 8.41800 44.34200 1.000 32.01093 120 THR D CA 1
ATOM 4384 C C . THR C 1 121 ? -0.03200 9.82900 44.88500 1.000 42.18592 120 THR D C 1
ATOM 4385 O O . THR C 1 121 ? 0.94500 10.58000 44.92300 1.000 39.72343 120 THR D O 1
ATOM 4389 N N . ASP C 1 122 ? -1.24900 10.19600 45.29200 1.000 39.54127 121 ASP D N 1
ATOM 4390 C CA . ASP C 1 122 ? -1.47100 11.58300 45.68200 1.000 51.79945 121 ASP D CA 1
ATOM 4391 C C . ASP C 1 122 ? -0.90800 11.91500 47.05800 1.000 51.86081 121 ASP D C 1
ATOM 4392 O O . ASP C 1 122 ? -0.99900 13.07300 47.47700 1.000 51.05364 121 ASP D O 1
ATOM 4397 N N . ASP C 1 123 ? -0.33000 10.94200 47.76800 1.000 48.78763 122 ASP D N 1
ATOM 4398 C CA . ASP C 1 123 ? 0.47600 11.26300 48.93700 1.000 52.92478 122 ASP D CA 1
ATOM 4399 C C . ASP C 1 123 ? 1.90700 11.62700 48.56200 1.000 49.19359 122 ASP D C 1
ATOM 4400 O O . ASP C 1 123 ? 2.65600 12.11000 49.42100 1.000 50.42776 122 ASP D O 1
ATOM 4405 N N . MET C 1 124 ? 2.28900 11.42100 47.30400 1.000 40.99913 123 MET D N 1
ATOM 4406 C CA . MET C 1 124 ? 3.55700 11.88000 46.75100 1.000 53.13006 123 MET D CA 1
ATOM 4407 C C . MET C 1 124 ? 3.30100 12.49400 45.37800 1.000 32.93868 123 MET D C 1
ATOM 4408 O O . MET C 1 124 ? 3.92800 12.13900 44.38000 1.000 36.61611 123 MET D O 1
ATOM 4413 N N . CYS C 1 125 ? 2.36300 13.44700 45.33100 1.000 42.66776 124 CYS D N 1
ATOM 4414 C CA . CYS C 1 125 ? 1.88400 13.98900 44.06300 1.000 36.83977 124 CYS D CA 1
ATOM 4415 C C . CYS C 1 125 ? 2.97700 14.69100 43.26400 1.000 34.70936 124 CYS D C 1
ATOM 4416 O O . CYS C 1 125 ? 2.80900 14.88000 42.05500 1.000 34.24589 124 CYS D O 1
ATOM 4419 N N . GLU C 1 126 ? 4.07800 15.09800 43.90700 1.000 39.91660 125 GLU D N 1
ATOM 4420 C CA . GLU C 1 126 ? 5.20300 15.68000 43.17100 1.000 45.45923 125 GLU D CA 1
ATOM 4421 C C . GLU C 1 126 ? 5.66200 14.78000 42.03000 1.000 38.56917 125 GLU D C 1
ATOM 4422 O O . GLU C 1 126 ? 6.06600 15.26800 40.96600 1.000 35.77477 125 GLU D O 1
ATOM 4428 N N . ILE C 1 127 ? 5.61600 13.45600 42.23100 1.000 29.87654 126 ILE D N 1
ATOM 4429 C CA . ILE C 1 127 ? 6.22600 12.54900 41.26700 1.000 31.85461 126 ILE D CA 1
ATOM 4430 C C . ILE C 1 127 ? 5.48100 12.61000 39.93700 1.000 30.15239 126 ILE D C 1
ATOM 4431 O O . ILE C 1 127 ? 6.09100 12.74800 38.87100 1.000 29.75137 126 ILE D O 1
ATOM 4436 N N . ARG C 1 128 ? 4.14500 12.53300 39.97800 1.000 27.59626 127 ARG D N 1
ATOM 4437 C CA . ARG C 1 128 ? 3.39300 12.62600 38.72600 1.000 32.16818 127 ARG D CA 1
ATOM 4438 C C . ARG C 1 128 ? 3.55200 14.00400 38.07600 1.000 30.87281 127 ARG D C 1
ATOM 4439 O O . ARG C 1 128 ? 3.71500 14.10500 36.85200 1.000 30.74578 127 ARG D O 1
ATOM 4447 N N . GLN C 1 129 ? 3.50200 15.07100 38.87500 1.000 26.80435 128 GLN D N 1
ATOM 4448 C CA . GLN C 1 129 ? 3.57300 16.42600 38.32500 1.000 32.91739 128 GLN D CA 1
ATOM 4449 C C . GLN C 1 129 ? 4.93200 16.69900 37.68400 1.000 32.03085 128 GLN D C 1
ATOM 4450 O O . GLN C 1 129 ? 5.01200 17.33200 36.62200 1.000 28.82269 128 GLN D O 1
ATOM 4456 N N . GLN C 1 130 ? 6.00900 16.19600 38.28700 1.000 30.95458 129 GLN D N 1
ATOM 4457 C CA . GLN C 1 130 ? 7.32300 16.36700 37.67100 1.000 36.27155 129 GLN D CA 1
ATOM 4458 C C . GLN C 1 130 ? 7.48900 15.48900 36.43200 1.000 32.13393 129 GLN D C 1
ATOM 4459 O O . GLN C 1 130 ? 8.18200 15.88400 35.48600 1.000 28.96739 129 GLN D O 1
ATOM 4465 N N . ARG C 1 131 ? 6.83700 14.31700 36.38500 1.000 27.40216 130 ARG D N 1
ATOM 4466 C CA . ARG C 1 131 ? 6.83700 13.54400 35.15000 1.000 26.01206 130 ARG D CA 1
ATOM 4467 C C . ARG C 1 131 ? 6.07000 14.26900 34.05000 1.000 26.96877 130 ARG D C 1
ATOM 4468 O O . ARG C 1 131 ? 6.48400 14.25900 32.88400 1.000 25.51636 130 ARG D O 1
ATOM 4476 N N . GLN C 1 132 ? 4.95900 14.92200 34.40200 1.000 28.72041 131 GLN D N 1
ATOM 4477 C CA . GLN C 1 132 ? 4.20100 15.67800 33.40800 1.000 28.34530 131 GLN D CA 1
ATOM 4478 C C . GLN C 1 132 ? 5.04800 16.79700 32.81400 1.000 28.62674 131 GLN D C 1
ATOM 4479 O O . GLN C 1 132 ? 5.09900 16.97300 31.59000 1.000 27.86916 131 GLN D O 1
ATOM 4485 N N . SER C 1 133 ? 5.73200 17.56200 33.66800 1.000 25.60193 132 SER D N 1
ATOM 4486 C CA . SER C 1 133 ? 6.51000 18.68300 33.15500 1.000 27.37536 132 SER D CA 1
ATOM 4487 C C . SER C 1 133 ? 7.67600 18.21200 32.29200 1.000 27.72647 132 SER D C 1
ATOM 4488 O O . SER C 1 133 ? 8.03300 18.89000 31.32400 1.000 30.52472 132 SER D O 1
ATOM 4491 N N . ALA C 1 134 ? 8.26900 17.05700 32.60800 1.000 31.32913 133 ALA D N 1
ATOM 4492 C CA . ALA C 1 134 ? 9.39100 16.56900 31.81100 1.000 34.28738 133 ALA D CA 1
ATOM 4493 C C . ALA C 1 134 ? 8.93600 16.11600 30.42700 1.000 27.46992 133 ALA D C 1
ATOM 4494 O O . ALA C 1 134 ? 9.61700 16.37200 29.42600 1.000 28.50139 133 ALA D O 1
ATOM 4496 N N . VAL C 1 135 ? 7.79100 15.42900 30.34900 1.000 25.17955 134 VAL D N 1
ATOM 4497 C CA . VAL C 1 135 ? 7.27700 15.00100 29.05500 1.000 27.87547 134 VAL D CA 1
ATOM 4498 C C . VAL C 1 135 ? 6.81000 16.19900 28.23500 1.000 25.95302 134 VAL D C 1
ATOM 4499 O O . VAL C 1 135 ? 7.00900 16.24800 27.01300 1.000 27.53283 134 VAL D O 1
ATOM 4503 N N . LEU C 1 136 ? 6.19600 17.19300 28.88800 1.000 27.85836 135 LEU D N 1
ATOM 4504 C CA . LEU C 1 136 ? 5.79300 18.39400 28.16100 1.000 27.27994 135 LEU D CA 1
ATOM 4505 C C . LEU C 1 136 ? 7.00500 19.16000 27.63800 1.000 28.31978 135 LEU D C 1
ATOM 4506 O O . LEU C 1 136 ? 6.93600 19.77200 26.56700 1.000 31.75498 135 LEU D O 1
ATOM 4511 N N . ASP C 1 137 ? 8.12500 19.10900 28.36300 1.000 29.49069 136 ASP D N 1
ATOM 4512 C CA . ASP C 1 137 ? 9.35800 19.74900 27.90200 1.000 29.14153 136 ASP D CA 1
ATOM 4513 C C . ASP C 1 137 ? 9.95500 19.01000 26.70700 1.000 34.93807 136 ASP D C 1
ATOM 4514 O O . ASP C 1 137 ? 10.42900 19.63800 25.74900 1.000 32.44540 136 ASP D O 1
ATOM 4519 N N . ILE C 1 138 ? 9.96800 17.67700 26.76000 1.000 30.66606 137 ILE D N 1
ATOM 4520 C CA . ILE C 1 138 ? 10.40700 16.88300 25.61800 1.000 28.01974 137 ILE D CA 1
ATOM 4521 C C . ILE C 1 138 ? 9.52800 17.17300 24.41100 1.000 36.73154 137 ILE D C 1
ATOM 4522 O O . ILE C 1 138 ? 10.02000 17.34400 23.28800 1.000 32.89332 137 ILE D O 1
ATOM 4527 N N . HIS C 1 139 ? 8.21300 17.25300 24.63100 1.000 30.12198 138 HIS D N 1
ATOM 4528 C CA . HIS C 1 139 ? 7.27500 17.46800 23.53400 1.000 31.99048 138 HIS D CA 1
ATOM 4529 C C . HIS C 1 139 ? 7.50700 18.82000 22.86500 1.000 33.72854 138 HIS D C 1
ATOM 4530 O O . HIS C 1 139 ? 7.47000 18.93400 21.63100 1.000 39.23475 138 HIS D O 1
ATOM 4537 N N . LYS C 1 140 ? 7.70000 19.86300 23.67000 1.000 34.02365 139 LYS D N 1
ATOM 4538 C CA . LYS C 1 140 ? 8.00800 21.18500 23.12800 1.000 35.04283 139 LYS D CA 1
ATOM 4539 C C . LYS C 1 140 ? 9.22500 21.13300 22.20900 1.000 35.75321 139 LYS D C 1
ATOM 4540 O O . LYS C 1 140 ? 9.21500 21.69500 21.10600 1.000 40.42611 139 LYS D O 1
ATOM 4546 N N . GLY C 1 141 ? 10.28300 20.44400 22.64400 1.000 30.96021 140 GLY D N 1
ATOM 4547 C CA . GLY C 1 141 ? 11.50700 20.40600 21.85900 1.000 29.97514 140 GLY D CA 1
ATOM 4548 C C . GLY C 1 141 ? 11.37100 19.57300 20.60000 1.000 36.23215 140 GLY D C 1
ATOM 4549 O O . GLY C 1 141 ? 11.89400 19.93600 19.54200 1.000 35.09162 140 GLY D O 1
ATOM 4550 N N . TRP C 1 142 ? 10.66600 18.44700 20.69600 1.000 31.54582 141 TRP D N 1
ATOM 4551 C CA . TRP C 1 142 ? 10.48100 17.59800 19.52600 1.000 30.51303 141 TRP D CA 1
ATOM 4552 C C . TRP C 1 142 ? 9.56100 18.24800 18.50800 1.000 32.33348 141 TRP D C 1
ATOM 4553 O O . TRP C 1 142 ? 9.77800 18.10600 17.29900 1.000 34.58540 141 TRP D O 1
ATOM 4564 N N . THR C 1 143 ? 8.53900 18.97700 18.96600 1.000 36.02834 142 THR D N 1
ATOM 4565 C CA . THR C 1 143 ? 7.67800 19.68900 18.02400 1.000 35.98093 142 THR D CA 1
ATOM 4566 C C . THR C 1 143 ? 8.48000 20.70300 17.22100 1.000 39.72813 142 THR D C 1
ATOM 4567 O O . THR C 1 143 ? 8.28200 20.84500 16.00500 1.000 38.67239 142 THR D O 1
ATOM 4571 N N . LEU C 1 144 ? 9.40000 21.40700 17.88800 1.000 36.19141 143 LEU D N 1
ATOM 4572 C CA . LEU C 1 144 ? 10.25900 22.37500 17.21000 1.000 36.96883 143 LEU D CA 1
ATOM 4573 C C . LEU C 1 144 ? 11.19200 21.68800 16.21700 1.000 42.57234 143 LEU D C 1
ATOM 4574 O O . LEU C 1 144 ? 11.35100 22.14200 15.07800 1.000 44.36319 143 LEU D O 1
ATOM 4579 N N . ALA C 1 145 ? 11.82200 20.58700 16.63600 1.000 36.46037 144 ALA D N 1
ATOM 4580 C CA . ALA C 1 145 ? 12.73300 19.86300 15.75200 1.000 37.69581 144 ALA D CA 1
ATOM 4581 C C . ALA C 1 145 ? 12.02300 19.34700 14.50000 1.000 37.69649 144 ALA D C 1
ATOM 4582 O O . ALA C 1 145 ? 12.55700 19.45900 13.39200 1.000 38.64130 144 ALA D O 1
ATOM 4584 N N . LEU C 1 146 ? 10.82700 18.76800 14.65000 1.000 37.43466 145 LEU D N 1
ATOM 4585 C CA . LEU C 1 146 ? 10.13500 18.23800 13.47500 1.000 42.59822 145 LEU D CA 1
ATOM 4586 C C . LEU C 1 146 ? 9.67000 19.36500 12.56600 1.000 48.88754 145 LEU D C 1
ATOM 4587 O O . LEU C 1 146 ? 9.72800 19.24100 11.33700 1.000 43.13299 145 LEU D O 1
ATOM 4592 N N . ALA C 1 147 ? 9.22400 20.48000 13.15000 1.000 41.44496 146 ALA D N 1
ATOM 4593 C CA . ALA C 1 147 ? 8.92600 21.66200 12.34500 1.000 43.42499 146 ALA D CA 1
ATOM 4594 C C . ALA C 1 147 ? 10.15900 22.14800 11.58200 1.000 46.39169 146 ALA D C 1
ATOM 4595 O O . ALA C 1 147 ? 10.05300 22.56000 10.42200 1.000 46.77542 146 ALA D O 1
ATOM 4597 N N . ASN C 1 148 ? 11.33600 22.12400 12.21700 1.000 43.72830 147 ASN D N 1
ATOM 4598 C CA . ASN C 1 148 ? 12.55200 22.49700 11.49700 1.000 45.15644 147 ASN D CA 1
ATOM 4599 C C . ASN C 1 148 ? 12.82400 21.52900 10.35000 1.000 44.53226 147 ASN D C 1
ATOM 4600 O O . ASN C 1 148 ? 13.19900 21.94500 9.24800 1.000 49.99565 147 ASN D O 1
ATOM 4605 N N . ALA C 1 149 ? 12.62500 20.23000 10.58900 1.000 47.71091 148 ALA D N 1
ATOM 4606 C CA . ALA C 1 149 ? 12.85100 19.24200 9.54100 1.000 53.92937 148 ALA D CA 1
ATOM 4607 C C . ALA C 1 149 ? 11.89500 19.45600 8.37400 1.000 45.32249 148 ALA D C 1
ATOM 4608 O O . ALA C 1 149 ? 12.29600 19.35300 7.20600 1.000 47.42270 148 ALA D O 1
ATOM 4610 N N . VAL C 1 150 ? 10.63000 19.77300 8.66900 1.000 49.89699 149 VAL D N 1
ATOM 4611 C CA . VAL C 1 150 ? 9.67900 20.09300 7.60700 1.000 52.33849 149 VAL D CA 1
ATOM 4612 C C . VAL C 1 150 ? 10.17500 21.27800 6.79500 1.000 50.32939 149 VAL D C 1
ATOM 4613 O O . VAL C 1 150 ? 10.21100 21.23400 5.56000 1.000 52.70826 149 VAL D O 1
ATOM 4617 N N . ARG C 1 151 ? 10.55400 22.36000 7.47700 1.000 50.44090 150 ARG D N 1
ATOM 4618 C CA . ARG C 1 151 ? 10.98600 23.56300 6.76600 1.000 53.45012 150 ARG D CA 1
ATOM 4619 C C . ARG C 1 151 ? 12.17900 23.28800 5.86200 1.000 54.85378 150 ARG D C 1
ATOM 4620 O O . ARG C 1 151 ? 12.29500 23.88600 4.78500 1.000 57.89926 150 ARG D O 1
ATOM 4628 N N . ARG C 1 152 ? 13.08200 22.40700 6.28200 1.000 57.63477 151 ARG D N 1
ATOM 4629 C CA . ARG C 1 152 ? 14.27300 22.07800 5.51500 1.000 55.55109 151 ARG D CA 1
ATOM 4630 C C . ARG C 1 152 ? 14.02300 20.99600 4.47400 1.000 57.48203 151 ARG D C 1
ATOM 4631 O O . ARG C 1 152 ? 14.97800 20.52100 3.85400 1.000 56.22632 151 ARG D O 1
ATOM 4639 N N . GLY C 1 153 ? 12.76900 20.58500 4.28500 1.000 54.74290 152 GLY D N 1
ATOM 4640 C CA . GLY C 1 153 ? 12.42100 19.62500 3.25400 1.000 55.86296 152 GLY D CA 1
ATOM 4641 C C . GLY C 1 153 ? 12.66500 18.17600 3.60800 1.000 53.67162 152 GLY D C 1
ATOM 4642 O O . GLY C 1 153 ? 12.60400 17.31800 2.72000 1.000 58.06790 152 GLY D O 1
ATOM 4643 N N . GLN C 1 154 ? 12.92300 17.87000 4.87700 1.000 50.72482 153 GLN D N 1
ATOM 4644 C CA . GLN C 1 154 ? 13.27600 16.52600 5.30500 1.000 48.78443 153 GLN D CA 1
ATOM 4645 C C . GLN C 1 154 ? 12.07600 15.72400 5.79100 1.000 50.73873 153 GLN D C 1
ATOM 4646 O O . GLN C 1 154 ? 12.21900 14.52900 6.06300 1.000 50.72838 153 GLN D O 1
ATOM 4652 N N . LEU C 1 155 ? 10.92600 16.36200 5.93900 1.000 46.87334 154 LEU D N 1
ATOM 4653 C CA . LEU C 1 155 ? 9.67800 15.74900 6.35700 1.000 50.40381 154 LEU D CA 1
ATOM 4654 C C . LEU C 1 155 ? 8.56700 16.39300 5.54100 1.000 47.71830 154 LEU D C 1
ATOM 4655 O O . LEU C 1 155 ? 8.73700 17.50300 5.02800 1.000 49.78337 154 LEU D O 1
ATOM 4660 N N . PRO C 1 156 ? 7.43100 15.70900 5.38300 1.000 47.63414 155 PRO D N 1
ATOM 4661 C CA . PRO C 1 156 ? 6.40000 16.21100 4.46200 1.000 51.51846 155 PRO D CA 1
ATOM 4662 C C . PRO C 1 156 ? 5.90200 17.59100 4.86400 1.000 50.91620 155 PRO D C 1
ATOM 4663 O O . PRO C 1 156 ? 5.73500 17.89600 6.04500 1.000 48.86930 155 PRO D O 1
ATOM 4667 N N . GLY C 1 157 ? 5.64000 18.42100 3.84900 1.000 54.08434 156 GLY D N 1
ATOM 4668 C CA . GLY C 1 157 ? 5.23400 19.79300 4.10100 1.000 55.31135 156 GLY D CA 1
ATOM 4669 C C . GLY C 1 157 ? 3.99100 19.93200 4.95800 1.000 56.52984 156 GLY D C 1
ATOM 4670 O O . GLY C 1 157 ? 3.89200 20.86700 5.75900 1.000 55.73948 156 GLY D O 1
ATOM 4671 N N . GLU C 1 158 ? 3.03500 19.01100 4.82000 1.000 54.08147 157 GLU D N 1
ATOM 4672 C CA . GLU C 1 158 ? 1.77900 19.08700 5.55300 1.000 55.38235 157 GLU D CA 1
ATOM 4673 C C . GLU C 1 158 ? 1.79800 18.26200 6.83600 1.000 53.36896 157 GLU D C 1
ATOM 4674 O O . GLU C 1 158 ? 0.73300 17.90400 7.35200 1.000 53.10207 157 GLU D O 1
ATOM 4680 N N . LEU C 1 159 ? 2.98200 17.95500 7.36500 1.000 47.78334 158 LEU D N 1
ATOM 4681 C CA . LEU C 1 159 ? 3.06300 17.18800 8.60200 1.000 44.60642 158 LEU D CA 1
ATOM 4682 C C . LEU C 1 159 ? 2.45100 17.97000 9.75600 1.000 45.94165 158 LEU D C 1
ATOM 4683 O O . LEU C 1 159 ? 2.64700 19.18000 9.88200 1.000 48.36540 158 LEU D O 1
ATOM 4688 N N . ASP C 1 160 ? 1.70600 17.26900 10.60900 1.000 46.09075 159 ASP D N 1
ATOM 4689 C CA . ASP C 1 160 ? 1.22000 17.85500 11.85600 1.000 47.11072 159 ASP D CA 1
ATOM 4690 C C . ASP C 1 160 ? 2.32400 17.66400 12.89100 1.000 42.57051 159 ASP D C 1
ATOM 4691 O O . ASP C 1 160 ? 2.44600 16.59100 13.48500 1.000 42.78106 159 ASP D O 1
ATOM 4696 N N . ALA C 1 161 ? 3.12400 18.71500 13.11100 1.000 42.82829 160 ALA D N 1
ATOM 4697 C CA . ALA C 1 161 ? 4.32500 18.59300 13.93600 1.000 37.62946 160 ALA D CA 1
ATOM 4698 C C . ALA C 1 161 ? 3.99300 18.14700 15.35300 1.000 39.53924 160 ALA D C 1
ATOM 4699 O O . ALA C 1 161 ? 4.73000 17.35000 15.94500 1.000 38.89540 160 ALA D O 1
ATOM 4701 N N . GLU C 1 162 ? 2.89300 18.64800 15.91600 1.000 43.53743 161 GLU D N 1
ATOM 4702 C CA . GLU C 1 162 ? 2.56200 18.29600 17.29400 1.000 43.96841 161 GLU D CA 1
ATOM 4703 C C . GLU C 1 162 ? 2.11300 16.84500 17.40700 1.000 38.78346 161 GLU D C 1
ATOM 4704 O O . GLU C 1 162 ? 2.57900 16.11700 18.28900 1.000 38.19494 161 GLU D O 1
ATOM 4710 N N . ARG C 1 163 ? 1.20300 16.40000 16.53400 1.000 37.22680 162 ARG D N 1
ATOM 4711 C CA . ARG C 1 163 ? 0.80900 14.99600 16.59300 1.000 35.06715 162 ARG D CA 1
ATOM 4712 C C . ARG C 1 163 ? 1.96100 14.08300 16.19600 1.000 36.86850 162 ARG D C 1
ATOM 4713 O O . ARG C 1 163 ? 2.10200 12.99300 16.75200 1.000 33.11553 162 ARG D O 1
ATOM 4721 N N . ALA C 1 164 ? 2.81600 14.51700 15.26600 1.000 33.95137 163 ALA D N 1
ATOM 4722 C CA . ALA C 1 164 ? 4.00500 13.72800 14.95900 1.000 31.24343 163 ALA D CA 1
ATOM 4723 C C . ALA C 1 164 ? 4.87800 13.56100 16.18900 1.000 30.55251 163 ALA D C 1
ATOM 4724 O O . ALA C 1 164 ? 5.41700 12.47400 16.43400 1.000 31.94198 163 ALA D O 1
ATOM 4726 N N . ALA C 1 165 ? 5.06100 14.64200 16.95300 1.000 29.56093 164 ALA D N 1
ATOM 4727 C CA . ALA C 1 165 ? 5.90700 14.58100 18.14100 1.000 28.10654 164 ALA D CA 1
ATOM 4728 C C . ALA C 1 165 ? 5.32100 13.63500 19.17600 1.000 28.68561 164 ALA D C 1
ATOM 4729 O O . ALA C 1 165 ? 6.06100 12.89200 19.82500 1.000 28.34553 164 ALA D O 1
ATOM 4731 N N . VAL C 1 166 ? 3.99200 13.64700 19.33300 1.000 29.95587 165 VAL D N 1
ATOM 4732 C CA . VAL C 1 166 ? 3.32500 12.70200 20.22900 1.000 28.37566 165 VAL D CA 1
ATOM 4733 C C . VAL C 1 166 ? 3.52100 11.27400 19.73700 1.000 28.02459 165 VAL D C 1
ATOM 4734 O O . VAL C 1 166 ? 3.87700 10.37700 20.51200 1.000 26.96087 165 VAL D O 1
ATOM 4738 N N . ALA C 1 167 ? 3.27300 11.03700 18.43900 1.000 27.82518 166 ALA D N 1
ATOM 4739 C CA . ALA C 1 167 ? 3.45100 9.69800 17.89000 1.000 26.49180 166 ALA D CA 1
ATOM 4740 C C . ALA C 1 167 ? 4.88500 9.21300 18.07500 1.000 27.30965 166 ALA D C 1
ATOM 4741 O O . ALA C 1 167 ? 5.10800 8.04600 18.41800 1.000 26.33450 166 ALA D O 1
ATOM 4743 N N . LEU C 1 168 ? 5.87700 10.08500 17.84300 1.000 26.94030 167 LEU D N 1
ATOM 4744 C CA . LEU C 1 168 ? 7.26100 9.65100 18.01600 1.000 27.61838 167 LEU D CA 1
ATOM 4745 C C . LEU C 1 168 ? 7.55900 9.35000 19.48200 1.000 25.34293 167 LEU D C 1
ATOM 4746 O O . LEU C 1 168 ? 8.19700 8.34000 19.79600 1.000 26.14242 167 LEU D O 1
ATOM 4751 N N . TYR C 1 169 ? 7.09900 10.20800 20.38700 1.000 25.66505 168 TYR D N 1
ATOM 4752 C CA . TYR C 1 169 ? 7.27400 9.95200 21.81500 1.000 27.24303 168 TYR D CA 1
ATOM 4753 C C . TYR C 1 169 ? 6.64000 8.62600 22.22000 1.000 27.51925 168 TYR D C 1
ATOM 4754 O O . TYR C 1 169 ? 7.24800 7.82000 22.94500 1.000 26.09643 168 TYR D O 1
ATOM 4763 N N . ALA C 1 170 ? 5.39500 8.40900 21.79700 1.000 25.19559 169 ALA D N 1
ATOM 4764 C CA . ALA C 1 170 ? 4.70200 7.16400 22.12800 1.000 21.11243 169 ALA D CA 1
ATOM 4765 C C . ALA C 1 170 ? 5.53700 5.96700 21.70900 1.000 25.48042 169 ALA D C 1
ATOM 4766 O O . ALA C 1 170 ? 5.78500 5.05500 22.50100 1.000 24.59170 169 ALA D O 1
ATOM 4768 N N . TYR C 1 171 ? 6.02200 5.98000 20.46000 1.000 25.94478 170 TYR D N 1
ATOM 4769 C CA . TYR C 1 171 ? 6.77500 4.84400 19.95200 1.000 27.15845 170 TYR D CA 1
ATOM 4770 C C . TYR C 1 171 ? 8.07600 4.64500 20.71800 1.000 25.24228 170 TYR D C 1
ATOM 4771 O O . TYR C 1 171 ? 8.38800 3.52400 21.13800 1.000 27.15743 170 TYR D O 1
ATOM 4780 N N . VAL C 1 172 ? 8.85200 5.72500 20.92200 1.000 24.13048 171 VAL D N 1
ATOM 4781 C CA . VAL C 1 172 ? 10.13300 5.59100 21.60800 1.000 23.82144 171 VAL D CA 1
ATOM 4782 C C . VAL C 1 172 ? 9.92700 5.16300 23.05700 1.000 24.22541 171 VAL D C 1
ATOM 4783 O O . VAL C 1 172 ? 10.57300 4.22900 23.54300 1.000 24.55019 171 VAL D O 1
ATOM 4787 N N . ASP C 1 173 ? 9.02600 5.83700 23.76900 1.000 22.52365 172 ASP D N 1
ATOM 4788 C CA . ASP C 1 173 ? 8.77800 5.47600 25.16300 1.000 30.19779 172 ASP D CA 1
ATOM 4789 C C . ASP C 1 173 ? 8.25200 4.04500 25.28400 1.000 27.81480 172 ASP D C 1
ATOM 4790 O O . ASP C 1 173 ? 8.66700 3.28900 26.17400 1.000 22.32793 172 ASP D O 1
ATOM 4795 N N . GLY C 1 174 ? 7.34400 3.64800 24.38900 1.000 22.52343 173 GLY D N 1
ATOM 4796 C CA . GLY C 1 174 ? 6.81100 2.29200 24.44000 1.000 24.88310 173 GLY D CA 1
ATOM 4797 C C . GLY C 1 174 ? 7.86000 1.23800 24.12900 1.000 21.17884 173 GLY D C 1
ATOM 4798 O O . GLY C 1 174 ? 7.84100 0.14300 24.70000 1.000 25.17423 173 GLY D O 1
ATOM 4799 N N . LEU C 1 175 ? 8.77400 1.54300 23.20800 1.000 22.71895 174 LEU D N 1
ATOM 4800 C CA . LEU C 1 175 ? 9.82400 0.59100 22.86800 1.000 21.49560 174 LEU D CA 1
ATOM 4801 C C . LEU C 1 175 ? 10.82800 0.45400 24.00400 1.000 27.26601 174 LEU D C 1
ATOM 4802 O O . LEU C 1 175 ? 11.28900 -0.65200 24.30000 1.000 27.16969 174 LEU D O 1
ATOM 4807 N N . ILE C 1 176 ? 11.17200 1.56400 24.66000 1.000 25.49291 175 ILE D N 1
ATOM 4808 C CA . ILE C 1 176 ? 12.06400 1.48800 25.81400 1.000 21.97801 175 ILE D CA 1
ATOM 4809 C C . ILE C 1 176 ? 11.44000 0.63800 26.90600 1.000 23.00121 175 ILE D C 1
ATOM 4810 O O . ILE C 1 176 ? 12.09400 -0.23400 27.48800 1.000 25.15611 175 ILE D O 1
ATOM 4815 N N . ARG C 1 177 ? 10.16700 0.89600 27.21300 1.000 19.69213 176 ARG D N 1
ATOM 4816 C CA . ARG C 1 177 ? 9.51900 0.15400 28.28400 1.000 24.42258 176 ARG D CA 1
ATOM 4817 C C . ARG C 1 177 ? 9.39500 -1.31400 27.91500 1.000 20.99532 176 ARG D C 1
ATOM 4818 O O . ARG C 1 177 ? 9.59500 -2.19200 28.76100 1.000 25.04597 176 ARG D O 1
ATOM 4826 N N . ARG C 1 178 ? 9.10900 -1.60200 26.64000 1.000 24.96677 177 ARG D N 1
ATOM 4827 C CA . ARG C 1 178 ? 9.03800 -2.99200 26.19200 1.000 27.53388 177 ARG D CA 1
ATOM 4828 C C . ARG C 1 178 ? 10.39100 -3.68200 26.33100 1.000 28.80804 177 ARG D C 1
ATOM 4829 O O . ARG C 1 178 ? 10.46100 -4.86700 26.67000 1.000 28.37594 177 ARG D O 1
ATOM 4837 N N . TRP C 1 179 ? 11.47800 -2.95500 26.06200 1.000 29.28322 178 TRP D N 1
ATOM 4838 C CA . TRP C 1 179 ? 12.80700 -3.54400 26.18800 1.000 29.30104 178 TRP D CA 1
ATOM 4839 C C . TRP C 1 179 ? 13.17200 -3.78200 27.64800 1.000 30.10535 178 TRP D C 1
ATOM 4840 O O . TRP C 1 179 ? 13.77800 -4.80800 27.98000 1.000 30.53096 178 TRP D O 1
ATOM 4851 N N . LEU C 1 180 ? 12.83600 -2.83500 28.53100 1.000 28.21087 179 LEU D N 1
ATOM 4852 C CA . LEU C 1 180 ? 13.06900 -3.03500 29.95800 1.000 29.91228 179 LEU D CA 1
ATOM 4853 C C . LEU C 1 180 ? 12.32300 -4.26600 30.45700 1.000 27.97759 179 LEU D C 1
ATOM 4854 O O . LEU C 1 180 ? 12.84400 -5.02900 31.28000 1.000 29.56755 179 LEU D O 1
ATOM 4859 N N . LEU C 1 181 ? 11.11800 -4.50000 29.93100 1.000 28.71281 180 LEU D N 1
ATOM 4860 C CA . LEU C 1 181 ? 10.30500 -5.63300 30.36400 1.000 24.45481 180 LEU D CA 1
ATOM 4861 C C . LEU C 1 181 ? 10.81700 -6.95000 29.79100 1.000 30.32031 180 LEU D C 1
ATOM 4862 O O . LEU C 1 181 ? 10.90200 -7.95600 30.50500 1.000 34.71154 180 LEU D O 1
ATOM 4867 N N . LEU C 1 182 ? 11.14900 -6.96200 28.50600 1.000 29.58276 181 LEU D N 1
ATOM 4868 C CA . LEU C 1 182 ? 11.54000 -8.17300 27.78400 1.000 32.19102 181 LEU D CA 1
ATOM 4869 C C . LEU C 1 182 ? 12.79400 -7.86600 26.97900 1.000 38.12894 181 LEU D C 1
ATOM 4870 O O . LEU C 1 182 ? 12.72400 -7.65200 25.76200 1.000 34.85436 181 LEU D O 1
ATOM 4875 N N . PRO C 1 183 ? 13.96100 -7.83500 27.62900 1.000 37.92690 182 PRO D N 1
ATOM 4876 C CA . PRO C 1 183 ? 15.17200 -7.40300 26.90900 1.000 46.93004 182 PRO D CA 1
ATOM 4877 C C . PRO C 1 183 ? 15.65900 -8.41000 25.88500 1.000 54.59359 182 PRO D C 1
ATOM 4878 O O . PRO C 1 183 ? 16.07900 -8.01200 24.79100 1.000 57.84801 182 PRO D O 1
ATOM 4882 N N . ASP C 1 184 ? 15.61300 -9.70700 26.20400 1.000 60.00937 183 ASP D N 1
ATOM 4883 C CA . ASP C 1 184 ? 16.01900 -10.74100 25.25700 1.000 64.54963 183 ASP D CA 1
ATOM 4884 C C . ASP C 1 184 ? 15.13400 -10.78800 24.02100 1.000 57.52825 183 ASP D C 1
ATOM 4885 O O . ASP C 1 184 ? 15.50200 -11.44700 23.04300 1.000 64.01865 183 ASP D O 1
ATOM 4890 N N . SER C 1 185 ? 13.98200 -10.11900 24.04200 1.000 50.40434 184 SER D N 1
ATOM 4891 C CA . SER C 1 185 ? 13.05400 -10.21800 22.92500 1.000 59.98516 184 SER D CA 1
ATOM 4892 C C . SER C 1 185 ? 13.46200 -9.33300 21.76200 1.000 57.28568 184 SER D C 1
ATOM 4893 O O . SER C 1 185 ? 13.21500 -9.68900 20.60800 1.000 68.59741 184 SER D O 1
ATOM 4896 N N . VAL C 1 186 ? 14.08300 -8.19000 22.03800 1.000 62.63452 185 VAL D N 1
ATOM 4897 C CA . VAL C 1 186 ? 14.35100 -7.17500 21.02700 1.000 60.02934 185 VAL D CA 1
ATOM 4898 C C . VAL C 1 186 ? 15.82200 -6.78400 21.10600 1.000 61.77596 185 VAL D C 1
ATOM 4899 O O . VAL C 1 186 ? 16.28400 -6.29300 22.14400 1.000 59.20035 185 VAL D O 1
ATOM 4903 N N . ASP C 1 187 ? 16.55700 -7.00500 20.01300 1.000 59.96217 186 ASP D N 1
ATOM 4904 C CA . ASP C 1 187 ? 17.98200 -6.67600 19.94900 1.000 52.95653 186 ASP D CA 1
ATOM 4905 C C . ASP C 1 187 ? 18.12700 -5.17200 19.71800 1.000 50.96519 186 ASP D C 1
ATOM 4906 O O . ASP C 1 187 ? 18.47400 -4.69200 18.63600 1.000 53.26802 186 ASP D O 1
ATOM 4911 N N . LEU C 1 188 ? 17.86100 -4.42100 20.78500 1.000 45.16657 187 LEU D N 1
ATOM 4912 C CA . LEU C 1 188 ? 17.79800 -2.97300 20.67000 1.000 42.84075 187 LEU D CA 1
ATOM 4913 C C . LEU C 1 188 ? 19.15200 -2.38700 20.30900 1.000 40.94367 187 LEU D C 1
ATOM 4914 O O . LEU C 1 188 ? 19.21900 -1.33800 19.66200 1.000 51.54371 187 LEU D O 1
ATOM 4919 N N . LEU C 1 189 ? 20.23800 -3.06100 20.69200 1.000 37.35762 188 LEU D N 1
ATOM 4920 C CA . LEU C 1 189 ? 21.57400 -2.59200 20.34200 1.000 44.90067 188 LEU D CA 1
ATOM 4921 C C . LEU C 1 189 ? 21.98000 -3.04900 18.94500 1.000 49.62712 188 LEU D C 1
ATOM 4922 O O . LEU C 1 189 ? 22.52700 -2.26500 18.15900 1.000 55.76369 188 LEU D O 1
ATOM 4927 N N . GLY C 1 190 ? 21.72500 -4.31500 18.62200 1.000 54.90757 189 GLY D N 1
ATOM 4928 C CA . GLY C 1 190 ? 22.13800 -4.83400 17.32800 1.000 54.34254 189 GLY D CA 1
ATOM 4929 C C . GLY C 1 190 ? 21.41900 -4.17100 16.16700 1.000 53.09171 189 GLY D C 1
ATOM 4930 O O . GLY C 1 190 ? 22.03000 -3.85100 15.14700 1.000 57.15708 189 GLY D O 1
ATOM 4931 N N . ASP C 1 191 ? 20.10800 -3.96100 16.30400 1.000 53.76798 190 ASP D N 1
ATOM 4932 C CA . ASP C 1 191 ? 19.27600 -3.40100 15.24300 1.000 42.94549 190 ASP D CA 1
ATOM 4933 C C . ASP C 1 191 ? 18.84800 -1.96800 15.53600 1.000 40.40236 190 ASP D C 1
ATOM 4934 O O . ASP C 1 191 ? 17.76700 -1.54200 15.10500 1.000 38.03305 190 ASP D O 1
ATOM 4939 N N . VAL C 1 192 ? 19.66200 -1.22300 16.29000 1.000 39.76383 191 VAL D N 1
ATOM 4940 C CA . VAL C 1 192 ? 19.24600 0.10000 16.75300 1.000 44.75925 191 VAL D CA 1
ATOM 4941 C C . VAL C 1 192 ? 18.86100 0.99300 15.57700 1.000 35.31718 191 VAL D C 1
ATOM 4942 O O . VAL C 1 192 ? 17.88200 1.74400 15.64700 1.000 37.74696 191 VAL D O 1
ATOM 4946 N N . GLU C 1 193 ? 19.60500 0.91400 14.47500 1.000 39.56069 192 GLU D N 1
ATOM 4947 C CA . GLU C 1 193 ? 19.27200 1.73100 13.31100 1.000 40.26949 192 GLU D CA 1
ATOM 4948 C C . GLU C 1 193 ? 17.87300 1.41100 12.79800 1.000 42.11709 192 GLU D C 1
ATOM 4949 O O . GLU C 1 193 ? 17.07300 2.31800 12.53600 1.000 43.55786 192 GLU D O 1
ATOM 4955 N N . LYS C 1 194 ? 17.54600 0.12300 12.68700 1.000 43.33822 193 LYS D N 1
ATOM 4956 C CA . LYS C 1 194 ? 16.19900 -0.26200 12.27200 1.000 47.10586 193 LYS D CA 1
ATOM 4957 C C . LYS C 1 194 ? 15.14500 0.25900 13.24300 1.000 41.44012 193 LYS D C 1
ATOM 4958 O O . LYS C 1 194 ? 14.11000 0.78800 12.82000 1.000 38.33435 193 LYS D O 1
ATOM 4964 N N . TRP C 1 195 ? 15.39300 0.14000 14.55200 1.000 33.20164 194 TRP D N 1
ATOM 4965 C CA . TRP C 1 195 ? 14.38300 0.57800 15.51100 1.000 37.55937 194 TRP D CA 1
ATOM 4966 C C . TRP C 1 195 ? 14.18600 2.08800 15.45500 1.000 31.92256 194 TRP D C 1
ATOM 4967 O O . TRP C 1 195 ? 13.05600 2.57600 15.55500 1.000 34.25250 194 TRP D O 1
ATOM 4978 N N . VAL C 1 196 ? 15.26500 2.84800 15.28300 1.000 36.31880 195 VAL D N 1
ATOM 4979 C CA . VAL C 1 196 ? 15.12100 4.29100 15.12800 1.000 38.08747 195 VAL D CA 1
ATOM 4980 C C . VAL C 1 196 ? 14.42000 4.61400 13.81900 1.000 36.71215 195 VAL D C 1
ATOM 4981 O O . VAL C 1 196 ? 13.51300 5.45600 13.77600 1.000 34.18359 195 VAL D O 1
ATOM 4985 N N . ASP C 1 197 ? 14.81900 3.94400 12.73700 1.000 36.08739 196 ASP D N 1
ATOM 4986 C CA . ASP C 1 197 ? 14.29200 4.27600 11.41800 1.000 40.88475 196 ASP D CA 1
ATOM 4987 C C . ASP C 1 197 ? 12.83100 3.86300 11.27700 1.000 39.81862 196 ASP D C 1
ATOM 4988 O O . ASP C 1 197 ? 12.08100 4.52100 10.55100 1.000 41.96318 196 ASP D O 1
ATOM 4993 N N . THR C 1 198 ? 12.40100 2.81100 11.98300 1.000 33.12848 197 THR D N 1
ATOM 4994 C CA . THR C 1 198 ? 10.98100 2.47400 12.00300 1.000 39.79574 197 THR D CA 1
ATOM 4995 C C . THR C 1 198 ? 10.15000 3.64900 12.50400 1.000 42.36795 197 THR D C 1
ATOM 4996 O O . THR C 1 198 ? 9.13000 4.00500 11.90000 1.000 35.95636 197 THR D O 1
ATOM 5000 N N . GLY C 1 199 ? 10.59000 4.27300 13.60200 1.000 38.56718 198 GLY D N 1
ATOM 5001 C CA . GLY C 1 199 ? 9.87200 5.41400 14.14600 1.000 35.42804 198 GLY D CA 1
ATOM 5002 C C . GLY C 1 199 ? 9.91300 6.62800 13.23800 1.000 37.11419 198 GLY D C 1
ATOM 5003 O O . GLY C 1 199 ? 8.89300 7.29100 13.03200 1.000 34.03535 198 GLY D O 1
ATOM 5004 N N . LEU C 1 200 ? 11.09200 6.95000 12.69800 1.000 33.67702 199 LEU D N 1
ATOM 5005 C CA . LEU C 1 200 ? 11.17000 8.07900 11.77700 1.000 34.32288 199 LEU D CA 1
ATOM 5006 C C . LEU C 1 200 ? 10.35100 7.82200 10.51900 1.000 40.75524 199 LEU D C 1
ATOM 5007 O O . LEU C 1 200 ? 9.75600 8.75600 9.97500 1.000 41.65091 199 LEU D O 1
ATOM 5012 N N . ASP C 1 201 ? 10.27500 6.56300 10.06600 1.000 41.65236 200 ASP D N 1
ATOM 5013 C CA . ASP C 1 201 ? 9.49300 6.25000 8.86700 1.000 49.62208 200 ASP D CA 1
ATOM 5014 C C . ASP C 1 201 ? 8.00900 6.53000 9.07600 1.000 42.28152 200 ASP D C 1
ATOM 5015 O O . ASP C 1 201 ? 7.31400 6.94500 8.14500 1.000 44.39270 200 ASP D O 1
ATOM 5020 N N . MET C 1 202 ? 7.49800 6.27700 10.28200 1.000 40.93539 201 MET D N 1
ATOM 5021 C CA . MET C 1 202 ? 6.11400 6.62700 10.59700 1.000 40.98615 201 MET D CA 1
ATOM 5022 C C . MET C 1 202 ? 5.86300 8.11800 10.38000 1.000 41.49683 201 MET D C 1
ATOM 5023 O O . MET C 1 202 ? 4.84700 8.51000 9.79900 1.000 40.29465 201 MET D O 1
ATOM 5028 N N . LEU C 1 203 ? 6.77400 8.96600 10.85400 1.000 36.97423 202 LEU D N 1
ATOM 5029 C CA . LEU C 1 203 ? 6.59800 10.40300 10.68500 1.000 40.54312 202 LEU D CA 1
ATOM 5030 C C . LEU C 1 203 ? 6.74100 10.81400 9.22400 1.000 41.56870 202 LEU D C 1
ATOM 5031 O O . LEU C 1 203 ? 5.96900 11.64100 8.72100 1.000 42.11999 202 LEU D O 1
ATOM 5036 N N . ARG C 1 204 ? 7.70000 10.22400 8.51700 1.000 43.45193 203 ARG D N 1
ATOM 5037 C CA . ARG C 1 204 ? 7.96400 10.62700 7.14000 1.000 46.97330 203 ARG D CA 1
ATOM 5038 C C . ARG C 1 204 ? 6.89200 10.13500 6.16400 1.000 42.73102 203 ARG D C 1
ATOM 5039 O O . ARG C 1 204 ? 6.66600 10.77900 5.13100 1.000 47.20873 203 ARG D O 1
ATOM 5047 N N . LEU C 1 205 ? 6.20900 9.01900 6.46500 1.000 44.37006 204 LEU D N 1
ATOM 5048 C CA . LEU C 1 205 ? 5.40600 8.32300 5.45600 1.000 43.94520 204 LEU D CA 1
ATOM 5049 C C . LEU C 1 205 ? 3.91400 8.20000 5.75500 1.000 43.70917 204 LEU D C 1
ATOM 5050 O O . LEU C 1 205 ? 3.13900 7.97200 4.81500 1.000 45.95451 204 LEU D O 1
ATOM 5055 N N . SER C 1 206 ? 3.48600 8.31000 7.00800 1.000 46.56776 205 SER D N 1
ATOM 5056 C CA . SER C 1 206 ? 2.08500 8.05900 7.34900 1.000 43.72896 205 SER D CA 1
ATOM 5057 C C . SER C 1 206 ? 1.21100 9.23900 6.95000 1.000 43.00673 205 SER D C 1
ATOM 5058 O O . SER C 1 206 ? 1.42700 10.34900 7.44800 1.000 49.37251 205 SER D O 1
ATOM 5061 N N . PRO C 1 207 ? 0.21300 9.04500 6.08700 1.000 52.68191 206 PRO D N 1
ATOM 5062 C CA . PRO C 1 207 ? -0.70500 10.15000 5.77700 1.000 48.05116 206 PRO D CA 1
ATOM 5063 C C . PRO C 1 207 ? -1.57500 10.56400 6.95000 1.000 52.51040 206 PRO D C 1
ATOM 5064 O O . PRO C 1 207 ? -2.06000 11.70300 6.95600 1.000 47.58006 206 PRO D O 1
ATOM 5068 N N . ALA C 1 208 ? -1.80300 9.67900 7.93000 1.000 48.46090 207 ALA D N 1
ATOM 5069 C CA . ALA C 1 208 ? -2.60500 10.06100 9.08800 1.000 45.01712 207 ALA D CA 1
ATOM 5070 C C . ALA C 1 208 ? -1.96100 11.20000 9.86400 1.000 51.82872 207 ALA D C 1
ATOM 5071 O O . ALA C 1 208 ? -2.66500 11.98500 10.51200 1.000 47.59373 207 ALA D O 1
ATOM 5073 N N . LEU C 1 209 ? -0.63500 11.30900 9.81000 1.000 42.15669 208 LEU D N 1
ATOM 5074 C CA . LEU C 1 209 ? 0.08500 12.34000 10.54500 1.000 45.37544 208 LEU D CA 1
ATOM 5075 C C . LEU C 1 209 ? 0.15700 13.65700 9.79300 1.000 52.96616 208 LEU D C 1
ATOM 5076 O O . LEU C 1 209 ? 0.90700 14.54300 10.20300 1.000 53.44076 208 LEU D O 1
ATOM 5081 N N . ARG C 1 210 ? -0.60000 13.81900 8.71600 1.000 52.37002 209 ARG D N 1
ATOM 5082 C CA . ARG C 1 210 ? -0.60600 15.06700 7.97100 1.000 53.39499 209 ARG D CA 1
ATOM 5083 C C . ARG C 1 210 ? -1.88400 15.83200 8.28300 1.000 64.54051 209 ARG D C 1
ATOM 5084 O O . ARG C 1 210 ? -2.92300 15.23000 8.57800 1.000 66.41565 209 ARG D O 1
ATOM 5092 N N . LYS C 1 211 ? -1.78700 17.15700 8.25400 1.000 60.69332 210 LYS D N 1
ATOM 5093 C CA . LYS C 1 211 ? -2.87000 18.03000 8.69800 1.000 66.20882 210 LYS D CA 1
ATOM 5094 C C . LYS C 1 211 ? -4.08500 17.92400 7.78300 1.000 80.90366 210 LYS D C 1
ATOM 5095 O O . LYS C 1 211 ? -5.22400 17.88800 8.24900 1.000 85.92829 210 LYS D O 1
ATOM 5102 N N . ARG D 1 5 ? -26.61400 -21.77200 46.27500 1.000 70.88494 4 ARG C N 1
ATOM 5103 C CA . ARG D 1 5 ? -26.39600 -20.35800 46.54700 1.000 53.21615 4 ARG C CA 1
ATOM 5104 C C . ARG D 1 5 ? -24.91800 -20.06200 46.77000 1.000 56.71866 4 ARG C C 1
ATOM 5105 O O . ARG D 1 5 ? -24.48600 -18.92600 46.59800 1.000 50.11845 4 ARG C O 1
ATOM 5113 N N . THR D 1 6 ? -24.15500 -21.08800 47.16800 1.000 53.30163 5 THR C N 1
ATOM 5114 C CA . THR D 1 6 ? -22.73600 -20.89300 47.47200 1.000 50.24117 5 THR C CA 1
ATOM 5115 C C . THR D 1 6 ? -21.98500 -20.35300 46.26400 1.000 45.16648 5 THR C C 1
ATOM 5116 O O . THR D 1 6 ? -21.17900 -19.42100 46.38200 1.000 44.76482 5 THR C O 1
ATOM 5120 N N . LYS D 1 7 ? -22.23900 -20.93400 45.08700 1.000 49.20735 6 LYS C N 1
ATOM 5121 C CA . LYS D 1 7 ? -21.52500 -20.51300 43.88500 1.000 51.31700 6 LYS C CA 1
ATOM 5122 C C . LYS D 1 7 ? -21.80000 -19.05100 43.56200 1.000 56.28392 6 LYS C C 1
ATOM 5123 O O . LYS D 1 7 ? -20.88200 -18.30200 43.20100 1.000 50.11130 6 LYS C O 1
ATOM 5129 N N . GLU D 1 8 ? -23.05400 -18.61800 43.70300 1.000 50.31771 7 GLU C N 1
ATOM 5130 C CA . GLU D 1 8 ? -23.38800 -17.24500 43.34700 1.000 56.71483 7 GLU C CA 1
ATOM 5131 C C . GLU D 1 8 ? -22.86000 -16.24400 44.36800 1.000 50.49373 7 GLU C C 1
ATOM 5132 O O . GLU D 1 8 ? -22.35800 -15.18300 43.98300 1.000 46.75345 7 GLU C O 1
ATOM 5138 N N . GLU D 1 9 ? -22.95000 -16.55700 45.66600 1.000 49.97626 8 GLU C N 1
ATOM 5139 C CA . GLU D 1 9 ? -22.39300 -15.64000 46.66000 1.000 48.67081 8 GLU C CA 1
ATOM 5140 C C . GLU D 1 9 ? -20.87700 -15.53600 46.53800 1.000 44.85330 8 GLU C C 1
ATOM 5141 O O . GLU D 1 9 ? -20.30600 -14.46500 46.78600 1.000 40.83908 8 GLU C O 1
ATOM 5147 N N . ALA D 1 10 ? -20.20600 -16.62400 46.15300 1.000 40.87364 9 ALA C N 1
ATOM 5148 C CA . ALA D 1 10 ? -18.76500 -16.54600 45.93400 1.000 38.47919 9 ALA C CA 1
ATOM 5149 C C . ALA D 1 10 ? -18.44000 -15.64300 44.75000 1.000 41.17569 9 ALA C C 1
ATOM 5150 O O . ALA D 1 10 ? -17.49100 -14.85400 44.80700 1.000 36.67585 9 ALA C O 1
ATOM 5152 N N . GLN D 1 11 ? -19.21900 -15.73400 43.66900 1.000 40.52037 10 GLN C N 1
ATOM 5153 C CA . GLN D 1 11 ? -18.98100 -14.84200 42.53700 1.000 47.18801 10 GLN C CA 1
ATOM 5154 C C . GLN D 1 11 ? -19.24400 -13.39000 42.91500 1.000 39.78721 10 GLN C C 1
ATOM 5155 O O . GLN D 1 11 ? -18.53900 -12.48300 42.45300 1.000 37.55872 10 GLN C O 1
ATOM 5161 N N . GLU D 1 12 ? -20.25400 -13.15000 43.75600 1.000 39.93041 11 GLU C N 1
ATOM 5162 C CA . GLU D 1 12 ? -20.52500 -11.79700 44.23400 1.000 46.26004 11 GLU C CA 1
ATOM 5163 C C . GLU D 1 12 ? -19.40200 -11.29200 45.13900 1.000 45.36287 11 GLU C C 1
ATOM 5164 O O . GLU D 1 12 ? -18.98100 -10.13000 45.03400 1.000 37.10289 11 GLU C O 1
ATOM 5170 N N . THR D 1 13 ? -18.89800 -12.15200 46.02900 1.000 38.48707 12 THR C N 1
ATOM 5171 C CA . THR D 1 13 ? -17.79700 -11.74700 46.90100 1.000 36.64781 12 THR C CA 1
ATOM 5172 C C . THR D 1 13 ? -16.53200 -11.45300 46.10400 1.000 34.36595 12 THR C C 1
ATOM 5173 O O . THR D 1 13 ? -15.82100 -10.47700 46.39100 1.000 33.47400 12 THR C O 1
ATOM 5177 N N . ARG D 1 14 ? -16.22300 -12.29300 45.11500 1.000 33.49002 13 ARG C N 1
ATOM 5178 C CA . ARG D 1 14 ? -15.04000 -12.07300 44.28500 1.000 32.37401 13 ARG C CA 1
ATOM 5179 C C . ARG D 1 14 ? -15.12600 -10.74200 43.54400 1.000 37.37134 13 ARG C C 1
ATOM 5180 O O . ARG D 1 14 ? -14.15200 -9.97500 43.49300 1.000 29.73890 13 ARG C O 1
ATOM 5188 N N . ALA D 1 15 ? -16.27900 -10.47000 42.92700 1.000 35.64314 14 ALA C N 1
ATOM 5189 C CA . ALA D 1 15 ? -16.46600 -9.19700 42.23700 1.000 36.82235 14 ALA C CA 1
ATOM 5190 C C . ALA D 1 15 ? -16.33200 -8.03100 43.20600 1.000 34.71369 14 ALA C C 1
ATOM 5191 O O . ALA D 1 15 ? -15.73500 -7.00000 42.87300 1.000 34.80459 14 ALA C O 1
ATOM 5193 N N . GLN D 1 16 ? -16.86700 -8.18900 44.41900 1.000 34.70606 15 GLN C N 1
ATOM 5194 C CA . GLN D 1 16 ? -16.75400 -7.15200 45.44100 1.000 34.06483 15 GLN C CA 1
ATOM 5195 C C . GLN D 1 16 ? -15.30000 -6.88800 45.81700 1.000 32.38062 15 GLN C C 1
ATOM 5196 O O . GLN D 1 16 ? -14.90700 -5.73500 46.05100 1.000 32.06613 15 GLN C O 1
ATOM 5202 N N . ILE D 1 17 ? -14.48800 -7.94400 45.89200 1.000 31.37594 16 ILE C N 1
ATOM 5203 C CA . ILE D 1 17 ? -13.07800 -7.78500 46.23500 1.000 29.83702 16 ILE C CA 1
ATOM 5204 C C . ILE D 1 17 ? -12.34200 -7.08100 45.10500 1.000 30.50451 16 ILE C C 1
ATOM 5205 O O . ILE D 1 17 ? -11.53300 -6.17300 45.33200 1.000 27.64513 16 ILE C O 1
ATOM 5210 N N . ILE D 1 18 ? -12.63600 -7.47300 43.86800 1.000 28.07720 17 ILE C N 1
ATOM 5211 C CA . ILE D 1 18 ? -11.94700 -6.88300 42.72200 1.000 27.55713 17 ILE C CA 1
ATOM 5212 C C . ILE D 1 18 ? -12.26600 -5.39700 42.60600 1.000 29.02085 17 ILE C C 1
ATOM 5213 O O . ILE D 1 18 ? -11.37800 -4.57700 42.31900 1.000 30.00012 17 ILE C O 1
ATOM 5218 N N . GLU D 1 19 ? -13.52400 -5.01900 42.84200 1.000 28.82059 18 GLU C N 1
ATOM 5219 C CA . GLU D 1 19 ? -13.88900 -3.60700 42.79500 1.000 31.44286 18 GLU C CA 1
ATOM 5220 C C . GLU D 1 19 ? -13.20000 -2.82100 43.90900 1.000 31.97590 18 GLU C C 1
ATOM 5221 O O . GLU D 1 19 ? -12.72800 -1.69900 43.68700 1.000 33.82757 18 GLU C O 1
ATOM 5227 N N . ALA D 1 20 ? -13.10200 -3.40500 45.11100 1.000 30.27372 19 ALA C N 1
ATOM 5228 C CA . ALA D 1 20 ? -12.39400 -2.72200 46.19600 1.000 29.53546 19 ALA C CA 1
ATOM 5229 C C . ALA D 1 20 ? -10.90100 -2.60600 45.91000 1.000 32.57588 19 ALA C C 1
ATOM 5230 O O . ALA D 1 20 ? -10.27200 -1.61200 46.29800 1.000 27.83868 19 ALA C O 1
ATOM 5232 N N . ALA D 1 21 ? -10.31400 -3.62200 45.27000 1.000 26.63553 20 ALA C N 1
ATOM 5233 C CA . ALA D 1 21 ? -8.89000 -3.57900 44.96100 1.000 27.40493 20 ALA C CA 1
ATOM 5234 C C . ALA D 1 21 ? -8.58700 -2.45100 43.98600 1.000 30.96208 20 ALA C C 1
ATOM 5235 O O . ALA D 1 21 ? -7.56300 -1.76100 44.11700 1.000 26.68029 20 ALA C O 1
ATOM 5237 N N A GLU D 1 22 ? -9.47100 -2.24100 43.00700 0.466 27.01870 21 GLU C N 1
ATOM 5238 N N B GLU D 1 22 ? -9.46900 -2.24400 43.00400 0.534 27.00526 21 GLU C N 1
ATOM 5239 C CA A GLU D 1 22 ? -9.30000 -1.13000 42.07600 0.466 26.96896 21 GLU C CA 1
ATOM 5240 C CA B GLU D 1 22 ? -9.29500 -1.13200 42.07500 0.534 26.93846 21 GLU C CA 1
ATOM 5241 C C A GLU D 1 22 ? -9.30600 0.20400 42.80700 0.466 30.29401 21 GLU C C 1
ATOM 5242 C C B GLU D 1 22 ? -9.29500 0.19800 42.81600 0.534 30.31921 21 GLU C C 1
ATOM 5243 O O A GLU D 1 22 ? -8.49400 1.08600 42.50800 0.466 29.19400 21 GLU C O 1
ATOM 5244 O O B GLU D 1 22 ? -8.46300 1.06900 42.53700 0.534 29.17230 21 GLU C O 1
ATOM 5255 N N . ARG D 1 23 ? -10.21100 0.36700 43.77600 1.000 28.23798 22 ARG C N 1
ATOM 5256 C CA . ARG D 1 23 ? -10.24600 1.60700 44.54400 1.000 27.81325 22 ARG C CA 1
ATOM 5257 C C . ARG D 1 23 ? -9.00200 1.74100 45.40500 1.000 26.77293 22 ARG C C 1
ATOM 5258 O O . ARG D 1 23 ? -8.40200 2.82100 45.47200 1.000 34.06743 22 ARG C O 1
ATOM 5266 N N . ALA D 1 24 ? -8.60300 0.65900 46.08200 1.000 26.42269 23 ALA C N 1
ATOM 5267 C CA . ALA D 1 24 ? -7.46600 0.72800 46.99800 1.000 28.30904 23 ALA C CA 1
ATOM 5268 C C . ALA D 1 24 ? -6.16300 0.94200 46.24200 1.000 30.95164 23 ALA C C 1
ATOM 5269 O O . ALA D 1 24 ? -5.33700 1.77700 46.63100 1.000 28.55473 23 ALA C O 1
ATOM 5271 N N . PHE D 1 25 ? -5.96400 0.20100 45.14900 1.000 24.58823 24 PHE C N 1
ATOM 5272 C CA . PHE D 1 25 ? -4.74200 0.36400 44.36600 1.000 25.59388 24 PHE C CA 1
ATOM 5273 C C . PHE D 1 25 ? -4.67400 1.73900 43.71900 1.000 24.59075 24 PHE C C 1
ATOM 5274 O O . PHE D 1 25 ? -3.59000 2.33000 43.61800 1.000 22.61032 24 PHE C O 1
ATOM 5282 N N . TYR D 1 26 ? -5.80800 2.25000 43.23500 1.000 25.15936 25 TYR C N 1
ATOM 5283 C CA . TYR D 1 26 ? -5.79700 3.55900 42.59000 1.000 29.27005 25 TYR C CA 1
ATOM 5284 C C . TYR D 1 26 ? -5.42400 4.65500 43.58100 1.000 30.40620 25 TYR C C 1
ATOM 5285 O O . TYR D 1 26 ? -4.64800 5.56300 43.25200 1.000 28.16684 25 TYR C O 1
ATOM 5294 N N . LYS D 1 27 ? -5.95900 4.58900 44.80200 1.000 27.79997 26 LYS C N 1
ATOM 5295 C CA . LYS D 1 27 ? -5.65800 5.64800 45.76800 1.000 28.45477 26 LYS C CA 1
ATOM 5296 C C . LYS D 1 27 ? -4.25500 5.50300 46.34600 1.000 33.81656 26 LYS C C 1
ATOM 5297 O O . LYS D 1 27 ? -3.48900 6.47800 46.38700 1.000 29.87406 26 LYS C O 1
ATOM 5303 N N . ARG D 1 28 ? -3.88800 4.30100 46.79300 1.000 28.93194 27 ARG C N 1
ATOM 5304 C CA . ARG D 1 28 ? -2.64600 4.13400 47.53800 1.000 27.08922 27 ARG C CA 1
ATOM 5305 C C . ARG D 1 28 ? -1.53800 3.38300 46.81800 1.000 26.09969 27 ARG C C 1
ATOM 5306 O O . ARG D 1 28 ? -0.42500 3.31700 47.35200 1.000 30.82906 27 ARG C O 1
ATOM 5314 N N . GLY D 1 29 ? -1.78400 2.83400 45.63200 1.000 23.65852 28 GLY C N 1
ATOM 5315 C CA . GLY D 1 29 ? -0.76900 2.07400 44.93300 1.000 24.86256 28 GLY C CA 1
ATOM 5316 C C . GLY D 1 29 ? -0.73500 0.62000 45.37200 1.000 22.15032 28 GLY C C 1
ATOM 5317 O O . GLY D 1 29 ? -1.22400 0.24600 46.43100 1.000 28.65065 28 GLY C O 1
ATOM 5318 N N . VAL D 1 30 ? -0.13300 -0.21300 44.51600 1.000 24.79527 29 VAL C N 1
ATOM 5319 C CA . VAL D 1 30 ? -0.08400 -1.65300 44.78600 1.000 27.40574 29 VAL C CA 1
ATOM 5320 C C . VAL D 1 30 ? 0.90500 -1.96000 45.90000 1.000 28.85269 29 VAL C C 1
ATOM 5321 O O . VAL D 1 30 ? 0.63400 -2.77900 46.78900 1.000 25.69221 29 VAL C O 1
ATOM 5325 N N . ALA D 1 31 ? 2.06600 -1.29800 45.87100 1.000 25.68597 30 ALA C N 1
ATOM 5326 C CA . ALA D 1 31 ? 3.19200 -1.67300 46.71800 1.000 28.44807 30 ALA C CA 1
ATOM 5327 C C . ALA D 1 31 ? 2.81200 -1.74000 48.19400 1.000 31.62118 30 ALA C C 1
ATOM 5328 O O . ALA D 1 31 ? 3.17700 -2.68700 48.90100 1.000 33.16767 30 ALA C O 1
ATOM 5330 N N . ARG D 1 32 ? 2.07100 -0.74500 48.67500 1.000 27.67748 31 ARG C N 1
ATOM 5331 C CA . ARG D 1 32 ? 1.79400 -0.61000 50.09500 1.000 27.48732 31 ARG C CA 1
ATOM 5332 C C . ARG D 1 32 ? 0.40500 -1.09700 50.48600 1.000 28.23849 31 ARG C C 1
ATOM 5333 O O . ARG D 1 32 ? 0.05000 -1.03900 51.66200 1.000 35.61306 31 ARG C O 1
ATOM 5341 N N . THR D 1 33 ? -0.38800 -1.55700 49.53700 1.000 28.11746 32 THR C N 1
ATOM 5342 C CA . THR D 1 33 ? -1.71100 -2.10200 49.83200 1.000 33.20443 32 THR C CA 1
ATOM 5343 C C . THR D 1 33 ? -1.59900 -3.59700 50.10800 1.000 34.91619 32 THR C C 1
ATOM 5344 O O . THR D 1 33 ? -0.97800 -4.32500 49.32800 1.000 38.25749 32 THR C O 1
ATOM 5348 N N . THR D 1 34 ? -2.21400 -4.06200 51.19900 1.000 31.64693 33 THR C N 1
ATOM 5349 C CA . THR D 1 34 ? -2.25300 -5.49100 51.49800 1.000 34.40661 33 THR C CA 1
ATOM 5350 C C . THR D 1 34 ? -3.62300 -6.09000 51.17200 1.000 36.38672 33 THR C C 1
ATOM 5351 O O . THR D 1 34 ? -4.62700 -5.38600 51.05200 1.000 31.30837 33 THR C O 1
ATOM 5355 N N . LEU D 1 35 ? -3.65600 -7.42100 51.05300 1.000 29.20356 34 LEU C N 1
ATOM 5356 C CA . LEU D 1 35 ? -4.94400 -8.10800 50.95900 1.000 29.47457 34 LEU C CA 1
ATOM 5357 C C . LEU D 1 35 ? -5.85500 -7.76100 52.13700 1.000 30.40829 34 LEU C C 1
ATOM 5358 O O . LEU D 1 35 ? -7.06500 -7.58900 51.96200 1.000 31.82086 34 LEU C O 1
ATOM 5363 N N . ALA D 1 36 ? -5.30300 -7.64400 53.34700 1.000 32.27082 35 ALA C N 1
ATOM 5364 C CA . ALA D 1 36 ? -6.15500 -7.30500 54.48100 1.000 33.93948 35 ALA C CA 1
ATOM 5365 C C . ALA D 1 36 ? -6.74900 -5.90200 54.34000 1.000 34.10567 35 ALA C C 1
ATOM 5366 O O . ALA D 1 36 ? -7.91500 -5.68700 54.69900 1.000 35.91588 35 ALA C O 1
ATOM 5368 N N . ASP D 1 37 ? -5.96100 -4.93900 53.83400 1.000 36.34688 36 ASP C N 1
ATOM 5369 C CA . ASP D 1 37 ? -6.47800 -3.60100 53.52400 1.000 39.76592 36 ASP C CA 1
ATOM 5370 C C . ASP D 1 37 ? -7.66900 -3.67400 52.57200 1.000 38.93708 36 ASP C C 1
ATOM 5371 O O . ASP D 1 37 ? -8.68400 -2.99700 52.76800 1.000 39.99347 36 ASP C O 1
ATOM 5376 N N . ILE D 1 38 ? -7.53800 -4.46400 51.50500 1.000 28.88290 37 ILE C N 1
ATOM 5377 C CA . ILE D 1 38 ? -8.60100 -4.56600 50.51300 1.000 30.45216 37 ILE C CA 1
ATOM 5378 C C . ILE D 1 38 ? -9.83800 -5.20900 51.12300 1.000 35.98066 37 ILE C C 1
ATOM 5379 O O . ILE D 1 38 ? -10.96500 -4.74500 50.91200 1.000 30.53908 37 ILE C O 1
ATOM 5384 N N . ALA D 1 39 ? -9.64600 -6.26200 51.91600 1.000 31.15767 38 ALA C N 1
ATOM 5385 C CA . ALA D 1 39 ? -10.78400 -6.92300 52.54600 1.000 31.80860 38 ALA C CA 1
ATOM 5386 C C . ALA D 1 39 ? -11.55500 -5.96200 53.44100 1.000 39.71524 38 ALA C C 1
ATOM 5387 O O . ALA D 1 39 ? -12.78900 -5.93200 53.41600 1.000 36.34925 38 ALA C O 1
ATOM 5389 N N . GLU D 1 40 ? -10.84700 -5.14700 54.22300 1.000 40.47489 39 GLU C N 1
ATOM 5390 C CA . GLU D 1 40 ? -11.54700 -4.17900 55.05900 1.000 48.82841 39 GLU C CA 1
ATOM 5391 C C . GLU D 1 40 ? -12.31700 -3.17800 54.20600 1.000 46.08098 39 GLU C C 1
ATOM 5392 O O . GLU D 1 40 ? -13.46000 -2.83000 54.52200 1.000 54.32244 39 GLU C O 1
ATOM 5398 N N . LEU D 1 41 ? -11.71700 -2.72900 53.10200 1.000 43.23428 40 LEU C N 1
ATOM 5399 C CA . LEU D 1 41 ? -12.40000 -1.80000 52.21000 1.000 44.99356 40 LEU C CA 1
ATOM 5400 C C . LEU D 1 41 ? -13.59300 -2.44500 51.50600 1.000 48.98788 40 LEU C C 1
ATOM 5401 O O . LEU D 1 41 ? -14.58200 -1.76000 51.21800 1.000 49.58678 40 LEU C O 1
ATOM 5406 N N . ALA D 1 42 ? -13.51900 -3.74000 51.19500 1.000 42.91219 41 ALA C N 1
ATOM 5407 C CA . ALA D 1 42 ? -14.63000 -4.42100 50.54300 1.000 34.86597 41 ALA C CA 1
ATOM 5408 C C . ALA D 1 42 ? -15.74000 -4.81300 51.50800 1.000 49.81796 41 ALA C C 1
ATOM 5409 O O . ALA D 1 42 ? -16.77700 -5.30700 51.05600 1.000 51.22613 41 ALA C O 1
ATOM 5411 N N . GLY D 1 43 ? -15.55300 -4.61100 52.80900 1.000 56.55978 42 GLY C N 1
ATOM 5412 C CA . GLY D 1 43 ? -16.52600 -5.09500 53.77300 1.000 52.36673 42 GLY C CA 1
ATOM 5413 C C . GLY D 1 43 ? -16.67200 -6.60000 53.76900 1.000 54.42845 42 GLY C C 1
ATOM 5414 O O . GLY D 1 43 ? -17.78800 -7.11200 53.91300 1.000 53.46033 42 GLY C O 1
ATOM 5415 N N . VAL D 1 44 ? -15.56700 -7.32400 53.60100 1.000 47.81276 43 VAL C N 1
ATOM 5416 C CA . VAL D 1 44 ? -15.57900 -8.78100 53.52400 1.000 45.90304 43 VAL C CA 1
ATOM 5417 C C . VAL D 1 44 ? -14.71300 -9.33800 54.65200 1.000 43.23440 43 VAL C C 1
ATOM 5418 O O . VAL D 1 44 ? -13.58500 -8.87900 54.86300 1.000 53.93607 43 VAL C O 1
ATOM 5422 N N . THR D 1 45 ? -15.24300 -10.32600 55.37700 1.000 44.33961 44 THR C N 1
ATOM 5423 C CA . THR D 1 45 ? -14.77900 -10.66100 56.72000 1.000 47.84450 44 THR C CA 1
ATOM 5424 C C . THR D 1 45 ? -14.37700 -12.13300 56.82100 1.000 47.24112 44 THR C C 1
ATOM 5425 O O . THR D 1 45 ? -14.53200 -12.91700 55.88100 1.000 46.75560 44 THR C O 1
ATOM 5429 N N . ARG D 1 46 ? -13.84200 -12.49400 57.99100 1.000 51.07510 45 ARG C N 1
ATOM 5430 C CA . ARG D 1 46 ? -13.54100 -13.88300 58.35200 1.000 45.75350 45 ARG C CA 1
ATOM 5431 C C . ARG D 1 46 ? -12.52400 -14.51900 57.41100 1.000 48.61218 45 ARG C C 1
ATOM 5432 O O . ARG D 1 46 ? -12.50600 -15.74600 57.24300 1.000 45.68775 45 ARG C O 1
ATOM 5440 N N . GLY D 1 47 ? -11.66500 -13.68400 56.81900 1.000 41.78141 46 GLY C N 1
ATOM 5441 C CA . GLY D 1 47 ? -10.59600 -14.15000 55.96300 1.000 38.87620 46 GLY C CA 1
ATOM 5442 C C . GLY D 1 47 ? -11.02800 -14.53900 54.57000 1.000 46.14091 46 GLY C C 1
ATOM 5443 O O . GLY D 1 47 ? -10.29300 -15.26200 53.89000 1.000 34.77081 46 GLY C O 1
ATOM 5444 N N . ALA D 1 48 ? -12.19800 -14.06900 54.12200 1.000 36.05370 47 ALA C N 1
ATOM 5445 C CA . ALA D 1 48 ? -12.73300 -14.50500 52.83500 1.000 42.60852 47 ALA C CA 1
ATOM 5446 C C . ALA D 1 48 ? -11.82100 -14.14900 51.67500 1.000 37.58393 47 ALA C C 1
ATOM 5447 O O . ALA D 1 48 ? -11.81600 -14.85000 50.65700 1.000 36.88015 47 ALA C O 1
ATOM 5449 N N . ILE D 1 49 ? -11.05000 -13.06600 51.78400 1.000 31.00622 48 ILE C N 1
ATOM 5450 C CA . ILE D 1 49 ? -10.27500 -12.67800 50.61500 1.000 29.12617 48 ILE C CA 1
ATOM 5451 C C . ILE D 1 49 ? -9.22600 -13.73500 50.28200 1.000 28.91387 48 ILE C C 1
ATOM 5452 O O . ILE D 1 49 ? -8.87900 -13.92300 49.10700 1.000 29.47275 48 ILE C O 1
ATOM 5457 N N . TYR D 1 50 ? -8.70700 -14.43900 51.29300 1.000 30.60610 49 TYR C N 1
ATOM 5458 C CA . TYR D 1 50 ? -7.68200 -15.45000 51.07200 1.000 30.59271 49 TYR C CA 1
ATOM 5459 C C . TYR D 1 50 ? -8.24600 -16.71100 50.42700 1.000 30.90059 49 TYR C C 1
ATOM 5460 O O . TYR D 1 50 ? -7.48500 -17.47600 49.83200 1.000 30.82060 49 TYR C O 1
ATOM 5469 N N . TRP D 1 51 ? -9.54700 -16.94300 50.54100 1.000 32.14395 50 TRP C N 1
ATOM 5470 C CA . TRP D 1 51 ? -10.14600 -18.03700 49.78100 1.000 34.56702 50 TRP C CA 1
ATOM 5471 C C . TRP D 1 51 ? -10.24300 -17.70500 48.30200 1.000 35.48719 50 TRP C C 1
ATOM 5472 O O . TRP D 1 51 ? -10.30300 -18.61900 47.47200 1.000 35.57910 50 TRP C O 1
ATOM 5483 N N . HIS D 1 52 ? -10.26800 -16.42100 47.95400 1.000 29.41672 51 HIS C N 1
ATOM 5484 C CA . HIS D 1 52 ? -10.38800 -16.01600 46.56200 1.000 31.46227 51 HIS C CA 1
ATOM 5485 C C . HIS D 1 52 ? -9.04900 -15.72000 45.90600 1.000 35.04686 51 HIS C C 1
ATOM 5486 O O . HIS D 1 52 ? -8.91400 -15.92100 44.69300 1.000 34.08066 51 HIS C O 1
ATOM 5493 N N . PHE D 1 53 ? -8.05300 -15.27600 46.67600 1.000 29.24109 52 PHE C N 1
ATOM 5494 C CA . PHE D 1 53 ? -6.75900 -14.86100 46.14100 1.000 30.35617 52 PHE C CA 1
ATOM 5495 C C . PHE D 1 53 ? -5.64200 -15.32000 47.06100 1.000 38.17364 52 PHE C C 1
ATOM 5496 O O . PHE D 1 53 ? -5.70300 -15.09200 48.27200 1.000 34.47525 52 PHE C O 1
ATOM 5504 N N . ASN D 1 54 ? -4.60900 -15.93900 46.47600 1.000 41.80969 53 ASN C N 1
ATOM 5505 C CA . ASN D 1 54 ? -3.48000 -16.41300 47.27300 1.000 43.28653 53 ASN C CA 1
ATOM 5506 C C . ASN D 1 54 ? -2.59200 -15.26400 47.72600 1.000 43.94782 53 ASN C C 1
ATOM 5507 O O . ASN D 1 54 ? -2.06500 -15.28600 48.84400 1.000 51.56574 53 ASN C O 1
ATOM 5512 N N . ASN D 1 55 ? -2.40000 -14.26100 46.87600 1.000 41.87065 54 ASN C N 1
ATOM 5513 C CA . ASN D 1 55 ? -1.57600 -13.11800 47.22000 1.000 42.48522 54 ASN C CA 1
ATOM 5514 C C . ASN D 1 55 ? -2.00500 -11.92600 46.37800 1.000 36.44172 54 ASN C C 1
ATOM 5515 O O . ASN D 1 55 ? -2.94000 -12.00400 45.57200 1.000 34.69121 54 ASN C O 1
ATOM 5520 N N . LYS D 1 56 ? -1.30300 -10.81600 46.57700 1.000 37.36002 55 LYS C N 1
ATOM 5521 C CA . LYS D 1 56 ? -1.65600 -9.57100 45.91200 1.000 38.57382 55 LYS C CA 1
ATOM 5522 C C . LYS D 1 56 ? -1.37400 -9.62800 44.41500 1.000 35.28413 55 LYS C C 1
ATOM 5523 O O . LYS D 1 56 ? -2.08100 -8.98300 43.63100 1.000 34.41609 55 LYS C O 1
ATOM 5529 N N . ALA D 1 57 ? -0.35900 -10.39200 43.99400 1.000 34.14568 56 ALA C N 1
ATOM 5530 C CA . ALA D 1 57 ? -0.07100 -10.50800 42.56600 1.000 28.92024 56 ALA C CA 1
ATOM 5531 C C . ALA D 1 57 ? -1.21600 -11.18700 41.82700 1.000 32.38874 56 ALA C C 1
ATOM 5532 O O . ALA D 1 57 ? -1.53900 -10.81700 40.69200 1.000 29.14212 56 ALA C O 1
ATOM 5534 N N . GLU D 1 58 ? -1.85100 -12.18000 42.45800 1.000 29.95378 57 GLU C N 1
ATOM 5535 C CA . GLU D 1 58 ? -2.98500 -12.84000 41.82300 1.000 34.82742 57 GLU C CA 1
ATOM 5536 C C . GLU D 1 58 ? -4.14100 -11.86800 41.61800 1.000 32.16483 57 GLU C C 1
ATOM 5537 O O . GLU D 1 58 ? -4.88600 -11.97200 40.63300 1.000 30.79137 57 GLU C O 1
ATOM 5543 N N . LEU D 1 59 ? -4.28900 -10.90400 42.52100 1.000 27.99081 58 LEU C N 1
ATOM 5544 C CA . LEU D 1 59 ? -5.32100 -9.88700 42.38200 1.000 31.64909 58 LEU C CA 1
ATOM 5545 C C . LEU D 1 59 ? -4.95600 -8.87000 41.30800 1.000 31.51774 58 LEU C C 1
ATOM 5546 O O . LEU D 1 59 ? -5.81500 -8.45900 40.51600 1.000 28.44938 58 LEU C O 1
ATOM 5551 N N . VAL D 1 60 ? -3.68700 -8.46400 41.24700 1.000 27.33144 59 VAL C N 1
ATOM 5552 C CA . VAL D 1 60 ? -3.25100 -7.62100 40.13700 1.000 28.09806 59 VAL C CA 1
ATOM 5553 C C . VAL D 1 60 ? -3.52900 -8.31900 38.81300 1.000 25.60810 59 VAL C C 1
ATOM 5554 O O . VAL D 1 60 ? -4.04800 -7.71500 37.86700 1.000 30.18920 59 VAL C O 1
ATOM 5558 N N . GLN D 1 61 ? -3.21200 -9.61400 38.73500 1.000 31.90180 60 GLN C N 1
ATOM 5559 C CA . GLN D 1 61 ? -3.43000 -10.34600 37.49000 1.000 29.04995 60 GLN C CA 1
ATOM 5560 C C . GLN D 1 61 ? -4.91200 -10.43700 37.13800 1.000 29.09129 60 GLN C C 1
ATOM 5561 O O . GLN D 1 61 ? -5.26600 -10.40800 35.95700 1.000 28.73067 60 GLN C O 1
ATOM 5567 N N . ALA D 1 62 ? -5.79500 -10.52600 38.14100 1.000 28.67536 61 ALA C N 1
ATOM 5568 C CA . ALA D 1 62 ? -7.22400 -10.50600 37.85300 1.000 26.18409 61 ALA C CA 1
ATOM 5569 C C . ALA D 1 62 ? -7.64300 -9.18000 37.22900 1.000 29.61026 61 ALA C C 1
ATOM 5570 O O . ALA D 1 62 ? -8.45200 -9.15500 36.29400 1.000 30.83107 61 ALA C O 1
ATOM 5572 N N . LEU D 1 63 ? -7.09600 -8.06500 37.71700 1.000 28.23726 62 LEU C N 1
ATOM 5573 C CA . LEU D 1 63 ? -7.36800 -6.78900 37.06400 1.000 26.02525 62 LEU C CA 1
ATOM 5574 C C . LEU D 1 63 ? -6.87100 -6.79400 35.62400 1.000 25.75937 62 LEU C C 1
ATOM 5575 O O . LEU D 1 63 ? -7.58900 -6.37900 34.70900 1.000 29.92273 62 LEU C O 1
ATOM 5580 N N . LEU D 1 64 ? -5.64000 -7.27100 35.40900 1.000 26.72070 63 LEU C N 1
ATOM 5581 C CA . LEU D 1 64 ? -5.06100 -7.29600 34.06900 1.000 33.36662 63 LEU C CA 1
ATOM 5582 C C . LEU D 1 64 ? -5.86400 -8.20200 33.14600 1.000 29.61207 63 LEU C C 1
ATOM 5583 O O . LEU D 1 64 ? -6.20600 -7.81600 32.02100 1.000 30.10109 63 LEU C O 1
ATOM 5588 N N . ASP D 1 65 ? -6.18400 -9.41300 33.61100 1.000 30.41850 64 ASP C N 1
ATOM 5589 C CA . ASP D 1 65 ? -7.00100 -10.33200 32.81500 1.000 30.52815 64 ASP C CA 1
ATOM 5590 C C . ASP D 1 65 ? -8.35100 -9.72800 32.44100 1.000 33.04291 64 ASP C C 1
ATOM 5591 O O . ASP D 1 65 ? -8.86000 -9.99100 31.34500 1.000 34.09380 64 ASP C O 1
ATOM 5596 N N . SER D 1 66 ? -8.94000 -8.90400 33.32000 1.000 30.67516 65 SER C N 1
ATOM 5597 C CA . SER D 1 66 ? -10.26700 -8.36400 33.03500 1.000 34.58508 65 SER C CA 1
ATOM 5598 C C . SER D 1 66 ? -10.27200 -7.44700 31.81800 1.000 36.51042 65 SER C C 1
ATOM 5599 O O . SER D 1 66 ? -11.33800 -7.20200 31.25100 1.000 33.16257 65 SER C O 1
ATOM 5602 N N . LEU D 1 67 ? -9.10900 -6.92600 31.41300 1.000 31.57384 66 LEU C N 1
ATOM 5603 C CA . LEU D 1 67 ? -9.06300 -5.97700 30.30600 1.000 27.90301 66 LEU C CA 1
ATOM 5604 C C . LEU D 1 67 ? -9.25600 -6.65600 28.95700 1.000 31.77300 66 LEU C C 1
ATOM 5605 O O . LEU D 1 67 ? -9.67700 -6.00400 27.99700 1.000 39.31275 66 LEU C O 1
ATOM 5610 N N . HIS D 1 68 ? -8.96300 -7.95300 28.85700 1.000 34.34239 67 HIS C N 1
ATOM 5611 C CA . HIS D 1 68 ? -9.02500 -8.61900 27.55800 1.000 37.32096 67 HIS C CA 1
ATOM 5612 C C . HIS D 1 68 ? -10.44800 -8.95300 27.12500 1.000 39.36716 67 HIS C C 1
ATOM 5613 O O . HIS D 1 68 ? -10.68300 -9.12700 25.92500 1.000 38.88369 67 HIS C O 1
ATOM 5620 N N . GLU D 1 69 ? -11.39900 -9.01800 28.06200 1.000 39.81194 68 GLU C N 1
ATOM 5621 C CA . GLU D 1 69 ? -12.71100 -9.60200 27.77300 1.000 41.78193 68 GLU C CA 1
ATOM 5622 C C . GLU D 1 69 ? -13.44900 -8.84200 26.67000 1.000 40.28000 68 GLU C C 1
ATOM 5623 O O . GLU D 1 69 ? -13.97800 -9.44800 25.72600 1.000 40.87720 68 GLU C O 1
ATOM 5629 N N . THR D 1 70 ? -13.49400 -7.51000 26.77500 1.000 41.07201 69 THR C N 1
ATOM 5630 C CA . THR D 1 70 ? -14.25600 -6.69200 25.83600 1.000 37.31657 69 THR C CA 1
ATOM 5631 C C . THR D 1 70 ? -13.78900 -6.91200 24.40400 1.000 42.42849 69 THR C C 1
ATOM 5632 O O . THR D 1 70 ? -14.59500 -6.91000 23.46600 1.000 42.18954 69 THR C O 1
ATOM 5636 N N . HIS D 1 71 ? -12.49100 -7.11200 24.22000 1.000 33.87935 70 HIS C N 1
ATOM 5637 C CA . HIS D 1 71 ? -11.86500 -7.11000 22.90700 1.000 37.88376 70 HIS C CA 1
ATOM 5638 C C . HIS D 1 71 ? -11.66400 -8.50900 22.34500 1.000 38.21699 70 HIS C C 1
ATOM 5639 O O . HIS D 1 71 ? -11.13600 -8.64900 21.23400 1.000 37.23578 70 HIS C O 1
ATOM 5646 N N . ASP D 1 72 ? -12.11100 -9.53600 23.07200 1.000 39.14364 71 ASP C N 1
ATOM 5647 C CA . ASP D 1 72 ? -11.79200 -10.92000 22.73400 1.000 46.65203 71 ASP C CA 1
ATOM 5648 C C . ASP D 1 72 ? -12.33300 -11.29500 21.36200 1.000 47.69850 71 ASP C C 1
ATOM 5649 O O . ASP D 1 72 ? -11.64000 -11.94900 20.57400 1.000 42.35152 71 ASP C O 1
ATOM 5654 N N . HIS D 1 73 ? -13.55900 -10.86000 21.05300 1.000 42.90538 72 HIS C N 1
ATOM 5655 C CA . HIS D 1 73 ? -14.19000 -11.18700 19.77800 1.000 50.45510 72 HIS C CA 1
ATOM 5656 C C . HIS D 1 73 ? -13.37500 -10.67100 18.59300 1.000 45.45166 72 HIS C C 1
ATOM 5657 O O . HIS D 1 73 ? -13.14600 -11.40000 17.61600 1.000 47.55669 72 HIS C O 1
ATOM 5664 N N . LEU D 1 74 ? -12.96800 -9.39800 18.63400 1.000 43.04181 73 LEU C N 1
ATOM 5665 C CA . LEU D 1 74 ? -12.22500 -8.83400 17.50500 1.000 42.72046 73 LEU C CA 1
ATOM 5666 C C . LEU D 1 74 ? -10.80800 -9.39300 17.43500 1.000 41.71757 73 LEU C C 1
ATOM 5667 O O . LEU D 1 74 ? -10.26100 -9.57600 16.34100 1.000 43.14189 73 LEU C O 1
ATOM 5672 N N . ALA D 1 75 ? -10.18300 -9.63900 18.58700 1.000 39.91803 74 ALA C N 1
ATOM 5673 C CA . ALA D 1 75 ? -8.85100 -10.23500 18.58500 1.000 40.21521 74 ALA C CA 1
ATOM 5674 C C . ALA D 1 75 ? -8.88000 -11.63300 17.98200 1.000 42.49491 74 ALA C C 1
ATOM 5675 O O . ALA D 1 75 ? -8.07600 -11.96400 17.10200 1.000 43.07568 74 ALA C O 1
ATOM 5677 N N . ARG D 1 76 ? -9.80700 -12.47200 18.44700 1.000 44.35002 75 ARG C N 1
ATOM 5678 C CA . ARG D 1 76 ? -9.98900 -13.79000 17.84100 1.000 45.84337 75 ARG C CA 1
ATOM 5679 C C . ARG D 1 76 ? -10.19600 -13.68700 16.33400 1.000 51.68776 75 ARG C C 1
ATOM 5680 O O . ARG D 1 76 ? -9.60800 -14.45600 15.56300 1.000 50.02566 75 ARG C O 1
ATOM 5688 N N . ALA D 1 77 ? -11.03400 -12.74300 15.89400 1.000 48.56748 76 ALA C N 1
ATOM 5689 C CA . ALA D 1 77 ? -11.30700 -12.61700 14.46600 1.000 54.78139 76 ALA C CA 1
ATOM 5690 C C . ALA D 1 77 ? -10.05400 -12.20800 13.70600 1.000 51.19212 76 ALA C C 1
ATOM 5691 O O . ALA D 1 77 ? -9.74600 -12.77400 12.65500 1.000 51.64559 76 ALA C O 1
ATOM 5693 N N . SER D 1 78 ? -9.30100 -11.24100 14.23200 1.000 46.88863 77 SER C N 1
ATOM 5694 C CA . SER D 1 78 ? -8.09200 -10.82900 13.53100 1.000 45.06539 77 SER C CA 1
ATOM 5695 C C . SER D 1 78 ? -7.10400 -11.98200 13.41300 1.000 45.55585 77 SER C C 1
ATOM 5696 O O . SER D 1 78 ? -6.36500 -12.06700 12.42900 1.000 47.94284 77 SER C O 1
ATOM 5699 N N . GLU D 1 79 ? -7.09700 -12.89400 14.38200 1.000 46.29497 78 GLU C N 1
ATOM 5700 C CA . GLU D 1 79 ? -6.15400 -14.00400 14.36200 1.000 45.91788 78 GLU C CA 1
ATOM 5701 C C . GLU D 1 79 ? -6.64900 -15.19400 13.54700 1.000 56.84899 78 GLU C C 1
ATOM 5702 O O . GLU D 1 79 ? -5.90400 -16.16700 13.38200 1.000 54.18441 78 GLU C O 1
ATOM 5708 N N . SER D 1 80 ? -7.86400 -15.13400 13.00800 1.000 54.48892 79 SER C N 1
ATOM 5709 C CA . SER D 1 80 ? -8.40900 -16.25800 12.25800 1.000 54.50533 79 SER C CA 1
ATOM 5710 C C . SER D 1 80 ? -7.94200 -16.22900 10.80800 1.000 59.04854 79 SER C C 1
ATOM 5711 O O . SER D 1 80 ? -8.02700 -15.19500 10.13400 1.000 56.51386 79 SER C O 1
ATOM 5714 N N . GLU D 1 81 ? -7.44300 -17.37400 10.33300 1.000 63.07916 80 GLU C N 1
ATOM 5715 C CA . GLU D 1 81 ? -7.13300 -17.50900 8.91300 1.000 74.43670 80 GLU C CA 1
ATOM 5716 C C . GLU D 1 81 ? -8.35200 -17.21700 8.05000 1.000 71.87824 80 GLU C C 1
ATOM 5717 O O . GLU D 1 81 ? -8.24300 -16.55600 7.01200 1.000 72.05506 80 GLU C O 1
ATOM 5723 N N . ASP D 1 82 ? -9.52300 -17.70100 8.46300 1.000 68.65961 81 ASP C N 1
ATOM 5724 C CA . ASP D 1 82 ? -10.72000 -17.58600 7.63800 1.000 65.99687 81 ASP C CA 1
ATOM 5725 C C . ASP D 1 82 ? -11.31000 -16.18100 7.63000 1.000 64.65652 81 ASP C C 1
ATOM 5726 O O . ASP D 1 82 ? -12.19300 -15.90300 6.81300 1.000 66.62365 81 ASP C O 1
ATOM 5731 N N . GLU D 1 83 ? -10.84500 -15.28900 8.50200 1.000 67.04684 82 GLU C N 1
ATOM 5732 C CA . GLU D 1 83 ? -11.32800 -13.91600 8.48500 1.000 60.13421 82 GLU C CA 1
ATOM 5733 C C . GLU D 1 83 ? -10.93300 -13.23100 7.18200 1.000 65.62047 82 GLU C C 1
ATOM 5734 O O . GLU D 1 83 ? -9.77400 -13.28400 6.75700 1.000 60.44411 82 GLU C O 1
ATOM 5740 N N . VAL D 1 84 ? -11.90200 -12.56000 6.56000 1.000 61.83075 83 VAL C N 1
ATOM 5741 C CA . VAL D 1 84 ? -11.65900 -11.95300 5.25500 1.000 62.67151 83 VAL C CA 1
ATOM 5742 C C . VAL D 1 84 ? -10.83300 -10.67500 5.37200 1.000 62.58064 83 VAL C C 1
ATOM 5743 O O . VAL D 1 84 ? -10.10300 -10.32400 4.43700 1.000 59.77137 83 VAL C O 1
ATOM 5747 N N . ASP D 1 85 ? -10.91100 -9.97100 6.50400 1.000 57.15713 84 ASP C N 1
ATOM 5748 C CA . ASP D 1 85 ? -10.34100 -8.63100 6.64700 1.000 55.65892 84 ASP C CA 1
ATOM 5749 C C . ASP D 1 85 ? -9.57700 -8.53200 7.96500 1.000 55.40277 84 ASP C C 1
ATOM 5750 O O . ASP D 1 85 ? -9.97900 -7.80100 8.87800 1.000 54.38265 84 ASP C O 1
ATOM 5755 N N . PRO D 1 86 ? -8.46100 -9.25700 8.09400 1.000 50.92283 85 PRO C N 1
ATOM 5756 C CA . PRO D 1 86 ? -7.73000 -9.22500 9.37300 1.000 48.20757 85 PRO C CA 1
ATOM 5757 C C . PRO D 1 86 ? -7.19900 -7.85000 9.73700 1.000 52.55964 85 PRO C C 1
ATOM 5758 O O . PRO D 1 86 ? -7.23300 -7.48900 10.91800 1.000 49.51548 85 PRO C O 1
ATOM 5762 N N . LEU D 1 87 ? -6.71200 -7.06100 8.77200 1.000 45.91580 86 LEU C N 1
ATOM 5763 C CA . LEU D 1 87 ? -6.25600 -5.71700 9.12600 1.000 49.40258 86 LEU C CA 1
ATOM 5764 C C . LEU D 1 87 ? -7.43300 -4.85500 9.57300 1.000 45.92848 86 LEU C C 1
ATOM 5765 O O . LEU D 1 87 ? -7.29500 -4.02400 10.47700 1.000 44.59191 86 LEU C O 1
ATOM 5770 N N . GLY D 1 88 ? -8.61300 -5.06900 8.97500 1.000 48.42468 87 GLY C N 1
ATOM 5771 C CA . GLY D 1 88 ? -9.79200 -4.34100 9.41100 1.000 46.26094 87 GLY C CA 1
ATOM 5772 C C . GLY D 1 88 ? -10.23800 -4.71400 10.80900 1.000 47.53798 87 GLY C C 1
ATOM 5773 O O . GLY D 1 88 ? -10.72700 -3.86200 11.55400 1.000 45.04847 87 GLY C O 1
ATOM 5774 N N . CYS D 1 89 ? -10.09500 -5.99000 11.17900 1.000 53.35153 88 CYS C N 1
ATOM 5775 C CA . CYS D 1 89 ? -10.40100 -6.39900 12.54600 1.000 43.67244 88 CYS C CA 1
ATOM 5776 C C . CYS D 1 89 ? -9.41600 -5.79100 13.53600 1.000 42.37882 88 CYS C C 1
ATOM 5777 O O . CYS D 1 89 ? -9.80600 -5.36700 14.62900 1.000 40.53403 88 CYS C O 1
ATOM 5780 N N . MET D 1 90 ? -8.13300 -5.75400 13.17400 1.000 39.54055 89 MET C N 1
ATOM 5781 C CA . MET D 1 90 ? -7.14000 -5.12900 14.05000 1.000 36.49807 89 MET C CA 1
ATOM 5782 C C . MET D 1 90 ? -7.41500 -3.63800 14.20700 1.000 43.42853 89 MET C C 1
ATOM 5783 O O . MET D 1 90 ? -7.22800 -3.06800 15.29000 1.000 37.50274 89 MET C O 1
ATOM 5788 N N . ARG D 1 91 ? -7.88600 -2.99500 13.13800 1.000 40.46424 90 ARG C N 1
ATOM 5789 C CA . ARG D 1 91 ? -8.24200 -1.58300 13.21500 1.000 36.05957 90 ARG C CA 1
ATOM 5790 C C . ARG D 1 91 ? -9.41900 -1.36400 14.16100 1.000 40.83352 90 ARG C C 1
ATOM 5791 O O . ARG D 1 91 ? -9.37100 -0.48400 15.03000 1.000 38.70688 90 ARG C O 1
ATOM 5799 N N . LYS D 1 92 ? -10.48000 -2.17200 14.01300 1.000 38.60168 91 LYS C N 1
ATOM 5800 C CA . LYS D 1 92 ? -11.63300 -2.08900 14.91300 1.000 41.82739 91 LYS C CA 1
ATOM 5801 C C . LYS D 1 92 ? -11.24300 -2.43400 16.34700 1.000 38.74487 91 LYS C C 1
ATOM 5802 O O . LYS D 1 92 ? -11.76600 -1.84300 17.29800 1.000 42.42516 91 LYS C O 1
ATOM 5808 N N . LEU D 1 93 ? -10.34500 -3.40800 16.52000 1.000 35.40047 92 LEU C N 1
ATOM 5809 C CA . LEU D 1 93 ? -9.77900 -3.69600 17.83700 1.000 34.09862 92 LEU C CA 1
ATOM 5810 C C . LEU D 1 93 ? -9.15200 -2.45300 18.45900 1.000 35.00243 92 LEU C C 1
ATOM 5811 O O . LEU D 1 93 ? -9.48900 -2.06600 19.58400 1.000 32.15567 92 LEU C O 1
ATOM 5816 N N . LEU D 1 94 ? -8.22700 -1.81400 17.74200 1.000 33.14282 93 LEU C N 1
ATOM 5817 C CA . LEU D 1 94 ? -7.53000 -0.67000 18.31600 1.000 29.78103 93 LEU C CA 1
ATOM 5818 C C . LEU D 1 94 ? -8.48200 0.49900 18.54400 1.000 27.87597 93 LEU C C 1
ATOM 5819 O O . LEU D 1 94 ? -8.37800 1.19700 19.55400 1.000 29.83216 93 LEU C O 1
ATOM 5824 N N . LEU D 1 95 ? -9.44800 0.70300 17.64100 1.000 32.39154 94 LEU C N 1
ATOM 5825 C CA . LEU D 1 95 ? -10.47600 1.71500 17.88600 1.000 37.88760 94 LEU C CA 1
ATOM 5826 C C . LEU D 1 95 ? -11.21900 1.45100 19.19100 1.000 33.22516 94 LEU C C 1
ATOM 5827 O O . LEU D 1 95 ? -11.44400 2.37300 19.98400 1.000 35.69533 94 LEU C O 1
ATOM 5832 N N . GLN D 1 96 ? -11.61500 0.20300 19.42300 1.000 32.93085 95 GLN C N 1
ATOM 5833 C CA . GLN D 1 96 ? -12.34600 -0.12900 20.64300 1.000 34.12645 95 GLN C CA 1
ATOM 5834 C C . GLN D 1 96 ? -11.46600 0.02400 21.87800 1.000 33.17123 95 GLN C C 1
ATOM 5835 O O . GLN D 1 96 ? -11.93400 0.47400 22.94000 1.000 31.75360 95 GLN C O 1
ATOM 5841 N N . VAL D 1 97 ? -10.19600 -0.36900 21.77100 1.000 30.02766 96 VAL C N 1
ATOM 5842 C CA . VAL D 1 97 ? -9.27200 -0.20700 22.89800 1.000 29.84738 96 VAL C CA 1
ATOM 5843 C C . VAL D 1 97 ? -9.24900 1.24500 23.35500 1.000 33.09652 96 VAL C C 1
ATOM 5844 O O . VAL D 1 97 ? -9.41300 1.54900 24.54900 1.000 27.06932 96 VAL C O 1
ATOM 5848 N N . PHE D 1 98 ? -9.05600 2.16500 22.40500 1.000 31.52441 97 PHE C N 1
ATOM 5849 C CA . PHE D 1 98 ? -8.95200 3.58000 22.74500 1.000 34.77132 97 PHE C CA 1
ATOM 5850 C C . PHE D 1 98 ? -10.29600 4.14700 23.19600 1.000 32.38276 97 PHE C C 1
ATOM 5851 O O . PHE D 1 98 ? -10.34200 4.98400 24.10900 1.000 29.54518 97 PHE C O 1
ATOM 5859 N N . ASN D 1 99 ? -11.39100 3.72700 22.54200 1.000 32.81805 98 ASN C N 1
ATOM 5860 C CA . ASN D 1 99 ? -12.73200 4.17400 22.92300 1.000 28.87740 98 ASN C CA 1
ATOM 5861 C C . ASN D 1 99 ? -13.05400 3.76700 24.34800 1.000 31.31570 98 ASN C C 1
ATOM 5862 O O . ASN D 1 99 ? -13.56700 4.56900 25.13300 1.000 36.64973 98 ASN C O 1
ATOM 5867 N N . GLU D 1 100 ? -12.76800 2.51400 24.69400 1.000 32.73732 99 GLU C N 1
ATOM 5868 C CA . GLU D 1 100 ? -13.04700 2.04200 26.04500 1.000 31.49480 99 GLU C CA 1
ATOM 5869 C C . GLU D 1 100 ? -12.17100 2.75400 27.06700 1.000 28.97644 99 GLU C C 1
ATOM 5870 O O . GLU D 1 100 ? -12.62500 3.08600 28.16900 1.000 33.25858 99 GLU C O 1
ATOM 5876 N N . LEU D 1 101 ? -10.91700 3.01700 26.71100 1.000 27.54379 100 LEU C N 1
ATOM 5877 C CA . LEU D 1 101 ? -10.01600 3.69800 27.63200 1.000 26.19751 100 LEU C CA 1
ATOM 5878 C C . LEU D 1 101 ? -10.54800 5.08100 27.98900 1.000 26.50299 100 LEU C C 1
ATOM 5879 O O . LEU D 1 101 ? -10.55000 5.47600 29.16100 1.000 34.02868 100 LEU C O 1
ATOM 5884 N N . VAL D 1 102 ? -11.01100 5.83000 26.98600 1.000 27.61636 101 VAL C N 1
ATOM 5885 C CA . VAL D 1 102 ? -11.49600 7.18100 27.23400 1.000 31.40142 101 VAL C CA 1
ATOM 5886 C C . VAL D 1 102 ? -12.86300 7.14800 27.90800 1.000 36.67618 101 VAL C C 1
ATOM 5887 O O . VAL D 1 102 ? -13.13200 7.92300 28.83400 1.000 34.62796 101 VAL C O 1
ATOM 5891 N N . LEU D 1 103 ? -13.72200 6.22600 27.49600 1.000 33.22027 102 LEU C N 1
ATOM 5892 C CA . LEU D 1 103 ? -15.10400 6.24200 27.96000 1.000 28.37409 102 LEU C CA 1
ATOM 5893 C C . LEU D 1 103 ? -15.33700 5.48200 29.25800 1.000 35.55629 102 LEU C C 1
ATOM 5894 O O . LEU D 1 103 ? -16.18500 5.90500 30.05500 1.000 38.32741 102 LEU C O 1
ATOM 5899 N N . ASP D 1 104 ? -14.64100 4.36600 29.49600 1.000 34.22260 103 ASP C N 1
ATOM 5900 C CA . ASP D 1 104 ? -14.93700 3.49800 30.64000 1.000 35.64742 103 ASP C CA 1
ATOM 5901 C C . ASP D 1 104 ? -14.05900 3.88400 31.82500 1.000 35.06812 103 ASP C C 1
ATOM 5902 O O . ASP D 1 104 ? -12.83300 3.73700 31.77400 1.000 36.13981 103 ASP C O 1
ATOM 5907 N N . ALA D 1 105 ? -14.69700 4.33600 32.90500 1.000 35.46915 104 ALA C N 1
ATOM 5908 C CA . ALA D 1 105 ? -13.95100 4.71700 34.09900 1.000 42.16671 104 ALA C CA 1
ATOM 5909 C C . ALA D 1 105 ? -13.14600 3.54500 34.64500 1.000 34.17560 104 ALA C C 1
ATOM 5910 O O . ALA D 1 105 ? -11.99600 3.71300 35.07000 1.000 35.22151 104 ALA C O 1
ATOM 5912 N N . ARG D 1 106 ? -13.72700 2.34500 34.61800 1.000 36.03638 105 ARG C N 1
ATOM 5913 C CA . ARG D 1 106 ? -13.04200 1.18200 35.16600 1.000 34.75015 105 ARG C CA 1
ATOM 5914 C C . ARG D 1 106 ? -11.80800 0.83000 34.34400 1.000 30.58832 105 ARG C C 1
ATOM 5915 O O . ARG D 1 106 ? -10.73100 0.59500 34.89900 1.000 25.56529 105 ARG C O 1
ATOM 5923 N N . THR D 1 107 ? -11.93900 0.80300 33.01700 1.000 27.01929 106 THR C N 1
ATOM 5924 C CA . THR D 1 107 ? -10.79200 0.47200 32.17800 1.000 25.68808 106 THR C CA 1
ATOM 5925 C C . THR D 1 107 ? -9.67600 1.48700 32.36100 1.000 27.37386 106 THR C C 1
ATOM 5926 O O . THR D 1 107 ? -8.49900 1.11600 32.45000 1.000 23.44678 106 THR C O 1
ATOM 5930 N N . ARG D 1 108 ? -10.03100 2.77100 32.42100 1.000 25.44765 107 ARG C N 1
ATOM 5931 C CA . ARG D 1 108 ? -9.01700 3.80500 32.59400 1.000 30.52174 107 ARG C CA 1
ATOM 5932 C C . ARG D 1 108 ? -8.28400 3.64300 33.91600 1.000 29.49160 107 ARG C C 1
ATOM 5933 O O . ARG D 1 108 ? -7.05400 3.72400 33.96400 1.000 26.25057 107 ARG C O 1
ATOM 5941 N N . ARG D 1 109 ? -9.02300 3.40000 34.99700 1.000 27.35019 108 ARG C N 1
ATOM 5942 C CA . ARG D 1 109 ? -8.39000 3.28800 36.30600 1.000 27.09544 108 ARG C CA 1
ATOM 5943 C C . ARG D 1 109 ? -7.50800 2.04800 36.39200 1.000 26.32413 108 ARG C C 1
ATOM 5944 O O . ARG D 1 109 ? -6.46100 2.07300 37.04200 1.000 23.62117 108 ARG C O 1
ATOM 5952 N N . ILE D 1 110 ? -7.92400 0.93800 35.77200 1.000 23.82978 109 ILE C N 1
ATOM 5953 C CA . ILE D 1 110 ? -7.08200 -0.25500 35.80300 1.000 23.91931 109 ILE C CA 1
ATOM 5954 C C . ILE D 1 110 ? -5.80200 -0.01300 35.01500 1.000 23.32287 109 ILE C C 1
ATOM 5955 O O . ILE D 1 110 ? -4.71100 -0.43300 35.42400 1.000 23.34355 109 ILE C O 1
ATOM 5960 N N . ASN D 1 111 ? -5.91100 0.67100 33.87400 1.000 25.13698 110 ASN C N 1
ATOM 5961 C CA . ASN D 1 111 ? -4.71400 0.98400 33.10500 1.000 22.30519 110 ASN C CA 1
ATOM 5962 C C . ASN D 1 111 ? -3.78700 1.89600 33.88700 1.000 22.14317 110 ASN C C 1
ATOM 5963 O O . ASN D 1 111 ? -2.56400 1.71600 33.85500 1.000 24.60142 110 ASN C O 1
ATOM 5968 N N . GLU D 1 112 ? -4.35300 2.89200 34.57500 1.000 22.23761 111 GLU C N 1
ATOM 5969 C CA . GLU D 1 112 ? -3.53300 3.77100 35.40000 1.000 22.49804 111 GLU C CA 1
ATOM 5970 C C . GLU D 1 112 ? -2.84400 2.98900 36.50600 1.000 25.45113 111 GLU C C 1
ATOM 5971 O O . GLU D 1 112 ? -1.66600 3.22600 36.80600 1.000 22.88375 111 GLU C O 1
ATOM 5977 N N . ILE D 1 113 ? -3.54800 2.02700 37.11200 1.000 23.36374 112 ILE C N 1
ATOM 5978 C CA . ILE D 1 113 ? -2.92000 1.20200 38.13500 1.000 23.53161 112 ILE C CA 1
ATOM 5979 C C . ILE D 1 113 ? -1.75300 0.42500 37.54800 1.000 23.37162 112 ILE C C 1
ATOM 5980 O O . ILE D 1 113 ? -0.65700 0.40300 38.11100 1.000 23.46171 112 ILE C O 1
ATOM 5985 N N . LEU D 1 114 ? -1.96500 -0.23300 36.40200 1.000 23.18255 113 LEU C N 1
ATOM 5986 C CA . LEU D 1 114 ? -0.93200 -1.13200 35.90900 1.000 23.52140 113 LEU C CA 1
ATOM 5987 C C . LEU D 1 114 ? 0.24900 -0.35400 35.34400 1.000 29.57614 113 LEU C C 1
ATOM 5988 O O . LEU D 1 114 ? 1.40700 -0.73000 35.56000 1.000 28.45601 113 LEU C O 1
ATOM 5993 N N . HIS D 1 115 ? -0.02300 0.75900 34.66500 1.000 28.58084 114 HIS C N 1
ATOM 5994 C CA . HIS D 1 115 ? 1.03800 1.57400 34.08500 1.000 34.11717 114 HIS C CA 1
ATOM 5995 C C . HIS D 1 115 ? 1.78500 2.37100 35.14600 1.000 31.29213 114 HIS C C 1
ATOM 5996 O O . HIS D 1 115 ? 3.02000 2.38700 35.15300 1.000 29.18204 114 HIS C O 1
ATOM 6003 N N . HIS D 1 116 ? 1.05200 3.02600 36.05900 1.000 23.97464 115 HIS C N 1
ATOM 6004 C CA . HIS D 1 116 ? 1.60300 4.08000 36.89500 1.000 25.11066 115 HIS C CA 1
ATOM 6005 C C . HIS D 1 116 ? 1.51900 3.83400 38.39100 1.000 26.05461 115 HIS C C 1
ATOM 6006 O O . HIS D 1 116 ? 2.06500 4.64000 39.15800 1.000 26.11974 115 HIS C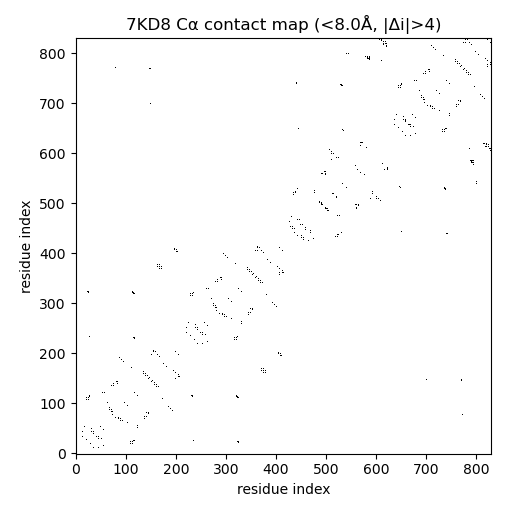 O 1
ATOM 6013 N N . LYS D 1 117 ? 0.83000 2.79000 38.84500 1.000 22.96105 116 LYS C N 1
ATOM 6014 C CA . LYS D 1 117 ? 0.64900 2.63000 40.28800 1.000 23.56967 116 LYS C CA 1
ATOM 6015 C C . LYS D 1 117 ? 1.00900 1.22400 40.75400 1.000 24.12502 116 LYS C 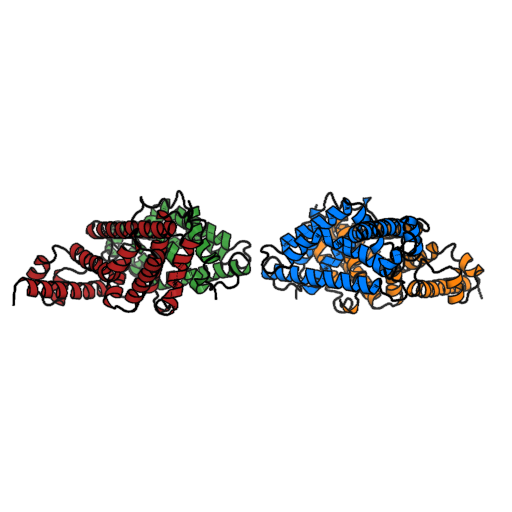C 1
ATOM 6016 O O . LYS D 1 117 ? 0.48400 0.74900 41.76700 1.000 24.72897 116 LYS C O 1
ATOM 6022 N N . CYS D 1 118 ? 1.93400 0.55500 40.06500 1.000 23.99807 117 CYS C N 1
ATOM 6023 C CA . CYS D 1 118 ? 2.16400 -0.87300 40.31300 1.000 24.55493 117 CYS C CA 1
ATOM 6024 C C . CYS D 1 118 ? 3.65200 -1.21200 40.15400 1.000 33.37200 117 CYS C C 1
ATOM 6025 O O . CYS D 1 118 ? 4.10900 -1.54200 39.05800 1.000 36.79276 117 CYS C O 1
ATOM 6028 N N . GLU D 1 119 ? 4.37500 -1.20300 41.27200 1.000 25.08166 118 GLU C N 1
ATOM 6029 C CA . GLU D 1 119 ? 5.80800 -1.48100 41.26800 1.000 25.28370 118 GLU C CA 1
ATOM 6030 C C . GLU D 1 119 ? 6.12700 -2.94300 40.99500 1.000 29.59277 118 GLU C C 1
ATOM 6031 O O . GLU D 1 119 ? 5.41800 -3.84600 41.43900 1.000 32.71483 118 GLU C O 1
ATOM 6037 N N A PHE D 1 120 ? 7.22900 -3.18900 40.30200 0.493 29.71171 119 PHE C N 1
ATOM 6038 N N B PHE D 1 120 ? 7.21600 -3.14500 40.24200 0.507 29.72668 119 PHE C N 1
ATOM 6039 C CA A PHE D 1 120 ? 7.68500 -4.56700 40.11200 0.493 35.18005 119 PHE C CA 1
ATOM 6040 C CA B PHE D 1 120 ? 7.88800 -4.43000 40.06600 0.507 35.14348 119 PHE C CA 1
ATOM 6041 C C A PHE D 1 120 ? 8.55200 -5.00000 41.30000 0.493 34.18781 119 PHE C C 1
ATOM 6042 C C B PHE D 1 120 ? 9.02600 -4.52300 41.07800 0.507 33.72006 119 PHE C C 1
ATOM 6043 O O A PHE D 1 120 ? 9.72700 -5.33200 41.16100 0.493 36.54791 119 PHE C O 1
ATOM 6044 O O B PHE D 1 120 ? 9.97600 -3.73500 41.01500 0.507 29.54418 119 PHE C O 1
ATOM 6059 N N A THR D 1 121 ? 7.94900 -4.98600 42.49500 0.493 33.58059 120 THR C N 1
ATOM 6060 N N B THR D 1 121 ? 8.95000 -5.49300 41.98700 0.507 33.10695 120 THR C N 1
ATOM 6061 C CA A THR D 1 121 ? 8.71600 -5.16800 43.73100 0.493 36.20780 120 THR C CA 1
ATOM 6062 C CA B THR D 1 121 ? 10.01000 -5.72300 42.96000 0.507 33.22181 120 THR C CA 1
ATOM 6063 C C A THR D 1 121 ? 8.00800 -6.09400 44.71600 0.493 42.73097 120 THR C C 1
ATOM 6064 C C B THR D 1 121 ? 10.22000 -7.22300 43.12000 0.507 38.26566 120 THR C C 1
ATOM 6065 O O A THR D 1 121 ? 8.04800 -5.87100 45.93200 0.493 45.86337 120 THR C O 1
ATOM 6066 O O B THR D 1 121 ? 9.28300 -8.01000 42.97100 0.507 43.13470 120 THR C O 1
ATOM 6073 N N A ASP D 1 122 ? 7.37400 -7.15900 44.23100 0.493 40.74836 121 ASP C N 1
ATOM 6074 N N B ASP D 1 122 ? 11.45500 -7.61900 43.43000 0.507 41.36939 121 ASP C N 1
ATOM 6075 C CA A ASP D 1 122 ? 6.86400 -8.14700 45.17000 0.493 44.73368 121 ASP C CA 1
ATOM 6076 C CA B ASP D 1 122 ? 11.76300 -9.04400 43.45600 0.507 44.17986 121 ASP C CA 1
ATOM 6077 C C A ASP D 1 122 ? 7.90700 -9.24000 45.40300 0.493 46.73862 121 ASP C C 1
ATOM 6078 C C B ASP D 1 122 ? 11.31700 -9.73700 44.73700 0.507 43.64273 121 ASP C C 1
ATOM 6079 O O A ASP D 1 122 ? 8.83900 -9.42300 44.61500 0.493 43.05764 121 ASP C O 1
ATOM 6080 O O B ASP D 1 122 ? 11.46500 -10.95900 44.83800 0.507 47.41483 121 ASP C O 1
ATOM 6089 N N A ASP D 1 123 ? 7.73600 -9.96400 46.51500 0.493 45.82697 122 ASP C N 1
ATOM 6090 N N B ASP D 1 123 ? 10.78200 -9.00500 45.71700 0.507 42.95227 122 ASP C N 1
ATOM 6091 C CA A ASP D 1 123 ? 8.78200 -10.86400 47.00100 0.493 51.70877 122 ASP C CA 1
ATOM 6092 C CA B ASP D 1 123 ? 10.11100 -9.67500 46.82300 0.507 47.81187 122 ASP C CA 1
ATOM 6093 C C A ASP D 1 123 ? 9.11800 -11.94600 45.98100 0.493 50.06346 122 ASP C C 1
ATOM 6094 C C B ASP D 1 123 ? 8.69600 -10.09800 46.45000 0.507 48.59348 122 ASP C C 1
ATOM 6095 O O A ASP D 1 123 ? 10.29500 -12.26400 45.76900 0.493 52.99570 122 ASP C O 1
ATOM 6096 O O B ASP D 1 123 ? 8.10800 -10.93800 47.13800 0.507 52.47348 122 ASP C O 1
ATOM 6105 N N A MET D 1 124 ? 8.10600 -12.52700 45.34200 0.493 43.73664 123 MET C N 1
ATOM 6106 N N B MET D 1 124 ? 8.14500 -9.53300 45.37500 0.507 47.17766 123 MET C N 1
ATOM 6107 C CA A MET D 1 124 ? 8.30800 -13.62200 44.40500 0.493 42.86976 123 MET C CA 1
ATOM 6108 C CA B MET D 1 124 ? 6.89000 -9.98300 44.78000 0.507 43.12454 123 MET C CA 1
ATOM 6109 C C A MET D 1 124 ? 8.40500 -13.15500 42.95800 0.493 42.30302 123 MET C C 1
ATOM 6110 C C B MET D 1 124 ? 7.13600 -10.11600 43.27400 0.507 43.93808 123 MET C C 1
ATOM 6111 O O A MET D 1 124 ? 8.32700 -13.98600 42.04600 0.493 41.67194 123 MET C O 1
ATOM 6112 O O B MET D 1 124 ? 6.52700 -9.42200 42.45500 0.507 41.18496 123 MET C O 1
ATOM 6121 N N A CYS D 1 125 ? 8.56200 -11.84800 42.72800 0.493 38.09467 124 CYS C N 1
ATOM 6122 N N B CYS D 1 125 ? 8.05600 -11.01700 42.92000 0.507 40.83135 124 CYS C N 1
ATOM 6123 C CA A CYS D 1 125 ? 8.69100 -11.27100 41.38500 0.493 39.83579 124 CYS C CA 1
ATOM 6124 C CA B CYS D 1 125 ? 8.53500 -11.15500 41.55000 0.507 39.62681 124 CYS C CA 1
ATOM 6125 C C A CYS D 1 125 ? 7.52300 -11.65000 40.47600 0.493 39.73652 124 CYS C C 1
ATOM 6126 C C B CYS D 1 125 ? 7.45100 -11.60700 40.58300 0.507 39.75878 124 CYS C C 1
ATOM 6127 O O A CYS D 1 125 ? 7.64500 -11.61300 39.24700 0.493 35.36359 124 CYS C O 1
ATOM 6128 O O B CYS D 1 125 ? 7.66100 -11.52700 39.36700 0.507 35.36577 124 CYS C O 1
ATOM 6133 N N A GLU D 1 126 ? 6.38100 -12.00000 41.07100 0.493 35.30131 125 GLU C N 1
ATOM 6134 N N B GLU D 1 126 ? 6.30400 -12.07100 41.08600 0.507 35.27005 125 GLU C N 1
ATOM 6135 C CA A GLU D 1 126 ? 5.24900 -12.50200 40.30000 0.493 36.97986 125 GLU C CA 1
ATOM 6136 C CA B GLU D 1 126 ? 5.24400 -12.52700 40.19300 0.507 36.88480 125 GLU C CA 1
ATOM 6137 C C A GLU D 1 126 ? 4.60500 -11.40700 39.45600 0.493 35.84172 125 GLU C C 1
ATOM 6138 C C B GLU D 1 126 ? 4.64700 -11.38300 39.38700 0.507 35.81766 125 GLU C C 1
ATOM 6139 O O A GLU D 1 126 ? 4.07200 -11.68900 38.37700 0.493 33.49379 125 GLU C O 1
ATOM 6140 O O B GLU D 1 126 ? 4.17100 -11.60600 38.26800 0.507 33.27112 125 GLU C O 1
ATOM 6151 N N . ILE D 1 127 ? 4.64100 -10.16000 39.92800 1.000 29.05161 126 ILE C N 1
ATOM 6152 C CA . ILE D 1 127 ? 4.01200 -9.05600 39.20500 1.000 32.19326 126 ILE C CA 1
ATOM 6153 C C . ILE D 1 127 ? 4.72700 -8.82200 37.87900 1.000 30.45786 126 ILE C C 1
ATOM 6154 O O . ILE D 1 127 ? 4.09700 -8.73600 36.81400 1.000 28.39213 126 ILE C O 1
ATOM 6159 N N . ARG D 1 128 ? 6.06100 -8.77600 37.91700 1.000 26.93345 127 ARG C N 1
ATOM 6160 C CA . ARG D 1 128 ? 6.83300 -8.59800 36.69000 1.000 29.00471 127 ARG C CA 1
ATOM 6161 C C . ARG D 1 128 ? 6.73500 -9.82100 35.78200 1.000 23.92411 127 ARG C C 1
ATOM 6162 O O . ARG D 1 128 ? 6.62200 -9.68100 34.56200 1.000 27.45979 127 ARG C O 1
ATOM 6170 N N . GLN D 1 129 ? 6.77800 -11.02400 36.36200 1.000 28.24241 128 GLN C N 1
ATOM 6171 C CA . GLN D 1 129 ? 6.71300 -12.23800 35.55300 1.000 32.63224 128 GLN C CA 1
ATOM 6172 C C . GLN D 1 129 ? 5.37700 -12.35100 34.83000 1.000 30.67748 128 GLN C C 1
ATOM 6173 O O . GLN D 1 129 ? 5.32400 -12.76900 33.66800 1.000 30.79676 128 GLN C O 1
ATOM 6179 N N . GLN D 1 130 ? 4.28500 -11.98300 35.49900 1.000 31.79875 129 GLN C N 1
ATOM 6180 C CA . GLN D 1 130 ? 2.97800 -12.07600 34.85500 1.000 36.04498 129 GLN C CA 1
ATOM 6181 C C . GLN D 1 130 ? 2.78100 -10.96800 33.83200 1.000 31.37688 129 GLN C C 1
ATOM 6182 O O . GLN D 1 130 ? 2.10900 -11.17400 32.81500 1.000 27.76322 129 GLN C O 1
ATOM 6188 N N . ARG D 1 131 ? 3.39700 -9.80300 34.04300 1.000 28.02722 130 ARG C N 1
ATOM 6189 C CA . ARG D 1 131 ? 3.35900 -8.78600 33.00500 1.000 26.07045 130 ARG C CA 1
ATOM 6190 C C . ARG D 1 131 ? 4.14000 -9.23500 31.77500 1.000 22.66700 130 ARG C C 1
ATOM 6191 O O . ARG D 1 131 ? 3.72800 -8.97100 30.63600 1.000 27.75365 130 ARG C O 1
ATOM 6199 N N . GLN D 1 132 ? 5.26500 -9.92600 31.98400 1.000 23.45098 131 GLN C N 1
ATOM 6200 C CA . GLN D 1 132 ? 6.02600 -10.46000 30.86200 1.000 25.51855 131 GLN C CA 1
ATOM 6201 C C . GLN D 1 132 ? 5.18500 -11.44900 30.07500 1.000 27.59575 131 GLN C C 1
ATOM 6202 O O . GLN D 1 132 ? 5.12500 -11.39100 28.84200 1.000 32.44095 131 GLN C O 1
ATOM 6208 N N . SER D 1 133 ? 4.51000 -12.35400 30.78300 1.000 28.26019 132 SER C N 1
ATOM 6209 C CA . SER D 1 133 ? 3.69500 -13.35200 30.10000 1.000 30.25949 132 SER C CA 1
ATOM 6210 C C . SER D 1 133 ? 2.56100 -12.69800 29.32900 1.000 35.80544 132 SER C C 1
ATOM 6211 O O . SER D 1 133 ? 2.24800 -13.11300 28.20500 1.000 34.33199 132 SER C O 1
ATOM 6214 N N . ALA D 1 134 ? 1.94800 -11.66300 29.91100 1.000 30.66521 133 ALA C N 1
ATOM 6215 C CA . ALA D 1 134 ? 0.83500 -10.97000 29.26800 1.000 30.27619 133 ALA C CA 1
ATOM 6216 C C . ALA D 1 134 ? 1.27400 -10.25000 27.99900 1.000 38.67673 133 ALA C C 1
ATOM 6217 O O . ALA D 1 134 ? 0.53300 -10.21700 27.00800 1.000 32.78287 133 ALA C O 1
ATOM 6219 N N . VAL D 1 135 ? 2.46300 -9.64000 28.00700 1.000 28.33759 134 VAL C N 1
ATOM 6220 C CA . VAL D 1 135 ? 2.90700 -8.94500 26.80800 1.000 30.03204 134 VAL C CA 1
ATOM 6221 C C . VAL D 1 135 ? 3.32800 -9.94600 25.73800 1.000 29.55631 134 VAL C C 1
ATOM 6222 O O . VAL D 1 135 ? 3.07700 -9.74000 24.54600 1.000 35.04164 134 VAL C O 1
ATOM 6226 N N . LEU D 1 136 ? 3.96700 -11.04200 26.14400 1.000 33.79824 135 LEU C N 1
ATOM 6227 C CA . LEU D 1 136 ? 4.33600 -12.07400 25.17500 1.000 35.06377 135 LEU C CA 1
ATOM 6228 C C . LEU D 1 136 ? 3.10500 -12.72500 24.54700 1.000 34.76469 135 LEU C C 1
ATOM 6229 O O . LEU D 1 136 ? 3.15100 -13.14000 23.38500 1.000 36.79726 135 LEU C O 1
ATOM 6234 N N . ASP D 1 137 ? 2.00000 -12.81000 25.28900 1.000 33.70377 136 ASP C N 1
ATOM 6235 C CA . ASP D 1 137 ? 0.76600 -13.36300 24.73100 1.000 36.51903 136 ASP C CA 1
ATOM 6236 C C . ASP D 1 137 ? 0.15200 -12.41200 23.71000 1.000 34.14437 136 ASP C C 1
ATOM 6237 O O . ASP D 1 137 ? -0.28700 -12.83200 22.62900 1.000 41.05473 136 ASP C O 1
ATOM 6242 N N . ILE D 1 138 ? 0.08900 -11.12400 24.05200 1.000 33.03673 137 ILE C N 1
ATOM 6243 C CA . ILE D 1 138 ? -0.34400 -10.11900 23.09100 1.000 32.89964 137 ILE C CA 1
ATOM 6244 C C . ILE D 1 138 ? 0.54800 -10.16600 21.86800 1.000 35.41513 137 ILE C C 1
ATOM 6245 O O . ILE D 1 138 ? 0.06800 -10.13200 20.72900 1.000 38.50317 137 ILE C O 1
ATOM 6250 N N . HIS D 1 139 ? 1.85900 -10.28300 22.08900 1.000 35.78583 138 HIS C N 1
ATOM 6251 C CA . HIS D 1 139 ? 2.80100 -10.37500 20.98300 1.000 36.77765 138 HIS C CA 1
ATOM 6252 C C . HIS D 1 139 ? 2.47300 -11.55500 20.08200 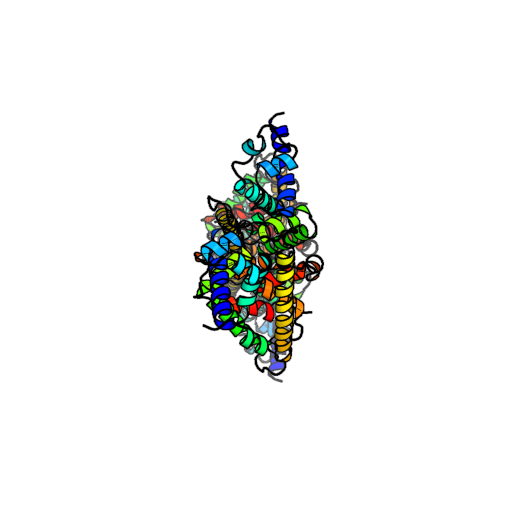1.000 39.25612 138 HIS C C 1
ATOM 6253 O O . HIS D 1 139 ? 2.39000 -11.40800 18.85800 1.000 46.76160 138 HIS C O 1
ATOM 6260 N N . LYS D 1 140 ? 2.29200 -12.73900 20.67000 1.000 42.66386 139 LYS C N 1
ATOM 6261 C CA . LYS D 1 140 ? 2.02600 -13.91200 19.83700 1.000 41.87221 139 LYS C CA 1
ATOM 6262 C C . LYS D 1 140 ? 0.76300 -13.70900 19.00800 1.000 42.87809 139 LYS C C 1
ATOM 6263 O O . LYS D 1 140 ? 0.73400 -14.02700 17.80800 1.000 45.72937 139 LYS C O 1
ATOM 6269 N N . GLY D 1 141 ? -0.28000 -13.14600 19.62200 1.000 40.34850 140 GLY C N 1
ATOM 6270 C CA . GLY D 1 141 ? -1.52100 -12.90600 18.90000 1.000 45.57462 140 GLY C CA 1
ATOM 6271 C C . GLY D 1 141 ? -1.36900 -11.86800 17.80300 1.000 39.72400 140 GLY C C 1
ATOM 6272 O O . GLY D 1 141 ? -1.78300 -12.09100 16.66400 1.000 44.65412 140 GLY C O 1
ATOM 6273 N N . TRP D 1 142 ? -0.75600 -10.72300 18.12200 1.000 39.01892 141 TRP C N 1
ATOM 6274 C CA . TRP D 1 142 ? -0.59400 -9.68700 17.10900 1.000 39.88864 141 TRP C CA 1
ATOM 6275 C C . TRP D 1 142 ? 0.33900 -10.13000 15.99200 1.000 42.44717 141 TRP C C 1
ATOM 6276 O O . TRP D 1 142 ? 0.17100 -9.70300 14.84000 1.000 46.58730 141 TRP C O 1
ATOM 6287 N N . THR D 1 143 ? 1.32300 -10.98400 16.29300 1.000 41.11439 142 THR C N 1
ATOM 6288 C CA . THR D 1 143 ? 2.16800 -11.50100 15.21500 1.000 48.27179 142 THR C CA 1
ATOM 6289 C C . THR D 1 143 ? 1.35100 -12.34600 14.25100 1.000 46.77930 142 THR C C 1
ATOM 6290 O O . THR D 1 143 ? 1.60100 -12.32300 13.03800 1.000 49.39814 142 THR C O 1
ATOM 6294 N N . LEU D 1 144 ? 0.34100 -13.05200 14.77200 1.000 46.14512 143 LEU C N 1
ATOM 6295 C CA . LEU D 1 144 ? -0.54200 -13.86900 13.93700 1.000 48.40700 143 LEU C CA 1
ATOM 6296 C C . LEU D 1 144 ? -1.47800 -13.00600 13.09600 1.000 52.27484 143 LEU C C 1
ATOM 6297 O O . LEU D 1 144 ? -1.69800 -13.29100 11.91400 1.000 49.77255 143 LEU C O 1
ATOM 6302 N N . ALA D 1 145 ? -2.04700 -11.94900 13.68700 1.000 48.89500 144 ALA C N 1
ATOM 6303 C CA . ALA D 1 145 ? -2.97100 -11.09900 12.94000 1.000 44.54239 144 ALA C CA 1
ATOM 6304 C C . ALA D 1 145 ? -2.25300 -10.35400 11.82300 1.000 45.02789 144 ALA C C 1
ATOM 6305 O O . ALA D 1 145 ? -2.75400 -10.28500 10.69300 1.000 47.04743 144 ALA C O 1
ATOM 6307 N N . LEU D 1 146 ? -1.07800 -9.79500 12.11900 1.000 43.67831 145 LEU C N 1
ATOM 6308 C CA . LEU D 1 146 ? -0.27800 -9.15900 11.08000 1.000 45.02357 145 LEU C CA 1
ATOM 6309 C C . LEU D 1 146 ? 0.06600 -10.14900 9.97500 1.000 51.47346 145 LEU C C 1
ATOM 6310 O O . LEU D 1 146 ? -0.01300 -9.81500 8.78600 1.000 48.69645 145 LEU C O 1
ATOM 6315 N N . ALA D 1 147 ? 0.42800 -11.38200 10.34500 1.000 49.37935 146 ALA C N 1
ATOM 6316 C CA . ALA D 1 147 ? 0.72400 -12.38400 9.32700 1.000 52.80179 146 ALA C CA 1
ATOM 6317 C C . ALA D 1 147 ? -0.50800 -12.69700 8.49000 1.000 53.83812 146 ALA C C 1
ATOM 6318 O O . ALA D 1 147 ? -0.39300 -12.92000 7.28100 1.000 56.43583 146 ALA C O 1
ATOM 6320 N N . ASN D 1 148 ? -1.69000 -12.70900 9.11200 1.000 55.03365 147 ASN C N 1
ATOM 6321 C CA . ASN D 1 148 ? -2.92600 -12.91600 8.36000 1.000 58.58225 147 ASN C CA 1
ATOM 6322 C C . ASN D 1 148 ? -3.16600 -11.77900 7.37400 1.000 53.13669 147 ASN C C 1
ATOM 6323 O O . ASN D 1 148 ? -3.54900 -12.01200 6.22400 1.000 55.12809 147 ASN C O 1
ATOM 6328 N N . ALA D 1 149 ? -2.94800 -10.53300 7.81200 1.000 56.11499 148 ALA C N 1
ATOM 6329 C CA . ALA D 1 149 ? -3.09100 -9.40500 6.89700 1.000 57.92354 148 ALA C CA 1
ATOM 6330 C C . ALA D 1 149 ? -2.08500 -9.50000 5.75700 1.000 57.17371 148 ALA C C 1
ATOM 6331 O O . ALA D 1 149 ? -2.41700 -9.21700 4.59700 1.000 54.08059 148 ALA C O 1
ATOM 6333 N N . VAL D 1 150 ? -0.85200 -9.91200 6.06800 1.000 55.87918 149 VAL C N 1
ATOM 6334 C CA . VAL D 1 150 ? 0.17100 -10.07600 5.03600 1.000 54.67923 149 VAL C CA 1
ATOM 6335 C C . VAL D 1 150 ? -0.29900 -11.06800 3.99000 1.000 57.76063 149 VAL C C 1
ATOM 6336 O O . VAL D 1 150 ? -0.15900 -10.84200 2.78100 1.000 60.86846 149 VAL C O 1
ATOM 6340 N N . ARG D 1 151 ? -0.85300 -12.19000 4.44100 1.000 58.81024 150 ARG C N 1
ATOM 6341 C CA . ARG D 1 151 ? -1.32300 -13.19700 3.49300 1.000 61.84984 150 ARG C CA 1
ATOM 6342 C C . ARG D 1 151 ? -2.51300 -12.69000 2.68900 1.000 63.30678 150 ARG C C 1
ATOM 6343 O O . ARG D 1 151 ? -2.63300 -12.98100 1.49200 1.000 64.23433 150 ARG C O 1
ATOM 6351 N N . ARG D 1 152 ? -3.41400 -11.94600 3.32800 1.000 59.62353 151 ARG C N 1
ATOM 6352 C CA . ARG D 1 152 ? -4.59800 -11.41300 2.66200 1.000 61.34453 151 ARG C CA 1
ATOM 6353 C C . ARG D 1 152 ? -4.29700 -10.18000 1.83000 1.000 61.77000 151 ARG C C 1
ATOM 6354 O O . ARG D 1 152 ? -5.23400 -9.56300 1.30900 1.000 60.29190 151 ARG C O 1
ATOM 6362 N N . GLY D 1 153 ? -3.02100 -9.80800 1.70900 1.000 60.01425 152 GLY C N 1
ATOM 6363 C CA . GLY D 1 153 ? -2.60100 -8.72800 0.83900 1.000 63.81046 152 GLY C CA 1
ATOM 6364 C C . GLY D 1 153 ? -2.71100 -7.34100 1.42200 1.000 70.30884 152 GLY C C 1
ATOM 6365 O O . GLY D 1 153 ? -2.54800 -6.36200 0.68500 1.000 61.27209 152 GLY C O 1
ATOM 6366 N N . GLN D 1 154 ? -2.96300 -7.22100 2.72400 1.000 54.82026 153 GLN C N 1
ATOM 6367 C CA . GLN D 1 154 ? -3.26000 -5.93300 3.31900 1.000 53.29141 153 GLN C CA 1
ATOM 6368 C C . GLN D 1 154 ? -2.02100 -5.25300 3.88700 1.000 56.97146 153 GLN C C 1
ATOM 6369 O O . GLN D 1 154 ? -2.02500 -4.02800 4.05100 1.000 59.47122 153 GLN C O 1
ATOM 6375 N N . LEU D 1 155 ? -0.96400 -6.01700 4.15700 1.000 52.37342 154 LEU C N 1
ATOM 6376 C CA . LEU D 1 155 ? 0.33800 -5.52500 4.57600 1.000 59.31143 154 LEU C CA 1
ATOM 6377 C C . LEU D 1 155 ? 1.41200 -6.04900 3.63200 1.000 53.84889 154 LEU C C 1
ATOM 6378 O O . LEU D 1 155 ? 1.21000 -7.06500 2.95700 1.000 54.30171 154 LEU C O 1
ATOM 6383 N N . PRO D 1 156 ? 2.55400 -5.33900 3.53600 1.000 56.09364 155 PRO C N 1
ATOM 6384 C CA . PRO D 1 156 ? 3.64700 -5.73400 2.63100 1.000 53.66225 155 PRO C CA 1
ATOM 6385 C C . PRO D 1 156 ? 4.04100 -7.19900 2.65800 1.000 67.22029 155 PRO C C 1
ATOM 6386 O O . PRO D 1 156 ? 4.02300 -7.83800 3.71400 1.000 59.07604 155 PRO C O 1
ATOM 6390 N N . GLY D 1 157 ? 4.43200 -7.72700 1.48900 1.000 58.08552 156 GLY C N 1
ATOM 6391 C CA . GLY D 1 157 ? 4.76700 -9.13800 1.40100 1.000 64.00813 156 GLY C CA 1
ATOM 6392 C C . GLY D 1 157 ? 5.95400 -9.53200 2.26000 1.000 60.26868 156 GLY C C 1
ATOM 6393 O O . GLY D 1 157 ? 5.97700 -10.62300 2.83800 1.000 61.12574 156 GLY C O 1
ATOM 6394 N N . GLU D 1 158 ? 6.94800 -8.64600 2.37100 1.000 59.15777 157 GLU C N 1
ATOM 6395 C CA . GLU D 1 158 ? 8.18800 -8.93900 3.08000 1.000 59.10959 157 GLU C CA 1
ATOM 6396 C C . GLU D 1 158 ? 8.21700 -8.36100 4.49400 1.000 56.07058 157 GLU C C 1
ATOM 6397 O O . GLU D 1 158 ? 9.30100 -8.12200 5.03800 1.000 55.43305 157 GLU C O 1
ATOM 6403 N N . LEU D 1 159 ? 7.05300 -8.13200 5.09300 1.000 55.29378 158 LEU C N 1
ATOM 6404 C CA . LEU D 1 159 ? 7.00100 -7.58500 6.44200 1.000 53.51350 158 LEU C CA 1
ATOM 6405 C C . LEU D 1 159 ? 7.60200 -8.57000 7.43300 1.000 51.73311 158 LEU C C 1
ATOM 6406 O O . LEU D 1 159 ? 7.35900 -9.77900 7.35500 1.000 53.63366 158 LEU C O 1
ATOM 6411 N N . ASP D 1 160 ? 8.41700 -8.04600 8.34700 1.000 50.86546 159 ASP C N 1
ATOM 6412 C CA . ASP D 1 160 ? 8.92500 -8.80500 9.48600 1.000 57.35172 159 ASP C CA 1
ATOM 6413 C C . ASP D 1 160 ? 7.82000 -8.76600 10.53100 1.000 47.73725 159 ASP C C 1
ATOM 6414 O O . ASP D 1 160 ? 7.67500 -7.77700 11.25200 1.000 45.79081 159 ASP C O 1
ATOM 6419 N N . ALA D 1 161 ? 7.00800 -9.83000 10.58400 1.000 51.33947 160 ALA C N 1
ATOM 6420 C CA . ALA D 1 161 ? 5.82000 -9.80900 11.43200 1.000 49.61212 160 ALA C CA 1
ATOM 6421 C C . ALA D 1 161 ? 6.19300 -9.65900 12.89700 1.000 45.15943 160 ALA C C 1
ATOM 6422 O O . ALA D 1 161 ? 5.46600 -9.02200 13.67200 1.000 51.25151 160 ALA C O 1
ATOM 6424 N N . GLU D 1 162 ? 7.32700 -10.24500 13.29100 1.000 50.73593 161 GLU C N 1
ATOM 6425 C CA . GLU D 1 162 ? 7.79900 -10.15900 14.67000 1.000 43.71288 161 GLU C CA 1
ATOM 6426 C C . GLU D 1 162 ? 8.12700 -8.71900 15.04600 1.000 40.98844 161 GLU C C 1
ATOM 6427 O O . GLU D 1 162 ? 7.58800 -8.17200 16.01400 1.000 38.66251 161 GLU C O 1
ATOM 6433 N N . ARG D 1 163 ? 9.02100 -8.08300 14.29200 1.000 41.61104 162 ARG C N 1
ATOM 6434 C CA . ARG D 1 163 ? 9.37700 -6.71100 14.63300 1.000 34.90105 162 ARG C CA 1
ATOM 6435 C C . ARG D 1 163 ? 8.19500 -5.76900 14.43700 1.000 38.44902 162 ARG C C 1
ATOM 6436 O O . ARG D 1 163 ? 8.04000 -4.80900 15.19600 1.000 37.60466 162 ARG C O 1
ATOM 6444 N N . ALA D 1 164 ? 7.33000 -6.04600 13.45900 1.000 37.98722 163 ALA C N 1
ATOM 6445 C CA . ALA D 1 164 ? 6.16200 -5.19300 13.24700 1.000 34.40907 163 ALA C CA 1
ATOM 6446 C C . ALA D 1 164 ? 5.22600 -5.23100 14.44700 1.000 37.31995 163 ALA C C 1
ATOM 6447 O O . ALA D 1 164 ? 4.70800 -4.19000 14.87400 1.000 33.16740 163 ALA C O 1
ATOM 6449 N N . ALA D 1 165 ? 4.97400 -6.43000 14.98600 1.000 33.69610 164 ALA C N 1
ATOM 6450 C CA . ALA D 1 165 ? 4.13700 -6.54700 16.17900 1.000 30.72640 164 ALA C CA 1
ATOM 6451 C C . ALA D 1 165 ? 4.74400 -5.81300 17.37100 1.000 33.41823 164 ALA C C 1
ATOM 6452 O O . ALA D 1 165 ? 4.01100 -5.24000 18.18800 1.000 29.32939 164 ALA C O 1
ATOM 6454 N N . VAL D 1 166 ? 6.06800 -5.87800 17.52700 1.000 28.73950 165 VAL C N 1
ATOM 6455 C CA . VAL D 1 166 ? 6.72500 -5.12500 18.59900 1.000 28.14917 165 VAL C CA 1
ATOM 6456 C C . VAL D 1 166 ? 6.54900 -3.63000 18.38000 1.000 30.37509 165 VAL C C 1
ATOM 6457 O O . VAL D 1 166 ? 6.25200 -2.88000 19.32200 1.000 32.16612 165 VAL C O 1
ATOM 6461 N N . ALA D 1 167 ? 6.74700 -3.16800 17.13900 1.000 28.97691 166 ALA C N 1
ATOM 6462 C CA . ALA D 1 167 ? 6.61700 -1.73900 16.86600 1.000 27.06674 166 ALA C CA 1
ATOM 6463 C C . ALA D 1 167 ? 5.17800 -1.25900 17.07500 1.000 33.33456 166 ALA C C 1
ATOM 6464 O O . ALA D 1 167 ? 4.95600 -0.16800 17.61000 1.000 26.57115 166 ALA C O 1
ATOM 6466 N N . LEU D 1 168 ? 4.17700 -2.04900 16.67200 1.000 28.02546 167 LEU C N 1
ATOM 6467 C CA . LEU D 1 168 ? 2.80100 -1.63400 16.94600 1.000 27.92648 167 LEU C CA 1
ATOM 6468 C C . LEU D 1 168 ? 2.50500 -1.61900 18.44700 1.000 26.56986 167 LEU C C 1
ATOM 6469 O O . LEU D 1 168 ? 1.83800 -0.70500 18.95000 1.000 26.45858 167 LEU C O 1
ATOM 6474 N N . TYR D 1 169 ? 2.99000 -2.61400 19.18500 1.000 25.63650 168 TYR C N 1
ATOM 6475 C CA . TYR D 1 169 ? 2.75100 -2.62600 20.62700 1.000 23.44059 168 TYR C CA 1
ATOM 6476 C C . TYR D 1 169 ? 3.40900 -1.42400 21.29400 1.000 28.39509 168 TYR C C 1
ATOM 6477 O O . TYR D 1 169 ? 2.82000 -0.79800 22.18300 1.000 24.61378 168 TYR C O 1
ATOM 6486 N N . ALA D 1 170 ? 4.62000 -1.07600 20.85700 1.000 24.68550 169 ALA C N 1
ATOM 6487 C CA . ALA D 1 170 ? 5.31300 0.06100 21.46000 1.000 22.66508 169 ALA C CA 1
ATOM 6488 C C . ALA D 1 170 ? 4.52400 1.34600 21.25700 1.000 24.03598 169 ALA C C 1
ATOM 6489 O O . ALA D 1 170 ? 4.37900 2.15800 22.17800 1.000 24.20475 169 ALA C O 1
ATOM 6491 N N . TYR D 1 171 ? 3.98200 1.53500 20.06300 1.000 23.75771 170 TYR C N 1
ATOM 6492 C CA . TYR D 1 171 ? 3.25000 2.75700 19.76900 1.000 27.94769 170 TYR C CA 1
ATOM 6493 C C . TYR D 1 171 ? 1.94500 2.81100 20.55300 1.000 23.89268 170 TYR C C 1
ATOM 6494 O O . TYR D 1 171 ? 1.63600 3.82500 21.20000 1.000 24.70286 170 TYR C O 1
ATOM 6503 N N . VAL D 1 172 ? 1.18100 1.71600 20.54000 1.000 23.31893 171 VAL C N 1
ATOM 6504 C CA . VAL D 1 172 ? -0.10600 1.70700 21.23100 1.000 22.29504 171 VAL C CA 1
ATOM 6505 C C . VAL D 1 172 ? 0.10100 1.86400 22.72800 1.000 24.10820 171 VAL C C 1
ATOM 6506 O O . VAL D 1 172 ? -0.53300 2.70700 23.38000 1.000 24.45634 171 VAL C O 1
ATOM 6510 N N . ASP D 1 173 ? 1.00500 1.06300 23.29500 1.000 21.91784 172 ASP C N 1
ATOM 6511 C CA . ASP D 1 173 ? 1.25900 1.14100 24.73000 1.000 22.58800 172 ASP C CA 1
ATOM 6512 C C . ASP D 1 173 ? 1.78300 2.51300 25.11800 1.000 22.20192 172 ASP C C 1
ATOM 6513 O O . ASP D 1 173 ? 1.39800 3.07700 26.15000 1.000 19.98479 172 ASP C O 1
ATOM 6518 N N . GLY D 1 174 ? 2.67200 3.07100 24.31000 1.000 25.29821 173 GLY C N 1
ATOM 6519 C CA . GLY D 1 174 ? 3.20400 4.37900 24.64100 1.000 23.89487 173 GLY C CA 1
ATOM 6520 C C . GLY D 1 174 ? 2.15700 5.47300 24.54200 1.000 21.13157 173 GLY C C 1
ATOM 6521 O O . GLY D 1 174 ? 2.17800 6.43900 25.31200 1.000 22.40909 173 GLY C O 1
ATOM 6522 N N . LEU D 1 175 ? 1.24900 5.35700 23.57400 1.000 20.96181 174 LEU C N 1
ATOM 6523 C CA . LEU D 1 175 ? 0.22500 6.38000 23.40800 1.000 21.67412 174 LEU C CA 1
ATOM 6524 C C . LEU D 1 175 ? -0.78400 6.33700 24.55100 1.000 25.33541 174 LEU C C 1
ATOM 6525 O O . LEU D 1 175 ? -1.20700 7.38500 25.05000 1.000 23.95362 174 LEU C O 1
ATOM 6530 N N . ILE D 1 176 ? -1.18100 5.13500 24.97400 1.000 22.36306 175 ILE C N 1
ATOM 6531 C CA . ILE D 1 176 ? -2.06500 5.00400 26.13900 1.000 21.42905 175 ILE C CA 1
ATOM 6532 C C . ILE D 1 176 ? -1.42800 5.64200 27.37100 1.000 24.10283 175 ILE C C 1
ATOM 6533 O O . ILE D 1 176 ? -2.05400 6.44400 28.07500 1.000 27.68310 175 ILE C O 1
ATOM 6538 N N . ARG D 1 177 ? -0.17100 5.30100 27.64600 1.000 20.67082 176 ARG C N 1
ATOM 6539 C CA . ARG D 1 177 ? 0.49200 5.84900 28.82600 1.000 20.88375 176 ARG C CA 1
ATOM 6540 C C . ARG D 1 177 ? 0.66400 7.36500 28.71900 1.000 24.09480 176 ARG C C 1
ATOM 6541 O O . ARG D 1 177 ? 0.56400 8.08100 29.72100 1.000 23.53990 176 ARG C O 1
ATOM 6549 N N A ARG D 1 178 ? 0.93000 7.86200 27.51000 0.628 24.15103 177 ARG C N 1
ATOM 6550 N N B ARG D 1 178 ? 0.91300 7.88100 27.51800 0.372 24.19558 177 ARG C N 1
ATOM 6551 C CA A ARG D 1 178 ? 1.02900 9.30500 27.30000 0.628 26.86692 177 ARG C CA 1
ATOM 6552 C CA B ARG D 1 178 ? 1.03400 9.33000 27.39900 0.372 26.83657 177 ARG C CA 1
ATOM 6553 C C A ARG D 1 178 ? -0.29900 9.99600 27.58600 0.628 27.49052 177 ARG C C 1
ATOM 6554 C C B ARG D 1 178 ? -0.31100 10.02000 27.59000 0.372 27.48797 177 ARG C C 1
ATOM 6555 O O A ARG D 1 178 ? -0.33600 11.06700 28.20700 0.628 28.03858 177 ARG C O 1
ATOM 6556 O O B ARG D 1 178 ? -0.36700 11.12500 28.14500 0.372 28.07364 177 ARG C O 1
ATOM 6571 N N . TRP D 1 179 ? -1.40300 9.38900 27.15200 1.000 28.57683 178 TRP C N 1
ATOM 6572 C CA . TRP D 1 179 ? -2.72400 9.94600 27.42400 1.000 26.60359 178 TRP C CA 1
ATOM 6573 C C . TRP D 1 179 ? -3.04800 9.89700 28.91200 1.000 29.01699 178 TRP C C 1
ATOM 6574 O O . TRP D 1 179 ? -3.63600 10.83900 29.45600 1.000 28.63315 178 TRP C O 1
ATOM 6585 N N . LEU D 1 180 ? -2.71100 8.79100 29.57700 1.000 25.08486 179 LEU C N 1
ATOM 6586 C CA . LEU D 1 180 ? -2.94400 8.70200 31.01300 1.000 23.25653 179 LEU C CA 1
ATOM 6587 C C . LEU D 1 180 ? -2.18400 9.79200 31.75200 1.000 30.52581 179 LEU C C 1
ATOM 6588 O O . LEU D 1 180 ? -2.68100 10.34100 32.74400 1.000 29.73521 179 LEU C O 1
ATOM 6593 N N . LEU D 1 181 ? -0.97400 10.11400 31.28600 1.000 23.41018 180 LEU C N 1
ATOM 6594 C CA . LEU D 1 181 ? -0.15500 11.10900 31.97000 1.000 30.60602 180 LEU C CA 1
ATOM 6595 C C . LEU D 1 181 ? -0.63700 12.52300 31.67300 1.000 27.51879 180 LEU C C 1
ATOM 6596 O O . LEU D 1 181 ? -0.71900 13.35900 32.57900 1.000 31.27026 180 LEU C O 1
ATOM 6601 N N . LEU D 1 182 ? -0.98300 12.80500 30.42400 1.000 28.47244 181 LEU C N 1
ATOM 6602 C CA . LEU D 1 182 ? -1.41300 14.13700 30.00200 1.000 35.11362 181 LEU C CA 1
ATOM 6603 C C . LEU D 1 182 ? -2.71900 14.02900 29.22800 1.000 34.65540 181 LEU C C 1
ATOM 6604 O O . LEU D 1 182 ? -2.74000 14.20200 28.00600 1.000 34.65631 181 LEU C O 1
ATOM 6609 N N . PRO D 1 183 ? -3.83500 13.74900 29.91200 1.000 36.21563 182 PRO C N 1
ATOM 6610 C CA . PRO D 1 183 ? -5.08700 13.50100 29.16700 1.000 36.09359 182 PRO C CA 1
ATOM 6611 C C . PRO D 1 183 ? -5.60000 14.71300 28.41500 1.000 48.21565 182 PRO C C 1
ATOM 6612 O O . PRO D 1 183 ? -6.03900 14.58000 27.26600 1.000 55.27596 182 PRO C O 1
ATOM 6616 N N . ASP D 1 184 ? -5.53000 15.89600 29.00500 1.000 49.37617 183 ASP C N 1
ATOM 6617 C CA . ASP D 1 184 ? -6.03600 17.05200 28.27300 1.000 57.52299 183 ASP C CA 1
ATOM 6618 C C . ASP D 1 184 ? -5.11400 17.50300 27.14100 1.000 39.79234 183 ASP C C 1
ATOM 6619 O O . ASP D 1 184 ? -5.41600 18.51600 26.50800 1.000 57.76559 183 ASP C O 1
ATOM 6624 N N A SER D 1 185 ? -4.02200 16.79800 26.84700 0.529 48.02783 184 SER C N 1
ATOM 6625 N N B SER D 1 185 ? -4.01900 16.79700 26.85900 0.471 48.02717 184 SER C N 1
ATOM 6626 C CA A SER D 1 185 ? -3.11100 17.19800 25.78200 0.529 49.03549 184 SER C CA 1
ATOM 6627 C CA B SER D 1 185 ? -3.11800 17.18800 25.78300 0.471 49.02784 184 SER C CA 1
ATOM 6628 C C A SER D 1 185 ? -3.35000 16.46300 24.47000 0.529 52.66717 184 SER C C 1
ATOM 6629 C C B SER D 1 185 ? -3.44800 16.50400 24.46400 0.471 52.66896 184 SER C C 1
ATOM 6630 O O A SER D 1 185 ? -3.01600 16.99900 23.40800 0.529 53.82511 184 SER C O 1
ATOM 6631 O O B SER D 1 185 ? -3.28100 17.11200 23.40100 0.471 53.83285 184 SER C O 1
ATOM 6636 N N . VAL D 1 186 ? -3.91800 15.26100 24.51000 1.000 51.50084 185 VAL C N 1
ATOM 6637 C CA . VAL D 1 186 ? -4.16000 14.45000 23.31900 1.000 57.29025 185 VAL C CA 1
ATOM 6638 C C . VAL D 1 186 ? -5.64400 14.10700 23.26100 1.000 57.66902 185 VAL C C 1
ATOM 6639 O O . VAL D 1 186 ? -6.18800 13.52600 24.20800 1.000 49.05331 185 VAL C O 1
ATOM 6643 N N . ASP D 1 187 ? -6.29900 14.46600 22.15400 1.000 50.65244 186 ASP C N 1
ATOM 6644 C CA . ASP D 1 187 ? -7.71600 14.15000 21.96100 1.000 50.84207 186 ASP C CA 1
ATOM 6645 C C . ASP D 1 187 ? -7.84100 12.73400 21.40100 1.000 51.43845 186 ASP C C 1
ATOM 6646 O O . ASP D 1 187 ? -8.15300 12.50400 20.22900 1.000 51.88129 186 ASP C O 1
ATOM 6651 N N . LEU D 1 188 ? -7.59600 11.77200 22.29200 1.000 50.95423 187 LEU C N 1
ATOM 6652 C CA . LEU D 1 188 ? -7.59600 10.36900 21.89700 1.000 42.83136 187 LEU C CA 1
ATOM 6653 C C . LEU D 1 188 ? -8.94900 9.95000 21.34500 1.000 51.25354 187 LEU C C 1
ATOM 6654 O O . LEU D 1 188 ? -9.01500 9.22100 20.35200 1.000 47.43714 187 LEU C O 1
ATOM 6659 N N . LEU D 1 189 ? -10.03900 10.41900 21.95700 1.000 43.26364 188 LEU C N 1
ATOM 6660 C CA . LEU D 1 189 ? -11.36900 10.04800 21.48100 1.000 50.09194 188 LEU C CA 1
ATOM 6661 C C . LEU D 1 189 ? -11.75200 10.81000 20.21500 1.000 47.50594 188 LEU C C 1
ATOM 6662 O O . LEU D 1 189 ? -12.23100 10.21300 19.24300 1.000 50.31320 188 LEU C O 1
ATOM 6667 N N . GLY D 1 190 ? -11.55700 12.13000 20.21200 1.000 49.85343 189 GLY C N 1
ATOM 6668 C CA . GLY D 1 190 ? -11.98000 12.93300 19.07300 1.000 49.66935 189 GLY C CA 1
ATOM 6669 C C . GLY D 1 190 ? -11.28800 12.55700 17.77500 1.000 55.94328 189 GLY C C 1
ATOM 6670 O O . GLY D 1 190 ? -11.92000 12.50400 16.71700 1.000 55.50656 189 GLY C O 1
ATOM 6671 N N . ASP D 1 191 ? -9.98100 12.30500 17.83000 1.000 55.03066 190 ASP C N 1
ATOM 6672 C CA . ASP D 1 191 ? -9.19000 11.93700 16.65800 1.000 45.17633 190 ASP C CA 1
ATOM 6673 C C . ASP D 1 191 ? -8.78500 10.46700 16.69300 1.000 40.73637 190 ASP C C 1
ATOM 6674 O O . ASP D 1 191 ? -7.69500 10.09900 16.25100 1.000 42.39739 190 ASP C O 1
ATOM 6679 N N . VAL D 1 192 ? -9.66300 9.61100 17.22000 1.000 48.95266 191 VAL C N 1
ATOM 6680 C CA . VAL D 1 192 ? -9.28800 8.22200 17.47900 1.000 48.20500 191 VAL C CA 1
ATOM 6681 C C . VAL D 1 192 ? -8.85700 7.51900 16.19100 1.000 37.61960 191 VAL C C 1
ATOM 6682 O O . VAL D 1 192 ? -7.90300 6.73200 16.19300 1.000 41.61470 191 VAL C O 1
ATOM 6686 N N . GLU D 1 193 ? -9.53100 7.80000 15.07300 1.000 42.41180 192 GLU C N 1
ATOM 6687 C CA . GLU D 1 193 ? -9.15400 7.15500 13.81700 1.000 39.39783 192 GLU C CA 1
ATOM 6688 C C . GLU D 1 193 ? -7.74600 7.55500 13.39300 1.000 41.10096 192 GLU C C 1
ATOM 6689 O O . GLU D 1 193 ? -6.96000 6.71200 12.94100 1.000 39.36437 192 GLU C O 1
ATOM 6695 N N . LYS D 1 194 ? -7.40500 8.83700 13.54300 1.000 43.58949 193 LYS C N 1
ATOM 6696 C CA . LYS D 1 194 ? -6.05800 9.28900 13.20800 1.000 41.78147 193 LYS C CA 1
ATOM 6697 C C . LYS D 1 194 ? -5.00800 8.58200 14.05600 1.000 40.68435 193 LYS C C 1
ATOM 6698 O O . LYS D 1 194 ? -3.93800 8.21800 13.55300 1.000 40.42763 193 LYS C O 1
ATOM 6704 N N . TRP D 1 195 ? -5.28800 8.36800 15.34500 1.000 37.41799 194 TRP C N 1
ATOM 6705 C CA . TRP D 1 195 ? -4.26700 7.76000 16.18400 1.000 34.61360 194 TRP C CA 1
ATOM 6706 C C . TRP D 1 195 ? -4.07400 6.29200 15.83300 1.000 41.25266 194 TRP C C 1
ATOM 6707 O O . TRP D 1 195 ? -2.93800 5.80100 15.81500 1.000 32.06964 194 TRP C O 1
ATOM 6718 N N . VAL D 1 196 ? -5.16300 5.58500 15.51800 1.000 36.28253 195 VAL C N 1
ATOM 6719 C CA . VAL D 1 196 ? -5.03800 4.18300 15.13800 1.000 33.98628 195 VAL C CA 1
ATOM 6720 C C . VAL D 1 196 ? -4.34000 4.06800 13.78400 1.000 31.56050 195 VAL C C 1
ATOM 6721 O O . VAL D 1 196 ? -3.42700 3.25000 13.60500 1.000 35.29191 195 VAL C O 1
ATOM 6725 N N . ASP D 1 197 ? -4.73600 4.90100 12.82400 1.000 33.42007 196 ASP C N 1
ATOM 6726 C CA . ASP D 1 197 ? -4.17900 4.77700 11.48100 1.000 38.39421 196 ASP C CA 1
ATOM 6727 C C . ASP D 1 197 ? -2.71400 5.19100 11.43200 1.000 38.17412 196 ASP C C 1
ATOM 6728 O O . ASP D 1 197 ? -1.96400 4.68300 10.59200 1.000 40.55564 196 ASP C O 1
ATOM 6733 N N . THR D 1 198 ? -2.28400 6.10400 12.30900 1.000 38.72559 197 THR C N 1
ATOM 6734 C CA . THR D 1 198 ? -0.86500 6.42400 12.39300 1.000 35.45255 197 THR C CA 1
ATOM 6735 C C . THR D 1 198 ? -0.04000 5.17100 12.67700 1.000 42.57086 197 THR C C 1
ATOM 6736 O O . THR D 1 198 ? 0.99200 4.93100 12.04000 1.000 36.69388 197 THR C O 1
ATOM 6740 N N . GLY D 1 199 ? -0.48800 4.34900 13.63000 1.000 38.11801 198 GLY C N 1
ATOM 6741 C CA . GLY D 1 199 ? 0.25200 3.13700 13.94400 1.000 41.06098 198 GLY C CA 1
ATOM 6742 C C . GLY D 1 199 ? 0.20200 2.11600 12.82200 1.000 43.04251 198 GLY C C 1
ATOM 6743 O O . GLY D 1 199 ? 1.21200 1.48500 12.49300 1.000 39.12283 198 GLY C O 1
ATOM 6744 N N . LEU D 1 200 ? -0.97500 1.93400 12.22300 1.000 37.11256 199 LEU C N 1
ATOM 6745 C CA . LEU D 1 200 ? -1.09600 0.98900 11.12000 1.000 35.35511 199 LEU C CA 1
ATOM 6746 C C . LEU D 1 200 ? -0.28100 1.43200 9.91200 1.000 36.17227 199 LEU C C 1
ATOM 6747 O O . LEU D 1 200 ? 0.26800 0.58700 9.19800 1.000 45.68038 199 LEU C O 1
ATOM 6752 N N . ASP D 1 201 ? -0.18100 2.74400 9.67700 1.000 40.33561 200 ASP C N 1
ATOM 6753 C CA . ASP D 1 201 ? 0.62500 3.24600 8.56400 1.000 46.97941 200 ASP C CA 1
ATOM 6754 C C . ASP D 1 201 ? 2.10500 2.91600 8.73300 1.000 43.38874 200 ASP C C 1
ATOM 6755 O O . ASP D 1 201 ? 2.81800 2.73600 7.74100 1.000 46.03636 200 ASP C O 1
ATOM 6760 N N . MET D 1 202 ? 2.59300 2.88700 9.97100 1.000 41.32501 201 MET C N 1
ATOM 6761 C CA . MET D 1 202 ? 3.99000 2.53900 10.22600 1.000 40.41582 201 MET C CA 1
ATOM 6762 C C . MET D 1 202 ? 4.29500 1.11700 9.76600 1.000 51.62495 201 MET C C 1
ATOM 6763 O O . MET D 1 202 ? 5.32700 0.85600 9.13700 1.000 43.59656 201 MET C O 1
ATOM 6768 N N . LEU D 1 203 ? 3.40000 0.18400 10.05700 1.000 42.91699 202 LEU C N 1
ATOM 6769 C CA . LEU D 1 203 ? 3.62700 -1.19300 9.64000 1.000 44.51905 202 LEU C CA 1
ATOM 6770 C C . LEU D 1 203 ? 3.51400 -1.34500 8.12600 1.000 47.24700 202 LEU C C 1
ATOM 6771 O O . LEU D 1 203 ? 4.27500 -2.10300 7.51400 1.000 47.64945 202 LEU C O 1
ATOM 6776 N N . ARG D 1 204 ? 2.57700 -0.62700 7.50200 1.000 44.47963 203 ARG C N 1
ATOM 6777 C CA . ARG D 1 204 ? 2.32800 -0.76100 6.07200 1.000 49.16279 203 ARG C CA 1
ATOM 6778 C C . ARG D 1 204 ? 3.42100 -0.14500 5.20700 1.000 56.89743 203 ARG C C 1
ATOM 6779 O O . ARG D 1 204 ? 3.63200 -0.60100 4.07300 1.000 48.77600 203 ARG C O 1
ATOM 6787 N N . LEU D 1 205 ? 4.12100 0.87200 5.71100 1.000 44.96739 204 LEU C N 1
ATOM 6788 C CA . LEU D 1 205 ? 4.93800 1.72600 4.86200 1.000 47.14947 204 LEU C CA 1
ATOM 6789 C C . LEU D 1 205 ? 6.40500 1.80700 5.25100 1.000 46.12044 204 LEU C C 1
ATOM 6790 O O . LEU D 1 205 ? 7.21400 2.23300 4.41500 1.000 49.53053 204 LEU C O 1
ATOM 6795 N N . SER D 1 206 ? 6.77400 1.43700 6.47000 1.000 45.07303 205 SER C N 1
ATOM 6796 C CA . SER D 1 206 ? 8.16200 1.57400 6.89400 1.000 50.13540 205 SER C CA 1
ATOM 6797 C C . SER D 1 206 ? 9.03200 0.51300 6.24500 1.000 48.61066 205 SER C C 1
ATOM 6798 O O . SER D 1 206 ? 8.85900 -0.67800 6.54700 1.000 51.26600 205 SER C O 1
ATOM 6801 N N . PRO D 1 207 ? 9.98600 0.88000 5.38700 1.000 50.62002 206 PRO C N 1
ATOM 6802 C CA . PRO D 1 207 ? 10.91200 -0.13300 4.86000 1.000 48.10185 206 PRO C CA 1
ATOM 6803 C C . PRO D 1 207 ? 11.79800 -0.72400 5.93600 1.000 57.02239 206 PRO C C 1
ATOM 6804 O O . PRO D 1 207 ? 12.30300 -1.84200 5.75700 1.000 52.88507 206 PRO C O 1
ATOM 6808 N N . ALA D 1 208 ? 11.96600 -0.03000 7.06600 1.000 48.31576 207 ALA C N 1
ATOM 6809 C CA . ALA D 1 208 ? 12.76200 -0.57200 8.15600 1.000 48.15625 207 ALA C CA 1
ATOM 6810 C C . ALA D 1 208 ? 12.14300 -1.82700 8.75400 1.000 41.96130 207 ALA C C 1
ATOM 6811 O O . ALA D 1 208 ? 12.85400 -2.59400 9.41400 1.000 59.04208 207 ALA C O 1
ATOM 6813 N N . LEU D 1 209 ? 10.83800 -2.03800 8.56800 1.000 41.69298 208 LEU C N 1
ATOM 6814 C CA . LEU D 1 209 ? 10.13600 -3.19200 9.11900 1.000 44.73302 208 LEU C CA 1
ATOM 6815 C C . LEU D 1 209 ? 10.08900 -4.37200 8.16100 1.000 53.88413 208 LEU C C 1
ATOM 6816 O O . LEU D 1 209 ? 9.48700 -5.40100 8.48800 1.000 56.38699 208 LEU C O 1
ATOM 6821 N N . ARG D 1 210 ? 10.69300 -4.25000 6.99100 1.000 57.55223 209 ARG C N 1
ATOM 6822 C CA . ARG D 1 210 ? 10.71600 -5.33100 6.02200 1.000 52.27424 209 ARG C CA 1
ATOM 6823 C C . ARG D 1 210 ? 12.04400 -6.07200 6.10600 1.000 60.58644 209 ARG C C 1
ATOM 6824 O O . ARG D 1 210 ? 13.01700 -5.57100 6.67400 1.000 66.80247 209 ARG C O 1
ATOM 6832 N N . LYS D 1 211 ? 12.04200 -7.28700 5.54600 1.000 71.41389 210 LYS C N 1
ATOM 6833 C CA . LYS D 1 211 ? 13.14500 -8.27100 5.45600 1.000 86.70818 210 LYS C CA 1
ATOM 6834 C C . LYS D 1 211 ? 12.63900 -9.56300 6.07600 1.000 74.42130 210 LYS C C 1
ATOM 6835 O O . LYS D 1 211 ? 13.32600 -10.58500 6.09300 1.000 84.59106 210 LYS C O 1
#

Solvent-accessible surface area: 38200 Å² total; per-residue (Å²): 207,123,154,91,117,47,111,98,30,98,51,85,0,28,69,0,0,9,96,0,0,73,127,79,0,2,14,89,0,69,14,55,60,0,13,152,76,19,65,18,104,231,29,26,0,116,206,42,4,125,57,47,6,60,0,6,42,16,0,20,66,36,33,72,123,74,21,59,141,27,14,131,23,1,32,43,109,129,43,90,48,1,26,14,10,0,82,112,9,2,30,58,32,0,46,31,3,33,124,53,51,107,10,81,70,3,18,13,0,8,23,13,14,10,3,14,16,38,155,126,71,44,9,72,92,58,24,36,62,11,6,82,98,51,24,149,8,31,26,73,1,0,32,3,0,33,105,27,31,50,8,30,61,97,7,32,21,106,28,0,0,5,0,0,30,0,1,10,16,0,0,15,16,4,17,13,7,16,58,154,54,5,85,1,74,45,42,10,86,94,5,1,38,0,0,9,8,1,0,91,56,1,77,19,0,83,173,246,157,124,146,105,94,38,88,111,31,97,57,74,0,27,56,0,0,7,90,4,0,62,152,100,0,3,20,90,2,68,7,35,59,0,1,146,79,16,70,28,98,167,54,26,0,111,221,42,5,105,59,25,4,66,0,5,49,14,0,28,75,60,34,91,141,71,20,38,150,32,12,132,27,1,50,43,113,120,42,111,55,0,27,17,13,0,81,120,9,2,38,57,34,1,45,32,2,36,123,53,52,105,11,78,61,1,21,10,0,13,26,6,21,9,7,5,10,112,86,41,58,62,7,73,102,64,33,36,72,30,6,82,95,71,30,141,8,28,16,81,0,0,34,1,0,33,132,98,67,51,9,29,59,103,6,29,20,101,25,0,1,6,0,0,33,0,2,11,19,0,0,17,20,5,21,12,8,14,54,153,55,13,84,2,77,45,35,16,68,62,3,2,38,0,0,7,8,1,0,91,57,0,76,16,0,74,161,237,176,124,139,86,94,37,95,114,32,95,58,83,0,26,58,0,0,7,73,4,0,59,150,148,0,0,12,101,3,67,7,39,66,0,2,151,91,15,70,26,95,168,53,26,0,112,214,42,5,106,56,31,3,60,0,5,45,14,0,27,70,57,35,96,129,67,22,40,153,34,12,129,29,2,30,44,107,122,40,110,59,0,26,19,17,0,68,125,9,2,33,54,30,1,51,29,2,37,124,53,53,103,11,73,55,2,22,10,0,13,26,5,19,9,5,5,6,98,88,33,61,70,4,70,105,54,31,38,67,28,5,77,94,69,33,153,10,28,24,85,0,0,42,10,0,32,173,100,67,54,10,27,63,107,8,28,19,102,27,0,1,8,0,1,32,0,1,10,20,0,0,16,20,4,19,13,6,16,58,152,55,6,86,2,79,54,47,19,99,68,3,2,39,0,0,13,11,0,0,94,52,1,81,14,0,75,171,249,117,153,98,93,42,90,108,33,93,59,79,0,30,84,0,0,10,107,12,0,75,127,109,0,1,10,60,3,69,16,58,67,0,13,149,92,9,58,22,99,234,28,24,0,114,205,37,2,128,61,42,4,55,0,5,37,13,0,20,74,38,31,78,127,74,22,93,149,34,26,175,20,1,63,32,115,125,39,115,55,0,21,14,12,0,79,124,8,2,27,56,29,1,47,33,2,33,126,51,54,100,10,82,70,2,18,11,0,8,24,13,15,9,3,14,17,34,129,136,70,47,7,70,92,52,26,35,71,16,6,80,99,45,20,147,10,31,27,87,1,1,37,2,0,33,70,25,20,54,7,26,67,120,16,36,22,93,26,0,1,5,0,0,31,0,1,10,18,0,0,15,15,5,19,11,8,13,58,154,64,8,85,1,71,49,49,10,84,80,5,2,37,0,0,5,8,1,0,80,58,0,75,16,0,83,176

Radius of gyration: 40.62 Å; Cα contacts (8 Å, |Δi|>4): 1113; chains: 4; bounding box: 80×88×116 Å

B-factor: mean 40.02, std 12.57, range [18.46, 108.72]

Sequence (830 aa):
RTKEEAQETRRAQIIEAAERAFYKRGVARTTLADIAELAGVTRGAIYWHFNNKAELVQALLDSLHETHDHLARASESEDEVDPLGCMRKLLLQVFNELVLDARTRRINEILHHKCEFFTTDDDDMMCCEEIRQQRQSAVLDIHKGWTLALANAVRRGQLPGELDAERAAVALYAYVDGLIRRRWLLLPDSVDLLGDVEKWVDTGLDMLRLSPALRKRRTKEEAQETRAQIIEAAERAFYKRGVARTTLADIAELAGVTRGAIYWHFNNKAELVQALLDSLHEETHDHLARASESEDEVDPLGCMRKLLLQVFNELVLDARTRRINEILHHKCEFTDDMCEIRQQRQSAVLDIHKGWTLALANAVRRGQLPGELDAERAAVALYAYVDGLIRRRWLLLPDSVDLLGDVEEKWVDTGLDMLRLSPALRKRRTKEEAQETRAQIIEAAERAFYKRGVARTTLADIAELAGVTRGAIYWHFNNKAELVQALLDSLHETHDHLARASESEDEVDPLGCMRKLLLQVFNELVLDARTRRINEILHHKCEFTDDMCEIRQQRQSAVLDIHKGWTLALANAVRRGQLPGELDAERAAVALYAYVDGLIRRWLLLPDSVDLLGDVEKWVDTGLDMLRLSPALRKRTKEEAQETRAQIIEAAEERAFYKRGVARTTLADIAELAGVTRGAIYWHFNNKAELVQALLDSLHETHDHLARASESEDEVDPLGCMRKLLLQVFNELVLDARTRRINEILHHKCEFFTTDDDDMMCCEEIRQQRQSAVLDIHKGWTLALANAVRRGQLPGELDAERAAVALYAYVDGLIRRRWLLLPDSSVDLLGDVEKWVDTGLDMLRLSPALRK

Foldseek 3Di:
DVVVVLVVLLVLLLVLCLVVCLVQFLPPDFSVNSCVSSVHDPCSSCVVDVTSLRSLVVLVVVLCPVLVVLLVLLLDLPRLCNVVSVLVSQLVSLVCCVPPPSNVSSLCRLLPRYDQDPVCPSNVVVVVVVVVVQLVSQLSSVVSCCVSVNAPVQFPSSVLSVQLCCLSSVVSVVCSVPVVVDPCNVVVSVSSVVSVCCRRPPPVRGD/DDDVVVLVVLVVLLLVLCLVCCLVPFLPPDFSCNSCVSSVHDSVSSCVVPVGSLRSLVVLVVVPCPVLVVLLVLLLDLPRLCNVVSVLVSQLVSLQCCVPPPSNVSSLCRLLPRYDCDPVSPSSVVSVVVVVVVQLVSQLSSVVSCCVNVNAPVQFPSNVLSVQLCCLSSVVSSVCSVPVVVDPCNVCVSVSSVVSVCCRRPPPVRGD/DDPVVVLVVLVVLLLVLLLVCCLPPFLPPDFLCNSCVSSVHDSVSSCVVPVGSLVSLLVLVVVLCVVQVVLLVLLLDLPNLCNVVSVLVSQLVSLVCCVPPPSNVSSLCNLLPRYDCDPVSPSSVVSVVVVVVVQLVSQLSSVVSCCVSVNAPVQFPSNVLSVQLCCLSSVVSVVCSVPVVVDPCNVCVSVSSVVSVCCRRPPPVRGD/DVVVVLVVLLVLLLVLCLVCCLVQFLPPDFSVNSCVSSVHDPCSSCVVDVTSLRSLVVLVVVLCVVLVVLLVLLLDLPRLANVVSVLVSQLVSLVCCVPPPSNVSSLCRLVPRYDCDPVPPSNVVSVVVVVVVQLVSQLSSVVSCCVSVNAPVQFPSNVLSVQLCCLSSVVSVVCSVPVVPDPCNVCVSVSSVVSVCCRRPPPVRGD

GO terms:
  GO:0000976 transcription cis-regulatory region binding (F, IPI)
  GO:0032993 protein-DNA complex (C, IPI)
  GO:0001217 DNA-binding transcription repressor activity (F, IPI)
  GO:0000976 transcription cis-regulatory region binding (F, IMP)
  GO:0001217 DNA-binding transcription repressor activity (F, IMP)
  GO:0032993 protein-DNA complex (C, IMP)